Protein AF-0000000066929811 (afdb_homodimer)

Foldseek 3Di:
DVVVVVVVVVVVVCPDPVNVVVVVVVVVVVVVLQQQQVLLQAGPVLLVQLLLQQLLAFWDPVVVVVQCVQQQDWDWAQLDPPDLKIFIAHAGSQCVVCNVPRSSVRSLVLLLLLVQWFALLQVLVLVQQLLCVCVVVVPPPRDNRDDSSNSSRNSQNSLQSSLRDDCVVLLVVVVVLLCVFAVLDADALQQQADASLNVSCCSPQLVVCVVVVQWKAKEKEENGNVSSVCCSNPNTRNAKEWEDQHPGDIRIRHDPVRHRYYYYHDPPPPPPPLDPFSFDFDPDLGIKMFMATPVRHTDDIGGSVPDPDDRTGIFNKDFQFQQLLVLVCNLLSNFDDSDSQDPVLQLLLLLLLLLLLLLLQQEFAQAPDWFQDPVRDTHGTHGRDDQDSVLLVVSSCRNNPPHDYDVVSNNVNNVVLNQPADDLVSDDPVCVVVQVRGPCPDPVQRPSNSSSLSSLQSSLSSNLRSQEDPSVVRRGQMWGRGSPAPQCVQSSVCSNVVPPHGRYHYLCRSVSRRLVRRHVPVPPPPPPVVCVPWPWAWFAGSQKMKGFQLSVVDFLLPTDSSHIYMDGGFIARNPSRRTAGTEIADDDDQPDDPQFQKDWDDDQKDWFAAQKAWDDKDKDWDDDDHYIHIKIKTKIAGDVVSVVSPDDRIGIDIDTSRLLSSLSSQEAEDDFDPDPDCPVQPDRDIDGDDPQEIEIRDHDCPDPPNDHDRRQEYEYRHPDHSVVLSVRSSHCSVVSHVNSAGEYEYHSRHHDRRQNVVVVPDDGGYYYYD/DVVVVVVVVVVVQCPDPVNVVVVVVVVVVVVVLQQQQVLLQAGPVLLVQLLLQQLLAAWDPVVVVVQCVQQQDWDWAQLDPPDLKIFIAHAGSQCVVCNVPRSSVRSLVLLLLLVQWFALLQVLVLVQQLLCVCVVVVPPSRDNRDDSSNSSRNSQNSLQSSLRDDCVVLLVVVVVLLCVFAVLDADALQQQFDASLNVSCCSPQLVVCLVVVQWKAKEKEENGNVSSVCCSNPNTRNAKEWEDQHPGDIRIRHDPVRHRYYYYHDPDPPPPPPDPFRWWADPDLGIKMFMATPVRHTDDIGGSVNDPDDRTGTFNKDFQFQQLLVLVCNLLSNFHDSDSQDPVLQLLLLLLLLLLLLLLQQEFAQAPDWFQDPVRDTHGTHGRDDQDSVLLVVSSCRNNPPHDYDVVSNNVNNVVLNQPADDLVSDDPVCVVVQVRGPCPDPPARPSNSSSLSSLQSSLSSNLLSQEDPSVVRRRQMWGRGSPAPQCVQSSVCSNVVPPHGRYHYLCRSVSRRQVRRHVPVCPVVCPVVCVPWPWAWFAGSQKMKGFQLSVVDFLLPTDSSHIYMDGGFIARNPSRRTAGTEIADDDDQPDDPQQQKDWDDDQKDWFDAQKAWDDKDKDWDDDDHYIHIKIKTKIAGDPVCVVRPDDRIGIDIDTSRLLSSLSSQEAEDDFDPDPDCPVQPDRDMDGDDPQEIEIRDHDCPDPPNDADRRQEYEYRHPDHSVVLSVRSSRCSVVSHVNSAGEYEYHSRHHDRVQNVVVVVDDTGYYYYD

Sequence (1540 aa):
MPSYAGFQLALELSNVLPVKEVTAFAYTALLNLARELSNSGSDIFVEADLASIFGRSPISRELERAFKDKVHISTVTTLHEGSEIQLRTGPGPTVIRAFQDSRYFATIVTLSALSYFTPRDDLARMIANGMAKRAEAKIPGASIPPAYEGIEKTLAACSTQCGEFQWAPYRAEIEKRLRASMQDYSWSPYYTRLTPAVLLGAMDFLYAIKHLPSHRIVTVSSQAGFIPLTIWAHYILCLNVVITGLSGEDVVFGDAEEPHVFIRWRRSDLPDREELNWNLEGNEEGPEICLHETDMTILLTTKPEDHDSDSLYSAERHTLAGYGTVFLRRSLNVDVILSDDDSIYVELVGLIVGFAVAASQRMARELPDPVPQESGEVEETGQIIQLESWRIIDAAKLLFAGITMDPILCWNYAKFYSEQRLSEHTLPATFDSYFAGVPRHRPGFSPADRMIRLIESATKHVLIFAHVVEVDKCGDMPIILTDDVTSFTNLIRDVREGNDHPGLVRWDEAFDGVSKLLSSAEFFSRDERRRSLSTESLCSDFGWSVLLNTYADLDPGDIRPELVRIRKGTPTHSETEERKMRIVDGNAVERSAKSYVYPVEIGPEYTPRTFANCTSKKEYYTTLSYEFQSILFISFESTREWQDHGGSKYFQQNLAYGKMAKYLFNTHLIPECSHVNKSHWEQAKKTKLGPDAVAILSGYEEMEDGISMPQRIVVTLTRGDRYLRWHAIIYLAPAVSYSSRKIALRPNSCCEPCALDFVASQPGKWYLILMPSYAGFQLALELSNVLPVKEVTAFAYTALLNLARELSNSGSDIFVEADLASIFGRSPISRELERAFKDKVHISTVTTLHEGSEIQLRTGPGPTVIRAFQDSRYFATIVTLSALSYFTPRDDLARMIANGMAKRAEAKIPGASIPPAYEGIEKTLAACSTQCGEFQWAPYRAEIEKRLRASMQDYSWSPYYTRLTPAVLLGAMDFLYAIKHLPSHRIVTVSSQAGFIPLTIWAHYILCLNVVITGLSGEDVVFGDAEEPHVFIRWRRSDLPDREELNWNLEGNEEGPEICLHETDMTILLTTKPEDHDSDSLYSAERHTLAGYGTVFLRRSLNVDVILSDDDSIYVELVGLIVGFAVAASQRMARELPDPVPQESGEVEETGQIIQLESWRIIDAAKLLFAGITMDPILCWNYAKFYSEQRLSEHTLPATFDSYFAGVPRHRPGFSPADRMIRLIESATKHVLIFAHVVEVDKCGDMPIILTDDVTSFTNLIRDVREGNDHPGLVRWDEAFDGVSKLLSSAEFFSRDERRRSLSTESLCSDFGWSVLLNTYADLDPGDIRPELVRIRKGTPTHSETEERKMRIVDGNAVERSAKSYVYPVEIGPEYTPRTFANCTSKKEYYTTLSYEFQSILFISFESTREWQDHGGSKYFQQNLAYGKMAKYLFNTHLIPECSHVNKSHWEQAKKTKLGPDAVAILSGYEEMEDGISMPQRIVVTLTRGDRYLRWHAIIYLAPAVSYSSRKIALRPNSCCEPCALDFVASQPGKWYLIL

Solvent-accessible surface area (backbone atoms only — not comparable to full-atom values): 79744 Å² total; per-residue (Å²): 122,67,72,58,53,53,54,55,48,52,57,56,56,44,67,43,75,84,49,26,57,53,45,47,50,53,45,49,47,50,45,50,49,37,46,49,23,42,24,41,29,25,34,60,60,41,51,51,55,47,21,68,50,50,15,74,49,68,53,29,67,68,50,50,52,57,46,53,68,41,22,67,54,66,50,79,39,71,65,44,92,88,53,59,46,26,20,39,32,22,53,45,58,65,52,57,53,16,75,74,32,63,36,45,33,24,24,43,52,51,50,31,54,51,48,42,26,26,27,52,69,57,48,25,46,44,48,41,50,38,35,41,51,34,35,73,67,60,40,88,88,50,50,82,56,63,57,33,46,38,44,36,29,33,51,49,33,29,33,29,23,38,35,68,50,75,64,52,65,60,52,51,52,53,52,51,50,48,42,72,34,28,86,80,56,56,62,57,57,51,34,46,30,67,42,61,19,41,52,47,33,47,58,50,48,56,56,50,24,70,76,35,54,87,47,26,31,35,42,29,63,31,45,56,8,41,52,60,48,45,45,49,43,29,58,35,55,63,37,19,38,33,41,35,70,51,95,38,59,65,47,64,46,77,50,75,90,62,59,31,34,39,33,30,41,60,87,56,83,58,72,82,64,85,61,87,45,68,53,58,65,66,88,64,70,63,37,39,24,34,33,23,34,73,89,64,46,75,75,47,76,26,43,37,84,74,42,89,72,49,72,66,52,46,31,41,45,38,35,38,45,23,35,48,38,52,52,50,50,45,63,40,20,54,63,67,48,75,62,93,77,48,68,64,56,39,54,46,51,12,43,29,51,4,42,38,53,30,49,42,72,33,30,19,26,35,31,83,73,45,34,45,40,94,86,72,46,66,49,45,75,44,53,72,44,84,68,60,66,65,38,44,51,53,27,39,53,39,22,29,38,93,53,69,76,48,66,66,54,17,51,53,32,18,56,50,46,62,77,38,46,71,45,75,84,62,51,64,72,81,49,48,67,55,50,71,62,43,77,77,80,48,90,88,58,47,62,56,56,53,49,51,53,50,42,52,46,53,24,38,53,32,54,36,41,29,31,31,54,69,50,83,79,44,37,78,45,60,28,43,70,71,71,83,69,72,40,61,46,64,26,52,49,34,49,38,72,55,52,90,61,66,19,54,39,55,60,54,33,38,56,51,37,52,44,55,31,47,34,62,63,77,53,60,82,34,38,51,27,34,51,67,72,34,36,68,32,31,41,34,43,50,23,28,27,41,31,49,46,59,56,72,77,66,43,69,66,77,50,58,48,68,32,28,36,67,46,70,8,29,46,22,32,72,85,74,49,34,45,34,44,30,34,26,34,43,76,74,56,80,76,52,76,74,50,80,38,55,58,69,50,83,52,59,55,46,68,66,37,47,42,51,39,80,75,46,78,45,76,45,76,46,69,47,76,63,28,33,27,34,34,32,42,35,33,30,41,41,37,68,72,42,34,73,61,59,24,52,58,61,42,64,45,80,47,29,55,30,58,50,34,47,46,49,48,51,40,35,73,52,69,73,47,88,67,81,77,63,77,71,58,74,60,75,52,77,40,78,39,59,94,47,36,38,41,28,50,50,69,68,61,66,40,95,80,74,48,71,73,84,49,41,30,40,33,37,28,21,38,93,31,54,66,50,41,50,49,49,48,65,61,47,53,75,43,18,60,77,69,37,35,44,43,34,37,48,26,93,65,34,43,69,68,56,50,51,52,52,57,67,70,42,85,78,34,33,35,38,40,67,122,69,73,57,52,55,54,55,48,52,57,55,57,46,66,42,75,80,49,24,58,52,44,49,47,52,46,49,49,48,45,52,50,37,46,49,22,43,27,40,28,25,33,59,60,41,52,51,55,46,22,68,50,49,15,75,48,67,53,30,67,68,49,50,52,56,47,53,67,42,22,67,54,65,51,80,40,70,63,45,92,88,53,59,46,26,21,38,32,24,52,44,58,66,52,55,53,16,76,76,32,63,34,45,32,22,23,43,52,53,50,32,55,51,49,43,26,25,28,51,67,57,48,24,46,44,49,40,50,36,36,42,51,34,34,74,68,60,39,88,88,50,51,82,55,65,54,34,46,41,44,36,29,31,52,49,35,30,33,29,23,38,34,67,50,76,64,52,64,60,53,51,52,54,52,52,51,49,42,74,35,26,87,82,59,56,61,58,58,50,33,45,30,68,42,60,18,40,50,47,33,47,56,49,47,57,56,50,24,70,76,37,55,88,48,26,32,35,39,28,64,30,46,55,8,41,52,60,48,45,45,50,42,30,60,35,54,63,38,17,37,35,40,34,71,50,95,38,59,65,46,64,44,77,50,76,90,61,60,32,34,40,33,29,42,60,88,57,81,59,74,82,63,85,61,86,44,68,49,59,64,68,88,64,69,62,36,40,24,35,33,22,35,73,89,64,46,76,73,48,76,27,40,39,84,75,41,90,73,47,74,65,52,46,33,41,47,37,37,39,46,23,34,47,38,53,53,50,51,47,64,41,20,56,62,69,48,74,62,94,76,46,66,64,55,38,53,47,52,12,43,28,52,4,42,40,52,29,50,43,71,34,31,20,25,35,29,80,73,43,33,45,40,95,85,71,44,66,48,43,75,45,53,71,45,83,67,59,65,65,38,43,49,53,26,39,52,39,21,29,37,96,53,70,75,47,66,66,51,17,50,53,31,17,57,48,46,62,77,38,46,71,45,77,84,63,52,65,72,81,50,48,65,56,51,71,60,41,78,80,80,52,91,87,60,49,64,53,57,51,48,51,51,50,42,51,44,53,23,38,54,32,53,35,42,30,30,32,55,69,50,84,78,45,37,78,43,59,27,43,68,74,69,84,66,72,40,61,44,63,25,53,50,32,50,39,72,55,52,91,60,66,19,53,38,54,60,56,33,40,55,50,37,52,43,55,31,47,33,64,66,70,50,54,79,40,28,52,22,38,50,68,68,34,37,68,34,30,43,34,42,50,22,28,26,42,31,49,46,58,56,71,76,66,43,68,66,76,52,58,48,69,32,27,35,68,46,69,8,31,47,23,32,72,86,74,48,34,44,35,44,29,33,25,32,40,80,75,54,81,76,53,72,73,52,81,45,48,60,67,52,85,57,57,56,47,66,68,37,47,43,50,40,77,74,46,78,44,77,45,76,44,69,46,76,64,28,34,26,34,33,33,42,35,33,32,40,42,36,69,72,43,35,74,62,60,28,51,57,60,40,61,45,79,46,29,56,30,58,50,34,48,47,50,46,50,39,34,71,51,70,72,46,88,66,82,77,64,75,70,57,73,59,75,50,80,40,79,41,58,94,48,37,41,42,29,48,51,70,68,62,70,37,95,82,75,48,71,74,85,49,41,31,41,32,36,30,20,37,93,31,55,65,50,41,51,48,50,50,65,63,46,53,75,44,18,59,79,68,38,35,46,44,37,35,48,25,91,64,32,43,70,68,56,50,52,53,51,57,67,70,43,86,77,34,33,35,38,41,69

Structure (mmCIF, N/CA/C/O backbone):
data_AF-0000000066929811-model_v1
#
loop_
_entity.id
_entity.type
_entity.pdbx_description
1 polymer 'Unplaced genomic scaffold supercont1.7, whole genome shotgun sequence'
#
loop_
_atom_site.group_PDB
_atom_site.id
_atom_site.type_symbol
_atom_site.label_atom_id
_atom_site.label_alt_id
_atom_site.label_comp_id
_atom_site.label_asym_id
_atom_site.label_entity_id
_atom_site.label_seq_id
_atom_site.pdbx_PDB_ins_code
_atom_site.Cartn_x
_atom_site.Cartn_y
_atom_site.Cartn_z
_atom_site.occupancy
_atom_site.B_iso_or_equiv
_atom_site.auth_seq_id
_atom_site.auth_comp_id
_atom_site.auth_asym_id
_atom_site.auth_atom_id
_atom_site.pdbx_PDB_model_num
ATOM 1 N N . MET A 1 1 ? 30 -15.117 12.211 1 22.09 1 MET A N 1
ATOM 2 C CA . MET A 1 1 ? 30.141 -16.406 12.875 1 22.09 1 MET A CA 1
ATOM 3 C C . MET A 1 1 ? 30.031 -16.266 14.383 1 22.09 1 MET A C 1
ATOM 5 O O . MET A 1 1 ? 29.938 -17.266 15.102 1 22.09 1 MET A O 1
ATOM 9 N N . PRO A 1 2 ? 30.438 -15.102 14.852 1 29.5 2 PRO A N 1
ATOM 10 C CA . PRO A 1 2 ? 30.5 -14.953 16.312 1 29.5 2 PRO A CA 1
ATOM 11 C C . PRO A 1 2 ? 29.125 -14.93 16.969 1 29.5 2 PRO A C 1
ATOM 13 O O . PRO A 1 2 ? 29.016 -15.156 18.172 1 29.5 2 PRO A O 1
ATOM 16 N N . SER A 1 3 ? 28.25 -14.523 16.203 1 32.16 3 SER A N 1
ATOM 17 C CA . SER A 1 3 ? 26.969 -14.227 16.859 1 32.16 3 SER A CA 1
ATOM 18 C C . SER A 1 3 ? 26.25 -15.508 17.234 1 32.16 3 SER A C 1
ATOM 20 O O . SER A 1 3 ? 25.266 -15.469 17.984 1 32.16 3 SER A O 1
ATOM 22 N N . TYR A 1 4 ? 26.625 -16.609 16.562 1 30.81 4 TYR A N 1
ATOM 23 C CA . TYR A 1 4 ? 26.047 -17.906 16.906 1 30.81 4 TYR A CA 1
ATOM 24 C C . TYR A 1 4 ? 26.516 -18.359 18.281 1 30.81 4 TYR A C 1
ATOM 26 O O . TYR A 1 4 ? 25.812 -19.109 18.953 1 30.81 4 TYR A O 1
ATOM 34 N N . ALA A 1 5 ? 27.672 -17.984 18.609 1 34.12 5 ALA A N 1
ATOM 35 C CA . ALA A 1 5 ? 28.266 -18.438 19.875 1 34.12 5 ALA A CA 1
ATOM 36 C C . ALA A 1 5 ? 27.469 -17.938 21.078 1 34.12 5 ALA A C 1
ATOM 38 O O . ALA A 1 5 ? 27.328 -18.641 22.078 1 34.12 5 ALA A O 1
ATOM 39 N N . GLY A 1 6 ? 26.953 -16.828 20.922 1 33.38 6 GLY A N 1
ATOM 40 C CA . GLY A 1 6 ? 26.234 -16.281 22.062 1 33.38 6 GLY A CA 1
ATOM 41 C C . GLY A 1 6 ? 24.906 -16.969 22.312 1 33.38 6 GLY A C 1
ATOM 42 O O . GLY A 1 6 ? 24.469 -17.078 23.453 1 33.38 6 GLY A O 1
ATOM 43 N N . PHE A 1 7 ? 24.297 -17.484 21.266 1 37.09 7 PHE A N 1
ATOM 44 C CA . PHE A 1 7 ? 23.047 -18.234 21.422 1 37.09 7 PHE A CA 1
ATOM 45 C C . PHE A 1 7 ? 23.312 -19.562 22.109 1 37.09 7 PHE A C 1
ATOM 47 O O . PHE A 1 7 ? 22.562 -19.969 23 1 37.09 7 PHE A O 1
ATOM 54 N N . GLN A 1 8 ? 24.344 -20.266 21.688 1 38.22 8 GLN A N 1
ATOM 55 C CA . GLN A 1 8 ? 24.719 -21.531 22.312 1 38.22 8 GLN A CA 1
ATOM 56 C C . GLN A 1 8 ? 25 -21.344 23.797 1 38.22 8 GLN A C 1
ATOM 58 O O . GLN A 1 8 ? 24.609 -22.172 24.625 1 38.22 8 GLN A O 1
ATOM 63 N N . LEU A 1 9 ? 25.594 -20.297 24.031 1 35.47 9 LEU A N 1
ATOM 64 C CA . LEU A 1 9 ? 25.938 -20.062 25.422 1 35.47 9 LEU A CA 1
ATOM 65 C C . LEU A 1 9 ? 24.688 -19.781 26.25 1 35.47 9 LEU A C 1
ATOM 67 O O . LEU A 1 9 ? 24.547 -20.266 27.375 1 35.47 9 LEU A O 1
ATOM 71 N N . ALA A 1 10 ? 23.828 -19.062 25.719 1 38.06 10 ALA A N 1
ATOM 72 C CA . ALA A 1 10 ? 22.609 -18.766 26.469 1 38.06 10 ALA A CA 1
ATOM 73 C C . ALA A 1 10 ? 21.766 -20.031 26.688 1 38.06 10 ALA A C 1
ATOM 75 O O . ALA A 1 10 ? 21.219 -20.234 27.781 1 38.06 10 ALA A O 1
ATOM 76 N N . LEU A 1 11 ? 21.703 -20.844 25.75 1 42.03 11 LEU A N 1
ATOM 77 C CA . LEU A 1 11 ? 21.047 -22.141 25.891 1 42.03 11 LEU A CA 1
ATOM 78 C C . LEU A 1 11 ? 21.734 -22.984 26.969 1 42.03 11 LEU A C 1
ATOM 80 O O . LEU A 1 11 ? 21.078 -23.641 27.766 1 42.03 11 LEU A O 1
ATOM 84 N N . GLU A 1 12 ? 23.047 -23.031 27 1 40.06 12 GLU A N 1
ATOM 85 C CA . GLU A 1 12 ? 23.781 -23.828 27.969 1 40.06 12 GLU A CA 1
ATOM 86 C C . GLU A 1 12 ? 23.609 -23.297 29.391 1 40.06 12 GLU A C 1
ATOM 88 O O . GLU A 1 12 ? 23.531 -24.062 30.344 1 40.06 12 GLU A O 1
ATOM 93 N N . LEU A 1 13 ? 23.609 -22.062 29.406 1 37.12 13 LEU A N 1
ATOM 94 C CA . LEU A 1 13 ? 23.438 -21.5 30.75 1 37.12 13 LEU A CA 1
ATOM 95 C C . LEU A 1 13 ? 22.047 -21.797 31.281 1 37.12 13 LEU A C 1
ATOM 97 O O . LEU A 1 13 ? 21.859 -21.953 32.5 1 37.12 13 LEU A O 1
ATOM 101 N N . SER A 1 14 ? 21.094 -21.891 30.5 1 38.34 14 SER A N 1
ATOM 102 C CA . SER A 1 14 ? 19.75 -22.234 30.938 1 38.34 14 SER A CA 1
ATOM 103 C C . SER A 1 14 ? 19.688 -23.656 31.484 1 38.34 14 SER A C 1
ATOM 105 O O . SER A 1 14 ? 18.703 -24.047 32.094 1 38.34 14 SER A O 1
ATOM 107 N N . ASN A 1 15 ? 20.594 -24.469 31.156 1 36.19 15 ASN A N 1
ATOM 108 C CA . ASN A 1 15 ? 20.625 -25.828 31.672 1 36.19 15 ASN A CA 1
ATOM 109 C C . ASN A 1 15 ? 21.109 -25.875 33.125 1 36.19 15 ASN A C 1
ATOM 111 O O . ASN A 1 15 ? 21.219 -26.953 33.688 1 36.19 15 ASN A O 1
ATOM 115 N N . VAL A 1 16 ? 21.609 -24.953 33.719 1 34.28 16 VAL A N 1
ATOM 116 C CA . VAL A 1 16 ? 21.938 -25.125 35.125 1 34.28 16 VAL A CA 1
ATOM 117 C C . VAL A 1 16 ? 20.672 -25.031 35.969 1 34.28 16 VAL A C 1
ATOM 119 O O . VAL A 1 16 ? 19.828 -24.172 35.719 1 34.28 16 VAL A O 1
ATOM 122 N N . LEU A 1 17 ? 20.328 -25.938 37.031 1 39.62 17 LEU A N 1
ATOM 123 C CA . LEU A 1 17 ? 19.141 -26.391 37.781 1 39.62 17 LEU A CA 1
ATOM 124 C C . LEU A 1 17 ? 18.281 -25.203 38.188 1 39.62 17 LEU A C 1
ATOM 126 O O . LEU A 1 17 ? 17.078 -25.172 37.906 1 39.62 17 LEU A O 1
ATOM 130 N N . PRO A 1 18 ? 18.531 -24.469 39.594 1 43.94 18 PRO A N 1
ATOM 131 C CA . PRO A 1 18 ? 17.609 -23.406 40.031 1 43.94 18 PRO A CA 1
ATOM 132 C C . PRO A 1 18 ? 17.5 -22.266 39.031 1 43.94 18 PRO A C 1
ATOM 134 O O . PRO A 1 18 ? 16.578 -21.438 39.094 1 43.94 18 PRO A O 1
ATOM 137 N N . VAL A 1 19 ? 18.344 -22.203 38.125 1 42.69 19 VAL A N 1
ATOM 138 C CA . VAL A 1 19 ? 18.531 -21.125 37.156 1 42.69 19 VAL A CA 1
ATOM 139 C C . VAL A 1 19 ? 17.609 -21.344 35.969 1 42.69 19 VAL A C 1
ATOM 141 O O . VAL A 1 19 ? 17.094 -20.391 35.375 1 42.69 19 VAL A O 1
ATOM 144 N N . LYS A 1 20 ? 17.25 -22.578 35.812 1 50.34 20 LYS A N 1
ATOM 145 C CA . LYS A 1 20 ? 16.391 -22.938 34.688 1 50.34 20 LYS A CA 1
ATOM 146 C C . LYS A 1 20 ? 14.969 -22.453 34.906 1 50.34 20 LYS A C 1
ATOM 148 O O . LYS A 1 20 ? 14.336 -21.922 34 1 50.34 20 LYS A O 1
ATOM 153 N N . GLU A 1 21 ? 14.5 -22.781 36.125 1 52.97 21 GLU A N 1
ATOM 154 C CA . GLU A 1 21 ? 13.125 -22.375 36.406 1 52.97 21 GLU A CA 1
ATOM 155 C C . GLU A 1 21 ? 12.977 -20.859 36.406 1 52.97 21 GLU A C 1
ATOM 157 O O . GLU A 1 21 ? 12.008 -20.312 35.875 1 52.97 21 GLU A O 1
ATOM 162 N N . VAL A 1 22 ? 13.969 -20.266 37.094 1 48.75 22 VAL A N 1
ATOM 163 C CA . VAL A 1 22 ? 13.945 -18.797 37.156 1 48.75 22 VAL A CA 1
ATOM 164 C C . VAL A 1 22 ? 14.125 -18.234 35.75 1 48.75 22 VAL A C 1
ATOM 166 O O . VAL A 1 22 ? 13.461 -17.25 35.375 1 48.75 22 VAL A O 1
ATOM 169 N N . THR A 1 23 ? 14.914 -18.953 35.062 1 55.31 23 THR A N 1
ATOM 170 C CA . THR A 1 23 ? 15.164 -18.5 33.688 1 55.31 23 THR A CA 1
ATOM 171 C C . THR A 1 23 ? 13.938 -18.719 32.812 1 55.31 23 THR A C 1
ATOM 173 O O . THR A 1 23 ? 13.625 -17.891 31.953 1 55.31 23 THR A O 1
ATOM 176 N N . ALA A 1 24 ? 13.273 -19.797 33.188 1 62.56 24 ALA A N 1
ATOM 177 C CA . ALA A 1 24 ? 12.07 -20.078 32.438 1 62.56 24 ALA A CA 1
ATOM 178 C C . ALA A 1 24 ? 10.969 -19.062 32.719 1 62.56 24 ALA A C 1
ATOM 180 O O . ALA A 1 24 ? 10.266 -18.625 31.812 1 62.56 24 ALA A O 1
ATOM 181 N N . PHE A 1 25 ? 10.938 -18.75 34.031 1 59.09 25 PHE A N 1
ATOM 182 C CA . PHE A 1 25 ? 9.93 -17.781 34.438 1 59.09 25 PHE A CA 1
ATOM 183 C C . PHE A 1 25 ? 10.258 -16.406 33.844 1 59.09 25 PHE A C 1
ATOM 185 O O . PHE A 1 25 ? 9.375 -15.703 33.344 1 59.09 25 PHE A O 1
ATOM 192 N N . ALA A 1 26 ? 11.484 -16.047 34 1 59.72 26 ALA A N 1
ATOM 193 C CA . ALA A 1 26 ? 11.914 -14.766 33.438 1 59.72 26 ALA A CA 1
ATOM 194 C C . ALA A 1 26 ? 11.695 -14.703 31.938 1 59.72 26 ALA A C 1
ATOM 196 O O . ALA A 1 26 ? 11.289 -13.672 31.406 1 59.72 26 ALA A O 1
ATOM 197 N N . TYR A 1 27 ? 11.844 -15.875 31.438 1 64.5 27 TYR A N 1
ATOM 198 C CA . TYR A 1 27 ? 11.648 -15.969 29.984 1 64.5 27 TYR A CA 1
ATOM 199 C C . TYR A 1 27 ? 10.18 -15.789 29.625 1 64.5 27 TYR A C 1
ATOM 201 O O . TYR A 1 27 ? 9.844 -15.016 28.734 1 64.5 27 TYR A O 1
ATOM 209 N N . THR A 1 28 ? 9.383 -16.359 30.422 1 67.81 28 THR A N 1
ATOM 210 C CA . THR A 1 28 ? 7.949 -16.281 30.156 1 67.81 28 THR A CA 1
ATOM 211 C C . THR A 1 28 ? 7.434 -14.867 30.406 1 67.81 28 THR A C 1
ATOM 213 O O . THR A 1 28 ? 6.602 -14.359 29.656 1 67.81 28 THR A O 1
ATOM 216 N N . ALA A 1 29 ? 7.949 -14.266 31.422 1 66.69 29 ALA A N 1
ATOM 217 C CA . ALA A 1 29 ? 7.539 -12.898 31.734 1 66.69 29 ALA A CA 1
ATOM 218 C C . ALA A 1 29 ? 7.977 -11.93 30.641 1 66.69 29 ALA A C 1
ATOM 220 O O . ALA A 1 29 ? 7.223 -11.023 30.266 1 66.69 29 ALA A O 1
ATOM 221 N N . LEU A 1 30 ? 9.125 -12.188 30.234 1 70.06 30 LEU A N 1
ATOM 222 C CA . LEU A 1 30 ? 9.641 -11.336 29.172 1 70.06 30 LEU A CA 1
ATOM 223 C C . LEU A 1 30 ? 8.844 -11.539 27.875 1 70.06 30 LEU A C 1
ATOM 225 O O . LEU A 1 30 ? 8.562 -10.578 27.156 1 70.06 30 LEU A O 1
ATOM 229 N N . LEU A 1 31 ? 8.469 -12.727 27.719 1 72.12 31 LEU A N 1
ATOM 230 C CA . LEU A 1 31 ? 7.688 -13.023 26.531 1 72.12 31 LEU A CA 1
ATOM 231 C C . LEU A 1 31 ? 6.312 -12.367 26.594 1 72.12 31 LEU A C 1
ATOM 233 O O . LEU A 1 31 ? 5.828 -11.836 25.609 1 72.12 31 LEU A O 1
ATOM 237 N N . ASN A 1 32 ? 5.781 -12.391 27.812 1 70.44 32 ASN A N 1
ATOM 238 C CA . ASN A 1 32 ? 4.473 -11.773 27.969 1 70.44 32 ASN A CA 1
ATOM 239 C C . ASN A 1 32 ? 4.543 -10.258 27.797 1 70.44 32 ASN A C 1
ATOM 241 O O . ASN A 1 32 ? 3.658 -9.656 27.188 1 70.44 32 ASN A O 1
ATOM 245 N N . LEU A 1 33 ? 5.617 -9.734 28.344 1 73.31 33 LEU A N 1
ATOM 246 C CA . LEU A 1 33 ? 5.805 -8.297 28.172 1 73.31 33 LEU A CA 1
ATOM 247 C C . LEU A 1 33 ? 6.008 -7.938 26.703 1 73.31 33 LEU A C 1
ATOM 249 O O . LEU A 1 33 ? 5.453 -6.945 26.219 1 73.31 33 LEU A O 1
ATOM 253 N N . ALA A 1 34 ? 6.727 -8.734 26.109 1 74.69 34 ALA A N 1
ATOM 254 C CA . ALA A 1 34 ? 7 -8.492 24.688 1 74.69 34 ALA A CA 1
ATOM 255 C C . ALA A 1 34 ? 5.719 -8.57 23.859 1 74.69 34 ALA A C 1
ATOM 257 O O . ALA A 1 34 ? 5.52 -7.773 22.938 1 74.69 34 ALA A O 1
ATOM 258 N N . ARG A 1 35 ? 4.902 -9.406 24.312 1 72.5 35 ARG A N 1
ATOM 259 C CA . ARG A 1 35 ? 3.623 -9.562 23.641 1 72.5 35 ARG A CA 1
ATOM 260 C C . ARG A 1 35 ? 2.74 -8.328 23.844 1 72.5 35 ARG A C 1
ATOM 262 O O . ARG A 1 35 ? 2.143 -7.828 22.891 1 72.5 35 ARG A O 1
ATOM 269 N N . GLU A 1 36 ? 2.695 -7.957 25.047 1 71.69 36 GLU A N 1
ATOM 270 C CA . GLU A 1 36 ? 1.874 -6.797 25.375 1 71.69 36 GLU A CA 1
ATOM 271 C C . GLU A 1 36 ? 2.359 -5.551 24.625 1 71.69 36 GLU A C 1
ATOM 273 O O . GLU A 1 36 ? 1.553 -4.77 24.125 1 71.69 36 GLU A O 1
ATOM 278 N N . LEU A 1 37 ? 3.598 -5.461 24.562 1 75.5 37 LEU A N 1
ATOM 279 C CA . LEU A 1 37 ? 4.176 -4.305 23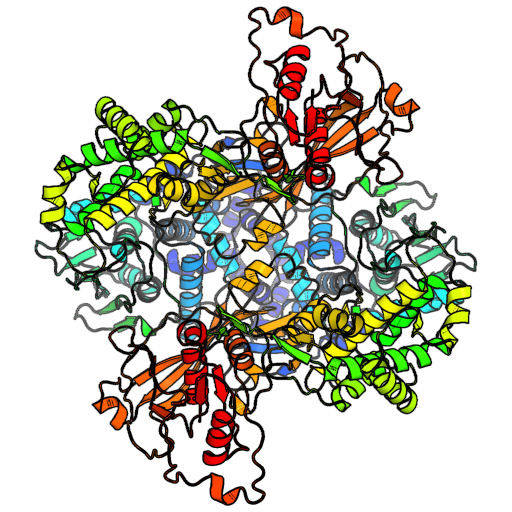.891 1 75.5 37 LEU A CA 1
ATOM 280 C C . LEU A 1 37 ? 3.932 -4.371 22.391 1 75.5 37 LEU A C 1
ATOM 282 O O . LEU A 1 37 ? 3.559 -3.371 21.766 1 75.5 37 LEU A O 1
ATOM 286 N N . SER A 1 38 ? 4.066 -5.508 21.891 1 74.12 38 SER A N 1
ATOM 287 C CA . SER A 1 38 ? 3.875 -5.691 20.453 1 74.12 38 SER A CA 1
ATOM 288 C C . SER A 1 38 ? 2.424 -5.441 20.062 1 74.12 38 SER A C 1
ATOM 290 O O . SER A 1 38 ? 2.156 -4.836 19.016 1 74.12 38 SER A O 1
ATOM 292 N N . ASN A 1 39 ? 1.523 -5.855 20.875 1 73.06 39 ASN A N 1
ATOM 293 C CA . ASN A 1 39 ? 0.105 -5.645 20.594 1 73.06 39 ASN A CA 1
ATOM 294 C C . ASN A 1 39 ? -0.274 -4.172 20.703 1 73.06 39 ASN A C 1
ATOM 296 O O . ASN A 1 39 ? -1.157 -3.699 19.984 1 73.06 39 ASN A O 1
ATOM 300 N N . SER A 1 40 ? 0.475 -3.584 21.609 1 73.12 40 SER A N 1
ATOM 301 C CA . SER A 1 40 ? 0.175 -2.168 21.797 1 73.12 40 SER A CA 1
ATOM 302 C C . SER A 1 40 ? 0.864 -1.315 20.734 1 73.12 40 SER A C 1
ATOM 304 O O . SER A 1 40 ? 0.666 -0.099 20.688 1 73.12 40 SER A O 1
ATOM 306 N N . GLY A 1 41 ? 1.663 -1.977 19.938 1 75.12 41 GLY A N 1
ATOM 307 C CA . GLY A 1 41 ? 2.205 -1.294 18.781 1 75.12 41 GLY A CA 1
ATOM 308 C C . GLY A 1 41 ? 3.697 -1.04 18.875 1 75.12 41 GLY A C 1
ATOM 309 O O . GLY A 1 41 ? 4.293 -0.443 17.969 1 75.12 41 GLY A O 1
ATOM 310 N N . SER A 1 42 ? 4.254 -1.399 19.984 1 83.06 42 SER A N 1
ATOM 311 C CA . SER A 1 42 ? 5.684 -1.15 20.125 1 83.06 42 SER A CA 1
ATOM 312 C C . SER A 1 42 ? 6.48 -2.453 20.109 1 83.06 42 SER A C 1
ATOM 314 O O . SER A 1 42 ? 5.914 -3.525 19.891 1 83.06 42 SER A O 1
ATOM 316 N N . ASP A 1 43 ? 7.785 -2.297 20.047 1 81.5 43 ASP A N 1
ATOM 317 C CA . ASP A 1 43 ? 8.703 -3.432 20.031 1 81.5 43 ASP A CA 1
ATOM 318 C C . ASP A 1 43 ? 9.68 -3.361 21.188 1 81.5 43 ASP A C 1
ATOM 320 O O . ASP A 1 43 ? 10.422 -2.385 21.328 1 81.5 43 ASP A O 1
ATOM 324 N N . ILE A 1 44 ? 9.719 -4.395 22 1 79.12 44 ILE A N 1
ATOM 325 C CA . ILE A 1 44 ? 10.453 -4.387 23.25 1 79.12 44 ILE A CA 1
ATOM 326 C C . ILE A 1 44 ? 11.945 -4.168 22.984 1 79.12 44 ILE A C 1
ATOM 328 O O . ILE A 1 44 ? 12.625 -3.484 23.75 1 79.12 44 ILE A O 1
ATOM 332 N N . PHE A 1 45 ? 12.445 -4.711 21.969 1 81.88 45 PHE A N 1
ATOM 333 C CA . PHE A 1 45 ? 13.875 -4.594 21.703 1 81.88 45 PHE A CA 1
ATOM 334 C C . PHE A 1 45 ? 14.211 -3.23 21.109 1 81.88 45 PHE A C 1
ATOM 336 O O . PHE A 1 45 ? 15.258 -2.656 21.422 1 81.88 45 PHE A O 1
ATOM 343 N N . VAL A 1 46 ? 13.297 -2.773 20.344 1 86.88 46 VAL A N 1
ATOM 344 C CA . VAL A 1 46 ? 13.5 -1.452 19.75 1 86.88 46 VAL A CA 1
ATOM 345 C C . VAL A 1 46 ? 13.445 -0.388 20.844 1 86.88 46 VAL A C 1
ATOM 347 O O . VAL A 1 46 ? 14.227 0.566 20.828 1 86.88 46 VAL A O 1
ATOM 350 N N . GLU A 1 47 ? 12.531 -0.621 21.781 1 89.75 47 GLU A N 1
ATOM 351 C CA . GLU A 1 47 ? 12.461 0.302 22.922 1 89.75 47 GLU A CA 1
ATOM 352 C C . GLU A 1 47 ? 13.781 0.341 23.688 1 89.75 47 GLU A C 1
ATOM 354 O O . GLU A 1 47 ? 14.227 1.41 24.094 1 89.75 47 GLU A O 1
ATOM 359 N N . ALA A 1 48 ? 14.344 -0.829 23.812 1 87 48 ALA A N 1
ATOM 360 C CA . ALA A 1 48 ? 15.617 -0.912 24.516 1 87 48 ALA A CA 1
ATOM 361 C C . ALA A 1 48 ? 16.734 -0.21 23.734 1 87 48 ALA A C 1
ATOM 363 O O . ALA A 1 48 ? 17.578 0.475 24.328 1 87 48 ALA A O 1
ATOM 364 N N . ASP A 1 49 ? 16.719 -0.399 22.5 1 87.88 49 ASP A N 1
ATOM 365 C CA . ASP A 1 49 ? 17.734 0.24 21.656 1 87.88 49 ASP A CA 1
ATOM 366 C C . ASP A 1 49 ? 17.578 1.759 21.672 1 87.88 49 ASP A C 1
ATOM 368 O O . ASP A 1 49 ? 18.562 2.488 21.75 1 87.88 49 ASP A O 1
ATOM 372 N N . LEU A 1 50 ? 16.344 2.178 21.562 1 92.75 50 LEU A N 1
ATOM 373 C CA . LEU A 1 50 ? 16.094 3.613 21.594 1 92.75 50 LEU A CA 1
ATOM 374 C C . LEU A 1 50 ? 16.422 4.207 22.953 1 92.75 50 LEU A C 1
ATOM 376 O O . LEU A 1 50 ? 16.922 5.336 23.047 1 92.75 50 LEU A O 1
ATOM 380 N N . ALA A 1 51 ? 16.172 3.438 24 1 92.12 51 ALA A N 1
ATOM 381 C CA . ALA A 1 51 ? 16.469 3.9 25.344 1 92.12 51 ALA A CA 1
ATOM 382 C C . ALA A 1 51 ? 17.984 4.035 25.547 1 92.12 51 ALA A C 1
ATOM 384 O O . ALA A 1 51 ? 18.438 4.852 26.359 1 92.12 51 ALA A O 1
ATOM 385 N N . SER A 1 52 ? 18.734 3.229 24.797 1 88.88 52 SER A N 1
ATOM 386 C CA . SER A 1 52 ? 20.188 3.32 24.891 1 88.88 52 SER A CA 1
ATOM 387 C C . SER A 1 52 ? 20.703 4.629 24.297 1 88.88 52 SER A C 1
ATOM 389 O O . SER A 1 52 ? 21.828 5.039 24.562 1 88.88 52 SER A O 1
ATOM 391 N N . ILE A 1 53 ? 19.859 5.312 23.578 1 92.38 53 ILE A N 1
ATOM 392 C CA . ILE A 1 53 ? 20.234 6.586 22.984 1 92.38 53 ILE A CA 1
ATOM 393 C C . ILE A 1 53 ? 19.547 7.734 23.703 1 92.38 53 ILE A C 1
ATOM 395 O O . ILE A 1 53 ? 20.203 8.617 24.25 1 92.38 53 ILE A O 1
ATOM 399 N N . PHE A 1 54 ? 18.234 7.695 23.797 1 94.94 54 PHE A N 1
ATOM 400 C CA . PHE A 1 54 ? 17.438 8.82 24.281 1 94.94 54 PHE A CA 1
ATOM 401 C C . PHE A 1 54 ? 17.219 8.734 25.781 1 94.94 54 PHE A C 1
ATOM 403 O O . PHE A 1 54 ? 16.797 9.711 26.406 1 94.94 54 PHE A O 1
ATOM 410 N N . GLY A 1 55 ? 17.469 7.574 26.375 1 93.94 55 GLY A N 1
ATOM 411 C CA . GLY A 1 55 ? 17.25 7.383 27.797 1 93.94 55 GLY A CA 1
ATOM 412 C C . GLY A 1 55 ? 18.516 7.59 28.625 1 93.94 55 GLY A C 1
ATOM 413 O O . GLY A 1 55 ? 18.516 7.309 29.828 1 93.94 55 GLY A O 1
ATOM 414 N N . ARG A 1 56 ? 19.562 8.07 28.094 1 90.94 56 ARG A N 1
ATOM 415 C CA . ARG A 1 56 ? 20.859 8.18 28.734 1 90.94 56 ARG A CA 1
ATOM 416 C C . ARG A 1 56 ? 20.844 9.234 29.844 1 90.94 56 ARG A C 1
ATOM 418 O O . ARG A 1 56 ? 21.719 9.25 30.703 1 90.94 56 ARG A O 1
ATOM 425 N N . SER A 1 57 ? 19.859 10.141 29.766 1 91.38 57 SER A N 1
ATOM 426 C CA . SER A 1 57 ? 19.766 11.188 30.781 1 91.38 57 SER A CA 1
ATOM 427 C C . SER A 1 57 ? 18.312 11.383 31.219 1 91.38 57 SER A C 1
ATOM 429 O O . SER A 1 57 ? 17.391 11.273 30.406 1 91.38 57 SER A O 1
ATOM 431 N N . PRO A 1 58 ? 18.219 11.695 32.438 1 90.38 58 PRO A N 1
ATOM 432 C CA . PRO A 1 58 ? 16.859 11.969 32.906 1 90.38 58 PRO A CA 1
ATOM 433 C C . PRO A 1 58 ? 16.312 13.297 32.375 1 90.38 58 PRO A C 1
ATOM 435 O O . PRO A 1 58 ? 17.094 14.18 32 1 90.38 58 PRO A O 1
ATOM 438 N N . ILE A 1 59 ? 15.055 13.383 32.375 1 93.81 59 ILE A N 1
ATOM 439 C CA . ILE A 1 59 ? 14.391 14.586 31.891 1 93.81 59 ILE A CA 1
ATOM 440 C C . ILE A 1 59 ? 14.148 15.555 33.031 1 93.81 59 ILE A C 1
ATOM 442 O O . ILE A 1 59 ? 14.289 15.195 34.219 1 93.81 59 ILE A O 1
ATOM 446 N N . SER A 1 60 ? 13.766 16.75 32.719 1 92.81 60 SER A N 1
ATOM 447 C CA . SER A 1 60 ? 13.438 17.766 33.688 1 92.81 60 SER A CA 1
ATOM 448 C C . SER A 1 60 ? 12.312 17.312 34.625 1 92.81 60 SER A C 1
ATOM 450 O O . SER A 1 60 ? 11.32 16.734 34.156 1 92.81 60 SER A O 1
ATOM 452 N N . ARG A 1 61 ? 12.477 17.562 35.906 1 92.31 61 ARG A N 1
ATOM 453 C CA . ARG A 1 61 ? 11.492 17.141 36.906 1 92.31 61 ARG A CA 1
ATOM 454 C C . ARG A 1 61 ? 10.164 17.844 36.688 1 92.31 61 ARG A C 1
ATOM 456 O O . ARG A 1 61 ? 9.102 17.25 36.875 1 92.31 61 ARG A O 1
ATOM 463 N N . GLU A 1 62 ? 10.281 19.062 36.312 1 93.12 62 GLU A N 1
ATOM 464 C CA . GLU A 1 62 ? 9.07 19.828 36.062 1 93.12 62 GLU A CA 1
ATOM 465 C C . GLU A 1 62 ? 8.289 19.25 34.875 1 93.12 62 GLU A C 1
ATOM 467 O O . GLU A 1 62 ? 7.07 19.094 34.969 1 93.12 62 GLU A O 1
ATOM 472 N N . LEU A 1 63 ? 8.992 18.969 33.812 1 95.5 63 LEU A N 1
ATOM 473 C CA . LEU A 1 63 ? 8.336 18.375 32.656 1 95.5 63 LEU A CA 1
ATOM 474 C C . LEU A 1 63 ? 7.785 17 32.969 1 95.5 63 LEU A C 1
ATOM 476 O O . LEU A 1 63 ? 6.707 16.625 32.5 1 95.5 63 LEU A O 1
ATOM 480 N N . GLU A 1 64 ? 8.555 16.219 33.781 1 95.06 64 GLU A N 1
ATOM 481 C CA . GLU A 1 64 ? 8.117 14.891 34.156 1 95.06 64 GLU A CA 1
ATOM 482 C C . GLU A 1 64 ? 6.766 14.938 34.875 1 95.06 64 GLU A C 1
ATOM 484 O O . GLU A 1 64 ? 5.867 14.156 34.562 1 95.06 64 GLU A O 1
ATOM 489 N N . ARG A 1 65 ? 6.625 15.836 35.75 1 93.69 65 ARG A N 1
ATOM 490 C CA . ARG A 1 65 ? 5.379 15.961 36.5 1 93.69 65 ARG A CA 1
ATOM 491 C C . ARG A 1 65 ? 4.23 16.391 35.594 1 93.69 65 ARG A C 1
ATOM 493 O O . ARG A 1 65 ? 3.145 15.805 35.656 1 93.69 65 ARG A O 1
ATOM 500 N N . ALA A 1 66 ? 4.504 17.359 34.812 1 94.5 66 ALA A N 1
ATOM 501 C CA . ALA A 1 66 ? 3.48 17.844 33.875 1 94.5 66 ALA A CA 1
ATOM 502 C C . ALA A 1 66 ? 3.047 16.75 32.906 1 94.5 66 ALA A C 1
ATOM 504 O O . ALA A 1 66 ? 1.858 16.625 32.594 1 94.5 66 ALA A O 1
ATOM 505 N N . PHE A 1 67 ? 4.031 16.031 32.438 1 95 67 PHE A N 1
ATOM 506 C CA . PHE A 1 67 ? 3.787 14.984 31.469 1 95 67 PHE A CA 1
ATOM 507 C C . PHE A 1 67 ? 2.973 13.852 32.062 1 95 67 PHE A C 1
ATOM 509 O O . PHE A 1 67 ? 1.988 13.398 31.484 1 95 67 PHE A O 1
ATOM 516 N N . LYS A 1 68 ? 3.307 13.398 33.25 1 92.62 68 LYS A N 1
ATOM 517 C CA . LYS A 1 68 ? 2.615 12.305 33.906 1 92.62 68 LYS A CA 1
ATOM 518 C C . LYS A 1 68 ? 1.193 12.703 34.281 1 92.62 68 LYS A C 1
ATOM 520 O O . LYS A 1 68 ? 0.274 11.883 34.219 1 92.62 68 LYS A O 1
ATOM 525 N N . ASP A 1 69 ? 1.021 13.953 34.625 1 91.62 69 ASP A N 1
ATOM 526 C CA . ASP A 1 69 ? -0.292 14.445 35.031 1 91.62 69 ASP A CA 1
ATOM 527 C C . ASP A 1 69 ? -1.282 14.391 33.875 1 91.62 69 ASP A C 1
ATOM 529 O O . ASP A 1 69 ? -2.471 14.133 34.062 1 91.62 69 ASP A O 1
ATOM 533 N N . LYS A 1 70 ? -0.826 14.602 32.719 1 91.31 70 LYS A N 1
ATOM 534 C CA . LYS A 1 70 ? -1.706 14.648 31.547 1 91.31 70 LYS A CA 1
ATOM 535 C C . LYS A 1 70 ? -1.879 13.266 30.922 1 91.31 70 LYS A C 1
ATOM 537 O O . LYS A 1 70 ? -2.967 12.922 30.469 1 91.31 70 LYS A O 1
ATOM 542 N N . VAL A 1 71 ? -0.845 12.5 30.875 1 92.12 71 VAL A N 1
ATOM 543 C CA . VAL A 1 71 ? -0.821 11.266 30.094 1 92.12 71 VAL A CA 1
ATOM 544 C C . VAL A 1 71 ? -1.485 10.148 30.891 1 92.12 71 VAL A C 1
ATOM 546 O O . VAL A 1 71 ? -1.975 9.172 30.312 1 92.12 71 VAL A O 1
ATOM 549 N N . HIS A 1 72 ? -1.723 10.219 32.125 1 87.44 72 HIS A N 1
ATOM 550 C CA . HIS A 1 72 ? -2.271 9.148 32.938 1 87.44 72 HIS A CA 1
ATOM 551 C C . HIS A 1 72 ? -3.775 9.008 32.75 1 87.44 72 HIS A C 1
ATOM 553 O O . HIS A 1 72 ? -4.363 7.984 33.094 1 87.44 72 HIS A O 1
ATOM 559 N N . ILE A 1 73 ? -4.441 9.914 32.125 1 82 73 ILE A N 1
ATOM 560 C CA . ILE A 1 73 ? -5.887 9.914 31.906 1 82 73 ILE A CA 1
ATOM 561 C C . ILE A 1 73 ? -6.258 8.898 30.828 1 82 73 ILE A C 1
ATOM 563 O O . ILE A 1 73 ? -5.742 8.953 29.719 1 82 73 ILE A O 1
ATOM 567 N N . SER A 1 74 ? -7.055 7.895 31.234 1 86.88 74 SER A N 1
ATOM 568 C CA . SER A 1 74 ? -7.504 6.875 30.281 1 86.88 74 SER A CA 1
ATOM 569 C C . SER A 1 74 ? -9.023 6.871 30.156 1 86.88 74 SER A C 1
ATOM 571 O O . SER A 1 74 ? -9.734 6.98 31.156 1 86.88 74 SER A O 1
ATOM 573 N N . THR A 1 75 ? -9.539 6.941 28.984 1 88.75 75 THR A N 1
ATOM 574 C CA . THR A 1 75 ? -10.969 6.852 28.703 1 88.75 75 THR A CA 1
ATOM 575 C C . THR A 1 75 ? -11.242 5.816 27.609 1 88.75 75 THR A C 1
ATOM 577 O O . THR A 1 75 ? -10.391 5.574 26.75 1 88.75 75 THR A O 1
ATOM 580 N N . VAL A 1 76 ? -12.344 5.121 27.734 1 92.19 76 VAL A N 1
ATOM 581 C CA . VAL A 1 76 ? -12.766 4.133 26.75 1 92.19 76 VAL A CA 1
ATOM 582 C C . VAL A 1 76 ? -14.102 4.547 26.141 1 92.19 76 VAL A C 1
ATOM 584 O O . VAL A 1 76 ? -15.055 4.848 26.859 1 92.19 76 VAL A O 1
ATOM 587 N N . THR A 1 77 ? -14.117 4.68 24.875 1 92 77 THR A N 1
ATOM 588 C CA . THR A 1 77 ? -15.336 4.984 24.141 1 92 77 THR A CA 1
ATOM 589 C C . THR A 1 77 ? -15.68 3.865 23.156 1 92 77 THR A C 1
ATOM 591 O O . THR A 1 77 ? -14.852 3.477 22.344 1 92 77 THR A O 1
ATOM 594 N N . THR A 1 78 ? -16.891 3.416 23.281 1 91 78 THR A N 1
ATOM 595 C CA . THR A 1 78 ? -17.328 2.363 22.375 1 91 78 THR A CA 1
ATOM 596 C C . THR A 1 78 ? -17.703 2.945 21.016 1 91 78 THR A C 1
ATOM 598 O O . THR A 1 78 ? -18.266 4.039 20.938 1 91 78 THR A O 1
ATOM 601 N N . LEU A 1 79 ? -17.344 2.234 19.984 1 90.44 79 LEU A N 1
ATOM 602 C CA . LEU A 1 79 ? -17.75 2.664 18.656 1 90.44 79 LEU A CA 1
ATOM 603 C C . LEU A 1 79 ? -19.266 2.533 18.5 1 90.44 79 LEU A C 1
ATOM 605 O O . LEU A 1 79 ? -19.938 3.471 18.047 1 90.44 79 LEU A O 1
ATOM 609 N N . HIS A 1 80 ? -19.828 1.432 18.812 1 86.19 80 HIS A N 1
ATOM 610 C CA . HIS A 1 80 ? -21.25 1.114 18.906 1 86.19 80 HIS A CA 1
ATOM 611 C C . HIS A 1 80 ? -21.484 -0.08 19.828 1 86.19 80 HIS A C 1
ATOM 613 O O . HIS A 1 80 ? -20.531 -0.755 20.234 1 86.19 80 HIS A O 1
ATOM 619 N N . GLU A 1 81 ? -22.688 -0.333 20.016 1 82.69 81 GLU A N 1
ATOM 620 C CA . GLU A 1 81 ? -23.016 -1.417 20.938 1 82.69 81 GLU A CA 1
ATOM 621 C C . GLU A 1 81 ? -22.594 -2.77 20.375 1 82.69 81 GLU A C 1
ATOM 623 O O . GLU A 1 81 ? -22.875 -3.088 19.219 1 82.69 81 GLU A O 1
ATOM 628 N N . GLY A 1 82 ? -21.844 -3.504 21.125 1 80.75 82 GLY A N 1
ATOM 629 C CA . GLY A 1 82 ? -21.453 -4.848 20.734 1 80.75 82 GLY A CA 1
ATOM 630 C C . GLY A 1 82 ? -20.141 -4.883 19.953 1 80.75 82 GLY A C 1
ATOM 631 O O . GLY A 1 82 ? -19.656 -5.953 19.594 1 80.75 82 GLY A O 1
ATOM 632 N N . SER A 1 83 ? -19.531 -3.752 19.766 1 88.12 83 SER A N 1
ATOM 633 C CA . SER A 1 83 ? -18.281 -3.711 19.016 1 88.12 83 SER A CA 1
ATOM 634 C C . SER A 1 83 ? -17.109 -4.238 19.844 1 88.12 83 SER A C 1
ATOM 636 O O . SER A 1 83 ? -17 -3.934 21.031 1 88.12 83 SER A O 1
ATOM 638 N N . GLU A 1 84 ? -16.312 -5.035 19.234 1 88.5 84 GLU A N 1
ATOM 639 C CA . GLU A 1 84 ? -15.117 -5.551 19.891 1 88.5 84 GLU A CA 1
ATOM 640 C C . GLU A 1 84 ? -14 -4.512 19.891 1 88.5 84 GLU A C 1
ATOM 642 O O . GLU A 1 84 ? -13.062 -4.602 20.688 1 88.5 84 GLU A O 1
ATOM 647 N N . ILE A 1 85 ? -14.078 -3.572 19.016 1 92.81 85 ILE A N 1
ATOM 648 C CA . ILE A 1 85 ? -13.086 -2.506 18.938 1 92.81 85 ILE A CA 1
ATOM 649 C C . ILE A 1 85 ? -13.594 -1.279 19.703 1 92.81 85 ILE A C 1
ATOM 651 O O . ILE A 1 85 ? -14.758 -0.897 19.562 1 92.81 85 ILE A O 1
ATOM 655 N N . GLN A 1 86 ? -12.781 -0.771 20.578 1 94.38 86 GLN A N 1
ATOM 656 C CA . GLN A 1 86 ? -13.07 0.434 21.344 1 94.38 86 GLN A CA 1
ATOM 657 C C . GLN A 1 86 ? -12.016 1.51 21.094 1 94.38 86 GLN A C 1
ATOM 659 O O . GLN A 1 86 ? -10.906 1.207 20.656 1 94.38 86 GLN A O 1
ATOM 664 N N . LEU A 1 87 ? -12.445 2.762 21.266 1 95.12 87 LEU A N 1
ATOM 665 C CA . LEU A 1 87 ? -11.492 3.867 21.234 1 95.12 87 LEU A CA 1
ATOM 666 C C . LEU A 1 87 ? -10.938 4.152 22.625 1 95.12 87 LEU A C 1
ATOM 668 O O . LEU A 1 87 ? -11.695 4.453 23.547 1 95.12 87 LEU A O 1
ATOM 672 N N . ARG A 1 88 ? -9.648 4.016 22.719 1 92.12 88 ARG A N 1
ATOM 673 C CA . ARG A 1 88 ? -9.008 4.207 24.016 1 92.12 88 ARG A CA 1
ATOM 674 C C . ARG A 1 88 ? -8.031 5.371 23.984 1 92.12 88 ARG A C 1
ATOM 676 O O . ARG A 1 88 ? -7.293 5.543 23.016 1 92.12 88 ARG A O 1
ATOM 683 N N . THR A 1 89 ? -8.133 6.168 24.984 1 89.25 89 THR A N 1
ATOM 684 C CA . THR A 1 89 ? -7.148 7.223 25.188 1 89.25 89 THR A CA 1
ATOM 685 C C . THR A 1 89 ? -6.246 6.891 26.375 1 89.25 89 THR A C 1
ATOM 687 O O . THR A 1 89 ? -6.566 6.008 27.188 1 89.25 89 THR A O 1
ATOM 690 N N . GLY A 1 90 ? -5.117 7.508 26.406 1 85.88 90 GLY A N 1
ATOM 691 C CA . GLY A 1 90 ? -4.254 7.352 27.562 1 85.88 90 GLY A CA 1
ATOM 692 C C . GLY A 1 90 ? -3.109 6.387 27.328 1 85.88 90 GLY A C 1
ATOM 693 O O . GLY A 1 90 ? -2.879 5.945 26.203 1 85.88 90 GLY A O 1
ATOM 694 N N . PRO A 1 91 ? -2.463 6.105 28.422 1 88.31 91 PRO A N 1
ATOM 695 C CA . PRO A 1 91 ? -1.249 5.297 28.312 1 88.31 91 PRO A CA 1
ATOM 696 C C . PRO A 1 91 ? -1.548 3.824 28.031 1 88.31 91 PRO A C 1
ATOM 698 O O . PRO A 1 91 ? -2.508 3.273 28.578 1 88.31 91 PRO A O 1
ATOM 701 N N . GLY A 1 92 ? -0.867 3.291 27.094 1 85.81 92 GLY A N 1
ATOM 702 C CA . GLY A 1 92 ? -0.831 1.854 26.859 1 85.81 92 GLY A CA 1
ATOM 703 C C . GLY A 1 92 ? 0.345 1.174 27.531 1 85.81 92 GLY A C 1
ATOM 704 O O . GLY A 1 92 ? 1.015 1.772 28.375 1 85.81 92 GLY A O 1
ATOM 705 N N . PRO A 1 93 ? 0.629 0.013 27.234 1 82.06 93 PRO A N 1
ATOM 706 C CA . PRO A 1 93 ? 1.698 -0.748 27.891 1 82.06 93 PRO A CA 1
ATOM 707 C C . PRO A 1 93 ? 3.066 -0.087 27.734 1 82.06 93 PRO A C 1
ATOM 709 O O . PRO A 1 93 ? 3.891 -0.154 28.656 1 82.06 93 PRO A O 1
ATOM 712 N N . THR A 1 94 ? 3.285 0.537 26.641 1 87.19 94 THR A N 1
ATOM 713 C CA . THR A 1 94 ? 4.566 1.193 26.391 1 87.19 94 THR A CA 1
ATOM 714 C C . THR A 1 94 ? 4.789 2.334 27.375 1 87.19 94 THR A C 1
ATOM 716 O O . THR A 1 94 ? 5.859 2.439 27.984 1 87.19 94 THR A O 1
ATOM 719 N N . VAL A 1 95 ? 3.807 3.111 27.594 1 90 95 VAL A N 1
ATOM 720 C CA . VAL A 1 95 ? 3.922 4.285 28.453 1 90 95 VAL A CA 1
ATOM 721 C C . VAL A 1 95 ? 3.842 3.859 29.922 1 90 95 VAL A C 1
ATOM 723 O O . VAL A 1 95 ? 4.539 4.414 30.781 1 90 95 VAL A O 1
ATOM 726 N N . ILE A 1 96 ? 3.086 2.883 30.234 1 86.5 96 ILE A N 1
ATOM 727 C CA . ILE A 1 96 ? 2.951 2.396 31.594 1 86.5 96 ILE A CA 1
ATOM 728 C C . ILE A 1 96 ? 4.285 1.827 32.094 1 86.5 96 ILE A C 1
ATOM 730 O O . ILE A 1 96 ? 4.699 2.074 33.219 1 86.5 96 ILE A O 1
ATOM 734 N N . ARG A 1 97 ? 4.906 1.136 31.234 1 85.38 97 ARG A N 1
ATOM 735 C CA . ARG A 1 97 ? 6.234 0.622 31.547 1 85.38 97 ARG A CA 1
ATOM 736 C C . ARG A 1 97 ? 7.23 1.76 31.734 1 85.38 97 ARG A C 1
ATOM 738 O O . ARG A 1 97 ? 8.062 1.715 32.625 1 85.38 97 ARG A O 1
ATOM 745 N N . ALA A 1 98 ? 7.109 2.684 30.922 1 89.12 98 ALA A N 1
ATOM 746 C CA . ALA A 1 98 ? 8.031 3.814 30.953 1 89.12 98 ALA A CA 1
ATOM 747 C C . ALA A 1 98 ? 7.875 4.605 32.25 1 89.12 98 ALA A C 1
ATOM 749 O O . ALA A 1 98 ? 8.836 5.188 32.75 1 89.12 98 ALA A O 1
ATOM 750 N N . PHE A 1 99 ? 6.707 4.59 32.875 1 89.19 99 PHE A N 1
ATOM 751 C CA . PHE A 1 99 ? 6.465 5.305 34.094 1 89.19 99 PHE A CA 1
ATOM 752 C C . PHE A 1 99 ? 7.273 4.699 35.25 1 89.19 99 PHE A C 1
ATOM 754 O O . PHE A 1 99 ? 7.547 5.367 36.25 1 89.19 99 PHE A O 1
ATOM 761 N N . GLN A 1 100 ? 7.742 3.463 34.969 1 85.69 100 GLN A N 1
ATOM 762 C CA . GLN A 1 100 ? 8.422 2.748 36.062 1 85.69 100 GLN A CA 1
ATOM 763 C C . GLN A 1 100 ? 9.938 2.805 35.875 1 85.69 100 GLN A C 1
ATOM 765 O O . GLN A 1 100 ? 10.688 2.502 36.812 1 85.69 100 GLN A O 1
ATOM 770 N N . ASP A 1 101 ? 10.32 3.15 34.719 1 89.69 101 ASP A N 1
ATOM 771 C CA . ASP A 1 101 ? 11.742 3.219 34.406 1 89.69 101 ASP A CA 1
ATOM 772 C C . ASP A 1 101 ? 12.102 4.566 33.781 1 89.69 101 ASP A C 1
ATOM 774 O O . ASP A 1 101 ? 11.648 4.887 32.688 1 89.69 101 ASP A O 1
ATOM 778 N N . SER A 1 102 ? 13 5.203 34.438 1 90.88 102 SER A N 1
ATOM 779 C CA . SER A 1 102 ? 13.32 6.57 34.031 1 90.88 102 SER A CA 1
ATOM 780 C C . SER A 1 102 ? 13.961 6.609 32.656 1 90.88 102 SER A C 1
ATOM 782 O O . SER A 1 102 ? 13.82 7.594 31.922 1 90.88 102 SER A O 1
ATOM 784 N N . ARG A 1 103 ? 14.719 5.613 32.281 1 91.06 103 ARG A N 1
ATOM 785 C CA . ARG A 1 103 ? 15.367 5.582 30.984 1 91.06 103 ARG A CA 1
ATOM 786 C C . ARG A 1 103 ? 14.336 5.504 29.859 1 91.06 103 ARG A C 1
ATOM 788 O O . ARG A 1 103 ? 14.453 6.203 28.844 1 91.06 103 ARG A O 1
ATOM 795 N N . TYR A 1 104 ? 13.375 4.625 30.078 1 93.38 104 TYR A N 1
ATOM 796 C CA . TYR A 1 104 ? 12.32 4.477 29.094 1 93.38 104 TYR A CA 1
ATOM 797 C C . TYR A 1 104 ? 11.414 5.707 29.062 1 93.38 104 TYR A C 1
ATOM 799 O O . TYR A 1 104 ? 10.938 6.109 28 1 93.38 104 TYR A O 1
ATOM 807 N N . PHE A 1 105 ? 11.25 6.266 30.219 1 95.25 105 PHE A N 1
ATOM 808 C CA . PHE A 1 105 ? 10.406 7.453 30.312 1 95.25 105 PHE A CA 1
ATOM 809 C C . PHE A 1 105 ? 11.016 8.609 29.531 1 95.25 105 PHE A C 1
ATOM 811 O O . PHE A 1 105 ? 10.328 9.281 28.766 1 95.25 105 PHE A O 1
ATOM 818 N N . ALA A 1 106 ? 12.289 8.781 29.719 1 96.31 106 ALA A N 1
ATOM 819 C CA . ALA A 1 106 ? 12.984 9.836 28.984 1 96.31 106 ALA A CA 1
ATOM 820 C C . ALA A 1 106 ? 12.883 9.617 27.469 1 96.31 106 ALA A C 1
ATOM 822 O O . ALA A 1 106 ? 12.727 10.578 26.719 1 96.31 106 ALA A O 1
ATOM 823 N N . THR A 1 107 ? 12.938 8.391 27.094 1 96.19 107 THR A N 1
ATOM 824 C CA . THR A 1 107 ? 12.867 8.031 25.672 1 96.19 107 THR A CA 1
ATOM 825 C C . THR A 1 107 ? 11.5 8.375 25.094 1 96.19 107 THR A C 1
ATOM 827 O O . THR A 1 107 ? 11.406 9.023 24.047 1 96.19 107 THR A O 1
ATOM 830 N N . ILE A 1 108 ? 10.461 8.023 25.812 1 95.44 108 ILE A N 1
ATOM 831 C CA . ILE A 1 108 ? 9.102 8.219 25.312 1 95.44 108 ILE A CA 1
ATOM 832 C C . ILE A 1 108 ? 8.781 9.711 25.25 1 95.44 108 ILE A C 1
ATOM 834 O O . ILE A 1 108 ? 8.141 10.164 24.297 1 95.44 108 ILE A O 1
ATOM 838 N N . VAL A 1 109 ? 9.234 10.43 26.172 1 96.69 109 VAL A N 1
ATOM 839 C CA . VAL A 1 109 ? 8.984 11.867 26.203 1 96.69 109 VAL A CA 1
ATOM 840 C C . VAL A 1 109 ? 9.68 12.539 25.031 1 96.69 109 VAL A C 1
ATOM 842 O O . VAL A 1 109 ? 9.07 13.336 24.297 1 96.69 109 VAL A O 1
ATOM 845 N N . THR A 1 110 ? 10.906 12.203 24.875 1 97.06 110 THR A N 1
ATOM 846 C CA . THR A 1 110 ? 11.688 12.812 23.812 1 97.06 110 THR A CA 1
ATOM 847 C C . THR A 1 110 ? 11.094 12.469 22.438 1 97.06 110 THR A C 1
ATOM 849 O O . THR A 1 110 ? 10.945 13.336 21.578 1 97.06 110 THR A O 1
ATOM 852 N N . LEU A 1 111 ? 10.758 11.219 22.266 1 96.44 111 LEU A N 1
ATOM 853 C CA . LEU A 1 111 ? 10.227 10.781 20.984 1 96.44 111 LEU A CA 1
ATOM 854 C C . LEU A 1 111 ? 8.844 11.367 20.734 1 96.44 111 LEU A C 1
ATOM 856 O O . LEU A 1 111 ? 8.484 11.656 19.594 1 96.44 111 LEU A O 1
ATOM 860 N N . SER A 1 112 ? 8.062 11.523 21.781 1 95.5 112 SER A N 1
ATOM 861 C CA . SER A 1 112 ? 6.766 12.172 21.656 1 95.5 112 SER A CA 1
ATOM 862 C C . SER A 1 112 ? 6.914 13.617 21.172 1 95.5 112 SER A C 1
ATOM 864 O O . SER A 1 112 ? 6.129 14.094 20.359 1 95.5 112 SER A O 1
ATOM 866 N N . ALA A 1 113 ? 7.926 14.273 21.641 1 96.31 113 ALA A N 1
ATOM 867 C CA . ALA A 1 113 ? 8.18 15.656 21.25 1 96.31 113 ALA A CA 1
ATOM 868 C C . ALA A 1 113 ? 8.625 15.742 19.797 1 96.31 113 ALA A C 1
ATOM 870 O O . ALA A 1 113 ? 8.125 16.578 19.031 1 96.31 113 ALA A O 1
ATOM 871 N N . LEU A 1 114 ? 9.539 14.883 19.453 1 95.5 114 LEU A N 1
ATOM 872 C CA . LEU A 1 114 ? 10.055 14.906 18.078 1 95.5 114 LEU A CA 1
ATOM 873 C C . LEU A 1 114 ? 8.969 14.539 17.078 1 95.5 114 LEU A C 1
ATOM 875 O O . LEU A 1 114 ? 8.891 15.125 16 1 95.5 114 LEU A O 1
ATOM 879 N N . SER A 1 115 ? 8.117 13.594 17.453 1 93.69 115 SER A N 1
ATOM 880 C CA . SER A 1 115 ? 7.043 13.141 16.578 1 93.69 115 SER A CA 1
ATOM 881 C C . SER A 1 115 ? 5.996 14.234 16.375 1 93.69 115 SER A C 1
ATOM 883 O O . SER A 1 115 ? 5.242 14.211 15.398 1 93.69 115 SER A O 1
ATOM 885 N N . TYR A 1 116 ? 5.965 15.18 17.281 1 94.06 116 TYR A N 1
ATOM 886 C CA . TYR A 1 116 ? 5.004 16.266 17.219 1 94.06 116 TYR A CA 1
ATOM 887 C C . TYR A 1 116 ? 5.336 17.234 16.078 1 94.06 116 TYR A C 1
ATOM 889 O O . TYR A 1 116 ? 4.457 17.922 15.562 1 94.06 116 TYR A O 1
ATOM 897 N N . PHE A 1 117 ? 6.613 17.219 15.594 1 92.25 117 PHE A N 1
ATOM 898 C CA . PHE A 1 117 ? 7.062 18.203 14.625 1 92.25 117 PHE A CA 1
ATOM 899 C C . PHE A 1 117 ? 7.496 17.531 13.328 1 92.25 117 PHE A C 1
ATOM 901 O O . PHE A 1 117 ? 7.664 18.188 12.297 1 92.25 117 PHE A O 1
ATOM 908 N N . THR A 1 118 ? 7.703 16.25 13.383 1 90.25 118 THR A N 1
ATOM 909 C CA . THR A 1 118 ? 8.234 15.5 12.242 1 90.25 118 THR A CA 1
ATOM 910 C C . THR A 1 118 ? 7.312 14.336 11.883 1 90.25 118 THR A C 1
ATOM 912 O O . THR A 1 118 ? 6.816 13.633 12.766 1 90.25 118 THR A O 1
ATOM 915 N N . PRO A 1 119 ? 7.098 14.188 10.562 1 88.06 119 PRO A N 1
ATOM 916 C CA . PRO A 1 119 ? 6.324 13 10.195 1 88.06 119 PRO A CA 1
ATOM 917 C C . PRO A 1 119 ? 6.957 11.711 10.711 1 88.06 119 PRO A C 1
ATOM 919 O O . PRO A 1 119 ? 8.18 11.555 10.672 1 88.06 119 PRO A O 1
ATOM 922 N N . ARG A 1 120 ? 6.184 10.859 11.156 1 88.56 120 ARG A N 1
ATOM 923 C CA . ARG A 1 120 ? 6.629 9.633 11.82 1 88.56 120 ARG A CA 1
ATOM 924 C C . ARG A 1 120 ? 7.535 8.812 10.914 1 88.56 120 ARG A C 1
ATOM 926 O O . ARG A 1 120 ? 8.555 8.281 11.359 1 88.56 120 ARG A O 1
ATOM 933 N N . ASP A 1 121 ? 7.145 8.625 9.664 1 82.31 121 ASP A N 1
ATOM 934 C CA . ASP A 1 121 ? 7.926 7.82 8.727 1 82.31 121 ASP A CA 1
ATOM 935 C C . ASP A 1 121 ? 9.312 8.422 8.508 1 82.31 121 ASP A C 1
ATOM 937 O O . ASP A 1 121 ? 10.305 7.699 8.453 1 82.31 121 ASP A O 1
ATOM 941 N N . ASP A 1 122 ? 9.359 9.719 8.406 1 83.69 122 ASP A N 1
ATOM 942 C CA . ASP A 1 122 ? 10.633 10.414 8.227 1 83.69 122 ASP A CA 1
ATOM 943 C C . ASP A 1 122 ? 11.492 10.312 9.484 1 83.69 122 ASP A C 1
ATOM 945 O O . ASP A 1 122 ? 12.703 10.094 9.398 1 83.69 122 ASP A O 1
ATOM 949 N N . LEU A 1 123 ? 10.844 10.508 10.539 1 91.19 123 LEU A N 1
ATOM 950 C CA . LEU A 1 123 ? 11.578 10.43 11.797 1 91.19 123 LEU A CA 1
ATOM 951 C C . LEU A 1 123 ? 12.156 9.039 12.008 1 91.19 123 LEU A C 1
ATOM 953 O O . LEU A 1 123 ? 13.305 8.891 12.445 1 91.19 123 LEU A O 1
ATOM 957 N N . ALA A 1 124 ? 11.32 8.023 11.734 1 89.44 124 ALA A N 1
ATOM 958 C CA . ALA A 1 124 ? 11.789 6.648 11.859 1 89.44 124 ALA A CA 1
ATOM 959 C C . ALA A 1 124 ? 12.992 6.391 10.953 1 89.44 124 ALA A C 1
ATOM 961 O O . ALA A 1 124 ? 13.945 5.727 11.359 1 89.44 124 ALA A O 1
ATOM 962 N N . ARG A 1 125 ? 12.93 6.918 9.797 1 84 125 ARG A N 1
ATOM 963 C CA . ARG A 1 125 ? 14.039 6.758 8.852 1 84 125 ARG A CA 1
ATOM 964 C C . ARG A 1 125 ? 15.297 7.457 9.359 1 84 125 ARG A C 1
ATOM 966 O O . ARG A 1 125 ? 16.391 6.922 9.242 1 84 125 ARG A O 1
ATOM 973 N N . MET A 1 126 ? 15.133 8.656 9.867 1 87.44 126 MET A N 1
ATOM 974 C CA . MET A 1 126 ? 16.266 9.422 10.383 1 87.44 126 MET A CA 1
ATOM 975 C C . MET A 1 126 ? 16.922 8.695 11.555 1 87.44 126 MET A C 1
ATOM 977 O O . MET A 1 126 ? 18.141 8.625 11.641 1 87.44 126 MET A O 1
ATOM 981 N N . ILE A 1 127 ? 16.141 8.156 12.367 1 90.62 127 ILE A N 1
ATOM 982 C CA . ILE A 1 127 ? 16.656 7.461 13.539 1 90.62 127 ILE A CA 1
ATOM 983 C C . ILE A 1 127 ? 17.344 6.172 13.109 1 90.62 127 ILE A C 1
ATOM 985 O O . ILE A 1 127 ? 18.438 5.855 13.586 1 90.62 127 ILE A O 1
ATOM 989 N N . ALA A 1 128 ? 16.656 5.426 12.227 1 85.19 128 ALA A N 1
ATOM 990 C CA . ALA A 1 128 ? 17.25 4.188 11.727 1 85.19 128 ALA A CA 1
ATOM 991 C C . ALA A 1 128 ? 18.609 4.445 11.094 1 85.19 128 ALA A C 1
ATOM 993 O O . ALA A 1 128 ? 19.562 3.713 11.352 1 85.19 128 ALA A O 1
ATOM 994 N N . ASN A 1 129 ? 18.688 5.457 10.32 1 80.62 129 ASN A N 1
ATOM 995 C CA . ASN A 1 129 ? 19.953 5.824 9.672 1 80.62 129 ASN A CA 1
ATOM 996 C C . ASN A 1 129 ? 21 6.266 10.695 1 80.62 129 ASN A C 1
ATOM 998 O O . ASN A 1 129 ? 22.188 5.957 10.555 1 80.62 129 ASN A O 1
ATOM 1002 N N . GLY A 1 130 ? 20.531 7.062 11.586 1 84.75 130 GLY A N 1
ATOM 1003 C CA . GLY A 1 130 ? 21.438 7.484 12.641 1 84.75 130 GLY A CA 1
ATOM 1004 C C . GLY A 1 130 ? 22 6.324 13.438 1 84.75 130 GLY A C 1
ATOM 1005 O O . GLY A 1 130 ? 23.188 6.312 13.766 1 84.75 130 GLY A O 1
ATOM 1006 N N . MET A 1 131 ? 21.219 5.367 13.688 1 87 131 MET A N 1
ATOM 1007 C CA . MET A 1 131 ? 21.672 4.191 14.422 1 87 131 MET A CA 1
ATOM 1008 C C . MET A 1 131 ? 22.625 3.355 13.578 1 87 131 MET A C 1
ATOM 1010 O O . MET A 1 131 ? 23.594 2.797 14.102 1 87 131 MET A O 1
ATOM 1014 N N . ALA A 1 132 ? 22.344 3.256 12.336 1 79.5 132 ALA A N 1
ATOM 1015 C CA . ALA A 1 132 ? 23.219 2.533 11.43 1 79.5 132 ALA A CA 1
ATOM 1016 C C . ALA A 1 132 ? 24.609 3.188 11.367 1 79.5 132 ALA A C 1
ATOM 1018 O O . ALA A 1 132 ? 25.625 2.5 11.391 1 79.5 132 ALA A O 1
ATOM 1019 N N . LYS A 1 133 ? 24.625 4.48 11.289 1 80.69 133 LYS A N 1
ATOM 1020 C CA . LYS A 1 133 ? 25.891 5.215 11.227 1 80.69 133 LYS A CA 1
ATOM 1021 C C . LYS A 1 133 ? 26.672 5.07 12.523 1 80.69 133 LYS A C 1
ATOM 1023 O O . LYS A 1 133 ? 27.906 4.98 12.508 1 80.69 133 LYS A O 1
ATOM 1028 N N . ARG A 1 134 ? 25.969 5.055 13.562 1 83.44 134 ARG A N 1
ATOM 1029 C CA . ARG A 1 134 ? 26.609 4.832 14.859 1 83.44 134 ARG A CA 1
ATOM 1030 C C . ARG A 1 134 ? 27.266 3.457 14.914 1 83.44 134 ARG A C 1
ATOM 1032 O O . ARG A 1 134 ? 28.375 3.312 15.438 1 83.44 134 ARG A O 1
ATOM 1039 N N . ALA A 1 135 ? 26.562 2.52 14.445 1 79.38 135 ALA A N 1
ATOM 1040 C CA . ALA A 1 135 ? 27.078 1.156 14.43 1 79.38 135 ALA A CA 1
ATOM 1041 C C . ALA A 1 135 ? 28.297 1.043 13.523 1 79.38 135 ALA A C 1
ATOM 1043 O O . ALA A 1 135 ? 29.281 0.375 13.867 1 79.38 135 ALA A O 1
ATOM 1044 N N . GLU A 1 136 ? 28.234 1.69 12.383 1 75.62 136 GLU A N 1
ATOM 1045 C CA . GLU A 1 136 ? 29.344 1.684 11.438 1 75.62 136 GLU A CA 1
ATOM 1046 C C . GLU A 1 136 ? 30.594 2.35 12.031 1 75.62 136 GLU A C 1
ATOM 1048 O O . GLU A 1 136 ? 31.719 1.903 11.797 1 75.62 136 GLU A O 1
ATOM 1053 N N . ALA A 1 137 ? 30.281 3.434 12.734 1 76.5 137 ALA A N 1
ATOM 1054 C CA . ALA A 1 137 ? 31.375 4.184 13.359 1 76.5 137 ALA A CA 1
ATOM 1055 C C . ALA A 1 137 ? 31.859 3.486 14.625 1 76.5 137 ALA A C 1
ATOM 1057 O O . ALA A 1 137 ? 32.781 3.953 15.273 1 76.5 137 ALA A O 1
ATOM 1058 N N . LYS A 1 138 ? 31.203 2.361 15.031 1 76.31 138 LYS A N 1
ATOM 1059 C CA . LYS A 1 138 ? 31.547 1.559 16.203 1 76.31 138 LYS A CA 1
ATOM 1060 C C . LYS A 1 138 ? 31.547 2.4 17.469 1 76.31 138 LYS A C 1
ATOM 1062 O O . LYS A 1 138 ? 32.469 2.334 18.281 1 76.31 138 LYS A O 1
ATOM 1067 N N . ILE A 1 139 ? 30.547 3.285 17.5 1 75.69 139 ILE A N 1
ATOM 1068 C CA . ILE A 1 139 ? 30.359 4.062 18.719 1 75.69 139 ILE A CA 1
ATOM 1069 C C . ILE A 1 139 ? 30.094 3.125 19.891 1 75.69 139 ILE A C 1
ATOM 1071 O O . ILE A 1 139 ? 29.344 2.152 19.766 1 75.69 139 ILE A O 1
ATOM 1075 N N . PRO A 1 140 ? 30.734 3.393 20.969 1 71.81 140 PRO A N 1
ATOM 1076 C CA . PRO A 1 140 ? 30.5 2.521 22.109 1 71.81 140 PRO A CA 1
ATOM 1077 C C . PRO A 1 140 ? 29.031 2.449 22.516 1 71.81 140 PRO A C 1
ATOM 1079 O O . PRO A 1 140 ? 28.359 3.482 22.609 1 71.81 140 PRO A O 1
ATOM 1082 N N . GLY A 1 141 ? 28.516 1.275 22.625 1 68.69 141 GLY A N 1
ATOM 1083 C CA . GLY A 1 141 ? 27.125 1.077 23.016 1 68.69 141 GLY A CA 1
ATOM 1084 C C . GLY A 1 141 ? 26.188 0.965 21.828 1 68.69 141 GLY A C 1
ATOM 1085 O O . GLY A 1 141 ? 25.016 0.652 22 1 68.69 141 GLY A O 1
ATOM 1086 N N . ALA A 1 142 ? 26.828 1.218 20.672 1 76.25 142 ALA A N 1
ATOM 1087 C CA . ALA A 1 142 ? 25.984 1.126 19.484 1 76.25 142 ALA A CA 1
ATOM 1088 C C . ALA A 1 142 ? 25.719 -0.33 19.109 1 76.25 142 ALA A C 1
ATOM 1090 O O . ALA A 1 142 ? 26.609 -1.176 19.219 1 76.25 142 ALA A O 1
ATOM 1091 N N . SER A 1 143 ? 24.438 -0.64 18.953 1 72.31 143 SER A N 1
ATOM 1092 C CA . SER A 1 143 ? 24.047 -1.977 18.516 1 72.31 143 SER A CA 1
ATOM 1093 C C . SER A 1 143 ? 23.609 -1.983 17.062 1 72.31 143 SER A C 1
ATOM 1095 O O . SER A 1 143 ? 23.469 -0.925 16.438 1 72.31 143 SER A O 1
ATOM 1097 N N . ILE A 1 144 ? 23.516 -3.186 16.578 1 74.06 144 ILE A N 1
ATOM 1098 C CA . ILE A 1 144 ? 22.969 -3.332 15.234 1 74.06 144 ILE A CA 1
ATOM 1099 C C . ILE A 1 144 ? 21.578 -2.695 15.18 1 74.06 144 ILE A C 1
ATOM 1101 O O . ILE A 1 144 ? 20.734 -2.934 16.047 1 74.06 144 ILE A O 1
ATOM 1105 N N . PRO A 1 145 ? 21.453 -1.832 14.242 1 77 145 PRO A N 1
ATOM 1106 C CA . PRO A 1 145 ? 20.188 -1.1 14.203 1 77 145 PRO A CA 1
ATOM 1107 C C . PRO A 1 145 ? 18.984 -2.02 14.031 1 77 145 PRO A C 1
ATOM 1109 O O . PRO A 1 145 ? 19.062 -3.012 13.305 1 77 145 PRO A O 1
ATOM 1112 N N . PRO A 1 146 ? 18 -1.732 14.812 1 80.06 146 PRO A N 1
ATOM 1113 C CA . PRO A 1 146 ? 16.75 -2.48 14.609 1 80.06 146 PRO A CA 1
ATOM 1114 C C . PRO A 1 146 ? 16.109 -2.184 13.266 1 80.06 146 PRO A C 1
ATOM 1116 O O . PRO A 1 146 ? 16.5 -1.238 12.578 1 80.06 146 PRO A O 1
ATOM 1119 N N . ALA A 1 147 ? 15.102 -3.01 12.977 1 76.75 147 ALA A N 1
ATOM 1120 C CA . ALA A 1 147 ? 14.359 -2.838 11.727 1 76.75 147 ALA A CA 1
ATOM 1121 C C . ALA A 1 147 ? 13.531 -1.557 11.75 1 76.75 147 ALA A C 1
ATOM 1123 O O . ALA A 1 147 ? 12.984 -1.182 12.789 1 76.75 147 ALA A O 1
ATOM 1124 N N . TYR A 1 148 ? 13.406 -0.836 10.656 1 80.62 148 TYR A N 1
ATOM 1125 C CA . TYR A 1 148 ? 12.633 0.388 10.461 1 80.62 148 TYR A CA 1
ATOM 1126 C C . TYR A 1 148 ? 11.227 0.251 11.031 1 80.62 148 TYR A C 1
ATOM 1128 O O . TYR A 1 148 ? 10.727 1.167 11.68 1 80.62 148 TYR A O 1
ATOM 1136 N N . GLU A 1 149 ? 10.617 -0.849 10.805 1 80.81 149 GLU A N 1
ATOM 1137 C CA . GLU A 1 149 ? 9.227 -1.054 11.195 1 80.81 149 GLU A CA 1
ATOM 1138 C C . GLU A 1 149 ? 9.062 -0.995 12.711 1 80.81 149 GLU A C 1
ATOM 1140 O O . GLU A 1 149 ? 8.055 -0.48 13.211 1 80.81 149 GLU A O 1
ATOM 1145 N N . GLY A 1 150 ? 10.047 -1.571 13.344 1 84.75 150 GLY A N 1
ATOM 1146 C CA . GLY A 1 150 ? 9.984 -1.527 14.797 1 84.75 150 GLY A CA 1
ATOM 1147 C C . GLY A 1 150 ? 10.078 -0.12 15.352 1 84.75 150 GLY A C 1
ATOM 1148 O O . GLY A 1 150 ? 9.414 0.208 16.328 1 84.75 150 GLY A O 1
ATOM 1149 N N . ILE A 1 151 ? 10.891 0.709 14.711 1 89.44 151 ILE A N 1
ATOM 1150 C CA . ILE A 1 151 ? 11.047 2.094 15.148 1 89.44 151 ILE A CA 1
ATOM 1151 C C . ILE A 1 151 ? 9.758 2.863 14.875 1 89.44 151 ILE A C 1
ATOM 1153 O O . ILE A 1 151 ? 9.266 3.6 15.742 1 89.44 151 ILE A O 1
ATOM 1157 N N . GLU A 1 152 ? 9.25 2.705 13.688 1 89.19 152 GLU A N 1
ATOM 1158 C CA . GLU A 1 152 ? 8.016 3.389 13.312 1 89.19 152 GLU A CA 1
ATOM 1159 C C . GLU A 1 152 ? 6.875 3.029 14.258 1 89.19 152 GLU A C 1
ATOM 1161 O O . GLU A 1 152 ? 6.117 3.904 14.68 1 89.19 152 GLU A O 1
ATOM 1166 N N . LYS A 1 153 ? 6.754 1.778 14.594 1 88.31 153 LYS A N 1
ATOM 1167 C CA . LYS A 1 153 ? 5.703 1.305 15.492 1 88.31 153 LYS A CA 1
ATOM 1168 C C . LYS A 1 153 ? 5.875 1.888 16.891 1 88.31 153 LYS A C 1
ATOM 1170 O O . LYS A 1 153 ? 4.891 2.25 17.547 1 88.31 153 LYS A O 1
ATOM 1175 N N . THR A 1 154 ? 7.082 1.917 17.297 1 91.56 154 THR A N 1
ATOM 1176 C CA . THR A 1 154 ? 7.344 2.484 18.625 1 91.56 154 THR A CA 1
ATOM 1177 C C . THR A 1 154 ? 7 3.971 18.641 1 91.56 154 THR A C 1
ATOM 1179 O O . THR A 1 154 ? 6.449 4.469 19.625 1 91.56 154 THR A O 1
ATOM 1182 N N . LEU A 1 155 ? 7.367 4.664 17.594 1 93.12 155 LEU A N 1
ATOM 1183 C CA . LEU A 1 155 ? 7.02 6.078 17.5 1 93.12 155 LEU A CA 1
ATOM 1184 C C . LEU A 1 155 ? 5.504 6.266 17.484 1 93.12 155 LEU A C 1
ATOM 1186 O O . LEU A 1 155 ? 4.988 7.207 18.094 1 93.12 155 LEU A O 1
ATOM 1190 N N . ALA A 1 156 ? 4.797 5.359 16.828 1 91.06 156 ALA A N 1
ATOM 1191 C CA . ALA A 1 156 ? 3.336 5.414 16.812 1 91.06 156 ALA A CA 1
ATOM 1192 C C . ALA A 1 156 ? 2.754 5.234 18.203 1 91.06 156 ALA A C 1
ATOM 1194 O O . ALA A 1 156 ? 1.799 5.918 18.578 1 91.06 156 ALA A O 1
ATOM 1195 N N . ALA A 1 157 ? 3.34 4.324 18.922 1 90.62 157 ALA A N 1
ATOM 1196 C CA . ALA A 1 157 ? 2.891 4.098 20.297 1 90.62 157 ALA A CA 1
ATOM 1197 C C . ALA A 1 157 ? 3.123 5.336 21.156 1 90.62 157 ALA A C 1
ATOM 1199 O O . ALA A 1 157 ? 2.27 5.707 21.969 1 90.62 157 ALA A O 1
ATOM 1200 N N . CYS A 1 158 ? 4.25 5.949 20.922 1 92.38 158 CYS A N 1
ATOM 1201 C CA . CYS A 1 158 ? 4.57 7.148 21.688 1 92.38 158 CYS A CA 1
ATOM 1202 C C . CYS A 1 158 ? 3.598 8.273 21.375 1 92.38 158 CYS A C 1
ATOM 1204 O O . CYS A 1 158 ? 3.125 8.969 22.266 1 92.38 158 CYS A O 1
ATOM 1206 N N . SER A 1 159 ? 3.293 8.469 20.172 1 90.44 159 SER A N 1
ATOM 1207 C CA . SER A 1 159 ? 2.436 9.57 19.75 1 90.44 159 SER A CA 1
ATOM 1208 C C . SER A 1 159 ? 0.987 9.336 20.156 1 90.44 159 SER A C 1
ATOM 1210 O O . SER A 1 159 ? 0.294 10.266 20.578 1 90.44 159 SER A O 1
ATOM 1212 N N . THR A 1 160 ? 0.503 8.109 20.094 1 89.38 160 THR A N 1
ATOM 1213 C CA . THR A 1 160 ? -0.901 7.809 20.344 1 89.38 160 THR A CA 1
ATOM 1214 C C . THR A 1 160 ? -1.167 7.707 21.844 1 89.38 160 THR A C 1
ATOM 1216 O O . THR A 1 160 ? -2.223 8.125 22.328 1 89.38 160 THR A O 1
ATOM 1219 N N . GLN A 1 161 ? -0.197 7.129 22.562 1 90.62 161 GLN A N 1
ATOM 1220 C CA . GLN A 1 161 ? -0.414 6.887 23.984 1 90.62 161 GLN A CA 1
ATOM 1221 C C . GLN A 1 161 ? -0.106 8.13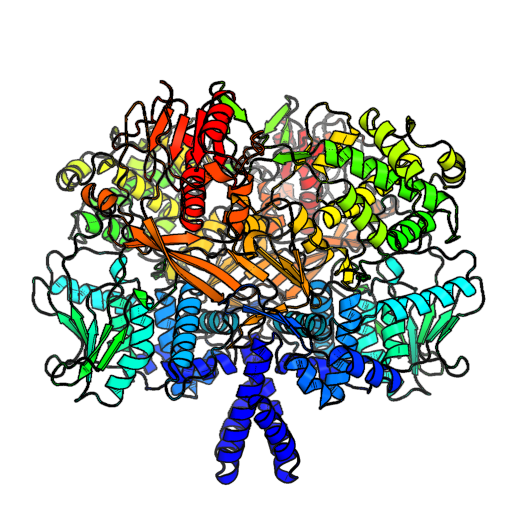3 24.812 1 90.62 161 GLN A C 1
ATOM 1223 O O . GLN A 1 161 ? -0.529 8.242 25.969 1 90.62 161 GLN A O 1
ATOM 1228 N N . CYS A 1 162 ? 0.615 9.07 24.172 1 91.88 162 CYS A N 1
ATOM 1229 C CA . CYS A 1 162 ? 0.936 10.312 24.859 1 91.88 162 CYS A CA 1
ATOM 1230 C C . CYS A 1 162 ? 0.169 11.484 24.25 1 91.88 162 CYS A C 1
ATOM 1232 O O . CYS A 1 162 ? 0.524 12.641 24.469 1 91.88 162 CYS A O 1
ATOM 1234 N N . GLY A 1 163 ? -0.862 11.227 23.562 1 87.5 163 GLY A N 1
ATOM 1235 C CA . GLY A 1 163 ? -1.569 12.227 22.781 1 87.5 163 GLY A CA 1
ATOM 1236 C C . GLY A 1 163 ? -2.211 13.305 23.641 1 87.5 163 GLY A C 1
ATOM 1237 O O . GLY A 1 163 ? -2.498 14.398 23.156 1 87.5 163 GLY A O 1
ATOM 1238 N N . GLU A 1 164 ? -2.367 13.062 24.922 1 90.25 164 GLU A N 1
ATOM 1239 C CA . GLU A 1 164 ? -3 14.023 25.812 1 90.25 164 GLU A CA 1
ATOM 1240 C C . GLU A 1 164 ? -2.051 15.172 26.141 1 90.25 164 GLU A C 1
ATOM 1242 O O . GLU A 1 164 ? -2.49 16.25 26.547 1 90.25 164 GLU A O 1
ATOM 1247 N N . PHE A 1 165 ? -0.814 14.891 26.016 1 93.31 165 PHE A N 1
ATOM 1248 C CA . PHE A 1 165 ? 0.158 15.945 26.266 1 93.31 165 PHE A CA 1
ATOM 1249 C C . PHE A 1 165 ? 0.413 16.766 25.016 1 93.31 165 PHE A C 1
ATOM 1251 O O . PHE A 1 165 ? 0.743 16.219 23.969 1 93.31 165 PHE A O 1
ATOM 1258 N N . GLN A 1 166 ? 0.354 18.094 25.125 1 92.5 166 GLN A N 1
ATOM 1259 C CA . GLN A 1 166 ? 0.526 18.984 24 1 92.5 166 GLN A CA 1
ATOM 1260 C C . GLN A 1 166 ? 1.874 19.703 24.062 1 92.5 166 GLN A C 1
ATOM 1262 O O . GLN A 1 166 ? 2.262 20.219 25.109 1 92.5 166 GLN A O 1
ATOM 1267 N N . TRP A 1 167 ? 2.523 19.734 23 1 94.88 167 TRP A N 1
ATOM 1268 C CA . TRP A 1 167 ? 3.83 20.375 22.938 1 94.88 167 TRP A CA 1
ATOM 1269 C C . TRP A 1 167 ? 3.713 21.797 22.359 1 94.88 167 TRP A C 1
ATOM 1271 O O . TRP A 1 167 ? 4.664 22.578 22.422 1 94.88 167 TRP A O 1
ATOM 1281 N N . ALA A 1 168 ? 2.518 22.203 21.938 1 91.25 168 ALA A N 1
ATOM 1282 C CA . ALA A 1 168 ? 2.266 23.5 21.312 1 91.25 168 ALA A CA 1
ATOM 1283 C C . ALA A 1 168 ? 2.609 24.641 22.25 1 91.25 168 ALA A C 1
ATOM 1285 O O . ALA A 1 168 ? 3.168 25.656 21.812 1 91.25 168 ALA A O 1
ATOM 1286 N N . PRO A 1 169 ? 2.355 24.531 23.531 1 92.06 169 PRO A N 1
ATOM 1287 C CA . PRO A 1 169 ? 2.682 25.641 24.438 1 92.06 169 PRO A CA 1
ATOM 1288 C C . PRO A 1 169 ? 4.184 25.922 24.516 1 92.06 169 PRO A C 1
ATOM 1290 O O . PRO A 1 169 ? 4.598 27.062 24.688 1 92.06 169 PRO A O 1
ATOM 1293 N N . TYR A 1 170 ? 4.973 24.922 24.453 1 95.31 170 TYR A N 1
ATOM 1294 C CA . TYR A 1 170 ? 6.422 25.094 24.5 1 95.31 170 TYR A CA 1
ATOM 1295 C C . TYR A 1 170 ? 6.922 25.812 23.25 1 95.31 170 TYR A C 1
ATOM 1297 O O . TYR A 1 170 ? 7.785 26.688 23.328 1 95.31 170 TYR A O 1
ATOM 1305 N N . ARG A 1 171 ? 6.395 25.453 22.172 1 94.5 171 ARG A N 1
ATOM 1306 C CA . ARG A 1 171 ? 6.707 26.156 20.922 1 94.5 171 ARG A CA 1
ATOM 1307 C C . ARG A 1 171 ? 6.324 27.625 21.031 1 94.5 171 ARG A C 1
ATOM 1309 O O . ARG A 1 171 ? 7.094 28.5 20.625 1 94.5 171 ARG A O 1
ATOM 1316 N N . ALA A 1 172 ? 5.133 27.875 21.531 1 92.19 172 ALA A N 1
ATOM 1317 C CA . ALA A 1 172 ? 4.629 29.234 21.641 1 92.19 172 ALA A CA 1
ATOM 1318 C C . ALA A 1 172 ? 5.535 30.078 22.531 1 92.19 172 ALA A C 1
ATOM 1320 O O . ALA A 1 172 ? 5.77 31.266 22.25 1 92.19 172 ALA A O 1
ATOM 1321 N N . GLU A 1 173 ? 6.027 29.484 23.531 1 94.94 173 GLU A N 1
ATOM 1322 C CA . GLU A 1 173 ? 6.926 30.203 24.438 1 94.94 173 GLU A CA 1
ATOM 1323 C C . GLU A 1 173 ? 8.234 30.562 23.75 1 94.94 173 GLU A C 1
ATOM 1325 O O . GLU A 1 173 ? 8.758 31.656 23.938 1 94.94 173 GLU A O 1
ATOM 1330 N N . ILE A 1 174 ? 8.75 29.672 23.016 1 95.56 174 ILE A N 1
ATOM 1331 C CA . ILE A 1 174 ? 9.992 29.906 22.281 1 95.56 174 ILE A CA 1
ATOM 1332 C C . ILE A 1 174 ? 9.797 31.047 21.281 1 95.56 174 ILE A C 1
ATOM 1334 O O . ILE A 1 174 ? 10.617 31.969 21.203 1 95.56 174 ILE A O 1
ATOM 1338 N N . GLU A 1 175 ? 8.719 31 20.547 1 91.19 175 GLU A N 1
ATOM 1339 C CA . GLU A 1 175 ? 8.438 32.031 19.547 1 91.19 175 GLU A CA 1
ATOM 1340 C C . GLU A 1 175 ? 8.219 33.375 20.203 1 91.19 175 GLU A C 1
ATOM 1342 O O . GLU A 1 175 ? 8.625 34.406 19.656 1 91.19 175 GLU A O 1
ATOM 1347 N N . LYS A 1 176 ? 7.562 33.406 21.281 1 90.5 176 LYS A N 1
ATOM 1348 C CA . LYS A 1 176 ? 7.332 34.625 22.016 1 90.5 176 LYS A CA 1
ATOM 1349 C C . LYS A 1 176 ? 8.648 35.312 22.391 1 90.5 176 LYS A C 1
ATOM 1351 O O . LYS A 1 176 ? 8.805 36.5 22.25 1 90.5 176 LYS A O 1
ATOM 1356 N N . ARG A 1 177 ? 9.578 34.562 22.844 1 92.75 177 ARG A N 1
ATOM 1357 C CA . ARG A 1 177 ? 10.875 35.094 23.234 1 92.75 177 ARG A CA 1
ATOM 1358 C C . ARG A 1 177 ? 11.648 35.594 22.031 1 92.75 177 ARG A C 1
ATOM 1360 O O . ARG A 1 177 ? 12.352 36.625 22.125 1 92.75 177 ARG A O 1
ATOM 1367 N N . LEU A 1 178 ? 11.562 34.906 21 1 91.88 178 LEU A N 1
ATOM 1368 C CA . LEU A 1 178 ? 12.234 35.344 19.781 1 91.88 178 LEU A CA 1
ATOM 1369 C C . LEU A 1 178 ? 11.656 36.656 19.297 1 91.88 178 LEU A C 1
ATOM 1371 O O . LEU A 1 178 ? 12.398 37.562 18.875 1 91.88 178 LEU A O 1
ATOM 1375 N N . ARG A 1 179 ? 10.375 36.812 19.359 1 88 179 ARG A N 1
ATOM 1376 C CA . ARG A 1 179 ? 9.695 38 18.906 1 88 179 ARG A CA 1
ATOM 1377 C C . ARG A 1 179 ? 10.062 39.219 19.781 1 88 179 ARG A C 1
ATOM 1379 O O . ARG A 1 179 ? 10.109 40.344 19.312 1 88 179 ARG A O 1
ATOM 1386 N N . ALA A 1 180 ? 10.234 38.938 20.984 1 87.94 180 ALA A N 1
ATOM 1387 C CA . ALA A 1 180 ? 10.625 40 21.906 1 87.94 180 ALA A CA 1
ATOM 1388 C C . ALA A 1 180 ? 12.008 40.531 21.578 1 87.94 180 ALA A C 1
ATOM 1390 O O . ALA A 1 180 ? 12.281 41.75 21.75 1 87.94 180 ALA A O 1
ATOM 1391 N N . SER A 1 181 ? 12.797 39.625 21.125 1 88.56 181 SER A N 1
ATOM 1392 C CA . SER A 1 181 ? 14.172 40 20.812 1 88.56 181 SER A CA 1
ATOM 1393 C C . SER A 1 181 ? 14.289 40.562 19.391 1 88.56 181 SER A C 1
ATOM 1395 O O . SER A 1 181 ? 15.211 41.312 19.078 1 88.56 181 SER A O 1
ATOM 1397 N N . MET A 1 182 ? 13.484 40.062 18.516 1 86.88 182 MET A N 1
ATOM 1398 C CA . MET A 1 182 ? 13.531 40.438 17.109 1 86.88 182 MET A CA 1
ATOM 1399 C C . MET A 1 182 ? 12.219 41.125 16.703 1 86.88 182 MET A C 1
ATOM 1401 O O . MET A 1 182 ? 11.266 40.438 16.312 1 86.88 182 MET A O 1
ATOM 1405 N N . GLN A 1 183 ? 12.273 42.375 16.578 1 77.62 183 GLN A N 1
ATOM 1406 C CA . GLN A 1 183 ? 11.055 43.125 16.25 1 77.62 183 GLN A CA 1
ATOM 1407 C C . GLN A 1 183 ? 10.594 42.812 14.82 1 77.62 183 GLN A C 1
ATOM 1409 O O . GLN A 1 183 ? 9.406 42.906 14.516 1 77.62 183 GLN A O 1
ATOM 1414 N N . ASP A 1 184 ? 11.5 42.375 14.016 1 78.31 184 ASP A N 1
ATOM 1415 C CA . ASP A 1 184 ? 11.18 42.094 12.633 1 78.31 184 ASP A CA 1
ATOM 1416 C C . ASP A 1 184 ? 11.07 40.562 12.406 1 78.31 184 ASP A C 1
ATOM 1418 O O . ASP A 1 184 ? 11.352 40.094 11.312 1 78.31 184 ASP A O 1
ATOM 1422 N N . TYR A 1 185 ? 10.672 39.906 13.438 1 82.69 185 TYR A N 1
ATOM 1423 C CA . TYR A 1 185 ? 10.578 38.469 13.359 1 82.69 185 TYR A CA 1
ATOM 1424 C C . TYR A 1 185 ? 9.609 38.031 12.258 1 82.69 185 TYR A C 1
ATOM 1426 O O . TYR A 1 185 ? 8.461 38.5 12.219 1 82.69 185 TYR A O 1
ATOM 1434 N N . SER A 1 186 ? 10.07 37.219 11.359 1 79.81 186 SER A N 1
ATOM 1435 C CA . SER A 1 186 ? 9.258 36.594 10.32 1 79.81 186 SER A CA 1
ATOM 1436 C C . SER A 1 186 ? 9.297 35.062 10.43 1 79.81 186 SER A C 1
ATOM 1438 O O . SER A 1 186 ? 10.375 34.469 10.516 1 79.81 186 SER A O 1
ATOM 1440 N N . TRP A 1 187 ? 8.195 34.5 10.438 1 82.5 187 TRP A N 1
ATOM 1441 C CA . TRP A 1 187 ? 8.086 33.062 10.602 1 82.5 187 TRP A CA 1
ATOM 1442 C C . TRP A 1 187 ? 8.562 32.344 9.352 1 82.5 187 TRP A C 1
ATOM 1444 O O . TRP A 1 187 ? 8.406 32.844 8.234 1 82.5 187 TRP A O 1
ATOM 1454 N N . SER A 1 188 ? 9.141 31.109 9.562 1 80.44 188 SER A N 1
ATOM 1455 C CA . SER A 1 188 ? 9.531 30.219 8.484 1 80.44 188 SER A CA 1
ATOM 1456 C C . SER A 1 188 ? 9.328 28.75 8.891 1 80.44 188 SER A C 1
ATOM 1458 O O . SER A 1 188 ? 9.586 28.375 10.031 1 80.44 188 SER A O 1
ATOM 1460 N N . PRO A 1 189 ? 8.805 27.969 7.953 1 78.5 189 PRO A N 1
ATOM 1461 C CA . PRO A 1 189 ? 8.703 26.547 8.258 1 78.5 189 PRO A CA 1
ATOM 1462 C C . PRO A 1 189 ? 10.055 25.906 8.555 1 78.5 189 PRO A C 1
ATOM 1464 O O . PRO A 1 189 ? 10.125 24.844 9.188 1 78.5 189 PRO A O 1
ATOM 1467 N N . TYR A 1 190 ? 11.055 26.547 8.141 1 80.19 190 TYR A N 1
ATOM 1468 C CA . TYR A 1 190 ? 12.422 26.078 8.367 1 80.19 190 TYR A CA 1
ATOM 1469 C C . TYR A 1 190 ? 12.711 25.953 9.859 1 80.19 190 TYR A C 1
ATOM 1471 O O . TYR A 1 190 ? 13.57 25.172 10.273 1 80.19 190 TYR A O 1
ATOM 1479 N N . TYR A 1 191 ? 11.984 26.688 10.617 1 87.94 191 TYR A N 1
ATOM 1480 C CA . TYR A 1 191 ? 12.242 26.75 12.055 1 87.94 191 TYR A CA 1
ATOM 1481 C C . TYR A 1 191 ? 11.789 25.484 12.75 1 87.94 191 TYR A C 1
ATOM 1483 O O . TYR A 1 191 ? 12.234 25.172 13.859 1 87.94 191 TYR A O 1
ATOM 1491 N N . THR A 1 192 ? 10.898 24.703 12.094 1 89.69 192 THR A N 1
ATOM 1492 C CA . THR A 1 192 ? 10.367 23.5 12.734 1 89.69 192 THR A CA 1
ATOM 1493 C C . THR A 1 192 ? 10.859 22.25 12.016 1 89.69 192 THR A C 1
ATOM 1495 O O . THR A 1 192 ? 10.523 21.125 12.414 1 89.69 192 THR A O 1
ATOM 1498 N N . ARG A 1 193 ? 11.711 22.375 11.086 1 86.81 193 ARG A N 1
ATOM 1499 C CA . ARG A 1 193 ? 12.211 21.25 10.297 1 86.81 193 ARG A CA 1
ATOM 1500 C C . ARG A 1 193 ? 13.523 20.734 10.867 1 86.81 193 ARG A C 1
ATOM 1502 O O . ARG A 1 193 ? 14.602 21.188 10.469 1 86.81 193 ARG A O 1
ATOM 1509 N N . LEU A 1 194 ? 13.422 19.75 11.617 1 89.06 194 LEU A N 1
ATOM 1510 C CA . LEU A 1 194 ? 14.633 19.109 12.117 1 89.06 194 LEU A CA 1
ATOM 1511 C C . LEU A 1 194 ? 15.328 18.312 11.016 1 89.06 194 LEU A C 1
ATOM 1513 O O . LEU A 1 194 ? 14.727 17.406 10.438 1 89.06 194 LEU A O 1
ATOM 1517 N N . THR A 1 195 ? 16.562 18.609 10.711 1 85.94 195 THR A N 1
ATOM 1518 C CA . THR A 1 195 ? 17.281 17.969 9.617 1 85.94 195 THR A CA 1
ATOM 1519 C C . THR A 1 195 ? 17.938 16.672 10.094 1 85.94 195 THR A C 1
ATOM 1521 O O . THR A 1 195 ? 18.234 16.516 11.281 1 85.94 195 THR A O 1
ATOM 1524 N N . PRO A 1 196 ? 18.234 15.781 9.211 1 84.19 196 PRO A N 1
ATOM 1525 C CA . PRO A 1 196 ? 18.875 14.516 9.586 1 84.19 196 PRO A CA 1
ATOM 1526 C C . PRO A 1 196 ? 20.25 14.711 10.227 1 84.19 196 PRO A C 1
ATOM 1528 O O . PRO A 1 196 ? 20.594 14 11.172 1 84.19 196 PRO A O 1
ATOM 1531 N N . ALA A 1 197 ? 21.031 15.664 9.742 1 85.94 197 ALA A N 1
ATOM 1532 C CA . ALA A 1 197 ? 22.359 15.914 10.289 1 85.94 197 ALA A CA 1
ATOM 1533 C C . ALA A 1 197 ? 22.281 16.359 11.742 1 85.94 197 ALA A C 1
ATOM 1535 O O . ALA A 1 197 ? 23.047 15.914 12.586 1 85.94 197 ALA A O 1
ATOM 1536 N N . VAL A 1 198 ? 21.375 17.234 11.953 1 90.81 198 VAL A N 1
ATOM 1537 C CA . VAL A 1 198 ? 21.219 17.766 13.305 1 90.81 198 VAL A CA 1
ATOM 1538 C C . VAL A 1 198 ? 20.734 16.656 14.242 1 90.81 198 VAL A C 1
ATOM 1540 O O . VAL A 1 198 ? 21.188 16.547 15.383 1 90.81 198 VAL A O 1
ATOM 1543 N N . LEU A 1 199 ? 19.797 15.867 13.797 1 91.75 199 LEU A N 1
ATOM 1544 C CA . LEU A 1 199 ? 19.297 14.766 14.625 1 91.75 199 LEU A CA 1
ATOM 1545 C C . LEU A 1 199 ? 20.422 13.773 14.93 1 91.75 199 LEU A C 1
ATOM 1547 O O . LEU A 1 199 ? 20.562 13.328 16.062 1 91.75 199 LEU A O 1
ATOM 1551 N N . LEU A 1 200 ? 21.156 13.469 13.914 1 89.12 200 LEU A N 1
ATOM 1552 C CA . LEU A 1 200 ? 22.266 12.539 14.07 1 89.12 200 LEU A CA 1
ATOM 1553 C C . LEU A 1 200 ? 23.25 13.039 15.117 1 89.12 200 LEU A C 1
ATOM 1555 O O . LEU A 1 200 ? 23.656 12.289 16.016 1 89.12 200 LEU A O 1
ATOM 1559 N N . GLY A 1 201 ? 23.641 14.266 14.984 1 91.31 201 GLY A N 1
ATOM 1560 C CA . GLY A 1 201 ? 24.562 14.844 15.961 1 91.31 201 GLY A CA 1
ATOM 1561 C C . GLY A 1 201 ? 23.953 14.945 17.359 1 91.31 201 GLY A C 1
ATOM 1562 O O . GLY A 1 201 ? 24.594 14.594 18.344 1 91.31 201 GLY A O 1
ATOM 1563 N N . ALA A 1 202 ? 22.703 15.398 17.406 1 94.06 202 ALA A N 1
ATOM 1564 C CA . ALA A 1 202 ? 22.047 15.648 18.688 1 94.06 202 ALA A CA 1
ATOM 1565 C C . ALA A 1 202 ? 21.859 14.344 19.469 1 94.06 202 ALA A C 1
ATOM 1567 O O . ALA A 1 202 ? 21.891 14.352 20.703 1 94.06 202 ALA A O 1
ATOM 1568 N N . MET A 1 203 ? 21.719 13.234 18.828 1 92.06 203 MET A N 1
ATOM 1569 C CA . MET A 1 203 ? 21.516 11.93 19.469 1 92.06 203 MET A CA 1
ATOM 1570 C C . MET A 1 203 ? 22.688 11.586 20.391 1 92.06 203 MET A C 1
ATOM 1572 O O . MET A 1 203 ? 22.516 10.867 21.375 1 92.06 203 MET A O 1
ATOM 1576 N N . ASP A 1 204 ? 23.891 12.133 20.078 1 90.5 204 ASP A N 1
ATOM 1577 C CA . ASP A 1 204 ? 25.031 11.812 20.922 1 90.5 204 ASP A CA 1
ATOM 1578 C C . ASP A 1 204 ? 25.578 13.07 21.609 1 90.5 204 ASP A C 1
ATOM 1580 O O . ASP A 1 204 ? 25.969 13.023 22.781 1 90.5 204 ASP A O 1
ATOM 1584 N N . PHE A 1 205 ? 25.516 14.211 20.953 1 93.12 205 PHE A N 1
ATOM 1585 C CA . PHE A 1 205 ? 26.203 15.406 21.438 1 93.12 205 PHE A CA 1
ATOM 1586 C C . PHE A 1 205 ? 25.484 15.977 22.656 1 93.12 205 PHE A C 1
ATOM 1588 O O . PHE A 1 205 ? 26.125 16.438 23.609 1 93.12 205 PHE A O 1
ATOM 1595 N N . LEU A 1 206 ? 24.172 16 22.578 1 94.75 206 LEU A N 1
ATOM 1596 C CA . LEU A 1 206 ? 23.422 16.562 23.703 1 94.75 206 LEU A CA 1
ATOM 1597 C C . LEU A 1 206 ? 23.688 15.773 24.984 1 94.75 206 LEU A C 1
ATOM 1599 O O . LEU A 1 206 ? 23.766 16.344 26.062 1 94.75 206 LEU A O 1
ATOM 1603 N N . TYR A 1 207 ? 23.828 14.531 24.844 1 91.06 207 TYR A N 1
ATOM 1604 C CA . TYR A 1 207 ? 24.031 13.688 26.016 1 91.06 207 TYR A CA 1
ATOM 1605 C C . TYR A 1 207 ? 25.484 13.734 26.469 1 91.06 207 TYR A C 1
ATOM 1607 O O . TYR A 1 207 ? 25.781 13.555 27.656 1 91.06 207 TYR A O 1
ATOM 1615 N N . ALA A 1 208 ? 26.359 13.977 25.531 1 89.88 208 ALA A N 1
ATOM 1616 C CA . ALA A 1 208 ? 27.75 14.203 25.906 1 89.88 208 ALA A CA 1
ATOM 1617 C C . ALA A 1 208 ? 27.891 15.438 26.781 1 89.88 208 ALA A C 1
ATOM 1619 O O . ALA A 1 208 ? 28.688 15.438 27.734 1 89.88 208 ALA A O 1
ATOM 1620 N N . ILE A 1 209 ? 27.156 16.422 26.5 1 91.75 209 ILE A N 1
ATOM 1621 C CA . ILE A 1 209 ? 27.172 17.641 27.281 1 91.75 209 ILE A CA 1
ATOM 1622 C C . ILE A 1 209 ? 26.609 17.359 28.688 1 91.75 209 ILE A C 1
ATOM 1624 O O . ILE A 1 209 ? 27.125 17.875 29.672 1 91.75 209 ILE A O 1
ATOM 1628 N N . LYS A 1 210 ? 25.578 16.641 28.672 1 88.25 210 LYS A N 1
ATOM 1629 C CA . LYS A 1 210 ? 24.938 16.328 29.938 1 88.25 210 LYS A CA 1
ATOM 1630 C C . LYS A 1 210 ? 25.891 15.586 30.875 1 88.25 210 LYS A C 1
ATOM 1632 O O . LYS A 1 210 ? 25.812 15.719 32.094 1 88.25 210 LYS A O 1
ATOM 1637 N N . HIS A 1 211 ? 26.766 14.828 30.375 1 84.81 211 HIS A N 1
ATOM 1638 C CA . HIS A 1 211 ? 27.734 14.07 31.172 1 84.81 211 HIS A CA 1
ATOM 1639 C C . HIS A 1 211 ? 28.906 14.945 31.578 1 84.81 211 HIS A C 1
ATOM 1641 O O . HIS A 1 211 ? 29.516 14.727 32.625 1 84.81 211 HIS A O 1
ATOM 1647 N N . LEU A 1 212 ? 29.281 15.898 30.625 1 85.75 212 LEU A N 1
ATOM 1648 C CA . LEU A 1 212 ? 30.375 16.812 30.906 1 85.75 212 LEU A CA 1
ATOM 1649 C C . LEU A 1 212 ? 29.984 18.25 30.562 1 85.75 212 LEU A C 1
ATOM 1651 O O . LEU A 1 212 ? 30.578 18.859 29.672 1 85.75 212 LEU A O 1
ATOM 1655 N N . PRO A 1 213 ? 29.141 18.781 31.359 1 82.25 213 PRO A N 1
ATOM 1656 C CA . PRO A 1 213 ? 28.562 20.078 30.984 1 82.25 213 PRO A CA 1
ATOM 1657 C C . PRO A 1 213 ? 29.594 21.203 30.984 1 82.25 213 PRO A C 1
ATOM 1659 O O . PRO A 1 213 ? 29.469 22.156 30.219 1 82.25 213 PRO A O 1
ATOM 1662 N N . SER A 1 214 ? 30.609 21.125 31.812 1 81.69 214 SER A N 1
ATOM 1663 C CA . SER A 1 214 ? 31.562 22.219 31.938 1 81.69 214 SER A CA 1
ATOM 1664 C C . SER A 1 214 ? 32.625 22.141 30.844 1 81.69 214 SER A C 1
ATOM 1666 O O . SER A 1 214 ? 33.344 23.109 30.594 1 81.69 214 SER A O 1
ATOM 1668 N N . HIS A 1 215 ? 32.562 21.047 30.094 1 83.81 215 HIS A N 1
ATOM 1669 C CA . HIS A 1 215 ? 33.719 20.828 29.219 1 83.81 215 HIS A CA 1
ATOM 1670 C C . HIS A 1 215 ? 33.281 20.734 27.75 1 83.81 215 HIS A C 1
ATOM 1672 O O . HIS A 1 215 ? 34.125 20.641 26.859 1 83.81 215 HIS A O 1
ATOM 1678 N N . ARG A 1 216 ? 32 20.781 27.594 1 91.19 216 ARG A N 1
ATOM 1679 C CA . ARG A 1 216 ? 31.547 20.531 26.219 1 91.19 216 ARG A CA 1
ATOM 1680 C C . ARG A 1 216 ? 30.531 21.578 25.781 1 91.19 216 ARG A C 1
ATOM 1682 O O . ARG A 1 216 ? 29.734 22.047 26.594 1 91.19 216 ARG A O 1
ATOM 1689 N N . ILE A 1 217 ? 30.609 21.922 24.531 1 93.44 217 ILE A N 1
ATOM 1690 C CA . ILE A 1 217 ? 29.672 22.859 23.922 1 93.44 217 ILE A CA 1
ATOM 1691 C C . ILE A 1 217 ? 29.234 22.328 22.562 1 93.44 217 ILE A C 1
ATOM 1693 O O . ILE A 1 217 ? 30.031 21.719 21.844 1 93.44 217 ILE A O 1
ATOM 1697 N N . VAL A 1 218 ? 27.953 22.5 22.281 1 95.75 218 VAL A N 1
ATOM 1698 C CA . VAL A 1 218 ? 27.438 22.141 20.953 1 95.75 218 VAL A CA 1
ATOM 1699 C C . VAL A 1 218 ? 27.062 23.406 20.188 1 95.75 218 VAL A C 1
ATOM 1701 O O . VAL A 1 218 ? 26.469 24.328 20.75 1 95.75 218 VAL A O 1
ATOM 1704 N N . THR A 1 219 ? 27.469 23.5 18.922 1 95.38 219 THR A N 1
ATOM 1705 C CA . THR A 1 219 ? 27.094 24.609 18.062 1 95.38 219 THR A CA 1
ATOM 1706 C C . THR A 1 219 ? 26.328 24.109 16.828 1 95.38 219 THR A C 1
ATOM 1708 O O . THR A 1 219 ? 26.656 23.062 16.281 1 95.38 219 THR A O 1
ATOM 1711 N N . VAL A 1 220 ? 25.297 24.797 16.516 1 94.94 220 VAL A N 1
ATOM 1712 C CA . VAL A 1 220 ? 24.531 24.562 15.289 1 94.94 220 VAL A CA 1
ATOM 1713 C C . VAL A 1 220 ? 24.672 25.766 14.359 1 94.94 220 VAL A C 1
ATOM 1715 O O . VAL A 1 220 ? 24.438 26.906 14.766 1 94.94 220 VAL A O 1
ATOM 1718 N N . SER A 1 221 ? 24.891 25.562 13.086 1 91.31 221 SER A N 1
ATOM 1719 C CA . SER A 1 221 ? 25.359 26.594 12.172 1 91.31 221 SER A CA 1
ATOM 1720 C C . SER A 1 221 ? 24.203 27.453 11.664 1 91.31 221 SER A C 1
ATOM 1722 O O . SER A 1 221 ? 24.422 28.547 11.141 1 91.31 221 SER A O 1
ATOM 1724 N N . SER A 1 222 ? 22.953 26.938 11.758 1 89.5 222 SER A N 1
ATOM 1725 C CA . SER A 1 222 ? 21.797 27.719 11.32 1 89.5 222 SER A CA 1
ATOM 1726 C C . SER A 1 222 ? 20.562 27.375 12.133 1 89.5 222 SER A C 1
ATOM 1728 O O . SER A 1 222 ? 20.578 26.453 12.953 1 89.5 222 SER A O 1
ATOM 1730 N N . GLN A 1 223 ? 19.516 28.109 11.914 1 89.06 223 GLN A N 1
ATOM 1731 C CA . GLN A 1 223 ? 18.344 28.031 12.797 1 89.06 223 GLN A CA 1
ATOM 1732 C C . GLN A 1 223 ? 17.344 27 12.281 1 89.06 223 GLN A C 1
ATOM 1734 O O . GLN A 1 223 ? 16.219 26.906 12.797 1 89.06 223 GLN A O 1
ATOM 1739 N N . ALA A 1 224 ? 17.688 26.188 11.25 1 87.06 224 ALA A N 1
ATOM 1740 C CA . ALA A 1 224 ? 16.766 25.141 10.805 1 87.06 224 ALA A CA 1
ATOM 1741 C C . ALA A 1 224 ? 16.438 24.172 11.945 1 87.06 224 ALA A C 1
ATOM 1743 O O . ALA A 1 224 ? 17.344 23.641 12.586 1 87.06 224 ALA A O 1
ATOM 1744 N N . GLY A 1 225 ? 15.18 24.016 12.258 1 90.81 225 GLY A N 1
ATOM 1745 C CA . GLY A 1 225 ? 14.734 23.062 13.258 1 90.81 225 GLY A CA 1
ATOM 1746 C C . GLY A 1 225 ? 15.078 23.484 14.68 1 90.81 225 GLY A C 1
ATOM 1747 O O . GLY A 1 225 ? 15.102 22.656 15.586 1 90.81 225 GLY A O 1
ATOM 1748 N N . PHE A 1 226 ? 15.328 24.781 14.883 1 94 226 PHE A N 1
ATOM 1749 C CA . PHE A 1 226 ? 15.797 25.188 16.203 1 94 226 PHE A CA 1
ATOM 1750 C C . PHE A 1 226 ? 14.695 25.047 17.25 1 94 226 PHE A C 1
ATOM 1752 O O . PHE A 1 226 ? 14.977 24.859 18.438 1 94 226 PHE A O 1
ATOM 1759 N N . ILE A 1 227 ? 13.43 25.094 16.844 1 95.06 227 ILE A N 1
ATOM 1760 C CA . ILE A 1 227 ? 12.328 25 17.812 1 95.06 227 ILE A CA 1
ATOM 1761 C C . ILE A 1 227 ? 12.312 23.609 18.438 1 95.06 227 ILE A C 1
ATOM 1763 O O . ILE A 1 227 ? 12.422 23.484 19.656 1 95.06 227 ILE A O 1
ATOM 1767 N N . PRO A 1 228 ? 12.172 22.516 17.578 1 95.88 228 PRO A N 1
ATOM 1768 C CA . PRO A 1 228 ? 12.211 21.203 18.219 1 95.88 228 PRO A CA 1
ATOM 1769 C C . PRO A 1 228 ? 13.531 20.938 18.938 1 95.88 228 PRO A C 1
ATOM 1771 O O . PRO A 1 228 ? 13.547 20.25 19.969 1 95.88 228 PRO A O 1
ATOM 1774 N N . LEU A 1 229 ? 14.641 21.453 18.438 1 96.81 229 LEU A N 1
ATOM 1775 C CA . LEU A 1 229 ? 15.938 21.25 19.094 1 96.81 229 LEU A CA 1
ATOM 1776 C C . LEU A 1 229 ? 15.977 21.922 20.453 1 96.81 229 LEU A C 1
ATOM 1778 O O . LEU A 1 229 ? 16.516 21.375 21.406 1 96.81 229 LEU A O 1
ATOM 1782 N N . THR A 1 230 ? 15.445 23.141 20.531 1 97.69 230 THR A N 1
ATOM 1783 C CA . THR A 1 230 ? 15.398 23.859 21.797 1 97.69 230 THR A CA 1
ATOM 1784 C C . THR A 1 230 ? 14.5 23.141 22.797 1 97.69 230 THR A C 1
ATOM 1786 O O . THR A 1 230 ? 14.812 23.078 23.984 1 97.69 230 THR A O 1
ATOM 1789 N N . ILE A 1 231 ? 13.406 22.641 22.359 1 97.56 231 ILE A N 1
ATOM 1790 C CA . ILE A 1 231 ? 12.531 21.859 23.234 1 97.56 231 ILE A CA 1
ATOM 1791 C C . ILE A 1 231 ? 13.297 20.656 23.797 1 97.56 231 ILE A C 1
ATOM 1793 O O . ILE A 1 231 ? 13.266 20.406 25 1 97.56 231 ILE A O 1
ATOM 1797 N N . TRP A 1 232 ? 13.992 19.969 22.938 1 97.62 232 TRP A N 1
ATOM 1798 C CA . TRP A 1 232 ? 14.742 18.781 23.312 1 97.62 232 TRP A CA 1
ATOM 1799 C C . TRP A 1 232 ? 15.867 19.125 24.281 1 97.62 232 TRP A C 1
ATOM 1801 O O . TRP A 1 232 ? 15.961 18.547 25.359 1 97.62 232 TRP A O 1
ATOM 1811 N N . ALA A 1 233 ? 16.656 20.109 23.953 1 97.06 233 ALA A N 1
ATOM 1812 C CA . ALA A 1 233 ? 17.844 20.453 24.734 1 97.06 233 ALA A CA 1
ATOM 1813 C C . ALA A 1 233 ? 17.469 21.125 26.047 1 97.06 233 ALA A C 1
ATOM 1815 O O . ALA A 1 233 ? 17.938 20.734 27.109 1 97.06 233 ALA A O 1
ATOM 1816 N N . HIS A 1 234 ? 16.547 22.062 26 1 96.88 234 HIS A N 1
ATOM 1817 C CA . HIS A 1 234 ? 16.297 22.891 27.188 1 96.88 234 HIS A CA 1
ATOM 1818 C C . HIS A 1 234 ? 15.156 22.312 28.016 1 96.88 234 HIS A C 1
ATOM 1820 O O . HIS A 1 234 ? 15.336 22.031 29.203 1 96.88 234 HIS A O 1
ATOM 1826 N N . TYR A 1 235 ? 14.07 22.172 27.453 1 97 235 TYR A N 1
ATOM 1827 C CA . TYR A 1 235 ? 12.891 21.812 28.234 1 97 235 TYR A CA 1
ATOM 1828 C C . TYR A 1 235 ? 12.93 20.359 28.672 1 97 235 TYR A C 1
ATOM 1830 O O . TYR A 1 235 ? 12.445 20.016 29.75 1 97 235 TYR A O 1
ATOM 1838 N N . ILE A 1 236 ? 13.508 19.484 27.828 1 96.88 236 ILE A N 1
ATOM 1839 C CA . ILE A 1 236 ? 13.547 18.078 28.172 1 96.88 236 ILE A CA 1
ATOM 1840 C C . ILE A 1 236 ? 14.828 17.766 28.938 1 96.88 236 ILE A C 1
ATOM 1842 O O . ILE A 1 236 ? 14.773 17.219 30.047 1 96.88 236 ILE A O 1
ATOM 1846 N N . LEU A 1 237 ? 16.016 18.234 28.453 1 95.81 237 LEU A N 1
ATOM 1847 C CA . LEU A 1 237 ? 17.281 17.828 29.016 1 95.81 237 LEU A CA 1
ATOM 1848 C C . LEU A 1 237 ? 17.828 18.875 29.984 1 95.81 237 LEU A C 1
ATOM 1850 O O . LEU A 1 237 ? 18.859 18.672 30.625 1 95.81 237 LEU A O 1
ATOM 1854 N N . CYS A 1 238 ? 17.25 20.047 30.125 1 94.88 238 CYS A N 1
ATOM 1855 C CA . CYS A 1 238 ? 17.609 21.109 31.062 1 94.88 238 CYS A CA 1
ATOM 1856 C C . CYS A 1 238 ? 18.969 21.719 30.703 1 94.88 238 CYS A C 1
ATOM 1858 O O . CYS A 1 238 ? 19.766 22.031 31.594 1 94.88 238 CYS A O 1
ATOM 1860 N N . LEU A 1 239 ? 19.266 21.734 29.438 1 95.62 239 LEU A N 1
ATOM 1861 C CA . LEU A 1 239 ? 20.484 22.391 28.984 1 95.62 239 LEU A CA 1
ATOM 1862 C C . LEU A 1 239 ? 20.25 23.875 28.703 1 95.62 239 LEU A C 1
ATOM 1864 O O . LEU A 1 239 ? 19.109 24.281 28.438 1 95.62 239 LEU A O 1
ATOM 1868 N N . ASN A 1 240 ? 21.297 24.609 28.812 1 96.44 240 ASN A N 1
ATOM 1869 C CA . ASN A 1 240 ? 21.203 26.016 28.469 1 96.44 240 ASN A CA 1
ATOM 1870 C C . ASN A 1 240 ? 21.438 26.266 26.984 1 96.44 240 ASN A C 1
ATOM 1872 O O . ASN A 1 240 ? 22.453 25.844 26.422 1 96.44 240 ASN A O 1
ATOM 1876 N N . VAL A 1 241 ? 20.453 26.875 26.344 1 97.38 241 VAL A N 1
ATOM 1877 C CA . VAL A 1 241 ? 20.516 27.109 24.906 1 97.38 241 VAL A CA 1
ATOM 1878 C C . VAL A 1 241 ? 20.578 28.609 24.625 1 97.38 241 VAL A C 1
ATOM 1880 O O . VAL A 1 241 ? 19.781 29.391 25.188 1 97.38 241 VAL A O 1
ATOM 1883 N N . VAL A 1 242 ? 21.516 29.047 23.797 1 96.75 242 VAL A N 1
ATOM 1884 C CA . VAL A 1 242 ? 21.672 30.438 23.422 1 96.75 242 VAL A CA 1
ATOM 1885 C C . VAL A 1 242 ? 21.531 30.578 21.906 1 96.75 242 VAL A C 1
ATOM 1887 O O . VAL A 1 242 ? 22.25 29.922 21.141 1 96.75 242 VAL A O 1
ATOM 1890 N N . ILE A 1 243 ? 20.609 31.328 21.5 1 95.94 243 ILE A N 1
ATOM 1891 C CA . ILE A 1 243 ? 20.469 31.672 20.078 1 95.94 243 ILE A CA 1
ATOM 1892 C C . ILE A 1 243 ? 21.188 33 19.797 1 95.94 243 ILE A C 1
ATOM 1894 O O . ILE A 1 243 ? 20.812 34.031 20.359 1 95.94 243 ILE A O 1
ATOM 1898 N N . THR A 1 244 ? 22.188 32.969 18.922 1 93.25 244 THR A N 1
ATOM 1899 C CA . THR A 1 244 ? 23.031 34.125 18.656 1 93.25 244 THR A CA 1
ATOM 1900 C C . THR A 1 244 ? 22.875 34.562 17.203 1 93.25 244 THR A C 1
ATOM 1902 O O . THR A 1 244 ? 22.266 33.875 16.391 1 93.25 244 THR A O 1
ATOM 1905 N N . GLY A 1 245 ? 23.422 35.75 16.984 1 88.5 245 GLY A N 1
ATOM 1906 C CA . GLY A 1 245 ? 23.391 36.281 15.633 1 88.5 245 GLY A CA 1
ATOM 1907 C C . GLY A 1 245 ? 22.094 37 15.297 1 88.5 245 GLY A C 1
ATOM 1908 O O . GLY A 1 245 ? 21.797 37.25 14.125 1 88.5 245 GLY A O 1
ATOM 1909 N N . LEU A 1 246 ? 21.266 37.219 16.312 1 90 246 LEU A N 1
ATOM 1910 C CA . LEU A 1 246 ? 20 37.938 16.125 1 90 246 LEU A CA 1
ATOM 1911 C C . LEU A 1 246 ? 20.234 39.438 15.977 1 90 246 LEU A C 1
ATOM 1913 O O . LEU A 1 246 ? 21.312 39.938 16.312 1 90 246 LEU A O 1
ATOM 1917 N N . SER A 1 247 ? 19.266 40.156 15.375 1 85.12 247 SER A N 1
ATOM 1918 C CA . SER A 1 247 ? 19.359 41.625 15.266 1 85.12 247 SER A CA 1
ATOM 1919 C C . SER A 1 247 ? 19.281 42.281 16.641 1 85.12 247 SER A C 1
ATOM 1921 O O . SER A 1 247 ? 19.844 43.375 16.844 1 85.12 247 SER A O 1
ATOM 1923 N N . GLY A 1 248 ? 18.562 41.594 17.5 1 87.62 248 GLY A N 1
ATOM 1924 C CA . GLY A 1 248 ? 18.484 42.062 18.859 1 87.62 248 GLY A CA 1
ATOM 1925 C C . GLY A 1 248 ? 19.406 41.344 19.812 1 87.62 248 GLY A C 1
ATOM 1926 O O . GLY A 1 248 ? 20.516 40.938 19.422 1 87.62 248 GLY A O 1
ATOM 1927 N N . GLU A 1 249 ? 18.969 41.312 21 1 90.25 249 GLU A N 1
ATOM 1928 C CA . GLU A 1 249 ? 19.75 40.594 22.016 1 90.25 249 GLU A CA 1
ATOM 1929 C C . GLU A 1 249 ? 19.641 39.094 21.844 1 90.25 249 GLU A C 1
ATOM 1931 O O . GLU A 1 249 ? 18.656 38.594 21.281 1 90.25 249 GLU A O 1
ATOM 1936 N N . ASP A 1 250 ? 20.641 38.469 22.266 1 93.56 250 ASP A N 1
ATOM 1937 C CA . ASP A 1 250 ? 20.594 37 22.219 1 93.56 250 ASP A CA 1
ATOM 1938 C C . ASP A 1 250 ? 19.438 36.469 23.062 1 93.56 250 ASP A C 1
ATOM 1940 O O . ASP A 1 250 ? 19.109 37.031 24.109 1 93.56 250 ASP A O 1
ATOM 1944 N N . VAL A 1 251 ? 18.812 35.5 22.516 1 96 251 VAL A N 1
ATOM 1945 C CA . VAL A 1 251 ? 17.766 34.844 23.281 1 96 251 VAL A CA 1
ATOM 1946 C C . VAL A 1 251 ? 18.359 33.656 24.062 1 96 251 VAL A C 1
ATOM 1948 O O . VAL A 1 251 ? 18.984 32.781 23.469 1 96 251 VAL A O 1
ATOM 1951 N N . VAL A 1 252 ? 18.141 33.688 25.344 1 96.44 252 VAL A N 1
ATOM 1952 C CA . VAL A 1 252 ? 18.75 32.688 26.203 1 96.44 252 VAL A CA 1
ATOM 1953 C C . VAL A 1 252 ? 17.656 31.875 26.891 1 96.44 252 VAL A C 1
ATOM 1955 O O . VAL A 1 252 ? 16.719 32.438 27.453 1 96.44 252 VAL A O 1
ATOM 1958 N N . PHE A 1 253 ? 17.75 30.641 26.812 1 96.19 253 PHE A N 1
ATOM 1959 C CA . PHE A 1 253 ? 16.953 29.703 27.594 1 96.19 253 PHE A CA 1
ATOM 1960 C C . PHE A 1 253 ? 17.797 29.062 28.688 1 96.19 253 PHE A C 1
ATOM 1962 O O . PHE A 1 253 ? 18.719 28.297 28.406 1 96.19 253 PHE A O 1
ATOM 1969 N N . GLY A 1 254 ? 17.531 29.328 29.938 1 94.5 254 GLY A N 1
ATOM 1970 C CA . GLY A 1 254 ? 18.344 28.875 31.047 1 94.5 254 GLY A CA 1
ATOM 1971 C C . GLY A 1 254 ? 19.328 29.938 31.531 1 94.5 254 GLY A C 1
ATOM 1972 O O . GLY A 1 254 ? 18.984 31.109 31.625 1 94.5 254 GLY A O 1
ATOM 1973 N N . ASP A 1 255 ? 20.562 29.484 31.812 1 90.5 255 ASP A N 1
ATOM 1974 C CA . ASP A 1 255 ? 21.594 30.375 32.344 1 90.5 255 ASP A CA 1
ATOM 1975 C C . ASP A 1 255 ? 22.531 30.844 31.25 1 90.5 255 ASP A C 1
ATOM 1977 O O . ASP A 1 255 ? 23.219 30.031 30.609 1 90.5 255 ASP A O 1
ATOM 1981 N N . ALA A 1 256 ? 22.609 32.062 31.078 1 85.56 256 ALA A N 1
ATOM 1982 C CA . ALA A 1 256 ? 23.438 32.656 30.031 1 85.56 256 ALA A CA 1
ATOM 1983 C C . ALA A 1 256 ? 24.922 32.531 30.359 1 85.56 256 ALA A C 1
ATOM 1985 O O . ALA A 1 256 ? 25.766 32.562 29.453 1 85.56 256 ALA A O 1
ATOM 1986 N N . GLU A 1 257 ? 25.266 32.375 31.578 1 86.44 257 GLU A N 1
ATOM 1987 C CA . GLU A 1 257 ? 26.656 32.375 32 1 86.44 257 GLU A CA 1
ATOM 1988 C C . GLU A 1 257 ? 27.328 31.031 31.688 1 86.44 257 GLU A C 1
ATOM 1990 O O . GLU A 1 257 ? 28.547 30.953 31.547 1 86.44 257 GLU A O 1
ATOM 1995 N N . GLU A 1 258 ? 26.531 30 31.547 1 90.19 258 GLU A N 1
ATOM 1996 C CA . GLU A 1 258 ? 27.047 28.672 31.25 1 90.19 258 GLU A CA 1
ATOM 1997 C C . GLU A 1 258 ? 26.312 28.062 30.062 1 90.19 258 GLU A C 1
ATOM 1999 O O . GLU A 1 258 ? 25.609 27.047 30.203 1 90.19 258 GLU A O 1
ATOM 2004 N N . PRO A 1 259 ? 26.578 28.594 28.859 1 92.5 259 PRO A N 1
ATOM 2005 C CA . PRO A 1 259 ? 25.875 28.078 27.688 1 92.5 259 PRO A CA 1
ATOM 2006 C C . PRO A 1 259 ? 26.344 26.688 27.281 1 92.5 259 PRO A C 1
ATOM 2008 O O . PRO A 1 259 ? 27.531 26.375 27.359 1 92.5 259 PRO A O 1
ATOM 2011 N N . HIS A 1 260 ? 25.469 25.859 26.922 1 95 260 HIS A N 1
ATOM 2012 C CA . HIS A 1 260 ? 25.766 24.484 26.5 1 95 260 HIS A CA 1
ATOM 2013 C C . HIS A 1 260 ? 25.562 24.328 25 1 95 260 HIS A C 1
ATOM 2015 O O . HIS A 1 260 ? 26.312 23.594 24.359 1 95 260 HIS A O 1
ATOM 2021 N N . VAL A 1 261 ? 24.469 24.891 24.469 1 96.38 261 VAL A N 1
ATOM 2022 C CA . VAL A 1 261 ? 24.141 24.781 23.062 1 96.38 261 VAL A CA 1
ATOM 2023 C C . VAL A 1 261 ? 24.031 26.172 22.453 1 96.38 261 VAL A C 1
ATOM 2025 O O . VAL A 1 261 ? 23.297 27.016 22.938 1 96.38 261 VAL A O 1
ATOM 2028 N N . PHE A 1 262 ? 24.797 26.438 21.391 1 95.31 262 PHE A N 1
ATOM 2029 C CA . PHE A 1 262 ? 24.734 27.672 20.625 1 95.31 262 PHE A CA 1
ATOM 2030 C C . PHE A 1 262 ? 24.078 27.438 19.266 1 95.31 262 PHE A C 1
ATOM 2032 O O . PHE A 1 262 ? 24.5 26.562 18.516 1 95.31 262 PHE A O 1
ATOM 2039 N N . ILE A 1 263 ? 23.031 28.141 18.984 1 95.94 263 ILE A N 1
ATOM 2040 C CA . ILE A 1 263 ? 22.406 28.125 17.672 1 95.94 263 ILE A CA 1
ATOM 2041 C C . ILE A 1 263 ? 22.625 29.469 16.984 1 95.94 263 ILE A C 1
ATOM 2043 O O . ILE A 1 263 ? 22.188 30.516 17.484 1 95.94 263 ILE A O 1
ATOM 2047 N N . ARG A 1 264 ? 23.234 29.469 15.875 1 93.5 264 ARG A N 1
ATOM 2048 C CA . ARG A 1 264 ? 23.531 30.703 15.156 1 93.5 264 ARG A CA 1
ATOM 2049 C C . ARG A 1 264 ? 22.391 31.062 14.203 1 93.5 264 ARG A C 1
ATOM 2051 O O . ARG A 1 264 ? 22.016 30.266 13.344 1 93.5 264 ARG A O 1
ATOM 2058 N N . TRP A 1 265 ? 21.859 32.156 14.43 1 91.12 265 TRP A N 1
ATOM 2059 C CA . TRP A 1 265 ? 20.828 32.688 13.531 1 91.12 265 TRP A CA 1
ATOM 2060 C C . TRP A 1 265 ? 21.453 33.312 12.289 1 91.12 265 TRP A C 1
ATOM 2062 O O . TRP A 1 265 ? 22.312 34.188 12.391 1 91.12 265 TRP A O 1
ATOM 2072 N N . ARG A 1 266 ? 21.203 32.75 11.188 1 81.94 266 ARG A N 1
ATOM 2073 C CA . ARG A 1 266 ? 21.703 33.312 9.938 1 81.94 266 ARG A CA 1
ATOM 2074 C C . ARG A 1 266 ? 20.594 33.969 9.148 1 81.94 266 ARG A C 1
ATOM 2076 O O . ARG A 1 266 ? 19.5 33.438 9.016 1 81.94 266 ARG A O 1
ATOM 2083 N N . ARG A 1 267 ? 20.859 35.188 8.836 1 67.19 267 ARG A N 1
ATOM 2084 C CA . ARG A 1 267 ? 19.891 35.906 8.031 1 67.19 267 ARG A CA 1
ATOM 2085 C C . ARG A 1 267 ? 19.859 35.375 6.598 1 67.19 267 ARG A C 1
ATOM 2087 O O . ARG A 1 267 ? 20.906 35.312 5.941 1 67.19 267 ARG A O 1
ATOM 2094 N N . SER A 1 268 ? 19.766 34.25 6.336 1 53.91 268 SER A N 1
ATOM 2095 C CA . SER A 1 268 ? 19.812 33.844 4.938 1 53.91 268 SER A CA 1
ATOM 2096 C C . SER A 1 268 ? 18.562 34.312 4.188 1 53.91 268 SER A C 1
ATOM 2098 O O . SER A 1 268 ? 17.484 34.438 4.777 1 53.91 268 SER A O 1
ATOM 2100 N N . ASP A 1 269 ? 18.844 34.969 2.979 1 46.78 269 ASP A N 1
ATOM 2101 C CA . ASP A 1 269 ? 17.781 35.156 1.998 1 46.78 269 ASP A CA 1
ATOM 2102 C C . ASP A 1 269 ? 16.859 33.938 1.909 1 46.78 269 ASP A C 1
ATOM 2104 O O . ASP A 1 269 ? 17.312 32.875 1.495 1 46.78 269 ASP A O 1
ATOM 2108 N N . LEU A 1 270 ? 16.172 33.812 2.963 1 47.84 270 LEU A N 1
ATOM 2109 C CA . LEU A 1 270 ? 15.203 32.719 2.852 1 47.84 270 LEU A CA 1
ATOM 2110 C C . LEU A 1 270 ? 14.859 32.438 1.391 1 47.84 270 LEU A C 1
ATOM 2112 O O . LEU A 1 270 ? 14.758 33.375 0.589 1 47.84 270 LEU A O 1
ATOM 2116 N N . PRO A 1 271 ? 15.188 31.391 0.916 1 44 271 PRO A N 1
ATOM 2117 C CA . PRO A 1 271 ? 14.789 31.203 -0.482 1 44 271 PRO A CA 1
ATOM 2118 C C . PRO A 1 271 ? 13.477 31.906 -0.817 1 44 271 PRO A C 1
ATOM 2120 O O . PRO A 1 271 ? 12.555 31.938 0.008 1 44 271 PRO A O 1
ATOM 2123 N N . ASP A 1 272 ? 13.531 33 -1.564 1 40.78 272 ASP A N 1
ATOM 2124 C CA . ASP A 1 272 ? 12.336 33.625 -2.129 1 40.78 272 ASP A CA 1
ATOM 2125 C C . ASP A 1 272 ? 11.25 32.594 -2.385 1 40.78 272 ASP A C 1
ATOM 2127 O O . ASP A 1 272 ? 11.32 31.844 -3.355 1 40.78 272 ASP A O 1
ATOM 2131 N N . ARG A 1 273 ? 10.789 32.062 -1.448 1 41.97 273 ARG A N 1
ATOM 2132 C CA . ARG A 1 273 ? 9.812 30.984 -1.66 1 41.97 273 ARG A CA 1
ATOM 2133 C C . ARG A 1 273 ? 8.641 31.484 -2.5 1 41.97 273 ARG A C 1
ATOM 2135 O O . ARG A 1 273 ? 7.961 32.438 -2.127 1 41.97 273 ARG A O 1
ATOM 2142 N N . GLU A 1 274 ? 8.734 31.438 -3.646 1 40.97 274 GLU A N 1
ATOM 2143 C CA . GLU A 1 274 ? 7.625 31.703 -4.559 1 40.97 274 GLU A CA 1
ATOM 2144 C C . GLU A 1 274 ? 6.316 31.156 -4.004 1 40.97 274 GLU A C 1
ATOM 2146 O O . GLU A 1 274 ? 5.25 31.719 -4.234 1 40.97 274 GLU A O 1
ATOM 2151 N N . GLU A 1 275 ? 6.188 29.875 -3.514 1 44.22 275 GLU A N 1
ATOM 2152 C CA . GLU A 1 275 ? 4.93 29.203 -3.174 1 44.22 275 GLU A CA 1
ATOM 2153 C C . GLU A 1 275 ? 4.875 28.859 -1.688 1 44.22 275 GLU A C 1
ATOM 2155 O O . GLU A 1 275 ? 5.906 28.641 -1.059 1 44.22 275 GLU A O 1
ATOM 2160 N N . LEU A 1 276 ? 3.834 29.422 -1.021 1 42.28 276 LEU A N 1
ATOM 2161 C CA . LEU A 1 276 ? 3.496 29.016 0.34 1 42.28 276 LEU A CA 1
ATOM 2162 C C . LEU A 1 276 ? 3.713 27.516 0.536 1 42.28 276 LEU A C 1
ATOM 2164 O O . LEU A 1 276 ? 2.781 26.734 0.376 1 42.28 276 LEU A O 1
ATOM 2168 N N . ASN A 1 277 ? 4.562 26.891 -0.065 1 49.5 277 ASN A N 1
ATOM 2169 C CA . ASN A 1 277 ? 4.621 25.453 0.208 1 49.5 277 ASN A CA 1
ATOM 2170 C C . ASN A 1 277 ? 5.391 25.172 1.494 1 49.5 277 ASN A C 1
ATOM 2172 O O . ASN A 1 277 ? 6.605 24.969 1.465 1 49.5 277 ASN A O 1
ATOM 2176 N N . TRP A 1 278 ? 4.617 25.469 2.607 1 51.94 278 TRP A N 1
ATOM 2177 C CA . TRP A 1 278 ? 5.168 25.328 3.951 1 51.94 278 TRP A CA 1
ATOM 2178 C C . TRP A 1 278 ? 5.914 24 4.098 1 51.94 278 TRP A C 1
ATOM 2180 O O . TRP A 1 278 ? 6.883 23.906 4.855 1 51.94 278 TRP A O 1
ATOM 2190 N N . ASN A 1 279 ? 5.379 23.062 3.275 1 49.09 279 ASN A N 1
ATOM 2191 C CA . ASN A 1 279 ? 5.934 21.734 3.533 1 49.09 279 ASN A CA 1
ATOM 2192 C C . ASN A 1 279 ? 7.027 21.391 2.531 1 49.09 279 ASN A C 1
ATOM 2194 O O . ASN A 1 279 ? 7.68 20.344 2.66 1 49.09 279 ASN A O 1
ATOM 2198 N N . LEU A 1 280 ? 7.094 22.234 1.421 1 50 280 LEU A N 1
ATOM 2199 C CA . LEU A 1 280 ? 7.988 21.812 0.345 1 50 280 LEU A CA 1
ATOM 2200 C C . LEU A 1 280 ? 9.445 21.953 0.768 1 50 280 LEU A C 1
ATOM 2202 O O . LEU A 1 280 ? 9.789 22.828 1.561 1 50 280 LEU A O 1
ATOM 2206 N N . GLU A 1 281 ? 10.336 21.062 0.179 1 49.12 281 GLU A N 1
ATOM 2207 C CA . GLU A 1 281 ? 11.734 20.641 0.299 1 49.12 281 GLU A CA 1
ATOM 2208 C C . GLU A 1 281 ? 12.688 21.797 0.014 1 49.12 281 GLU A C 1
ATOM 2210 O O . GLU A 1 281 ? 12.609 22.438 -1.042 1 49.12 281 GLU A O 1
ATOM 2215 N N . GLY A 1 282 ? 12.875 22.656 0.897 1 47.09 282 GLY A N 1
ATOM 2216 C CA . GLY A 1 282 ? 13.953 23.578 0.559 1 47.09 282 GLY A CA 1
ATOM 2217 C C . GLY A 1 282 ? 15.266 22.875 0.262 1 47.09 282 GLY A C 1
ATOM 2218 O O . GLY A 1 282 ? 15.484 21.75 0.716 1 47.09 282 GLY A O 1
ATOM 2219 N N . ASN A 1 283 ? 15.875 23.156 -0.867 1 47.06 283 ASN A N 1
ATOM 2220 C CA . ASN A 1 283 ? 17.172 22.688 -1.373 1 47.06 283 ASN A CA 1
ATOM 2221 C C . ASN A 1 283 ? 18.281 22.938 -0.367 1 47.06 283 ASN A C 1
ATOM 2223 O O . ASN A 1 283 ? 19.469 22.828 -0.708 1 47.06 283 ASN A O 1
ATOM 2227 N N . GLU A 1 284 ? 17.938 23.328 0.788 1 54.22 284 GLU A N 1
ATOM 2228 C CA . GLU A 1 284 ? 19.062 23.75 1.62 1 54.22 284 GLU A CA 1
ATOM 2229 C C . GLU A 1 284 ? 19.641 22.562 2.379 1 54.22 284 GLU A C 1
ATOM 2231 O O . GLU A 1 284 ? 18.906 21.719 2.895 1 54.22 284 GLU A O 1
ATOM 2236 N N . GLU A 1 285 ? 20.938 22.312 2.141 1 60.69 285 GLU A N 1
ATOM 2237 C CA . GLU A 1 285 ? 21.734 21.234 2.725 1 60.69 285 GLU A CA 1
ATOM 2238 C C . GLU A 1 285 ? 21.531 21.156 4.234 1 60.69 285 GLU A C 1
ATOM 2240 O O . GLU A 1 285 ? 21.719 20.094 4.828 1 60.69 285 GLU A O 1
ATOM 2245 N N . GLY A 1 286 ? 20.734 22.062 4.93 1 71.81 286 GLY A N 1
ATOM 2246 C CA . GLY A 1 286 ? 20.516 22.078 6.367 1 71.81 286 GLY A CA 1
ATOM 2247 C C . GLY A 1 286 ? 21.75 22.5 7.152 1 71.81 286 GLY A C 1
ATOM 2248 O O . GLY A 1 286 ? 22.812 22.703 6.578 1 71.81 286 GLY A O 1
ATOM 2249 N N . PRO A 1 287 ? 21.719 22.641 8.484 1 86.69 287 PRO A N 1
ATOM 2250 C CA . PRO A 1 287 ? 22.828 23.094 9.328 1 86.69 287 PRO A CA 1
ATOM 2251 C C . PRO A 1 287 ? 23.781 21.969 9.703 1 86.69 287 PRO A C 1
ATOM 2253 O O . PRO A 1 287 ? 23.422 20.797 9.633 1 86.69 287 PRO A O 1
ATOM 2256 N N . GLU A 1 288 ? 25.031 22.422 9.984 1 89.94 288 GLU A N 1
ATOM 2257 C CA . GLU A 1 288 ? 26.031 21.562 10.617 1 89.94 288 GLU A CA 1
ATOM 2258 C C . GLU A 1 288 ? 25.938 21.641 12.141 1 89.94 288 GLU A C 1
ATOM 2260 O O . GLU A 1 288 ? 25.656 22.703 12.695 1 89.94 288 GLU A O 1
ATOM 2265 N N . ILE A 1 289 ? 26.094 20.516 12.75 1 93.38 289 ILE A N 1
ATOM 2266 C CA . ILE A 1 289 ? 26.141 20.484 14.203 1 93.38 289 ILE A CA 1
ATOM 2267 C C . ILE A 1 289 ? 27.516 20 14.656 1 93.38 289 ILE A C 1
ATOM 2269 O O . ILE A 1 289 ? 28.047 19.016 14.133 1 93.38 289 ILE A O 1
ATOM 2273 N N . CYS A 1 290 ? 28.125 20.766 15.609 1 93.62 290 CYS A N 1
ATOM 2274 C CA . CYS A 1 290 ? 29.484 20.469 16.062 1 93.62 290 CYS A CA 1
ATOM 2275 C C . CYS A 1 290 ? 29.547 20.328 17.578 1 93.62 290 CYS A C 1
ATOM 2277 O O . CYS A 1 290 ? 28.875 21.078 18.297 1 93.62 290 CYS A O 1
ATOM 2279 N N . LEU A 1 291 ? 30.312 19.359 18 1 93.38 291 LEU A N 1
ATOM 2280 C CA . LEU A 1 291 ? 30.656 19.219 19.406 1 93.38 291 LEU A CA 1
ATOM 2281 C C . LEU A 1 291 ? 32.062 19.781 19.688 1 93.38 291 LEU A C 1
ATOM 2283 O O . LEU A 1 291 ? 33.031 19.406 19.047 1 93.38 291 LEU A O 1
ATOM 2287 N N . HIS A 1 292 ? 32.062 20.688 20.656 1 91.06 292 HIS A N 1
ATOM 2288 C CA . HIS A 1 292 ? 33.312 21.391 20.969 1 91.06 292 HIS A CA 1
ATOM 2289 C C . HIS A 1 292 ? 33.812 21.062 22.375 1 91.06 292 HIS A C 1
ATOM 2291 O O . HIS A 1 292 ? 33 20.672 23.234 1 91.06 292 HIS A O 1
ATOM 2297 N N . GLU A 1 293 ? 35.125 21.297 22.469 1 86.38 293 GLU A N 1
ATOM 2298 C CA . GLU A 1 293 ? 35.688 21.453 23.828 1 86.38 293 GLU A CA 1
ATOM 2299 C C . GLU A 1 293 ? 35.438 22.875 24.344 1 86.38 293 GLU A C 1
ATOM 2301 O O . GLU A 1 293 ? 34.969 23.734 23.594 1 86.38 293 GLU A O 1
ATOM 2306 N N . THR A 1 294 ? 35.812 23.125 25.562 1 81.56 294 THR A N 1
ATOM 2307 C CA . THR A 1 294 ? 35.594 24.422 26.172 1 81.56 294 THR A CA 1
ATOM 2308 C C . THR A 1 294 ? 36.375 25.5 25.422 1 81.56 294 THR A C 1
ATOM 2310 O O . THR A 1 294 ? 35.969 26.672 25.391 1 81.56 294 THR A O 1
ATOM 2313 N N . ASP A 1 295 ? 37.562 25.094 24.812 1 78.75 295 ASP A N 1
ATOM 2314 C CA . ASP A 1 295 ? 38.375 26.047 24.078 1 78.75 295 ASP A CA 1
ATOM 2315 C C . ASP A 1 295 ? 37.906 26.203 22.641 1 78.75 295 ASP A C 1
ATOM 2317 O O . ASP A 1 295 ? 38.562 26.828 21.812 1 78.75 295 ASP A O 1
ATOM 2321 N N . MET A 1 296 ? 36.719 25.531 22.297 1 85.75 296 MET A N 1
ATOM 2322 C CA . MET A 1 296 ? 36.031 25.656 21.031 1 85.75 296 MET A CA 1
ATOM 2323 C C . MET A 1 296 ? 36.719 24.844 19.938 1 85.75 296 MET A C 1
ATOM 2325 O O . MET A 1 296 ? 36.469 25.047 18.75 1 85.75 296 MET A O 1
ATOM 2329 N N . THR A 1 297 ? 37.531 23.922 20.438 1 84.25 297 THR A N 1
ATOM 2330 C CA . THR A 1 297 ? 38.062 22.953 19.484 1 84.25 297 THR A CA 1
ATOM 2331 C C . THR A 1 297 ? 37 21.938 19.078 1 84.25 297 THR A C 1
ATOM 2333 O O . THR A 1 297 ? 36.281 21.406 19.922 1 84.25 297 THR A O 1
ATOM 2336 N N . ILE A 1 298 ? 36.906 21.734 17.781 1 86.5 298 ILE A N 1
ATOM 2337 C CA . ILE A 1 298 ? 35.906 20.828 17.266 1 86.5 298 ILE A CA 1
ATOM 2338 C C . ILE A 1 298 ? 36.312 19.391 17.516 1 86.5 298 ILE A C 1
ATOM 2340 O O . ILE A 1 298 ? 37.406 18.953 17.078 1 86.5 298 ILE A O 1
ATOM 2344 N N . LEU A 1 299 ? 35.594 18.703 18.266 1 82.12 299 LEU A N 1
ATOM 2345 C CA . LEU A 1 299 ? 35.844 17.281 18.531 1 82.12 299 LEU A CA 1
ATOM 2346 C C . LEU A 1 299 ? 35.188 16.406 17.484 1 82.12 299 LEU A C 1
ATOM 2348 O O . LEU A 1 299 ? 35.812 15.5 16.938 1 82.12 299 LEU A O 1
ATOM 2352 N N . LEU A 1 300 ? 33.906 16.609 17.281 1 86.56 300 LEU A N 1
ATOM 2353 C CA . LEU A 1 300 ? 33.125 15.844 16.328 1 86.56 300 LEU A CA 1
ATOM 2354 C C . LEU A 1 300 ? 32.188 16.766 15.531 1 86.56 300 LEU A C 1
ATOM 2356 O O . LEU A 1 300 ? 31.766 17.812 16.031 1 86.56 300 LEU A O 1
ATOM 2360 N N . THR A 1 301 ? 31.984 16.406 14.242 1 88.38 301 THR A N 1
ATOM 2361 C CA . THR A 1 301 ? 31.109 17.188 13.375 1 88.38 301 THR A CA 1
ATOM 2362 C C . THR A 1 301 ? 30.203 16.281 12.555 1 88.38 301 THR A C 1
ATOM 2364 O O . THR A 1 301 ? 30.594 15.18 12.172 1 88.38 301 THR A O 1
ATOM 2367 N N . THR A 1 302 ? 28.938 16.672 12.547 1 86.88 302 THR A N 1
ATOM 2368 C CA . THR A 1 302 ? 27.984 16.047 11.625 1 86.88 302 THR A CA 1
ATOM 2369 C C . THR A 1 302 ? 27.531 17.047 10.555 1 86.88 302 THR A C 1
ATOM 2371 O O . THR A 1 302 ? 27 18.109 10.875 1 86.88 302 THR A O 1
ATOM 2374 N N . LYS A 1 303 ? 27.766 16.641 9.32 1 83.19 303 LYS A N 1
ATOM 2375 C CA . LYS A 1 303 ? 27.453 17.516 8.195 1 83.19 303 LYS A CA 1
ATOM 2376 C C . LYS A 1 303 ? 26.266 16.969 7.383 1 83.19 303 LYS A C 1
ATOM 2378 O O . LYS A 1 303 ? 25.953 15.773 7.465 1 83.19 303 LYS A O 1
ATOM 2383 N N . PRO A 1 304 ? 25.562 17.844 6.668 1 75.94 304 PRO A N 1
ATOM 2384 C CA . PRO A 1 304 ? 24.438 17.422 5.844 1 75.94 304 PRO A CA 1
ATOM 2385 C C . PRO A 1 304 ? 24.812 16.328 4.836 1 75.94 304 PRO A C 1
ATOM 2387 O O . PRO A 1 304 ? 23.984 15.492 4.484 1 75.94 304 PRO A O 1
ATOM 2390 N N . GLU A 1 305 ? 26.031 16.297 4.387 1 66.25 305 GLU A N 1
ATOM 2391 C CA . GLU A 1 305 ? 26.484 15.312 3.404 1 66.25 305 GLU A CA 1
ATOM 2392 C C . GLU A 1 305 ? 26.609 13.922 4.02 1 66.25 305 GLU A C 1
ATOM 2394 O O . GLU A 1 305 ? 26.656 12.922 3.301 1 66.25 305 GLU A O 1
ATOM 2399 N N . ASP A 1 306 ? 26.578 13.938 5.289 1 62.62 306 ASP A N 1
ATOM 2400 C CA . ASP A 1 306 ? 26.766 12.672 5.988 1 62.62 306 ASP A CA 1
ATOM 2401 C C . ASP A 1 306 ? 25.484 11.852 6.02 1 62.62 306 ASP A C 1
ATOM 2403 O O . ASP A 1 306 ? 25.5 10.688 6.426 1 62.62 306 ASP A O 1
ATOM 2407 N N . HIS A 1 307 ? 24.5 12.492 5.625 1 61.31 307 HIS A N 1
ATOM 2408 C CA . HIS A 1 307 ? 23.25 11.75 5.723 1 61.31 307 HIS A CA 1
ATOM 2409 C C . HIS A 1 307 ? 22.641 11.523 4.348 1 61.31 307 HIS A C 1
ATOM 2411 O O . HIS A 1 307 ? 22.75 12.375 3.461 1 61.31 307 HIS A O 1
ATOM 2417 N N . ASP A 1 308 ? 22.219 10.297 4.16 1 54.06 308 ASP A N 1
ATOM 2418 C CA . ASP A 1 308 ? 21.688 9.836 2.883 1 54.06 308 ASP A CA 1
ATOM 2419 C C . ASP A 1 308 ? 20.188 10.125 2.779 1 54.06 308 ASP A C 1
ATOM 2421 O O . ASP A 1 308 ? 19.5 9.602 1.899 1 54.06 308 ASP A O 1
ATOM 2425 N N . SER A 1 309 ? 19.688 10.695 3.879 1 54 309 SER A N 1
ATOM 2426 C CA . SER A 1 309 ? 18.234 10.703 3.85 1 54 309 SER A CA 1
ATOM 2427 C C . SER A 1 309 ? 17.688 11.961 3.178 1 54 309 SER A C 1
ATOM 2429 O O . SER A 1 309 ? 18.328 13.016 3.234 1 54 309 SER A O 1
ATOM 2431 N N . ASP A 1 310 ? 16.703 11.797 2.258 1 52.81 310 ASP A N 1
ATOM 2432 C CA . ASP A 1 310 ? 15.914 12.742 1.472 1 52.81 310 ASP A CA 1
ATOM 2433 C C . ASP A 1 310 ? 15.383 13.867 2.346 1 52.81 310 ASP A C 1
ATOM 2435 O O . ASP A 1 310 ? 15.484 13.82 3.572 1 52.81 310 ASP A O 1
ATOM 2439 N N . SER A 1 311 ? 14.688 14.711 1.536 1 53.31 311 SER A N 1
ATOM 2440 C CA . SER A 1 311 ? 13.93 15.898 1.918 1 53.31 311 SER A CA 1
ATOM 2441 C C . SER A 1 311 ? 12.93 15.586 3.021 1 53.31 311 SER A C 1
ATOM 2443 O O . SER A 1 311 ? 12.141 14.648 2.902 1 53.31 311 SER A O 1
ATOM 2445 N N . LEU A 1 312 ? 13.281 16.078 4.195 1 62.59 312 LEU A N 1
ATOM 2446 C CA . LEU A 1 312 ? 12.391 15.82 5.32 1 62.59 312 LEU A CA 1
ATOM 2447 C C . LEU A 1 312 ? 11.297 16.875 5.398 1 62.59 312 LEU A C 1
ATOM 2449 O O . LEU A 1 312 ? 11.516 18.031 5.027 1 62.59 312 LEU A O 1
ATOM 2453 N N . TYR A 1 313 ? 10.031 16.469 5.512 1 66.38 313 TYR A N 1
ATOM 2454 C CA . TYR A 1 313 ? 8.867 17.328 5.699 1 66.38 313 TYR A CA 1
ATOM 2455 C C . TYR A 1 313 ? 8.648 17.625 7.176 1 66.38 313 TYR A C 1
ATOM 2457 O O . TYR A 1 313 ? 9.094 16.875 8.047 1 66.38 313 TYR A O 1
ATOM 2465 N N . SER A 1 314 ? 8.289 18.906 7.355 1 77.5 314 SER A N 1
ATOM 2466 C CA . SER A 1 314 ? 7.828 19.25 8.703 1 77.5 314 SER A CA 1
ATOM 2467 C C . SER A 1 314 ? 6.344 18.922 8.867 1 77.5 314 SER A C 1
ATOM 2469 O O . SER A 1 314 ? 5.566 19.047 7.922 1 77.5 314 SER A O 1
ATOM 2471 N N . ALA A 1 315 ? 5.965 18.359 9.984 1 85.19 315 ALA A N 1
ATOM 2472 C CA . ALA A 1 315 ? 4.574 18.109 10.352 1 85.19 315 ALA A CA 1
ATOM 2473 C C . ALA A 1 315 ? 4.25 18.719 11.711 1 85.19 315 ALA A C 1
ATOM 2475 O O . ALA A 1 315 ? 3.803 18.016 12.625 1 85.19 315 ALA A O 1
ATOM 2476 N N . GLU A 1 316 ? 4.387 20.078 11.688 1 89.94 316 GLU A N 1
ATOM 2477 C CA . GLU A 1 316 ? 4.07 20.766 12.93 1 89.94 316 GLU A CA 1
ATOM 2478 C C . GLU A 1 316 ? 2.584 20.672 13.258 1 89.94 316 GLU A C 1
ATOM 2480 O O . GLU A 1 316 ? 1.737 20.906 12.398 1 89.94 316 GLU A O 1
ATOM 2485 N N . ARG A 1 317 ? 2.336 20.422 14.508 1 92.88 317 ARG A N 1
ATOM 2486 C CA . ARG A 1 317 ? 0.937 20.25 14.883 1 92.88 317 ARG A CA 1
ATOM 2487 C C . ARG A 1 317 ? 0.461 21.391 15.781 1 92.88 317 ARG A C 1
ATOM 2489 O O . ARG A 1 317 ? 1.247 21.953 16.531 1 92.88 317 ARG A O 1
ATOM 2496 N N . HIS A 1 318 ? -0.78 21.734 15.555 1 94.5 318 HIS A N 1
ATOM 2497 C CA . HIS A 1 318 ? -1.495 22.734 16.344 1 94.5 318 HIS A CA 1
ATOM 2498 C C . HIS A 1 318 ? -2.869 22.219 16.766 1 94.5 318 HIS A C 1
ATOM 2500 O O . HIS A 1 318 ? -3.436 21.344 16.109 1 94.5 318 HIS A O 1
ATOM 2506 N N . THR A 1 319 ? -3.312 22.75 17.875 1 95.44 319 THR A N 1
ATOM 2507 C CA . THR A 1 319 ? -4.68 22.406 18.266 1 95.44 319 THR A CA 1
ATOM 2508 C C . THR A 1 319 ? -5.676 22.953 17.234 1 95.44 319 THR A C 1
ATOM 2510 O O . THR A 1 319 ? -5.438 23.984 16.625 1 95.44 319 THR A O 1
ATOM 2513 N N . LEU A 1 320 ? -6.746 22.234 17.078 1 97.44 320 LEU A N 1
ATOM 2514 C CA . LEU A 1 320 ? -7.762 22.672 16.125 1 97.44 320 LEU A CA 1
ATOM 2515 C C . LEU A 1 320 ? -8.289 24.047 16.5 1 97.44 320 LEU A C 1
ATOM 2517 O O . LEU A 1 320 ? -8.5 24.891 15.609 1 97.44 320 LEU A O 1
ATOM 2521 N N . ALA A 1 321 ? -8.5 24.297 17.766 1 97.31 321 ALA A N 1
ATOM 2522 C CA . ALA A 1 321 ? -8.914 25.625 18.219 1 97.31 321 ALA A CA 1
ATOM 2523 C C . ALA A 1 321 ? -7.816 26.656 17.938 1 97.31 321 ALA A C 1
ATOM 2525 O O . ALA A 1 321 ? -6.691 26.516 18.422 1 97.31 321 ALA A O 1
ATOM 2526 N N . GLY A 1 322 ? -8.148 27.578 17.141 1 96.56 322 GLY A N 1
ATOM 2527 C CA . GLY A 1 322 ? -7.18 28.609 16.859 1 96.56 322 GLY A CA 1
ATOM 2528 C C . GLY A 1 322 ? -6.238 28.25 15.719 1 96.56 322 GLY A C 1
ATOM 2529 O O . GLY A 1 322 ? -5.332 29.031 15.391 1 96.56 322 GLY A O 1
ATOM 2530 N N . TYR A 1 323 ? -6.445 27.125 15.203 1 96.56 323 TYR A N 1
ATOM 2531 C CA . TYR A 1 323 ? -5.609 26.672 14.094 1 96.56 323 TYR A CA 1
ATOM 2532 C C . TYR A 1 323 ? -5.625 27.688 12.953 1 96.56 323 TYR A C 1
ATOM 2534 O O . TYR A 1 323 ? -4.574 28.062 12.43 1 96.56 323 TYR A O 1
ATOM 2542 N N . GLY A 1 324 ? -6.82 28.094 12.562 1 97 324 GLY A N 1
ATOM 2543 C CA . GLY A 1 324 ? -6.961 29.062 11.484 1 97 324 GLY A CA 1
ATOM 2544 C C . GLY A 1 324 ? -6.266 30.375 11.766 1 97 324 GLY A C 1
ATOM 2545 O O . GLY A 1 324 ? -5.715 31 10.859 1 97 324 GLY A O 1
ATOM 2546 N N . THR A 1 325 ? -6.293 30.766 12.977 1 96.19 325 THR A N 1
ATOM 2547 C CA . THR A 1 325 ? -5.621 31.984 13.391 1 96.19 325 THR A CA 1
ATOM 2548 C C . THR A 1 325 ? -4.117 31.875 13.172 1 96.19 325 THR A C 1
ATOM 2550 O O . THR A 1 325 ? -3.504 32.781 12.594 1 96.19 325 THR A O 1
ATOM 2553 N N . VAL A 1 326 ? -3.562 30.766 13.609 1 93.44 326 VAL A N 1
ATOM 2554 C CA . VAL A 1 326 ? -2.131 30.547 13.43 1 93.44 326 VAL A CA 1
ATOM 2555 C C . VAL A 1 326 ? -1.802 30.469 11.945 1 93.44 326 VAL A C 1
ATOM 2557 O O . VAL A 1 326 ? -0.801 31.031 11.492 1 93.44 326 VAL A O 1
ATOM 2560 N N . PHE A 1 327 ? -2.66 29.844 11.242 1 93.5 327 PHE A N 1
ATOM 2561 C CA . PHE A 1 327 ? -2.488 29.656 9.805 1 93.5 327 PHE A CA 1
ATOM 2562 C C . PHE A 1 327 ? -2.434 31 9.094 1 93.5 327 PHE A C 1
ATOM 2564 O O . PHE A 1 327 ? -1.537 31.234 8.281 1 93.5 327 PHE A O 1
ATOM 2571 N N . LEU A 1 328 ? -3.316 31.891 9.422 1 94.5 328 LEU A N 1
ATOM 2572 C CA . LEU A 1 328 ? -3.377 33.188 8.789 1 94.5 328 LEU A CA 1
ATOM 2573 C C . LEU A 1 328 ? -2.207 34.062 9.227 1 94.5 328 LEU A C 1
ATOM 2575 O O . LEU A 1 328 ? -1.558 34.719 8.398 1 94.5 328 LEU A O 1
ATOM 2579 N N . ARG A 1 329 ? -1.929 34.094 10.453 1 91.94 329 ARG A N 1
ATOM 2580 C CA . ARG A 1 329 ? -0.861 34.938 10.984 1 91.94 329 ARG A CA 1
ATOM 2581 C C . ARG A 1 329 ? 0.49 34.531 10.398 1 91.94 329 ARG A C 1
ATOM 2583 O O . ARG A 1 329 ? 1.275 35.406 10 1 91.94 329 ARG A O 1
ATOM 2590 N N . ARG A 1 330 ? 0.73 33.312 10.328 1 88.25 330 ARG A N 1
ATOM 2591 C CA . ARG A 1 330 ? 2.004 32.844 9.789 1 88.25 330 ARG A CA 1
ATOM 2592 C C . ARG A 1 330 ? 2.088 33.094 8.289 1 88.25 330 ARG A C 1
ATOM 2594 O O . ARG A 1 330 ? 3.152 33.469 7.77 1 88.25 330 ARG A O 1
ATOM 2601 N N . SER A 1 331 ? 0.994 32.906 7.59 1 87.25 331 SER A N 1
ATOM 2602 C CA . SER A 1 331 ? 0.978 33.125 6.145 1 87.25 331 SER A CA 1
ATOM 2603 C C . SER A 1 331 ? 1.248 34.562 5.789 1 87.25 331 SER A C 1
ATOM 2605 O O . SER A 1 331 ? 1.924 34.875 4.797 1 87.25 331 SER A O 1
ATOM 2607 N N . LEU A 1 332 ? 0.722 35.469 6.551 1 87.31 332 LEU A N 1
ATOM 2608 C CA . LEU A 1 332 ? 0.872 36.875 6.238 1 87.31 332 LEU A CA 1
ATOM 2609 C C . LEU A 1 332 ? 2.152 37.438 6.848 1 87.31 332 LEU A C 1
ATOM 2611 O O . LEU A 1 332 ? 2.695 38.438 6.363 1 87.31 332 LEU A O 1
ATOM 2615 N N . ASN A 1 333 ? 2.564 36.844 7.922 1 79.06 333 ASN A N 1
ATOM 2616 C CA . ASN A 1 333 ? 3.801 37.25 8.57 1 79.06 333 ASN A CA 1
ATOM 2617 C C . ASN A 1 333 ? 5.016 37 7.684 1 79.06 333 ASN A C 1
ATOM 2619 O O . ASN A 1 333 ? 5.996 37.75 7.738 1 79.06 333 ASN A O 1
ATOM 2623 N N . VAL A 1 334 ? 4.922 35.969 6.953 1 65.38 334 VAL A N 1
ATOM 2624 C CA . VAL A 1 334 ? 6.02 35.688 6.035 1 65.38 334 VAL A CA 1
ATOM 2625 C C . VAL A 1 334 ? 6.227 36.875 5.082 1 65.38 334 VAL A C 1
ATOM 2627 O O . VAL A 1 334 ? 7.34 37.094 4.609 1 65.38 334 VAL A O 1
ATOM 2630 N N . ASP A 1 335 ? 5.219 37.656 4.98 1 64 335 ASP A N 1
ATOM 2631 C CA . ASP A 1 335 ? 5.285 38.812 4.074 1 64 335 ASP A CA 1
ATOM 2632 C C . ASP A 1 335 ? 5.559 40.094 4.84 1 64 335 ASP A C 1
ATOM 2634 O O . ASP A 1 335 ? 6.719 40.469 5.066 1 64 335 ASP A O 1
ATOM 2638 N N . VAL A 1 336 ? 4.449 40.719 5.312 1 68.56 336 VAL A N 1
ATOM 2639 C CA . VAL A 1 336 ? 4.715 42.062 5.797 1 68.56 336 VAL A CA 1
ATOM 2640 C C . VAL A 1 336 ? 4.031 42.281 7.148 1 68.56 336 VAL A C 1
ATOM 2642 O O . VAL A 1 336 ? 4.445 43.125 7.938 1 68.56 336 VAL A O 1
ATOM 2645 N N . ILE A 1 337 ? 3.127 41.375 7.461 1 76.38 337 ILE A N 1
ATOM 2646 C CA . ILE A 1 337 ? 2.336 41.719 8.648 1 76.38 337 ILE A CA 1
ATOM 2647 C C . ILE A 1 337 ? 3.025 41.156 9.891 1 76.38 337 ILE A C 1
ATOM 2649 O O . ILE A 1 337 ? 3.135 39.938 10.062 1 76.38 337 ILE A O 1
ATOM 2653 N N . LEU A 1 338 ? 3.33 42.031 10.766 1 77.44 338 LEU A N 1
ATOM 2654 C CA . LEU A 1 338 ? 4.078 41.625 11.953 1 77.44 338 LEU A CA 1
ATOM 2655 C C . LEU A 1 338 ? 3.18 41.625 13.188 1 77.44 338 LEU A C 1
ATOM 2657 O O . LEU A 1 338 ? 3.436 40.875 14.148 1 77.44 338 LEU A O 1
ATOM 2661 N N . SER A 1 339 ? 2.084 42.438 13.062 1 82.31 339 SER A N 1
ATOM 2662 C CA . SER A 1 339 ? 1.223 42.531 14.234 1 82.31 339 SER A CA 1
ATOM 2663 C C . SER A 1 339 ? 0.137 41.469 14.227 1 82.31 339 SER A C 1
ATOM 2665 O O . SER A 1 339 ? -0.449 41.188 13.188 1 82.31 339 SER A O 1
ATOM 2667 N N . ASP A 1 340 ? -0.123 40.938 15.398 1 85 340 ASP A N 1
ATOM 2668 C CA . ASP A 1 340 ? -1.156 39.906 15.555 1 85 340 ASP A CA 1
ATOM 2669 C C . ASP A 1 340 ? -2.547 40.531 15.594 1 85 340 ASP A C 1
ATOM 2671 O O . ASP A 1 340 ? -3.555 39.844 15.461 1 85 340 ASP A O 1
ATOM 2675 N N . ASP A 1 341 ? -2.6 41.844 15.719 1 87.12 341 ASP A N 1
ATOM 2676 C CA . ASP A 1 341 ? -3.895 42.5 15.867 1 87.12 341 ASP A CA 1
ATOM 2677 C C . ASP A 1 341 ? -4.207 43.406 14.664 1 87.12 341 ASP A C 1
ATOM 2679 O O . ASP A 1 341 ? -5 44.344 14.766 1 87.12 341 ASP A O 1
ATOM 2683 N N . ASP A 1 342 ? -3.588 43.125 13.625 1 90.31 342 ASP A N 1
ATOM 2684 C CA . ASP A 1 342 ? -3.848 43.906 12.406 1 90.31 342 ASP A CA 1
ATOM 2685 C C . ASP A 1 342 ? -5.293 43.719 11.945 1 90.31 342 ASP A C 1
ATOM 2687 O O . ASP A 1 342 ? -5.848 42.625 12.023 1 90.31 342 ASP A O 1
ATOM 2691 N N . SER A 1 343 ? -5.871 44.75 11.508 1 90.56 343 SER A N 1
ATOM 2692 C CA . SER A 1 343 ? -7.273 44.75 11.109 1 90.56 343 SER A CA 1
ATOM 2693 C C . SER A 1 343 ? -7.512 43.875 9.891 1 90.56 343 SER A C 1
ATOM 2695 O O . SER A 1 343 ? -8.641 43.469 9.617 1 90.56 343 SER A O 1
ATOM 2697 N N . ILE A 1 344 ? -6.484 43.531 9.211 1 93 344 ILE A N 1
ATOM 2698 C CA . ILE A 1 344 ? -6.598 42.719 7.992 1 93 344 ILE A CA 1
ATOM 2699 C C . ILE A 1 344 ? -7.133 41.344 8.336 1 93 344 ILE A C 1
ATOM 2701 O O . ILE A 1 344 ? -7.801 40.719 7.52 1 93 344 ILE A O 1
ATOM 2705 N N . TYR A 1 345 ? -6.863 40.906 9.594 1 95.62 345 TYR A N 1
ATOM 2706 C CA . TYR A 1 345 ? -7.273 39.562 9.992 1 95.62 345 TYR A CA 1
ATOM 2707 C C . TYR A 1 345 ? -8.789 39.469 10.117 1 95.62 345 TYR A C 1
ATOM 2709 O O . TYR A 1 345 ? -9.391 38.469 9.711 1 95.62 345 TYR A O 1
ATOM 2717 N N . VAL A 1 346 ? -9.398 40.5 10.625 1 96 346 VAL A N 1
ATOM 2718 C CA . VAL A 1 346 ? -10.852 40.531 10.781 1 96 346 VAL A CA 1
ATOM 2719 C C . VAL A 1 346 ? -11.516 40.5 9.414 1 96 346 VAL A C 1
ATOM 2721 O O . VAL A 1 346 ? -12.484 39.781 9.188 1 96 346 VAL A O 1
ATOM 2724 N N . GLU A 1 347 ? -11 41.312 8.547 1 95.88 347 GLU A N 1
ATOM 2725 C CA . GLU A 1 347 ? -11.523 41.375 7.184 1 95.88 347 GLU A CA 1
ATOM 2726 C C . GLU A 1 347 ? -11.352 40.031 6.465 1 95.88 347 GLU A C 1
ATOM 2728 O O . GLU A 1 347 ? -12.273 39.562 5.797 1 95.88 347 GLU A O 1
ATOM 2733 N N . LEU A 1 348 ? -10.211 39.469 6.621 1 96.31 348 LEU A N 1
ATOM 2734 C CA . LEU A 1 348 ? -9.906 38.188 5.965 1 96.31 348 LEU A CA 1
ATOM 2735 C C . LEU A 1 348 ? -10.82 37.094 6.477 1 96.31 348 LEU A C 1
ATOM 2737 O O . LEU A 1 348 ? -11.32 36.281 5.688 1 96.31 348 LEU A O 1
ATOM 2741 N N . VAL A 1 349 ? -10.984 36.969 7.781 1 98.06 349 VAL A N 1
ATOM 2742 C CA . VAL A 1 349 ? -11.852 35.969 8.367 1 98.06 349 VAL A CA 1
ATOM 2743 C C . VAL A 1 349 ? -13.273 36.125 7.844 1 98.06 349 VAL A C 1
ATOM 2745 O O . VAL A 1 349 ? -13.938 35.156 7.492 1 98.06 349 VAL A O 1
ATOM 2748 N N . GLY A 1 350 ? -13.727 37.406 7.816 1 97.75 350 GLY A N 1
ATOM 2749 C CA . GLY A 1 350 ? -15.039 37.688 7.246 1 97.75 350 GLY A CA 1
ATOM 2750 C C . GLY A 1 350 ? -15.172 37.188 5.816 1 97.75 350 GLY A C 1
ATOM 2751 O O . GLY A 1 350 ? -16.188 36.594 5.453 1 97.75 350 GLY A O 1
ATOM 2752 N N . LEU A 1 351 ? -14.227 37.5 5.047 1 97.75 351 LEU A N 1
ATOM 2753 C CA . LEU A 1 351 ? -14.227 37.125 3.641 1 97.75 351 LEU A CA 1
ATOM 2754 C C . LEU A 1 351 ? -14.188 35.594 3.494 1 97.75 351 LEU A C 1
ATOM 2756 O O . LEU A 1 351 ? -14.93 35.031 2.691 1 97.75 351 LEU A O 1
ATOM 2760 N N . ILE A 1 352 ? -13.297 34.906 4.242 1 98 352 ILE A N 1
ATOM 2761 C CA . ILE A 1 352 ? -13.133 33.469 4.172 1 98 352 ILE A CA 1
ATOM 2762 C C . ILE A 1 352 ? -14.445 32.781 4.535 1 98 352 ILE A C 1
ATOM 2764 O O . ILE A 1 352 ? -14.891 31.859 3.832 1 98 352 ILE A O 1
ATOM 2768 N N . VAL A 1 353 ? -15.047 33.188 5.59 1 98.38 353 VAL A N 1
ATOM 2769 C CA . VAL A 1 353 ? -16.297 32.594 6.047 1 98.38 353 VAL A CA 1
ATOM 2770 C C . VAL A 1 353 ? -17.406 32.875 5.027 1 98.38 353 VAL A C 1
ATOM 2772 O O . VAL A 1 353 ? -18.188 31.984 4.707 1 98.38 353 VAL A O 1
ATOM 2775 N N . GLY A 1 354 ? -17.484 34.094 4.57 1 97.5 354 GLY A N 1
ATOM 2776 C CA . GLY A 1 354 ? -18.453 34.438 3.531 1 97.5 354 GLY A CA 1
ATOM 2777 C C . GLY A 1 354 ? -18.281 33.594 2.281 1 97.5 354 GLY A C 1
ATOM 2778 O O . GLY A 1 354 ? -19.266 33.094 1.719 1 97.5 354 GLY A O 1
ATOM 2779 N N . PHE A 1 355 ? -17.109 33.469 1.877 1 96.81 355 PHE A N 1
ATOM 2780 C CA . PHE A 1 355 ? -16.812 32.656 0.695 1 96.81 355 PHE A CA 1
ATOM 2781 C C . PHE A 1 355 ? -17.172 31.188 0.937 1 96.81 355 PHE A C 1
ATOM 2783 O O . PHE A 1 355 ? -17.641 30.5 0.032 1 96.81 355 PHE A O 1
ATOM 2790 N N . ALA A 1 356 ? -16.875 30.656 2.117 1 97.69 356 ALA A N 1
ATOM 2791 C CA . ALA A 1 356 ? -17.234 29.297 2.471 1 97.69 356 ALA A CA 1
ATOM 2792 C C . ALA A 1 356 ? -18.734 29.078 2.402 1 97.69 356 ALA A C 1
ATOM 2794 O O . ALA A 1 356 ? -19.203 28.031 1.935 1 97.69 356 ALA A O 1
ATOM 2795 N N . VAL A 1 357 ? -19.469 30.031 2.875 1 96.75 357 VAL A N 1
ATOM 2796 C CA . VAL A 1 357 ? -20.922 29.953 2.826 1 96.75 357 VAL A CA 1
ATOM 2797 C C . VAL A 1 357 ? -21.391 29.938 1.372 1 96.75 357 VAL A C 1
ATOM 2799 O O . VAL A 1 357 ? -22.234 29.109 1.001 1 96.75 357 VAL A O 1
ATOM 2802 N N . ALA A 1 358 ? -20.859 30.781 0.596 1 94.19 358 ALA A N 1
ATOM 2803 C CA . ALA A 1 358 ? -21.219 30.828 -0.82 1 94.19 358 ALA A CA 1
ATOM 2804 C C . ALA A 1 358 ? -20.906 29.5 -1.505 1 94.19 358 ALA A C 1
ATOM 2806 O O . ALA A 1 358 ? -21.703 28.984 -2.285 1 94.19 358 ALA A O 1
ATOM 2807 N N . ALA A 1 359 ? -19.766 29.016 -1.241 1 95 359 ALA A N 1
ATOM 2808 C CA . ALA A 1 359 ? -19.344 27.75 -1.835 1 95 359 ALA A CA 1
ATOM 2809 C C . ALA A 1 359 ? -20.25 26.609 -1.394 1 95 359 ALA A C 1
ATOM 2811 O O . ALA A 1 359 ? -20.578 25.719 -2.191 1 95 359 ALA A O 1
ATOM 2812 N N . SER A 1 360 ? -20.625 26.562 -0.113 1 95.56 360 SER A N 1
ATOM 2813 C CA . SER A 1 360 ? -21.438 25.484 0.451 1 95.56 360 SER A CA 1
ATOM 2814 C C . SER A 1 360 ? -22.812 25.422 -0.205 1 95.56 360 SER A C 1
ATOM 2816 O O . SER A 1 360 ? -23.453 24.375 -0.203 1 95.56 360 SER A O 1
ATOM 2818 N N . GLN A 1 361 ? -23.234 26.469 -0.753 1 92.25 361 GLN A N 1
ATOM 2819 C CA . GLN A 1 361 ? -24.562 26.547 -1.382 1 92.25 361 GLN A CA 1
ATOM 2820 C C . GLN A 1 361 ? -24.516 25.969 -2.797 1 92.25 361 GLN A C 1
ATOM 2822 O O . GLN A 1 361 ? -25.562 25.734 -3.402 1 92.25 361 GLN A O 1
ATOM 2827 N N . ARG A 1 362 ? -23.453 25.656 -3.248 1 92.88 362 ARG A N 1
ATOM 2828 C CA . ARG A 1 362 ? -23.297 25.172 -4.613 1 92.88 362 ARG A CA 1
ATOM 2829 C C . ARG A 1 362 ? -22.781 23.734 -4.629 1 92.88 362 ARG A C 1
ATOM 2831 O O . ARG A 1 362 ? -22.281 23.25 -5.652 1 92.88 362 ARG A O 1
ATOM 2838 N N . MET A 1 363 ? -22.969 23.031 -3.607 1 95.31 363 MET A N 1
ATOM 2839 C CA . MET A 1 363 ? -22.406 21.688 -3.496 1 95.31 363 MET A CA 1
ATOM 2840 C C . MET A 1 363 ? -23.406 20.641 -3.982 1 95.31 363 MET A C 1
ATOM 2842 O O . MET A 1 363 ? -24.609 20.75 -3.713 1 95.31 363 MET A O 1
ATOM 2846 N N . ALA A 1 364 ? -22.906 19.688 -4.672 1 95.31 364 ALA A N 1
ATOM 2847 C CA . ALA A 1 364 ? -23.656 18.484 -5.055 1 95.31 364 ALA A CA 1
ATOM 2848 C C . ALA A 1 364 ? -22.812 17.234 -4.938 1 95.31 364 ALA A C 1
ATOM 2850 O O . ALA A 1 364 ? -21.578 17.312 -4.961 1 95.31 364 ALA A O 1
ATOM 2851 N N . ARG A 1 365 ? -23.516 16.156 -4.809 1 94.69 365 ARG A N 1
ATOM 2852 C CA . ARG A 1 365 ? -22.797 14.891 -4.668 1 94.69 365 ARG A CA 1
ATOM 2853 C C . ARG A 1 365 ? -22.219 14.438 -6.004 1 94.69 365 ARG A C 1
ATOM 2855 O O . ARG A 1 365 ? -22.891 14.492 -7.035 1 94.69 365 ARG A O 1
ATOM 2862 N N . GLU A 1 366 ? -20.938 14.109 -5.941 1 93.75 366 GLU A N 1
ATOM 2863 C CA . GLU A 1 366 ? -20.359 13.375 -7.062 1 93.75 366 GLU A CA 1
ATOM 2864 C C . GLU A 1 366 ? -20.688 11.883 -6.961 1 93.75 366 GLU A C 1
ATOM 2866 O O . GLU A 1 366 ? -20.188 11.195 -6.062 1 93.75 366 GLU A O 1
ATOM 2871 N N . LEU A 1 367 ? -21.406 11.43 -7.867 1 90.25 367 LEU A N 1
ATOM 2872 C CA . LEU A 1 367 ? -21.844 10.047 -7.77 1 90.25 367 LEU A CA 1
ATOM 2873 C C . LEU A 1 367 ? -20.672 9.086 -7.941 1 90.25 367 LEU A C 1
ATOM 2875 O O . LEU A 1 367 ? -19.984 9.117 -8.969 1 90.25 367 LEU A O 1
ATOM 2879 N N . PRO A 1 368 ? -20.453 8.25 -6.906 1 85.56 368 PRO A N 1
ATOM 2880 C CA . PRO A 1 368 ? -19.391 7.238 -7.059 1 85.56 368 PRO A CA 1
ATOM 2881 C C . PRO A 1 368 ? -19.656 6.289 -8.227 1 85.56 368 PRO A C 1
ATOM 2883 O O . PRO A 1 368 ? -18.719 5.859 -8.891 1 85.56 368 PRO A O 1
ATOM 2886 N N . ASP A 1 369 ? -20.875 5.914 -8.359 1 84.12 369 ASP A N 1
ATOM 2887 C CA . ASP A 1 369 ? -21.312 5.109 -9.5 1 84.12 369 ASP A CA 1
ATOM 2888 C C . ASP A 1 369 ? -22.25 5.902 -10.406 1 84.12 369 ASP A C 1
ATOM 2890 O O . ASP A 1 369 ? -23.469 5.93 -10.195 1 84.12 369 ASP A O 1
ATOM 2894 N N . PRO A 1 370 ? -21.672 6.453 -11.398 1 85.06 370 PRO A N 1
ATOM 2895 C CA . PRO A 1 370 ? -22.484 7.289 -12.289 1 85.06 370 PRO A CA 1
ATOM 2896 C C . PRO A 1 370 ? -23.562 6.496 -13.031 1 85.06 370 PRO A C 1
ATOM 2898 O O . PRO A 1 370 ? -23.391 5.297 -13.25 1 85.06 370 PRO A O 1
ATOM 2901 N N . VAL A 1 371 ? -24.609 7.172 -13.352 1 84 371 VAL A N 1
ATOM 2902 C CA . VAL A 1 371 ? -25.75 6.527 -13.984 1 84 371 VAL A CA 1
ATOM 2903 C C . VAL A 1 371 ? -25.703 6.742 -15.492 1 84 371 VAL A C 1
ATOM 2905 O O . VAL A 1 371 ? -25.703 7.883 -15.969 1 84 371 VAL A O 1
ATOM 2908 N N . PRO A 1 372 ? -25.656 5.641 -16.203 1 84.38 372 PRO A N 1
ATOM 2909 C CA . PRO A 1 372 ? -25.719 5.809 -17.656 1 84.38 372 PRO A CA 1
ATOM 2910 C C . PRO A 1 372 ? -27.062 6.367 -18.125 1 84.38 372 PRO A C 1
ATOM 2912 O O . PRO A 1 372 ? -28.109 6.012 -17.578 1 84.38 372 PRO A O 1
ATOM 2915 N N . GLN A 1 373 ? -27 7.332 -19.078 1 80.38 373 GLN A N 1
ATOM 2916 C CA . GLN A 1 373 ? -28.219 7.918 -19.656 1 80.38 373 GLN A CA 1
ATOM 2917 C C . GLN A 1 373 ? -28.469 7.375 -21.062 1 80.38 373 GLN A C 1
ATOM 2919 O O . GLN A 1 373 ? -27.578 6.777 -21.672 1 80.38 373 GLN A O 1
ATOM 2924 N N . GLU A 1 374 ? -29.688 7.473 -21.453 1 68.56 374 GLU A N 1
ATOM 2925 C CA . GLU A 1 374 ? -30.094 6.988 -22.766 1 68.56 374 GLU A CA 1
ATOM 2926 C C . GLU A 1 374 ? -29.297 7.648 -23.875 1 68.56 374 GLU A C 1
ATOM 2928 O O . GLU A 1 374 ? -29.047 7.043 -24.922 1 68.56 374 GLU A O 1
ATOM 2933 N N . SER A 1 375 ? -28.906 8.852 -23.625 1 71.31 375 SER A N 1
ATOM 2934 C CA . SER A 1 375 ? -28.172 9.609 -24.641 1 71.31 375 SER A CA 1
ATOM 2935 C C . SER A 1 375 ? -26.703 9.18 -24.703 1 71.31 375 SER A C 1
ATOM 2937 O O . SER A 1 375 ? -25.938 9.664 -25.531 1 71.31 375 SER A O 1
ATOM 2939 N N . GLY A 1 376 ? -26.422 8.125 -23.953 1 72.31 376 GLY A N 1
ATOM 2940 C CA . GLY A 1 376 ? -25.031 7.707 -23.938 1 72.31 376 GLY A CA 1
ATOM 2941 C C . GLY A 1 376 ? -24.188 8.477 -22.938 1 72.31 376 GLY A C 1
ATOM 2942 O O . GLY A 1 376 ? -23.047 8.094 -22.672 1 72.31 376 GLY A O 1
ATOM 2943 N N . GLU A 1 377 ? -24.844 9.562 -22.5 1 78.88 377 GLU A N 1
ATOM 2944 C CA . GLU A 1 377 ? -24.125 10.367 -21.516 1 78.88 377 GLU A CA 1
ATOM 2945 C C . GLU A 1 377 ? -24.234 9.766 -20.109 1 78.88 377 GLU A C 1
ATOM 2947 O O . GLU A 1 377 ? -25.078 8.898 -19.875 1 78.88 377 GLU A O 1
ATOM 2952 N N . VAL A 1 378 ? -23.25 10 -19.281 1 86.31 378 VAL A N 1
ATOM 2953 C CA . VAL A 1 378 ? -23.25 9.508 -17.906 1 86.31 378 VAL A CA 1
ATOM 2954 C C . VAL A 1 378 ? -23.531 10.664 -16.938 1 86.31 378 VAL A C 1
ATOM 2956 O O . VAL A 1 378 ? -22.938 11.742 -17.078 1 86.31 378 VAL A O 1
ATOM 2959 N N . GLU A 1 379 ? -24.531 10.516 -16.141 1 86.88 379 GLU A N 1
ATOM 2960 C CA . GLU A 1 379 ? -24.828 11.508 -15.109 1 86.88 379 GLU A CA 1
ATOM 2961 C C . GLU A 1 379 ? -23.938 11.312 -13.883 1 86.88 379 GLU A C 1
ATOM 2963 O O . GLU A 1 379 ? -24.031 10.289 -13.203 1 86.88 379 GLU A O 1
ATOM 2968 N N . GLU A 1 380 ? -23.172 12.305 -13.602 1 89 380 GLU A N 1
ATOM 2969 C CA . GLU A 1 380 ? -22.234 12.227 -12.5 1 89 380 GLU A CA 1
ATOM 2970 C C . GLU A 1 380 ? -22.703 13.039 -11.297 1 89 380 GLU A C 1
ATOM 2972 O O . GLU A 1 380 ? -22.203 12.875 -10.188 1 89 380 GLU A O 1
ATOM 2977 N N . THR A 1 381 ? -23.75 13.867 -11.469 1 90.25 381 THR A N 1
ATOM 2978 C CA . THR A 1 381 ? -24.203 14.773 -10.422 1 90.25 381 THR A CA 1
ATOM 2979 C C . THR A 1 381 ? -25.344 14.125 -9.625 1 90.25 381 THR A C 1
ATOM 2981 O O . THR A 1 381 ? -26.344 13.695 -10.195 1 90.25 381 THR A O 1
ATOM 2984 N N . GLY A 1 382 ? -25.094 14.047 -8.344 1 91.44 382 GLY A N 1
ATOM 2985 C CA . GLY A 1 382 ? -26.125 13.516 -7.453 1 91.44 382 GLY A CA 1
ATOM 2986 C C . GLY A 1 382 ? -26.922 14.602 -6.754 1 91.44 382 GLY A C 1
ATOM 2987 O O . GLY A 1 382 ? -27.141 15.672 -7.316 1 91.44 382 GLY A O 1
ATOM 2988 N N . GLN A 1 383 ? -27.391 14.281 -5.633 1 92.38 383 GLN A N 1
ATOM 2989 C CA . GLN A 1 383 ? -28.234 15.172 -4.848 1 92.38 383 GLN A CA 1
ATOM 2990 C C . GLN A 1 383 ? -27.469 16.406 -4.391 1 92.38 383 GLN A C 1
ATOM 2992 O O . GLN A 1 383 ? -26.297 16.297 -4.027 1 92.38 383 GLN A O 1
ATOM 2997 N N . ILE A 1 384 ? -28.141 17.547 -4.344 1 93.56 384 ILE A N 1
ATOM 2998 C CA . ILE A 1 384 ? -27.562 18.781 -3.822 1 93.56 384 ILE A CA 1
ATOM 2999 C C . ILE A 1 384 ? -27.344 18.641 -2.318 1 93.56 384 ILE A C 1
ATOM 3001 O O . ILE A 1 384 ? -28.188 18.109 -1.602 1 93.56 384 ILE A O 1
ATOM 3005 N N . ILE A 1 385 ? -26.203 19.047 -1.912 1 94.38 385 ILE A N 1
ATOM 3006 C CA . ILE A 1 385 ? -25.859 19.016 -0.493 1 94.38 385 ILE A CA 1
ATOM 3007 C C . ILE A 1 385 ? -26.281 20.328 0.171 1 94.38 385 ILE A C 1
ATOM 3009 O O . ILE A 1 385 ? -25.812 21.391 -0.22 1 94.38 385 ILE A O 1
ATOM 3013 N N . GLN A 1 386 ? -27.109 20.234 1.075 1 88.88 386 GLN A N 1
ATOM 3014 C CA . GLN A 1 386 ? -27.547 21.422 1.822 1 88.88 386 GLN A CA 1
ATOM 3015 C C . GLN A 1 386 ? -26.875 21.469 3.195 1 88.88 386 GLN A C 1
ATOM 3017 O O . GLN A 1 386 ? -27.453 21.016 4.184 1 88.88 386 GLN A O 1
ATOM 3022 N N . LEU A 1 387 ? -25.766 22.109 3.266 1 94 387 LEU A N 1
ATOM 3023 C CA . LEU A 1 387 ? -25.062 22.266 4.535 1 94 387 LEU A CA 1
ATOM 3024 C C . LEU A 1 387 ? -25.578 23.469 5.297 1 94 387 LEU A C 1
ATOM 3026 O O . LEU A 1 387 ? -25.609 24.578 4.758 1 94 387 LEU A O 1
ATOM 3030 N N . GLU A 1 388 ? -25.953 23.344 6.441 1 93.69 388 GLU A N 1
ATOM 3031 C CA . GLU A 1 388 ? -26.469 24.438 7.246 1 93.69 388 GLU A CA 1
ATOM 3032 C C . GLU A 1 388 ? -25.391 25.5 7.508 1 93.69 388 GLU A C 1
ATOM 3034 O O . GLU A 1 388 ? -24.234 25.156 7.77 1 93.69 388 GLU A O 1
ATOM 3039 N N . SER A 1 389 ? -25.734 26.703 7.512 1 94.06 389 SER A N 1
ATOM 3040 C CA . SER A 1 389 ? -24.797 27.797 7.684 1 94.06 389 SER A CA 1
ATOM 3041 C C . SER A 1 389 ? -24.188 27.797 9.086 1 94.06 389 SER A C 1
ATOM 3043 O O . SER A 1 389 ? -23.047 28.203 9.273 1 94.06 389 SER A O 1
ATOM 3045 N N . TRP A 1 390 ? -25.031 27.312 10.055 1 94.94 390 TRP A N 1
ATOM 3046 C CA . TRP A 1 390 ? -24.516 27.328 11.422 1 94.94 390 TRP A CA 1
ATOM 3047 C C . TRP A 1 390 ? -23.312 26.422 11.562 1 94.94 390 TRP A C 1
ATOM 3049 O O . TRP A 1 390 ? -22.422 26.672 12.383 1 94.94 390 TRP A O 1
ATOM 3059 N N . ARG A 1 391 ? -23.25 25.344 10.789 1 97.12 391 ARG A N 1
ATOM 3060 C CA . ARG A 1 391 ? -22.109 24.453 10.82 1 97.12 391 ARG A CA 1
ATOM 3061 C C . ARG A 1 391 ? -20.844 25.172 10.375 1 97.12 391 ARG A C 1
ATOM 3063 O O . ARG A 1 391 ? -19.766 24.953 10.93 1 97.12 391 ARG A O 1
ATOM 3070 N N . ILE A 1 392 ? -20.984 26.047 9.359 1 97.69 392 ILE A N 1
ATOM 3071 C CA . ILE A 1 392 ? -19.859 26.812 8.836 1 97.69 392 ILE A CA 1
ATOM 3072 C C . ILE A 1 392 ? -19.406 27.828 9.883 1 97.69 392 ILE A C 1
ATOM 3074 O O . ILE A 1 392 ? -18.203 27.969 10.133 1 97.69 392 ILE A O 1
ATOM 3078 N N . ILE A 1 393 ? -20.344 28.438 10.492 1 96.75 393 ILE A N 1
ATOM 3079 C CA . ILE A 1 393 ? -20.047 29.453 11.492 1 96.75 393 ILE A CA 1
ATOM 3080 C C . ILE A 1 393 ? -19.375 28.812 12.703 1 96.75 393 ILE A C 1
ATOM 3082 O O . ILE A 1 393 ? -18.391 29.328 13.219 1 96.75 393 ILE A O 1
ATOM 3086 N N . ASP A 1 394 ? -19.844 27.688 13.141 1 96.75 394 ASP A N 1
ATOM 3087 C CA . ASP A 1 394 ? -19.281 26.984 14.297 1 96.75 394 ASP A CA 1
ATOM 3088 C C . ASP A 1 394 ? -17.844 26.531 14.008 1 96.75 394 ASP A C 1
ATOM 3090 O O . ASP A 1 394 ? -16.969 26.656 14.859 1 96.75 394 ASP A O 1
ATOM 3094 N N . ALA A 1 395 ? -17.672 26 12.836 1 98.19 395 ALA A N 1
ATOM 3095 C CA . ALA A 1 395 ? -16.328 25.594 12.438 1 98.19 395 ALA A CA 1
ATOM 3096 C C . ALA A 1 395 ? -15.375 26.781 12.391 1 98.19 395 ALA A C 1
ATOM 3098 O O . ALA A 1 395 ? -14.242 26.703 12.859 1 98.19 395 ALA A O 1
ATOM 3099 N N . ALA A 1 396 ? -15.844 27.859 11.852 1 98.31 396 ALA A N 1
ATOM 3100 C CA . ALA A 1 396 ? -15.023 29.062 11.719 1 98.31 396 ALA A CA 1
ATOM 3101 C C . ALA A 1 396 ? -14.688 29.641 13.094 1 98.31 396 ALA A C 1
ATOM 3103 O O . ALA A 1 396 ? -13.555 30.062 13.328 1 98.31 396 ALA A O 1
ATOM 3104 N N . LYS A 1 397 ? -15.656 29.703 13.945 1 97.5 397 LYS A N 1
ATOM 3105 C CA . LYS A 1 397 ? -15.422 30.203 15.289 1 97.5 397 LYS A CA 1
ATOM 3106 C C . LYS A 1 397 ? -14.328 29.406 16 1 97.5 397 LYS A C 1
ATOM 3108 O O . LYS A 1 397 ? -13.5 29.984 16.703 1 97.5 397 LYS A O 1
ATOM 3113 N N . LEU A 1 398 ? -14.406 28.156 15.805 1 97.88 398 LEU A N 1
ATOM 3114 C CA . LEU A 1 398 ? -13.406 27.297 16.422 1 97.88 398 LEU A CA 1
ATOM 3115 C C . LEU A 1 398 ? -12.039 27.5 15.781 1 97.88 398 LEU A C 1
ATOM 3117 O O . LEU A 1 398 ? -11.039 27.672 16.484 1 97.88 398 LEU A O 1
ATOM 3121 N N . LEU A 1 399 ? -11.984 27.531 14.453 1 98.19 399 LEU A N 1
ATOM 3122 C CA . LEU A 1 399 ? -10.734 27.625 13.711 1 98.19 399 LEU A CA 1
ATOM 3123 C C . LEU A 1 399 ? -10.07 28.984 13.945 1 98.19 399 LEU A C 1
ATOM 3125 O O . LEU A 1 399 ? -8.852 29.062 14.086 1 98.19 399 LEU A O 1
ATOM 3129 N N . PHE A 1 400 ? -10.898 30.016 13.977 1 98.19 400 PHE A N 1
ATOM 3130 C CA . PHE A 1 400 ? -10.336 31.359 14.039 1 98.19 400 PHE A CA 1
ATOM 3131 C C . PHE A 1 400 ? -10.492 31.938 15.445 1 98.19 400 PHE A C 1
ATOM 3133 O O . PHE A 1 400 ? -10.656 33.156 15.602 1 98.19 400 PHE A O 1
ATOM 3140 N N . ALA A 1 401 ? -10.477 30.984 16.391 1 96.38 401 ALA A N 1
ATOM 3141 C CA . ALA A 1 401 ? -10.461 31.453 17.766 1 96.38 401 ALA A CA 1
ATOM 3142 C C . ALA A 1 401 ? -9.297 32.406 18 1 96.38 401 ALA A C 1
ATOM 3144 O O . ALA A 1 401 ? -8.156 32.125 17.625 1 96.38 401 ALA A O 1
ATOM 3145 N N . GLY A 1 402 ? -9.508 33.594 18.562 1 93.44 402 GLY A N 1
ATOM 3146 C CA . GLY A 1 402 ? -8.492 34.594 18.797 1 93.44 402 GLY A CA 1
ATOM 3147 C C . GLY A 1 402 ? -8.648 35.812 17.891 1 93.44 402 GLY A C 1
ATOM 3148 O O . GLY A 1 402 ? -8.07 36.875 18.156 1 93.44 402 GLY A O 1
ATOM 3149 N N . ILE A 1 403 ? -9.398 35.625 16.812 1 95.94 403 ILE A N 1
ATOM 3150 C CA . ILE A 1 403 ? -9.742 36.75 15.938 1 95.94 403 ILE A CA 1
ATOM 3151 C C . ILE A 1 403 ? -11.242 37.031 16.016 1 95.94 403 ILE A C 1
ATOM 3153 O O . ILE A 1 403 ? -12.055 36.094 16.016 1 95.94 403 ILE A O 1
ATOM 3157 N N . THR A 1 404 ? -11.562 38.219 16.078 1 93.88 404 THR A N 1
ATOM 3158 C CA . THR A 1 404 ? -12.969 38.594 16.141 1 93.88 404 THR A CA 1
ATOM 3159 C C . THR A 1 404 ? -13.656 38.312 14.797 1 93.88 404 THR A C 1
ATOM 3161 O O . THR A 1 404 ? -13.164 38.75 13.75 1 93.88 404 THR A O 1
ATOM 3164 N N . MET A 1 405 ? -14.719 37.625 14.867 1 94.69 405 MET A N 1
ATOM 3165 C CA . MET A 1 405 ? -15.508 37.344 13.672 1 94.69 405 MET A CA 1
ATOM 3166 C C . MET A 1 405 ? -16.75 38.219 13.617 1 94.69 405 MET A C 1
ATOM 3168 O O . MET A 1 405 ? -17.609 38.125 14.492 1 94.69 405 MET A O 1
ATOM 3172 N N . ASP A 1 406 ? -16.891 39 12.578 1 94.5 406 ASP A N 1
ATOM 3173 C CA . ASP A 1 406 ? -18.047 39.875 12.367 1 94.5 406 ASP A CA 1
ATOM 3174 C C . ASP A 1 406 ? -19.094 39.188 11.492 1 94.5 406 ASP A C 1
ATOM 3176 O O . ASP A 1 406 ? -18.906 39.031 10.281 1 94.5 406 ASP A O 1
ATOM 3180 N N . PRO A 1 407 ? -20.172 38.844 12.078 1 94.25 407 PRO A N 1
ATOM 3181 C CA . PRO A 1 407 ? -21.188 38.094 11.312 1 94.25 407 PRO A CA 1
ATOM 3182 C C . PRO A 1 407 ? -21.734 38.875 10.133 1 94.25 407 PRO A C 1
ATOM 3184 O O . PRO A 1 407 ? -22.047 38.312 9.094 1 94.25 407 PRO A O 1
ATOM 3187 N N . ILE A 1 408 ? -21.859 40.219 10.32 1 95.69 408 ILE A N 1
ATOM 3188 C CA . ILE A 1 408 ? -22.391 41.031 9.25 1 95.69 408 ILE A CA 1
ATOM 3189 C C . ILE A 1 408 ? -21.438 41.031 8.055 1 95.69 408 ILE A C 1
ATOM 3191 O O . ILE A 1 408 ? -21.875 40.906 6.906 1 95.69 408 ILE A O 1
ATOM 3195 N N . LEU A 1 409 ? -20.266 41.188 8.391 1 95.94 409 LEU A N 1
ATOM 3196 C CA . LEU A 1 409 ? -19.25 41.156 7.336 1 95.94 409 LEU A CA 1
ATOM 3197 C C . LEU A 1 409 ? -19.266 39.812 6.613 1 95.94 409 LEU A C 1
ATOM 3199 O O . LEU A 1 409 ? -19.156 39.781 5.387 1 95.94 409 LEU A O 1
ATOM 3203 N N . CYS A 1 410 ? -19.359 38.719 7.352 1 97.12 410 CYS A N 1
ATOM 3204 C CA . CYS A 1 410 ? -19.406 37.375 6.777 1 97.12 410 CYS A CA 1
ATOM 3205 C C . CYS A 1 410 ? -20.578 37.219 5.805 1 97.12 410 CYS A C 1
ATOM 3207 O O . CYS A 1 410 ? -20.406 36.719 4.691 1 97.12 410 CYS A O 1
ATOM 3209 N N . TRP A 1 411 ? -21.703 37.75 6.203 1 96.69 411 TRP A N 1
ATOM 3210 C CA . TRP A 1 411 ? -22.906 37.594 5.387 1 96.69 411 TRP A CA 1
ATOM 3211 C C . TRP A 1 411 ? -22.812 38.469 4.141 1 96.69 411 TRP A C 1
ATOM 3213 O O . TRP A 1 411 ? -23.297 38.094 3.07 1 96.69 411 TRP A O 1
ATOM 3223 N N . ASN A 1 412 ? -22.266 39.688 4.293 1 96.44 412 ASN A N 1
ATOM 3224 C CA . ASN A 1 412 ? -22.078 40.562 3.139 1 96.44 412 ASN A CA 1
ATOM 3225 C C . ASN A 1 412 ? -21.188 39.906 2.082 1 96.44 412 ASN A C 1
ATOM 3227 O O . ASN A 1 412 ? -21.516 39.938 0.89 1 96.44 412 ASN A O 1
ATOM 3231 N N . TYR A 1 413 ? -20.172 39.312 2.551 1 96.62 413 TYR A N 1
ATOM 3232 C CA . TYR A 1 413 ? -19.266 38.656 1.612 1 96.62 413 TYR A CA 1
ATOM 3233 C C . TYR A 1 413 ? -19.922 37.406 1.022 1 96.62 413 TYR A C 1
ATOM 3235 O O . TYR A 1 413 ? -19.688 37.062 -0.14 1 96.62 413 TYR A O 1
ATOM 3243 N N . ALA A 1 414 ? -20.672 36.656 1.84 1 96.56 414 ALA A N 1
ATOM 3244 C CA . ALA A 1 414 ? -21.391 35.5 1.33 1 96.56 414 ALA A CA 1
ATOM 3245 C C . ALA A 1 414 ? -22.297 35.875 0.166 1 96.56 414 ALA A C 1
ATOM 3247 O O . ALA A 1 414 ? -22.328 35.219 -0.861 1 96.56 414 ALA A O 1
ATOM 3248 N N . LYS A 1 415 ? -23.016 36.938 0.325 1 95.5 415 LYS A N 1
ATOM 3249 C CA . LYS A 1 415 ? -23.891 37.438 -0.727 1 95.5 415 LYS A CA 1
ATOM 3250 C C . LYS A 1 415 ? -23.094 37.875 -1.95 1 95.5 415 LYS A C 1
ATOM 3252 O O . LYS A 1 415 ? -23.453 37.531 -3.084 1 95.5 415 LYS A O 1
ATOM 3257 N N . PHE A 1 416 ? -22.109 38.594 -1.683 1 94.81 416 PHE A N 1
ATOM 3258 C CA . PHE A 1 416 ? -21.281 39.125 -2.762 1 94.81 416 PHE A CA 1
ATOM 3259 C C . PHE A 1 416 ? -20.703 38 -3.617 1 94.81 416 PHE A C 1
ATOM 3261 O O . PHE A 1 416 ? -20.812 38.031 -4.844 1 94.81 416 PHE A O 1
ATOM 3268 N N . TYR A 1 417 ? -20.141 36.969 -3.043 1 93.12 417 TYR A N 1
ATOM 3269 C CA . TYR A 1 417 ? -19.438 35.938 -3.773 1 93.12 417 TYR A CA 1
ATOM 3270 C C . TYR A 1 417 ? -20.391 34.844 -4.254 1 93.12 417 TYR A C 1
ATOM 3272 O O . TYR A 1 417 ? -19.984 33.938 -4.957 1 93.12 417 TYR A O 1
ATOM 3280 N N . SER A 1 418 ? -21.578 34.844 -3.783 1 90.56 418 SER A N 1
ATOM 3281 C CA . SER A 1 418 ? -22.594 34.031 -4.406 1 90.56 418 SER A CA 1
ATOM 3282 C C . SER A 1 418 ? -22.906 34.469 -5.828 1 90.56 418 SER A C 1
ATOM 3284 O O . SER A 1 418 ? -23.344 33.688 -6.664 1 90.56 418 SER A O 1
ATOM 3286 N N . GLU A 1 419 ? -22.578 35.75 -6.086 1 89.12 419 GLU A N 1
ATOM 3287 C CA . GLU A 1 419 ? -22.891 36.375 -7.379 1 89.12 419 GLU A CA 1
ATOM 3288 C C . GLU A 1 419 ? -21.625 36.625 -8.195 1 89.12 419 GLU A C 1
ATOM 3290 O O . GLU A 1 419 ? -21.688 36.719 -9.422 1 89.12 419 GLU A O 1
ATOM 3295 N N . GLN A 1 420 ? -20.609 36.875 -7.414 1 90.44 420 GLN A N 1
ATOM 3296 C CA . GLN A 1 420 ? -19.359 37.219 -8.094 1 90.44 420 GLN A CA 1
ATOM 3297 C C . GLN A 1 420 ? -18.297 36.156 -7.867 1 90.44 420 GLN A C 1
ATOM 3299 O O . GLN A 1 420 ? -18.328 35.438 -6.859 1 90.44 420 GLN A O 1
ATOM 3304 N N . ARG A 1 421 ? -17.297 36.219 -8.773 1 90.19 421 ARG A N 1
ATOM 3305 C CA . ARG A 1 421 ? -16.172 35.281 -8.656 1 90.19 421 ARG A CA 1
ATOM 3306 C C . ARG A 1 421 ? -15.078 35.875 -7.766 1 90.19 421 ARG A C 1
ATOM 3308 O O . ARG A 1 421 ? -14.906 37.094 -7.695 1 90.19 421 ARG A O 1
ATOM 3315 N N . LEU A 1 422 ? -14.406 35 -7.098 1 93.12 422 LEU A N 1
ATOM 3316 C CA . LEU A 1 422 ? -13.227 35.406 -6.34 1 93.12 422 LEU A CA 1
ATOM 3317 C C . LEU A 1 422 ? -12.031 35.625 -7.266 1 93.12 422 LEU A C 1
ATOM 3319 O O . LEU A 1 422 ? -11.547 34.656 -7.867 1 93.12 422 LEU A O 1
ATOM 3323 N N . SER A 1 423 ? -11.68 36.75 -7.48 1 91.62 423 SER A N 1
ATOM 3324 C CA . SER A 1 423 ? -10.562 37.125 -8.344 1 91.62 423 SER A CA 1
ATOM 3325 C C . SER A 1 423 ? -9.812 38.344 -7.793 1 91.62 423 SER A C 1
ATOM 3327 O O . SER A 1 423 ? -10.234 38.938 -6.793 1 91.62 423 SER A O 1
ATOM 3329 N N . GLU A 1 424 ? -8.797 38.688 -8.461 1 89.62 424 GLU A N 1
ATOM 3330 C CA . GLU A 1 424 ? -7.992 39.844 -8.031 1 89.62 424 GLU A CA 1
ATOM 3331 C C . GLU A 1 424 ? -8.812 41.125 -8.031 1 89.62 424 GLU A C 1
ATOM 3333 O O . GLU A 1 424 ? -8.633 41.969 -7.168 1 89.62 424 GLU A O 1
ATOM 3338 N N . HIS A 1 425 ? -9.828 41.125 -8.883 1 89.31 425 HIS A N 1
ATOM 3339 C CA . HIS A 1 425 ? -10.602 42.344 -9.078 1 89.31 425 HIS A CA 1
ATOM 3340 C C . HIS A 1 425 ? -11.766 42.438 -8.086 1 89.31 425 HIS A C 1
ATOM 3342 O O . HIS A 1 425 ? -12.352 43.5 -7.898 1 89.31 425 HIS A O 1
ATOM 3348 N N . THR A 1 426 ? -12.047 41.344 -7.465 1 93.38 426 THR A N 1
ATOM 3349 C CA . THR A 1 426 ? -13.195 41.344 -6.574 1 93.38 426 THR A CA 1
ATOM 3350 C C . THR A 1 426 ? -12.75 41.312 -5.113 1 93.38 426 THR A C 1
ATOM 3352 O O . THR A 1 426 ? -13.586 41.188 -4.207 1 93.38 426 THR A O 1
ATOM 3355 N N . LEU A 1 427 ? -11.438 41.406 -4.91 1 94.69 427 LEU A N 1
ATOM 3356 C CA . LEU A 1 427 ? -10.938 41.5 -3.547 1 94.69 427 LEU A CA 1
ATOM 3357 C C . LEU A 1 427 ? -11.25 42.875 -2.961 1 94.69 427 LEU A C 1
ATOM 3359 O O . LEU A 1 427 ? -11.336 43.875 -3.693 1 94.69 427 LEU A O 1
ATOM 3363 N N . PRO A 1 428 ? -11.406 42.906 -1.71 1 94.19 428 PRO A N 1
ATOM 3364 C CA . PRO A 1 428 ? -11.727 44.188 -1.09 1 94.19 428 PRO A CA 1
ATOM 3365 C C . PRO A 1 428 ? -10.586 45.219 -1.218 1 94.19 428 PRO A C 1
ATOM 3367 O O . PRO A 1 428 ? -9.414 44.844 -1.147 1 94.19 428 PRO A O 1
ATOM 3370 N N . ALA A 1 429 ? -10.875 46.438 -1.224 1 91.5 429 ALA A N 1
ATOM 3371 C CA . ALA A 1 429 ? -9.914 47.531 -1.373 1 91.5 429 ALA A CA 1
ATOM 3372 C C . ALA A 1 429 ? -9.047 47.656 -0.125 1 91.5 429 ALA A C 1
ATOM 3374 O O . ALA A 1 429 ? -7.941 48.219 -0.188 1 91.5 429 ALA A O 1
ATOM 3375 N N . THR A 1 430 ? -9.555 47.188 0.914 1 90.25 430 THR A N 1
ATOM 3376 C CA . THR A 1 430 ? -8.828 47.281 2.176 1 90.25 430 THR A CA 1
ATOM 3377 C C . THR A 1 430 ? -7.516 46.5 2.094 1 90.25 430 THR A C 1
ATOM 3379 O O . THR A 1 430 ? -6.613 46.719 2.902 1 90.25 430 THR A O 1
ATOM 3382 N N . PHE A 1 431 ? -7.406 45.562 1.123 1 92.44 431 PHE A N 1
ATOM 3383 C CA . PHE A 1 431 ? -6.199 44.75 0.984 1 92.44 431 PHE A CA 1
ATOM 3384 C C . PHE A 1 431 ? -5.129 45.5 0.201 1 92.44 431 PHE A C 1
ATOM 3386 O O . PHE A 1 431 ? -3.971 45.094 0.164 1 92.44 431 PHE A O 1
ATOM 3393 N N . ASP A 1 432 ? -5.508 46.625 -0.342 1 89.44 432 ASP A N 1
ATOM 3394 C CA . ASP A 1 432 ? -4.594 47.344 -1.22 1 89.44 432 ASP A CA 1
ATOM 3395 C C . ASP A 1 432 ? -3.359 47.812 -0.456 1 89.44 432 ASP A C 1
ATOM 3397 O O . ASP A 1 432 ? -2.246 47.781 -0.985 1 89.44 432 ASP A O 1
ATOM 3401 N N . SER A 1 433 ? -3.631 48.25 0.723 1 86.56 433 SER A N 1
ATOM 3402 C CA . SER A 1 433 ? -2.506 48.688 1.539 1 86.56 433 SER A CA 1
ATOM 3403 C C . SER A 1 433 ? -1.531 47.562 1.805 1 86.56 433 SER A C 1
ATOM 3405 O O . SER A 1 433 ? -0.317 47.75 1.833 1 86.56 433 SER A O 1
ATOM 3407 N N . TYR A 1 434 ? -2.094 46.438 2.029 1 88.25 434 TYR A N 1
ATOM 3408 C CA . TYR A 1 434 ? -1.265 45.25 2.223 1 88.25 434 TYR A CA 1
ATOM 3409 C C . TYR A 1 434 ? -0.498 44.906 0.952 1 88.25 434 TYR A C 1
ATOM 3411 O O . TYR A 1 434 ? 0.708 44.656 0.997 1 88.25 434 TYR A O 1
ATOM 3419 N N . PHE A 1 435 ? -1.145 44.938 -0.209 1 88.12 435 PHE A N 1
ATOM 3420 C CA . PHE A 1 435 ? -0.525 44.562 -1.476 1 88.12 435 PHE A CA 1
ATOM 3421 C C . PHE A 1 435 ? 0.601 45.531 -1.83 1 88.12 435 PHE A C 1
ATOM 3423 O O . PHE A 1 435 ? 1.602 45.125 -2.43 1 88.12 435 PHE A O 1
ATOM 3430 N N . ALA A 1 436 ? 0.447 46.719 -1.419 1 84.94 436 ALA A N 1
ATOM 3431 C CA . ALA A 1 436 ? 1.455 47.719 -1.702 1 84.94 436 ALA A CA 1
ATOM 3432 C C . ALA A 1 436 ? 2.725 47.5 -0.892 1 84.94 436 ALA A C 1
ATOM 3434 O O . ALA A 1 436 ? 3.822 47.844 -1.322 1 84.94 436 ALA A O 1
ATOM 3435 N N . GLY A 1 437 ? 2.572 46.812 0.168 1 79.31 437 GLY A N 1
ATOM 3436 C CA . GLY A 1 437 ? 3.703 46.594 1.054 1 79.31 437 GLY A CA 1
ATOM 3437 C C . GLY A 1 437 ? 4.445 45.312 0.752 1 79.31 437 GLY A C 1
ATOM 3438 O O . GLY A 1 437 ? 5.574 45.094 1.208 1 79.31 437 GLY A O 1
ATOM 3439 N N . VAL A 1 438 ? 3.838 44.438 0.047 1 79.69 438 VAL A N 1
ATOM 3440 C CA . VAL A 1 438 ? 4.438 43.156 -0.222 1 79.69 438 VAL A CA 1
ATOM 3441 C C . VAL A 1 438 ? 5.453 43.25 -1.357 1 79.69 438 VAL A C 1
ATOM 3443 O O . VAL A 1 438 ? 5.121 43.75 -2.443 1 79.69 438 VAL A O 1
ATOM 3446 N N . PRO A 1 439 ? 6.715 42.969 -0.991 1 67.19 439 PRO A N 1
ATOM 3447 C CA . PRO A 1 439 ? 7.734 43.031 -2.039 1 67.19 439 PRO A CA 1
ATOM 3448 C C . PRO A 1 439 ? 7.441 42.094 -3.215 1 67.19 439 PRO A C 1
ATOM 3450 O O . PRO A 1 439 ? 6.938 41 -3.02 1 67.19 439 PRO A O 1
ATOM 3453 N N . ARG A 1 440 ? 7.305 42.594 -4.48 1 59.09 440 ARG A N 1
ATOM 3454 C CA . ARG A 1 440 ? 7.09 41.812 -5.684 1 59.09 440 ARG A CA 1
ATOM 3455 C C . ARG A 1 440 ? 8.328 41 -6.035 1 59.09 440 ARG A C 1
ATOM 3457 O O . ARG A 1 440 ? 9.383 41.562 -6.336 1 59.09 440 ARG A O 1
ATOM 3464 N N . HIS A 1 441 ? 8.531 40 -5.266 1 51.84 441 HIS A N 1
ATOM 3465 C CA . HIS A 1 441 ? 9.766 39.281 -5.5 1 51.84 441 HIS A CA 1
ATOM 3466 C C . HIS A 1 441 ? 9.805 38.688 -6.91 1 51.84 441 HIS A C 1
ATOM 3468 O O . HIS A 1 441 ? 10.875 38.5 -7.488 1 51.84 441 HIS A O 1
ATOM 3474 N N . ARG A 1 442 ? 8.852 37.938 -7.43 1 50.53 442 ARG A N 1
ATOM 3475 C CA . ARG A 1 442 ? 8.875 37.375 -8.766 1 50.53 442 ARG A CA 1
ATOM 3476 C C . ARG A 1 442 ? 7.652 37.781 -9.57 1 50.53 442 ARG A C 1
ATOM 3478 O O . ARG A 1 442 ? 6.57 37.969 -9.008 1 50.53 442 ARG A O 1
ATOM 3485 N N . PRO A 1 443 ? 7.898 38.188 -10.742 1 50.53 443 PRO A N 1
ATOM 3486 C CA . PRO A 1 443 ? 6.832 38.688 -11.617 1 50.53 443 PRO A CA 1
ATOM 3487 C C . PRO A 1 443 ? 5.621 37.75 -11.648 1 50.53 443 PRO A C 1
ATOM 3489 O O . PRO A 1 443 ? 4.488 38.219 -11.812 1 50.53 443 PRO A O 1
ATOM 3492 N N . GLY A 1 444 ? 5.824 36.5 -11.547 1 53.19 444 GLY A N 1
ATOM 3493 C CA . GLY A 1 444 ? 4.75 35.562 -11.844 1 53.19 444 GLY A CA 1
ATOM 3494 C C . GLY A 1 444 ? 3.781 35.375 -10.695 1 53.19 444 GLY A C 1
ATOM 3495 O O . GLY A 1 444 ? 2.701 34.812 -10.867 1 53.19 444 GLY A O 1
ATOM 3496 N N . PHE A 1 445 ? 4.121 35.844 -9.5 1 61 445 PHE A N 1
ATOM 3497 C CA . PHE A 1 445 ? 3.182 35.625 -8.398 1 61 445 PHE A CA 1
ATOM 3498 C C . PHE A 1 445 ? 2.785 36.938 -7.766 1 61 445 PHE A C 1
ATOM 3500 O O . PHE A 1 445 ? 3.574 37.562 -7.039 1 61 445 PHE A O 1
ATOM 3507 N N . SER A 1 446 ? 1.613 37.469 -8.188 1 76.94 446 SER A N 1
ATOM 3508 C CA . SER A 1 446 ? 1.104 38.719 -7.621 1 76.94 446 SER A CA 1
ATOM 3509 C C . SER A 1 446 ? 0.647 38.531 -6.18 1 76.94 446 SER A C 1
ATOM 3511 O O . SER A 1 446 ? 0.218 37.438 -5.805 1 76.94 446 SER A O 1
ATOM 3513 N N . PRO A 1 447 ? 0.932 39.5 -5.301 1 82.75 447 PRO A N 1
ATOM 3514 C CA . PRO A 1 447 ? 0.424 39.438 -3.93 1 82.75 447 PRO A CA 1
ATOM 3515 C C . PRO A 1 447 ? -1.067 39.125 -3.871 1 82.75 447 PRO A C 1
ATOM 3517 O O . PRO A 1 447 ? -1.519 38.438 -2.945 1 82.75 447 PRO A O 1
ATOM 3520 N N . ALA A 1 448 ? -1.728 39.625 -4.867 1 88 448 ALA A N 1
ATOM 3521 C CA . ALA A 1 448 ? -3.162 39.344 -4.914 1 88 448 ALA A CA 1
ATOM 3522 C C . ALA A 1 448 ? -3.426 37.844 -5.164 1 88 448 ALA A C 1
ATOM 3524 O O . ALA A 1 448 ? -4.344 37.281 -4.578 1 88 448 ALA A O 1
ATOM 3525 N N . ASP A 1 449 ? -2.666 37.344 -5.992 1 85.56 449 ASP A N 1
ATOM 3526 C CA . ASP A 1 449 ? -2.805 35.906 -6.27 1 85.56 449 ASP A CA 1
ATOM 3527 C C . ASP A 1 449 ? -2.48 35.094 -5.035 1 85.56 449 ASP A C 1
ATOM 3529 O O . ASP A 1 449 ? -3.115 34.062 -4.789 1 85.56 449 ASP A O 1
ATOM 3533 N N . ARG A 1 450 ? -1.549 35.438 -4.316 1 84.25 450 ARG A N 1
ATOM 3534 C CA . ARG A 1 450 ? -1.188 34.75 -3.078 1 84.25 450 ARG A CA 1
ATOM 3535 C C . ARG A 1 450 ? -2.32 34.812 -2.059 1 84.25 450 ARG A C 1
ATOM 3537 O O . ARG A 1 450 ? -2.568 33.875 -1.325 1 84.25 450 ARG A O 1
ATOM 3544 N N . MET A 1 451 ? -2.887 36 -2.033 1 90.25 451 MET A N 1
ATOM 3545 C CA . MET A 1 451 ? -4.012 36.188 -1.122 1 90.25 451 MET A CA 1
ATOM 3546 C C . MET A 1 451 ? -5.176 35.281 -1.497 1 90.25 451 MET A C 1
ATOM 3548 O O . MET A 1 451 ? -5.82 34.688 -0.625 1 90.25 451 MET A O 1
ATOM 3552 N N . ILE A 1 452 ? -5.41 35.188 -2.705 1 92.06 452 ILE A N 1
ATOM 3553 C CA . ILE A 1 452 ? -6.488 34.312 -3.18 1 92.06 452 ILE A CA 1
ATOM 3554 C C . ILE A 1 452 ? -6.211 32.875 -2.781 1 92.06 452 ILE A C 1
ATOM 3556 O O . ILE A 1 452 ? -7.105 32.156 -2.301 1 92.06 452 ILE A O 1
ATOM 3560 N N . ARG A 1 453 ? -5.008 32.406 -2.957 1 89.25 453 ARG A N 1
ATOM 3561 C CA . ARG A 1 453 ? -4.629 31.062 -2.576 1 89.25 453 ARG A CA 1
ATOM 3562 C C . ARG A 1 453 ? -4.797 30.844 -1.075 1 89.25 453 ARG A C 1
ATOM 3564 O O . ARG A 1 453 ? -5.199 29.766 -0.637 1 89.25 453 ARG A O 1
ATOM 3571 N N . LEU A 1 454 ? -4.418 31.875 -0.354 1 92.25 454 LEU A N 1
ATOM 3572 C CA . LEU A 1 454 ? -4.586 31.812 1.094 1 92.25 454 LEU A CA 1
ATOM 3573 C C . LEU A 1 454 ? -6.059 31.672 1.464 1 92.25 454 LEU A C 1
ATOM 3575 O O . LEU A 1 454 ? -6.41 30.844 2.307 1 92.25 454 LEU A O 1
ATOM 3579 N N . ILE A 1 455 ? -6.863 32.438 0.813 1 95 455 ILE A N 1
ATOM 3580 C CA . ILE A 1 455 ? -8.297 32.406 1.072 1 95 455 ILE A CA 1
ATOM 3581 C C . ILE A 1 455 ? -8.867 31.047 0.702 1 95 455 ILE A C 1
ATOM 3583 O O . ILE A 1 455 ? -9.672 30.484 1.448 1 95 455 ILE A O 1
ATOM 3587 N N . GLU A 1 456 ? -8.453 30.531 -0.379 1 94.81 456 GLU A N 1
ATOM 3588 C CA . GLU A 1 456 ? -8.914 29.219 -0.819 1 94.81 456 GLU A CA 1
ATOM 3589 C C . GLU A 1 456 ? -8.523 28.141 0.183 1 94.81 456 GLU A C 1
ATOM 3591 O O . GLU A 1 456 ? -9.352 27.297 0.546 1 94.81 456 GLU A O 1
ATOM 3596 N N . SER A 1 457 ? -7.332 28.125 0.586 1 94.25 457 SER A N 1
ATOM 3597 C CA . SER A 1 457 ? -6.84 27.125 1.521 1 94.25 457 SER A CA 1
ATOM 3598 C C . SER A 1 457 ? -7.582 27.188 2.852 1 94.25 457 SER A C 1
ATOM 3600 O O . SER A 1 457 ? -7.996 26.172 3.389 1 94.25 457 SER A O 1
ATOM 3602 N N . ALA A 1 458 ? -7.707 28.391 3.336 1 96.69 458 ALA A N 1
ATOM 3603 C CA . ALA A 1 458 ? -8.406 28.578 4.605 1 96.69 458 ALA A CA 1
ATOM 3604 C C . ALA A 1 458 ? -9.867 28.156 4.484 1 96.69 458 ALA A C 1
ATOM 3606 O O . ALA A 1 458 ? -10.438 27.578 5.422 1 96.69 458 ALA A O 1
ATOM 3607 N N . THR A 1 459 ? -10.445 28.484 3.387 1 97.44 459 THR A N 1
ATOM 3608 C CA . THR A 1 459 ? -11.836 28.109 3.15 1 97.44 459 THR A CA 1
ATOM 3609 C C . THR A 1 459 ? -11.992 26.594 3.16 1 97.44 459 THR A C 1
ATOM 3611 O O . THR A 1 459 ? -12.969 26.062 3.699 1 97.44 459 THR A O 1
ATOM 3614 N N . LYS A 1 460 ? -11.102 25.922 2.562 1 97.12 460 LYS A N 1
ATOM 3615 C CA . LYS A 1 460 ? -11.125 24.469 2.57 1 97.12 460 LYS A CA 1
ATOM 3616 C C . LYS A 1 460 ? -11.109 23.922 3.996 1 97.12 460 LYS A C 1
ATOM 3618 O O . LYS A 1 460 ? -11.836 22.984 4.312 1 97.12 460 LYS A O 1
ATOM 3623 N N . HIS A 1 461 ? -10.312 24.5 4.828 1 97.69 461 HIS A N 1
ATOM 3624 C CA . HIS A 1 461 ? -10.266 24.094 6.223 1 97.69 461 HIS A CA 1
ATOM 3625 C C . HIS A 1 461 ? -11.625 24.281 6.898 1 97.69 461 HIS A C 1
ATOM 3627 O O . HIS A 1 461 ? -12.086 23.422 7.637 1 97.69 461 HIS A O 1
ATOM 3633 N N . VAL A 1 462 ? -12.18 25.359 6.621 1 98.25 462 VAL A N 1
ATOM 3634 C CA . VAL A 1 462 ? -13.484 25.656 7.219 1 98.25 462 VAL A CA 1
ATOM 3635 C C . VAL A 1 462 ? -14.508 24.641 6.75 1 98.25 462 VAL A C 1
ATOM 3637 O O . VAL A 1 462 ? -15.273 24.094 7.559 1 98.25 462 VAL A O 1
ATOM 3640 N N . LEU A 1 463 ? -14.516 24.375 5.488 1 98.06 463 LEU A N 1
ATOM 3641 C CA . LEU A 1 463 ? -15.484 23.453 4.93 1 98.06 463 LEU A CA 1
ATOM 3642 C C . LEU A 1 463 ? -15.266 22.047 5.473 1 98.06 463 LEU A C 1
ATOM 3644 O O . LEU A 1 463 ? -16.234 21.328 5.766 1 98.06 463 LEU A O 1
ATOM 3648 N N . ILE A 1 464 ? -14.039 21.625 5.594 1 98 464 ILE A N 1
ATOM 3649 C CA . ILE A 1 464 ? -13.727 20.297 6.121 1 98 464 ILE A CA 1
ATOM 3650 C C . ILE A 1 464 ? -14.344 20.141 7.512 1 98 464 ILE A C 1
ATOM 3652 O O . ILE A 1 464 ? -15.062 19.172 7.766 1 98 464 ILE A O 1
ATOM 3656 N N . PHE A 1 465 ? -14.188 21.125 8.344 1 98.44 465 PHE A N 1
ATOM 3657 C CA . PHE A 1 465 ? -14.602 20.969 9.734 1 98.44 465 PHE A CA 1
ATOM 3658 C C . PHE A 1 465 ? -16.062 21.344 9.898 1 98.44 465 PHE A C 1
ATOM 3660 O O . PHE A 1 465 ? -16.688 21 10.914 1 98.44 465 PHE A O 1
ATOM 3667 N N . ALA A 1 466 ? -16.625 22.016 8.891 1 98.44 466 ALA A N 1
ATOM 3668 C CA . ALA A 1 466 ? -18.078 22.219 8.891 1 98.44 466 ALA A CA 1
ATOM 3669 C C . ALA A 1 466 ? -18.812 20.906 8.688 1 98.44 466 ALA A C 1
ATOM 3671 O O . ALA A 1 466 ? -19.984 20.781 9.062 1 98.44 466 ALA A O 1
ATOM 3672 N N . HIS A 1 467 ? -18.172 19.938 8.164 1 98.19 467 HIS A N 1
ATOM 3673 C CA . HIS A 1 467 ? -18.781 18.641 7.898 1 98.19 467 HIS A CA 1
ATOM 3674 C C . HIS A 1 467 ? -18.578 17.688 9.07 1 98.19 467 HIS A C 1
ATOM 3676 O O . HIS A 1 467 ? -18.938 16.516 8.992 1 98.19 467 HIS A O 1
ATOM 3682 N N . VAL A 1 468 ? -17.984 18.172 10.141 1 98.06 468 VAL A N 1
ATOM 3683 C CA . VAL A 1 468 ? -17.766 17.359 11.328 1 98.06 468 VAL A CA 1
ATOM 3684 C C . VAL A 1 468 ? -18.922 17.516 12.305 1 98.06 468 VAL A C 1
ATOM 3686 O O . VAL A 1 468 ? -19.281 18.641 12.648 1 98.06 468 VAL A O 1
ATOM 3689 N N . VAL A 1 469 ? -19.453 16.406 12.719 1 95.69 469 VAL A N 1
ATOM 3690 C CA . VAL A 1 469 ? -20.516 16.422 13.719 1 95.69 469 VAL A CA 1
ATOM 3691 C C . VAL A 1 469 ? -19.938 16.797 15.078 1 95.69 469 VAL A C 1
ATOM 3693 O O . VAL A 1 469 ? -18.922 16.25 15.508 1 95.69 469 VAL A O 1
ATOM 3696 N N . GLU A 1 470 ? -20.438 17.75 15.727 1 94.19 470 GLU A N 1
ATOM 3697 C CA . GLU A 1 470 ? -20.031 18.203 17.047 1 94.19 470 GLU A CA 1
ATOM 3698 C C . GLU A 1 470 ? -18.578 18.672 17.047 1 94.19 470 GLU A C 1
ATOM 3700 O O . GLU A 1 470 ? -17.781 18.234 17.875 1 94.19 470 GLU A O 1
ATOM 3705 N N . VAL A 1 471 ? -18.266 19.531 16.156 1 96.62 471 VAL A N 1
ATOM 3706 C CA . VAL A 1 471 ? -16.906 20 15.945 1 96.62 471 VAL A CA 1
ATOM 3707 C C . VAL A 1 471 ? -16.406 20.75 17.188 1 96.62 471 VAL A C 1
ATOM 3709 O O . VAL A 1 471 ? -15.211 20.812 17.438 1 96.62 471 VAL A O 1
ATOM 3712 N N . ASP A 1 472 ? -17.312 21.25 18.016 1 93.94 472 ASP A N 1
ATOM 3713 C CA . ASP A 1 472 ? -16.984 22.016 19.203 1 93.94 472 ASP A CA 1
ATOM 3714 C C . ASP A 1 472 ? -16.25 21.172 20.234 1 93.94 472 ASP A C 1
ATOM 3716 O O . ASP A 1 472 ? -15.516 21.688 21.062 1 93.94 472 ASP A O 1
ATOM 3720 N N . LYS A 1 473 ? -16.375 19.891 20.125 1 93.88 473 LYS A N 1
ATOM 3721 C CA . LYS A 1 473 ? -15.75 18.984 21.078 1 93.88 473 LYS A CA 1
ATOM 3722 C C . LYS A 1 473 ? -14.352 18.578 20.625 1 93.88 473 LYS A C 1
ATOM 3724 O O . LYS A 1 473 ? -13.641 17.875 21.328 1 93.88 473 LYS A O 1
ATOM 3729 N N . CYS A 1 474 ? -13.922 19.109 19.516 1 96.06 474 CYS A N 1
ATOM 3730 C CA . CYS A 1 474 ? -12.672 18.656 18.922 1 96.06 474 CYS A CA 1
ATOM 3731 C C . CYS A 1 474 ? -11.586 19.719 19.047 1 96.06 474 CYS A C 1
ATOM 3733 O O . CYS A 1 474 ? -10.555 19.641 18.375 1 96.06 474 CYS A O 1
ATOM 3735 N N . GLY A 1 475 ? -11.719 20.703 19.859 1 95.69 475 GLY A N 1
ATOM 3736 C CA . GLY A 1 475 ? -10.844 21.859 19.922 1 95.69 475 GLY A CA 1
ATOM 3737 C C . GLY A 1 475 ? -9.406 21.5 20.266 1 95.69 475 GLY A C 1
ATOM 3738 O O . GLY A 1 475 ? -8.477 22.141 19.781 1 95.69 475 GLY A O 1
ATOM 3739 N N . ASP A 1 476 ? -9.156 20.438 21.031 1 93.38 476 ASP A N 1
ATOM 3740 C CA . ASP A 1 476 ? -7.82 20.094 21.516 1 93.38 476 ASP A CA 1
ATOM 3741 C C . ASP A 1 476 ? -7.133 19.094 20.562 1 93.38 476 ASP A C 1
ATOM 3743 O O . ASP A 1 476 ? -6.008 18.672 20.828 1 93.38 476 ASP A O 1
ATOM 3747 N N . MET A 1 477 ? -7.75 18.766 19.5 1 95.5 477 MET A N 1
ATOM 3748 C CA . MET A 1 477 ? -7.168 17.812 18.547 1 95.5 477 MET A CA 1
ATOM 3749 C C . MET A 1 477 ? -5.949 18.406 17.859 1 95.5 477 MET A C 1
ATOM 3751 O O . MET A 1 477 ? -6.039 19.469 17.25 1 95.5 477 MET A O 1
ATOM 3755 N N . PRO A 1 478 ? -4.82 17.734 17.922 1 95.12 478 PRO A N 1
ATOM 3756 C CA . PRO A 1 478 ? -3.631 18.25 17.234 1 95.12 478 PRO A CA 1
ATOM 3757 C C . PRO A 1 478 ? -3.635 17.938 15.75 1 95.12 478 PRO A C 1
ATOM 3759 O O . PRO A 1 478 ? -3.689 16.766 15.359 1 95.12 478 PRO A O 1
ATOM 3762 N N . ILE A 1 479 ? -3.588 18.906 14.891 1 94.69 479 ILE A N 1
ATOM 3763 C CA . ILE A 1 479 ? -3.598 18.688 13.445 1 94.69 479 ILE A CA 1
ATOM 3764 C C . ILE A 1 479 ? -2.393 19.375 12.812 1 94.69 479 ILE A C 1
ATOM 3766 O O . ILE A 1 479 ? -1.85 20.344 13.367 1 94.69 479 ILE A O 1
ATOM 3770 N N . ILE A 1 480 ? -1.974 18.938 11.703 1 92.44 480 ILE A N 1
ATOM 3771 C CA . ILE A 1 480 ? -0.773 19.375 11.008 1 92.44 480 ILE A CA 1
ATOM 3772 C C . ILE A 1 480 ? -1.038 20.719 10.328 1 92.44 480 ILE A C 1
ATOM 3774 O O . ILE A 1 480 ? -2.057 20.891 9.648 1 92.44 480 ILE A O 1
ATOM 3778 N N . LEU A 1 481 ? -0.172 21.594 10.523 1 92 481 LEU A N 1
ATOM 3779 C CA . LEU A 1 481 ? -0.256 22.891 9.844 1 92 481 LEU A CA 1
ATOM 3780 C C . LEU A 1 481 ? 0.222 22.766 8.406 1 92 481 LEU A C 1
ATOM 3782 O O . LEU A 1 481 ? 1.405 22.531 8.156 1 92 481 LEU A O 1
ATOM 3786 N N . THR A 1 482 ? -0.742 22.859 7.469 1 87.88 482 THR A N 1
ATOM 3787 C CA . THR A 1 482 ? -0.382 22.703 6.066 1 87.88 482 THR A CA 1
ATOM 3788 C C . THR A 1 482 ? -1.334 23.5 5.172 1 87.88 482 THR A C 1
ATOM 3790 O O . THR A 1 482 ? -2.482 23.734 5.547 1 87.88 482 THR A O 1
ATOM 3793 N N . ASP A 1 483 ? -0.755 23.891 4.07 1 82.19 483 ASP A N 1
ATOM 3794 C CA . ASP A 1 483 ? -1.58 24.531 3.062 1 82.19 483 ASP A CA 1
ATOM 3795 C C . ASP A 1 483 ? -1.868 23.594 1.894 1 82.19 483 ASP A C 1
ATOM 3797 O O . ASP A 1 483 ? -2.479 24 0.9 1 82.19 483 ASP A O 1
ATOM 3801 N N . ASP A 1 484 ? -1.398 22.406 2.068 1 78.25 484 ASP A N 1
ATOM 3802 C CA . ASP A 1 484 ? -1.55 21.422 0.999 1 78.25 484 ASP A CA 1
ATOM 3803 C C . ASP A 1 484 ? -2.73 20.484 1.271 1 78.25 484 ASP A C 1
ATOM 3805 O O . ASP A 1 484 ? -2.541 19.297 1.547 1 78.25 484 ASP A O 1
ATOM 3809 N N . VAL A 1 485 ? -3.896 21.094 1.224 1 86.5 485 VAL A N 1
ATOM 3810 C CA . VAL A 1 485 ? -5.105 20.281 1.38 1 86.5 485 VAL A CA 1
ATOM 3811 C C . VAL A 1 485 ? -5.805 20.141 0.032 1 86.5 485 VAL A C 1
ATOM 3813 O O . VAL A 1 485 ? -6.113 21.141 -0.627 1 86.5 485 VAL A O 1
ATOM 3816 N N . THR A 1 486 ? -6.012 18.891 -0.371 1 86.94 486 THR A N 1
ATOM 3817 C CA . THR A 1 486 ? -6.586 18.641 -1.687 1 86.94 486 THR A CA 1
ATOM 3818 C C . THR A 1 486 ? -8.102 18.5 -1.597 1 86.94 486 THR A C 1
ATOM 3820 O O . THR A 1 486 ? -8.797 18.562 -2.613 1 86.94 486 THR A O 1
ATOM 3823 N N . SER A 1 487 ? -8.609 18.328 -0.374 1 91.69 487 SER A N 1
ATOM 3824 C CA . SER A 1 487 ? -10.047 18.188 -0.207 1 91.69 487 SER A CA 1
ATOM 3825 C C . SER A 1 487 ? -10.781 19.469 -0.632 1 91.69 487 SER A C 1
ATOM 3827 O O . SER A 1 487 ? -10.328 20.578 -0.35 1 91.69 487 SER A O 1
ATOM 3829 N N . PHE A 1 488 ? -11.875 19.344 -1.398 1 94.44 488 PHE A N 1
ATOM 3830 C CA . PHE A 1 488 ? -12.773 20.391 -1.853 1 94.44 488 PHE A CA 1
ATOM 3831 C C . PHE A 1 488 ? -12.094 21.281 -2.893 1 94.44 488 PHE A C 1
ATOM 3833 O O . PHE A 1 488 ? -12.547 22.391 -3.152 1 94.44 488 PHE A O 1
ATOM 3840 N N . THR A 1 489 ? -11.016 20.844 -3.42 1 92.56 489 THR A N 1
ATOM 3841 C CA . THR A 1 489 ? -10.305 21.625 -4.418 1 92.56 489 THR A CA 1
ATOM 3842 C C . THR A 1 489 ? -11.164 21.828 -5.66 1 92.56 489 THR A C 1
ATOM 3844 O O . THR A 1 489 ? -11.219 22.938 -6.211 1 92.56 489 THR A O 1
ATOM 3847 N N . ASN A 1 490 ? -11.875 20.812 -6.078 1 89 490 ASN A N 1
ATOM 3848 C CA . ASN A 1 490 ? -12.727 20.906 -7.258 1 89 490 ASN A CA 1
ATOM 3849 C C . ASN A 1 490 ? -13.883 21.875 -7.035 1 89 490 ASN A C 1
ATOM 3851 O O . ASN A 1 490 ? -14.219 22.672 -7.918 1 89 490 ASN A O 1
ATOM 3855 N N . LEU A 1 491 ? -14.445 21.797 -5.91 1 92.75 491 LEU A N 1
ATOM 3856 C CA . LEU A 1 491 ? -15.539 22.703 -5.566 1 92.75 491 LEU A CA 1
ATOM 3857 C C . LEU A 1 491 ? -15.078 24.156 -5.59 1 92.75 491 LEU A C 1
ATOM 3859 O O . LEU A 1 491 ? -15.719 25 -6.215 1 92.75 491 LEU A O 1
ATOM 3863 N N . ILE A 1 492 ? -13.977 24.406 -4.922 1 93.12 492 ILE A N 1
ATOM 3864 C CA . ILE A 1 492 ? -13.469 25.766 -4.801 1 93.12 492 ILE A CA 1
ATOM 3865 C C . ILE A 1 492 ? -13.07 26.297 -6.176 1 93.12 492 ILE A C 1
ATOM 3867 O O . ILE A 1 492 ? -13.312 27.469 -6.492 1 93.12 492 ILE A O 1
ATOM 3871 N N . ARG A 1 493 ? -12.516 25.453 -6.926 1 88.06 493 ARG A N 1
ATOM 3872 C CA . ARG A 1 493 ? -12.156 25.844 -8.289 1 88.06 493 ARG A CA 1
ATOM 3873 C C . ARG A 1 493 ? -13.398 26.219 -9.094 1 88.06 493 ARG A C 1
ATOM 3875 O O . ARG A 1 493 ? -13.406 27.234 -9.797 1 88.06 493 ARG A O 1
ATOM 3882 N N . ASP A 1 494 ? -14.414 25.516 -9.023 1 87 494 ASP A N 1
ATOM 3883 C CA . ASP A 1 494 ? -15.648 25.766 -9.758 1 87 494 ASP A CA 1
ATOM 3884 C C . ASP A 1 494 ? -16.312 27.078 -9.305 1 87 494 ASP A C 1
ATOM 3886 O O . ASP A 1 494 ? -16.844 27.828 -10.125 1 87 494 ASP A O 1
ATOM 3890 N N . VAL A 1 495 ? -16.281 27.281 -8.086 1 86.25 495 VAL A N 1
ATOM 3891 C CA . VAL A 1 495 ? -16.859 28.5 -7.543 1 86.25 495 VAL A CA 1
ATOM 3892 C C . VAL A 1 495 ? -16.047 29.719 -7.984 1 86.25 495 VAL A C 1
ATOM 3894 O O . VAL A 1 495 ? -16.609 30.75 -8.336 1 86.25 495 VAL A O 1
ATOM 3897 N N . ARG A 1 496 ? -14.812 29.5 -7.98 1 84.56 496 ARG A N 1
ATOM 3898 C CA . ARG A 1 496 ? -13.922 30.594 -8.367 1 84.56 496 ARG A CA 1
ATOM 3899 C C . ARG A 1 496 ? -14.07 30.922 -9.844 1 84.56 496 ARG A C 1
ATOM 3901 O O . ARG A 1 496 ? -14 32.094 -10.234 1 84.56 496 ARG A O 1
ATOM 3908 N N . GLU A 1 497 ? -14.219 29.906 -10.648 1 78.94 497 GLU A N 1
ATOM 3909 C CA . GLU A 1 497 ? -14.328 30.094 -12.094 1 78.94 497 GLU A CA 1
ATOM 3910 C C . GLU A 1 497 ? -15.727 30.578 -12.484 1 78.94 497 GLU A C 1
ATOM 3912 O O . GLU A 1 497 ? -15.93 31.078 -13.594 1 78.94 497 GLU A O 1
ATOM 3917 N N . GLY A 1 498 ? -16.656 30.578 -11.523 1 75.94 498 GLY A N 1
ATOM 3918 C CA . GLY A 1 498 ? -18 31.078 -11.758 1 75.94 498 GLY A CA 1
ATOM 3919 C C . GLY A 1 498 ? -18.828 30.172 -12.648 1 75.94 498 GLY A C 1
ATOM 3920 O O . GLY A 1 498 ? -19.719 30.625 -13.367 1 75.94 498 GLY A O 1
ATOM 3921 N N . ASN A 1 499 ? -18.469 28.938 -12.602 1 76.25 499 ASN A N 1
ATOM 3922 C CA . ASN A 1 499 ? -19.234 28 -13.406 1 76.25 499 ASN A CA 1
ATOM 3923 C C . ASN A 1 499 ? -20.656 27.844 -12.875 1 76.25 499 ASN A C 1
ATOM 3925 O O . ASN A 1 499 ? -20.891 27.906 -11.672 1 76.25 499 ASN A O 1
ATOM 3929 N N . ASP A 1 500 ? -21.562 27.781 -13.703 1 78.81 500 ASP A N 1
ATOM 3930 C CA . ASP A 1 500 ? -22.984 27.688 -13.344 1 78.81 500 ASP A CA 1
ATOM 3931 C C . ASP A 1 500 ? -23.328 26.266 -12.867 1 78.81 500 ASP A C 1
ATOM 3933 O O . ASP A 1 500 ? -24.406 26.047 -12.297 1 78.81 500 ASP A O 1
ATOM 3937 N N . HIS A 1 501 ? -22.438 25.422 -12.93 1 86.62 501 HIS A N 1
ATOM 3938 C CA . HIS A 1 501 ? -22.734 24.062 -12.5 1 86.62 501 HIS A CA 1
ATOM 3939 C C . HIS A 1 501 ? -22.344 23.859 -11.031 1 86.62 501 HIS A C 1
ATOM 3941 O O . HIS A 1 501 ? -21.469 24.531 -10.516 1 86.62 501 HIS A O 1
ATOM 3947 N N . PRO A 1 502 ? -23.109 23.031 -10.375 1 89.88 502 PRO A N 1
ATOM 3948 C CA . PRO A 1 502 ? -22.766 22.75 -8.977 1 89.88 502 PRO A CA 1
ATOM 3949 C C . PRO A 1 502 ? -21.375 22.125 -8.82 1 89.88 502 PRO A C 1
ATOM 3951 O O . PRO A 1 502 ? -20.906 21.422 -9.719 1 89.88 502 PRO A O 1
ATOM 3954 N N . GLY A 1 503 ? -20.75 22.578 -7.754 1 91.81 503 GLY A N 1
ATOM 3955 C CA . GLY A 1 503 ? -19.484 21.969 -7.43 1 91.81 503 GLY A CA 1
ATOM 3956 C C . GLY A 1 503 ? -19.625 20.562 -6.867 1 91.81 503 GLY A C 1
ATOM 3957 O O . GLY A 1 503 ? -20.406 20.344 -5.938 1 91.81 503 GLY A O 1
ATOM 3958 N N . LEU A 1 504 ? -18.953 19.609 -7.453 1 92.94 504 LEU A N 1
ATOM 3959 C CA . LEU A 1 504 ? -19.094 18.203 -7.09 1 92.94 504 LEU A CA 1
ATOM 3960 C C . LEU A 1 504 ? -18.203 17.875 -5.898 1 92.94 504 LEU A C 1
ATOM 3962 O O . LEU A 1 504 ? -17.047 18.312 -5.832 1 92.94 504 LEU A O 1
ATOM 3966 N N . VAL A 1 505 ? -18.812 17.219 -4.957 1 95.38 505 VAL A N 1
ATOM 3967 C CA . VAL A 1 505 ? -18.125 16.781 -3.75 1 95.38 505 VAL A CA 1
ATOM 3968 C C . VAL A 1 505 ? -18.094 15.25 -3.689 1 95.38 505 VAL A C 1
ATOM 3970 O O . VAL A 1 505 ? -19.141 14.602 -3.852 1 95.38 505 VAL A O 1
ATOM 3973 N N . ARG A 1 506 ? -16.984 14.664 -3.406 1 93.81 506 ARG A N 1
ATOM 3974 C CA . ARG A 1 506 ? -16.859 13.211 -3.279 1 93.81 506 ARG A CA 1
ATOM 3975 C C . ARG A 1 506 ? -17.406 12.734 -1.938 1 93.81 506 ARG A C 1
ATOM 3977 O O . ARG A 1 506 ? -17.453 13.5 -0.974 1 93.81 506 ARG A O 1
ATOM 3984 N N . TRP A 1 507 ? -17.688 11.539 -1.838 1 93.94 507 TRP A N 1
ATOM 3985 C CA . TRP A 1 507 ? -18.312 10.977 -0.637 1 93.94 507 TRP A CA 1
ATOM 3986 C C . TRP A 1 507 ? -17.328 10.977 0.526 1 93.94 507 TRP A C 1
ATOM 3988 O O . TRP A 1 507 ? -17.719 11.039 1.69 1 93.94 507 TRP A O 1
ATOM 3998 N N . ASP A 1 508 ? -15.992 10.875 0.174 1 92.38 508 ASP A N 1
ATOM 3999 C CA . ASP A 1 508 ? -14.969 10.773 1.21 1 92.38 508 ASP A CA 1
ATOM 4000 C C . ASP A 1 508 ? -14.203 12.086 1.353 1 92.38 508 ASP A C 1
ATOM 4002 O O . ASP A 1 508 ? -13.109 12.117 1.924 1 92.38 508 ASP A O 1
ATOM 4006 N N . GLU A 1 509 ? -14.742 13.148 0.88 1 94.25 509 GLU A N 1
ATOM 4007 C CA . GLU A 1 509 ? -14.062 14.438 0.825 1 94.25 509 GLU A CA 1
ATOM 4008 C C . GLU A 1 509 ? -13.711 14.938 2.225 1 94.25 509 GLU A C 1
ATOM 4010 O O . GLU A 1 509 ? -12.562 15.297 2.494 1 94.25 509 GLU A O 1
ATOM 4015 N N . ALA A 1 510 ? -14.656 14.969 3.061 1 95.94 510 ALA A N 1
ATOM 4016 C CA . ALA A 1 510 ? -14.453 15.461 4.422 1 95.94 510 ALA A CA 1
ATOM 4017 C C . ALA A 1 510 ? -13.586 14.5 5.23 1 95.94 510 ALA A C 1
ATOM 4019 O O . ALA A 1 510 ? -12.711 14.922 5.988 1 95.94 510 ALA A O 1
ATOM 4020 N N . PHE A 1 511 ? -13.828 13.234 5.047 1 95.81 511 PHE A N 1
ATOM 4021 C CA . PHE A 1 511 ? -13.062 12.211 5.746 1 95.81 511 PHE A CA 1
ATOM 4022 C C . PHE A 1 511 ? -11.578 12.305 5.383 1 95.81 511 PHE A C 1
ATOM 4024 O O . PHE A 1 511 ? -10.719 12.297 6.262 1 95.81 511 PHE A O 1
ATOM 4031 N N . ASP A 1 512 ? -11.328 12.445 4.121 1 92.69 512 ASP A N 1
ATOM 4032 C CA . ASP A 1 512 ? -9.961 12.547 3.639 1 92.69 512 ASP A CA 1
ATOM 4033 C C . ASP A 1 512 ? -9.297 13.828 4.137 1 92.69 512 ASP A C 1
ATOM 4035 O O . ASP A 1 512 ? -8.102 13.836 4.457 1 92.69 512 ASP A O 1
ATOM 4039 N N . GLY A 1 513 ? -10.031 14.852 4.125 1 94.5 513 GLY A N 1
ATOM 4040 C CA . GLY A 1 513 ? -9.508 16.109 4.617 1 94.5 513 GLY A CA 1
ATOM 4041 C C . GLY A 1 513 ? -9.055 16.047 6.066 1 94.5 513 GLY A C 1
ATOM 4042 O O . GLY A 1 513 ? -7.938 16.438 6.391 1 94.5 513 GLY A O 1
ATOM 4043 N N . VAL A 1 514 ? -9.891 15.523 6.934 1 96.06 514 VAL A N 1
ATOM 4044 C CA . VAL A 1 514 ? -9.555 15.422 8.352 1 96.06 514 VAL A CA 1
ATOM 4045 C C . VAL A 1 514 ? -8.414 14.438 8.547 1 96.06 514 VAL A C 1
ATOM 4047 O O . VAL A 1 514 ? -7.504 14.68 9.352 1 96.06 514 VAL A O 1
ATOM 4050 N N . SER A 1 515 ? -8.5 13.336 7.852 1 93.5 515 SER A N 1
ATOM 4051 C CA . SER A 1 515 ? -7.477 12.305 7.977 1 93.5 515 SER A CA 1
ATOM 4052 C C . SER A 1 515 ? -6.094 12.844 7.621 1 93.5 515 SER A C 1
ATOM 4054 O O . SER A 1 515 ? -5.109 12.539 8.297 1 93.5 515 SER A O 1
ATOM 4056 N N . LYS A 1 516 ? -6.008 13.648 6.59 1 91 516 LYS A N 1
ATOM 4057 C CA . LYS A 1 516 ? -4.738 14.219 6.141 1 91 516 LYS A CA 1
ATOM 4058 C C . LYS A 1 516 ? -4.184 15.203 7.164 1 91 516 LYS A C 1
ATOM 4060 O O . LYS A 1 516 ? -2.965 15.32 7.324 1 91 516 LYS A O 1
ATOM 4065 N N . LEU A 1 517 ? -5.055 15.883 7.75 1 93.62 517 LEU A N 1
ATOM 4066 C CA . LEU A 1 517 ? -4.633 16.859 8.742 1 93.62 517 LEU A CA 1
ATOM 4067 C C . LEU A 1 517 ? -4.242 16.188 10.047 1 93.62 517 LEU A C 1
ATOM 4069 O O . LEU A 1 517 ? -3.43 16.719 10.812 1 93.62 517 LEU A O 1
ATOM 4073 N N . LEU A 1 518 ? -4.82 15.078 10.281 1 93.19 518 LEU A N 1
ATOM 4074 C CA . LEU A 1 518 ? -4.566 14.359 11.523 1 93.19 518 LEU A CA 1
ATOM 4075 C C . LEU A 1 518 ? -3.293 13.531 11.414 1 93.19 518 LEU A C 1
ATOM 4077 O O . LEU A 1 518 ? -2.506 13.469 12.359 1 93.19 518 LEU A O 1
ATOM 4081 N N . SER A 1 519 ? -3.143 12.836 10.297 1 86.75 519 SER A N 1
ATOM 4082 C CA . SER A 1 519 ? -2.057 11.867 10.18 1 86.75 519 SER A CA 1
ATOM 4083 C C . SER A 1 519 ? -1.104 12.242 9.047 1 86.75 519 SER A C 1
ATOM 4085 O O . SER A 1 519 ? -1.54 12.664 7.973 1 86.75 519 SER A O 1
ATOM 4087 N N . SER A 1 520 ? 0.191 12.312 9.477 1 65 520 SER A N 1
ATOM 4088 C CA . SER A 1 520 ? 1.205 12.602 8.469 1 65 520 SER A CA 1
ATOM 4089 C C . SER A 1 520 ? 1.51 11.367 7.621 1 65 520 SER A C 1
ATOM 4091 O O . SER A 1 520 ? 2.271 11.445 6.656 1 65 520 SER A O 1
ATOM 4093 N N . ALA A 1 521 ? 1.063 10.305 8.211 1 55.38 521 ALA A N 1
ATOM 4094 C CA . ALA A 1 521 ? 1.469 9.086 7.508 1 55.38 521 ALA A CA 1
ATOM 4095 C C . ALA A 1 521 ? 1.137 9.18 6.02 1 55.38 521 ALA A C 1
ATOM 4097 O O . ALA A 1 521 ? 0.05 9.625 5.648 1 55.38 521 ALA A O 1
ATOM 4098 N N . GLU A 1 522 ? 2.082 9.719 5.25 1 49.25 522 GLU A N 1
ATOM 4099 C CA . GLU A 1 522 ? 1.933 9.75 3.799 1 49.25 522 GLU A CA 1
ATOM 4100 C C . GLU A 1 522 ? 0.984 8.664 3.316 1 49.25 522 GLU A C 1
ATOM 4102 O O . GLU A 1 522 ? 1.419 7.555 2.988 1 49.25 522 GLU A O 1
ATOM 4107 N N . PHE A 1 523 ? 0.007 8.609 4.023 1 42.56 523 PHE A N 1
ATOM 4108 C CA . PHE A 1 523 ? -0.982 7.672 3.51 1 42.56 523 PHE A CA 1
ATOM 4109 C C . PHE A 1 523 ? -1.233 7.906 2.025 1 42.56 523 PHE A C 1
ATOM 4111 O O . PHE A 1 523 ? -1.767 7.039 1.334 1 42.56 523 PHE A O 1
ATOM 4118 N N . PHE A 1 524 ? -1.308 9.273 1.758 1 40.91 524 PHE A N 1
ATOM 4119 C CA . PHE A 1 524 ? -1.97 9.797 0.568 1 40.91 524 PHE A CA 1
ATOM 4120 C C . PHE A 1 524 ? -1.465 9.094 -0.686 1 40.91 524 PHE A C 1
ATOM 4122 O O . PHE A 1 524 ? -2.26 8.672 -1.528 1 40.91 524 PHE A O 1
ATOM 4129 N N . SER A 1 525 ? -0.385 9.875 -1.042 1 36.72 525 SER A N 1
ATOM 4130 C CA . SER A 1 525 ? -0.03 9.695 -2.445 1 36.72 525 SER A CA 1
ATOM 4131 C C . SER A 1 525 ? 0.094 8.219 -2.797 1 36.72 525 SER A C 1
ATOM 4133 O O . SER A 1 525 ? 0.041 7.848 -3.973 1 36.72 525 SER A O 1
ATOM 4135 N N . ARG A 1 526 ? 0.595 7.73 -1.976 1 36.22 526 ARG A N 1
ATOM 4136 C CA . ARG A 1 526 ? 0.959 6.344 -2.256 1 36.22 526 ARG A CA 1
ATOM 4137 C C . ARG A 1 526 ? -0.269 5.52 -2.619 1 36.22 526 ARG A C 1
ATOM 4139 O O . ARG A 1 526 ? -0.23 4.715 -3.553 1 36.22 526 ARG A O 1
ATOM 4146 N N . ASP A 1 527 ? -1.2 5.105 -1.548 1 33.06 527 ASP A N 1
ATOM 4147 C CA . ASP A 1 527 ? -2.119 3.994 -1.765 1 33.06 527 ASP A CA 1
ATOM 4148 C C . ASP A 1 527 ? -3.348 4.441 -2.553 1 33.06 527 ASP A C 1
ATOM 4150 O O . ASP A 1 527 ? -4.402 4.703 -1.974 1 33.06 527 ASP A O 1
ATOM 4154 N N . GLU A 1 528 ? -3.443 5.414 -3.045 1 35.75 528 GLU A N 1
ATOM 4155 C CA . GLU A 1 528 ? -4.668 5.512 -3.834 1 35.75 528 GLU A CA 1
ATOM 4156 C C . GLU A 1 528 ? -5.129 4.141 -4.312 1 35.75 528 GLU A C 1
ATOM 4158 O O . GLU A 1 528 ? -6.332 3.869 -4.371 1 35.75 528 GLU A O 1
ATOM 4163 N N . ARG A 1 529 ? -4.305 3.488 -4.781 1 35.53 529 ARG A N 1
ATOM 4164 C CA . ARG A 1 529 ? -4.691 2.143 -5.191 1 35.53 529 ARG A CA 1
ATOM 4165 C C . ARG A 1 529 ? -5.18 1.327 -3.998 1 35.53 529 ARG A C 1
ATOM 4167 O O . ARG A 1 529 ? -5.812 0.284 -4.172 1 35.53 529 ARG A O 1
ATOM 4174 N N . ARG A 1 530 ? -4.59 1.613 -2.697 1 37.22 530 ARG A N 1
ATOM 4175 C CA . ARG A 1 530 ? -5.227 1.006 -1.534 1 37.22 530 ARG A CA 1
ATOM 4176 C C . ARG A 1 530 ? -6.695 1.412 -1.439 1 37.22 530 ARG A C 1
ATOM 4178 O O . ARG A 1 530 ? -7.508 0.692 -0.857 1 37.22 530 ARG A O 1
ATOM 4185 N N . ARG A 1 531 ? -6.746 2.617 -1.816 1 40.41 531 ARG A N 1
ATOM 4186 C CA . ARG A 1 531 ? -8.125 3.084 -1.82 1 40.41 531 ARG A CA 1
ATOM 4187 C C . ARG A 1 531 ? -9.008 2.172 -2.666 1 40.41 531 ARG A C 1
ATOM 4189 O O . ARG A 1 531 ? -10.219 2.076 -2.434 1 40.41 531 ARG A O 1
ATOM 4196 N N . SER A 1 532 ? -8.336 1.686 -3.656 1 40.81 532 SER A N 1
ATOM 4197 C CA . SER A 1 532 ? -9.266 0.923 -4.48 1 40.81 532 SER A CA 1
ATOM 4198 C C . SER A 1 532 ? -9.68 -0.371 -3.793 1 40.81 532 SER A C 1
ATOM 4200 O O . SER A 1 532 ? -10.773 -0.887 -4.043 1 40.81 532 SER A O 1
ATOM 4202 N N . LEU A 1 533 ? -8.805 -0.953 -2.914 1 46.53 533 LEU A N 1
ATOM 4203 C CA . LEU A 1 533 ? -9.242 -2.283 -2.5 1 46.53 533 LEU A CA 1
ATOM 4204 C C . LEU A 1 533 ? -10.125 -2.207 -1.259 1 46.53 533 LEU A C 1
ATOM 4206 O O . LEU A 1 533 ? -11.078 -2.975 -1.123 1 46.53 533 LEU A O 1
ATOM 4210 N N . SER A 1 534 ? -9.578 -1.423 -0.202 1 60.06 534 SER A N 1
ATOM 4211 C CA . SER A 1 534 ? -10.461 -1.362 0.958 1 60.06 534 SER A CA 1
ATOM 4212 C C . SER A 1 534 ? -10.688 0.078 1.406 1 60.06 534 SER A C 1
ATOM 4214 O O . SER A 1 534 ? -9.734 0.86 1.499 1 60.06 534 SER A O 1
ATOM 4216 N N . THR A 1 535 ? -11.836 0.374 1.415 1 81.38 535 THR A N 1
ATOM 4217 C CA . THR A 1 535 ? -12.273 1.7 1.834 1 81.38 535 THR A CA 1
ATOM 4218 C C . THR A 1 535 ? -12.008 1.915 3.32 1 81.38 535 THR A C 1
ATOM 4220 O O . THR A 1 535 ? -12.398 1.098 4.152 1 81.38 535 THR A O 1
ATOM 4223 N N . GLU A 1 536 ? -11.227 2.928 3.627 1 89.44 536 GLU A N 1
ATOM 4224 C CA . GLU A 1 536 ? -10.961 3.301 5.016 1 89.44 536 GLU A CA 1
ATOM 4225 C C . GLU A 1 536 ? -12.188 3.957 5.648 1 89.44 536 GLU A C 1
ATOM 4227 O O . GLU A 1 536 ? -12.781 4.863 5.062 1 89.44 536 GLU A O 1
ATOM 4232 N N . SER A 1 537 ? -12.57 3.422 6.789 1 94.75 537 SER A N 1
ATOM 4233 C CA . SER A 1 537 ? -13.766 3.965 7.438 1 94.75 537 SER A CA 1
ATOM 4234 C C . SER A 1 537 ? -13.406 4.695 8.727 1 94.75 537 SER A C 1
ATOM 4236 O O . SER A 1 537 ? -14.219 5.438 9.273 1 94.75 537 SER A O 1
ATOM 4238 N N . LEU A 1 538 ? -12.164 4.477 9.203 1 95.75 538 LEU A N 1
ATOM 4239 C CA . LEU A 1 538 ? -11.688 5.145 10.406 1 95.75 538 LEU A CA 1
ATOM 4240 C C . LEU A 1 538 ? -10.18 5.363 10.359 1 95.75 538 LEU A C 1
ATOM 4242 O O . LEU A 1 538 ? -9.438 4.48 9.93 1 95.75 538 LEU A O 1
ATOM 4246 N N . CYS A 1 539 ? -9.727 6.531 10.703 1 94.5 539 CYS A N 1
ATOM 4247 C CA . CYS A 1 539 ? -8.312 6.891 10.781 1 94.5 539 CYS A CA 1
ATOM 4248 C C . CYS A 1 539 ? -7.996 7.543 12.125 1 94.5 539 CYS A C 1
ATOM 4250 O O . CYS A 1 539 ? -8.742 8.398 12.594 1 94.5 539 CYS A O 1
ATOM 4252 N N . SER A 1 540 ? -6.91 7.047 12.703 1 94.06 540 SER A N 1
ATOM 4253 C CA . SER A 1 540 ? -6.559 7.547 14.031 1 94.06 540 SER A CA 1
ATOM 4254 C C . SER A 1 540 ? -5.09 7.953 14.094 1 94.06 540 SER A C 1
ATOM 4256 O O . SER A 1 540 ? -4.25 7.379 13.398 1 94.06 540 SER A O 1
ATOM 4258 N N . ASP A 1 541 ? -4.801 8.992 14.844 1 92.81 541 ASP A N 1
ATOM 4259 C CA . ASP A 1 541 ? -3.445 9.414 15.188 1 92.81 541 ASP A CA 1
ATOM 4260 C C . ASP A 1 541 ? -3.451 10.375 16.375 1 92.81 541 ASP A C 1
ATOM 4262 O O . ASP A 1 541 ? -4.453 11.047 16.625 1 92.81 541 ASP A O 1
ATOM 4266 N N . PHE A 1 542 ? -2.465 10.359 17.172 1 92.88 542 PHE A N 1
ATOM 4267 C CA . PHE A 1 542 ? -2.248 11.234 18.312 1 92.88 542 PHE A CA 1
ATOM 4268 C C . PHE A 1 542 ? -3.434 11.172 19.266 1 92.88 542 PHE A C 1
ATOM 4270 O O . PHE A 1 542 ? -3.857 12.203 19.812 1 92.88 542 PHE A O 1
ATOM 4277 N N . GLY A 1 543 ? -4.047 10.039 19.344 1 91.12 543 GLY A N 1
ATOM 4278 C CA . GLY A 1 543 ? -5.086 9.805 20.328 1 91.12 543 GLY A CA 1
ATOM 4279 C C . GLY A 1 543 ? -6.461 10.25 19.875 1 91.12 543 GLY A C 1
ATOM 4280 O O . GLY A 1 543 ? -7.391 10.352 20.672 1 91.12 543 GLY A O 1
ATOM 4281 N N . TRP A 1 544 ? -6.621 10.594 18.656 1 95.44 544 TRP A N 1
ATOM 4282 C CA . TRP A 1 544 ? -7.895 11.008 18.078 1 95.44 544 TRP A CA 1
ATOM 4283 C C . TRP A 1 544 ? -8.234 10.172 16.844 1 95.44 544 TRP A C 1
ATOM 4285 O O . TRP A 1 544 ? -7.34 9.609 16.203 1 95.44 544 TRP A O 1
ATOM 4295 N N . SER A 1 545 ? -9.547 10 16.594 1 96.06 545 SER A N 1
ATOM 4296 C CA . SER A 1 545 ? -10 9.203 15.461 1 96.06 545 SER A CA 1
ATOM 4297 C C . SER A 1 545 ? -11.078 9.938 14.664 1 96.06 545 SER A C 1
ATOM 4299 O O . SER A 1 545 ? -11.938 10.602 15.25 1 96.06 545 SER A O 1
ATOM 4301 N N . VAL A 1 546 ? -10.992 9.883 13.383 1 96.81 546 VAL A N 1
ATOM 4302 C CA . VAL A 1 546 ? -12.062 10.328 12.5 1 96.81 546 VAL A CA 1
ATOM 4303 C C . VAL A 1 546 ? -12.773 9.117 11.898 1 96.81 546 VAL A C 1
ATOM 4305 O O . VAL A 1 546 ? -12.125 8.148 11.484 1 96.81 546 VAL A O 1
ATOM 4308 N N . LEU A 1 547 ? -14.086 9.094 11.984 1 96.56 547 LEU A N 1
ATOM 4309 C CA . LEU A 1 547 ? -14.844 7.953 11.484 1 96.56 547 LEU A CA 1
ATOM 4310 C C . LEU A 1 547 ? -15.984 8.422 10.578 1 96.56 547 LEU A C 1
ATOM 4312 O O . LEU A 1 547 ? -16.516 9.523 10.758 1 96.56 547 LEU A O 1
ATOM 4316 N N . LEU A 1 548 ? -16.359 7.605 9.664 1 96.06 548 LEU A N 1
ATOM 4317 C CA . LEU A 1 548 ? -17.516 7.852 8.82 1 96.06 548 LEU A CA 1
ATOM 4318 C C . LEU A 1 548 ? -18.797 7.855 9.648 1 96.06 548 LEU A C 1
ATOM 4320 O O . LEU A 1 548 ? -18.859 7.223 10.711 1 96.06 548 LEU A O 1
ATOM 4324 N N . ASN A 1 549 ? -19.766 8.523 9.164 1 94.88 549 ASN A N 1
ATOM 4325 C CA . ASN A 1 549 ? -21 8.703 9.914 1 94.88 549 ASN A CA 1
ATOM 4326 C C . ASN A 1 549 ? -21.812 7.422 9.953 1 94.88 549 ASN A C 1
ATOM 4328 O O . ASN A 1 549 ? -22.781 7.316 10.727 1 94.88 549 ASN A O 1
ATOM 4332 N N . THR A 1 550 ? -21.422 6.426 9.219 1 93.19 550 THR A N 1
ATOM 4333 C CA . THR A 1 550 ? -22.141 5.156 9.148 1 93.19 550 THR A CA 1
ATOM 4334 C C . THR A 1 550 ? -21.906 4.34 10.422 1 93.19 550 THR A C 1
ATOM 4336 O O . THR A 1 550 ? -22.641 3.377 10.68 1 93.19 550 THR A O 1
ATOM 4339 N N . TYR A 1 551 ? -21.016 4.691 11.305 1 90 551 TYR A N 1
ATOM 4340 C CA . TYR A 1 551 ? -20.766 4.004 12.562 1 90 551 TYR A CA 1
ATOM 4341 C C . TYR A 1 551 ? -21.922 4.223 13.539 1 90 551 TYR A C 1
ATOM 4343 O O . TYR A 1 551 ? -22.031 3.504 14.539 1 90 551 TYR A O 1
ATOM 4351 N N . ALA A 1 552 ? -22.828 5.07 13.367 1 78.06 552 ALA A N 1
ATOM 4352 C CA . ALA A 1 552 ? -23.906 5.422 14.297 1 78.06 552 ALA A CA 1
ATOM 4353 C C . ALA A 1 552 ? -24.969 4.328 14.344 1 78.06 552 ALA A C 1
ATOM 4355 O O . ALA A 1 552 ? -25.812 4.316 15.234 1 78.06 552 ALA A O 1
ATOM 4356 N N . ASP A 1 553 ? -24.906 3.26 13.586 1 82 553 ASP A N 1
ATOM 4357 C CA . ASP A 1 553 ? -25.859 2.158 13.547 1 82 553 ASP A CA 1
ATOM 4358 C C . ASP A 1 553 ? -27.297 2.678 13.453 1 82 553 ASP A C 1
ATOM 4360 O O . ASP A 1 553 ? -28.141 2.307 14.258 1 82 553 ASP A O 1
ATOM 4364 N N . LEU A 1 554 ? -27.562 3.521 12.469 1 88.25 554 LEU A N 1
ATOM 4365 C CA . LEU A 1 554 ? -28.859 4.152 12.25 1 88.25 554 LEU A CA 1
ATOM 4366 C C . LEU A 1 554 ? -29.484 3.682 10.945 1 88.25 554 LEU A C 1
ATOM 4368 O O . LEU A 1 554 ? -28.828 3.004 10.148 1 88.25 554 LEU A O 1
ATOM 4372 N N . ASP A 1 555 ? -30.766 3.998 10.891 1 94.06 555 ASP A N 1
ATOM 4373 C CA . ASP A 1 555 ? -31.438 3.82 9.602 1 94.06 555 ASP A CA 1
ATOM 4374 C C . ASP A 1 555 ? -30.766 4.66 8.516 1 94.06 555 ASP A C 1
ATOM 4376 O O . ASP A 1 555 ? -30.375 5.801 8.766 1 94.06 555 ASP A O 1
ATOM 4380 N N . PRO A 1 556 ? -30.625 4.07 7.352 1 94.88 556 PRO A N 1
ATOM 4381 C CA . PRO A 1 556 ? -29.953 4.824 6.289 1 94.88 556 PRO A CA 1
ATOM 4382 C C . PRO A 1 556 ? -30.625 6.164 6.004 1 94.88 556 PRO A C 1
ATOM 4384 O O . PRO A 1 556 ? -29.969 7.105 5.555 1 94.88 556 PRO A O 1
ATOM 4387 N N . GLY A 1 557 ? -31.875 6.301 6.191 1 93.19 557 GLY A N 1
ATOM 4388 C CA . GLY A 1 557 ? -32.562 7.559 5.969 1 93.19 557 GLY A CA 1
ATOM 4389 C C . GLY A 1 557 ? -32.219 8.625 6.984 1 93.19 557 GLY A C 1
ATOM 4390 O O . GLY A 1 557 ? -32.469 9.812 6.77 1 93.19 557 GLY A O 1
ATOM 4391 N N . ASP A 1 558 ? -31.578 8.227 8.062 1 92.81 558 ASP A N 1
ATOM 4392 C CA . ASP A 1 558 ? -31.234 9.156 9.133 1 92.81 558 ASP A CA 1
ATOM 4393 C C . ASP A 1 558 ? -29.75 9.469 9.133 1 92.81 558 ASP A C 1
ATOM 4395 O O . ASP A 1 558 ? -29.25 10.141 10.039 1 92.81 558 ASP A O 1
ATOM 4399 N N . ILE A 1 559 ? -29.094 8.992 8.188 1 93.81 559 ILE A N 1
ATOM 4400 C CA . ILE A 1 559 ? -27.641 9.195 8.125 1 93.81 559 ILE A CA 1
ATOM 4401 C C . ILE A 1 559 ? -27.312 10.18 7 1 93.81 559 ILE A C 1
ATOM 4403 O O . ILE A 1 559 ? -27.766 10.008 5.867 1 93.81 559 ILE A O 1
ATOM 4407 N N . ARG A 1 560 ? -26.594 11.211 7.312 1 93.25 560 ARG A N 1
ATOM 4408 C CA . ARG A 1 560 ? -26 12.086 6.309 1 93.25 560 ARG A CA 1
ATOM 4409 C C . ARG A 1 560 ? -24.594 11.617 5.934 1 93.25 560 ARG A C 1
ATOM 4411 O O . ARG A 1 560 ? -23.641 11.867 6.668 1 93.25 560 ARG A O 1
ATOM 4418 N N . PRO A 1 561 ? -24.469 11.008 4.785 1 93.25 561 PRO A N 1
ATOM 4419 C CA . PRO A 1 561 ? -23.188 10.391 4.441 1 93.25 561 PRO A CA 1
ATOM 4420 C C . PRO A 1 561 ? -22.094 11.414 4.195 1 93.25 561 PRO A C 1
ATOM 4422 O O . PRO A 1 561 ? -20.906 11.062 4.168 1 93.25 561 PRO A O 1
ATOM 4425 N N . GLU A 1 562 ? -22.422 12.727 4.004 1 94.75 562 GLU A N 1
ATOM 4426 C CA . GLU A 1 562 ? -21.438 13.773 3.752 1 94.75 562 GLU A CA 1
ATOM 4427 C C . GLU A 1 562 ? -20.703 14.156 5.031 1 94.75 562 GLU A C 1
ATOM 4429 O O . GLU A 1 562 ? -19.625 14.758 4.977 1 94.75 562 GLU A O 1
ATOM 4434 N N . LEU A 1 563 ? -21.312 13.82 6.168 1 96.38 563 LEU A N 1
ATOM 4435 C CA . LEU A 1 563 ? -20.75 14.25 7.449 1 96.38 563 LEU A CA 1
ATOM 4436 C C . LEU A 1 563 ? -19.844 13.172 8.023 1 96.38 563 LEU A C 1
ATOM 4438 O O . LEU A 1 563 ? -19.953 11.992 7.672 1 96.38 563 LEU A O 1
ATOM 4442 N N . VAL A 1 564 ? -18.906 13.602 8.875 1 96.94 564 VAL A N 1
ATOM 4443 C CA . VAL A 1 564 ? -17.984 12.703 9.562 1 96.94 564 VAL A CA 1
ATOM 4444 C C . VAL A 1 564 ? -18.031 12.984 11.07 1 96.94 564 VAL A C 1
ATOM 4446 O O . VAL A 1 564 ? -18.562 14 11.5 1 96.94 564 VAL A O 1
ATOM 4449 N N . ARG A 1 565 ? -17.484 12.062 11.828 1 96.38 565 ARG A N 1
ATOM 4450 C CA . ARG A 1 565 ? -17.391 12.211 13.273 1 96.38 565 ARG A CA 1
ATOM 4451 C C . ARG A 1 565 ? -15.938 12.148 13.727 1 96.38 565 ARG A C 1
ATOM 4453 O O . ARG A 1 565 ? -15.117 11.445 13.125 1 96.38 565 ARG A O 1
ATOM 4460 N N . ILE A 1 566 ? -15.602 12.93 14.688 1 97 566 ILE A N 1
ATOM 4461 C CA . ILE A 1 566 ? -14.297 12.875 15.336 1 97 566 ILE A CA 1
ATOM 4462 C C . ILE A 1 566 ? -14.461 12.516 16.812 1 97 566 ILE A C 1
ATOM 4464 O O . ILE A 1 566 ? -15.32 13.07 17.5 1 97 566 ILE A O 1
ATOM 4468 N N . ARG A 1 567 ? -13.68 11.562 17.281 1 95.25 567 ARG A N 1
ATOM 4469 C CA . ARG A 1 567 ? -13.719 11.117 18.672 1 95.25 567 ARG A CA 1
ATOM 4470 C C . ARG A 1 567 ? -12.305 10.93 19.219 1 95.25 567 ARG A C 1
ATOM 4472 O O . ARG A 1 567 ? -11.367 10.672 18.453 1 95.25 567 ARG A O 1
ATOM 4479 N N . LYS A 1 568 ? -12.25 11.023 20.5 1 94.19 568 LYS A N 1
ATOM 4480 C CA . LYS A 1 568 ? -10.977 10.75 21.156 1 94.19 568 LYS A CA 1
ATOM 4481 C C . LYS A 1 568 ? -10.734 9.25 21.312 1 94.19 568 LYS A C 1
ATOM 4483 O O . LYS A 1 568 ? -11.664 8.5 21.594 1 94.19 568 LYS A O 1
ATOM 4488 N N . GLY A 1 569 ? -9.492 8.938 21.078 1 94 569 GLY A N 1
ATOM 4489 C CA . GLY A 1 569 ? -9.117 7.547 21.312 1 94 569 GLY A CA 1
ATOM 4490 C C . GLY A 1 569 ? -8.586 6.863 20.062 1 94 569 GLY A C 1
ATOM 4491 O O . GLY A 1 569 ? -8.781 7.344 18.953 1 94 569 GLY A O 1
ATOM 4492 N N . THR A 1 570 ? -7.879 5.809 20.312 1 93.62 570 THR A N 1
ATOM 4493 C CA . THR A 1 570 ? -7.312 4.973 19.25 1 93.62 570 THR A CA 1
ATOM 4494 C C . THR A 1 570 ? -7.988 3.605 19.234 1 93.62 570 THR A C 1
ATOM 4496 O O . THR A 1 570 ? -8.234 3.008 20.281 1 93.62 570 THR A O 1
ATOM 4499 N N . PRO A 1 571 ? -8.344 3.086 18.016 1 94.19 571 PRO A N 1
ATOM 4500 C CA . PRO A 1 571 ? -8.977 1.767 17.938 1 94.19 571 PRO A CA 1
ATOM 4501 C C . PRO A 1 571 ? -8.164 0.682 18.641 1 94.19 571 PRO A C 1
ATOM 4503 O O . PRO A 1 571 ? -7 0.463 18.312 1 94.19 571 PRO A O 1
ATOM 4506 N N . THR A 1 572 ? -8.75 0.072 19.562 1 91.19 572 THR A N 1
ATOM 4507 C CA . THR A 1 572 ? -8.125 -0.963 20.391 1 91.19 572 THR A CA 1
ATOM 4508 C C . THR A 1 572 ? -9.078 -2.139 20.594 1 91.19 572 THR A C 1
ATOM 4510 O O . THR A 1 572 ? -10.227 -1.95 20.984 1 91.19 572 THR A O 1
ATOM 4513 N N . HIS A 1 573 ? -8.609 -3.299 20.297 1 88.19 573 HIS A N 1
ATOM 4514 C CA . HIS A 1 573 ? -9.43 -4.477 20.531 1 88.19 573 HIS A CA 1
ATOM 4515 C C . HIS A 1 573 ? -9.625 -4.711 22.031 1 88.19 573 HIS A C 1
ATOM 4517 O O . HIS A 1 573 ? -8.664 -4.695 22.797 1 88.19 573 HIS A O 1
ATOM 4523 N N . SER A 1 574 ? -10.797 -4.902 22.453 1 84.12 574 SER A N 1
ATOM 4524 C CA . SER A 1 574 ? -11.156 -4.938 23.875 1 84.12 574 SER A CA 1
ATOM 4525 C C . SER A 1 574 ? -10.523 -6.141 24.562 1 84.12 574 SER A C 1
ATOM 4527 O O . SER A 1 574 ? -10.117 -6.051 25.719 1 84.12 574 SER A O 1
ATOM 4529 N N . GLU A 1 575 ? -10.32 -7.25 23.891 1 76.81 575 GLU A N 1
ATOM 4530 C CA . GLU A 1 575 ? -9.852 -8.477 24.516 1 76.81 575 GLU A CA 1
ATOM 4531 C C . GLU A 1 575 ? -8.344 -8.641 24.344 1 76.81 575 GLU A C 1
ATOM 4533 O O . GLU A 1 575 ? -7.641 -9 25.297 1 76.81 575 GLU A O 1
ATOM 4538 N N . THR A 1 576 ? -7.891 -8.344 23.172 1 74.62 576 THR A N 1
ATOM 4539 C CA . THR A 1 576 ? -6.48 -8.602 22.891 1 74.62 576 THR A CA 1
ATOM 4540 C C . THR A 1 576 ? -5.641 -7.359 23.156 1 74.62 576 THR A C 1
ATOM 4542 O O . THR A 1 576 ? -4.41 -7.438 23.219 1 74.62 576 THR A O 1
ATOM 4545 N N . GLU A 1 577 ? -6.176 -6.176 23.25 1 79.94 577 GLU A N 1
ATOM 4546 C CA . GLU A 1 577 ? -5.523 -4.895 23.5 1 79.94 577 GLU A CA 1
ATOM 4547 C C . GLU A 1 577 ? -4.645 -4.488 22.312 1 79.94 577 GLU A C 1
ATOM 4549 O O . GLU A 1 577 ? -3.754 -3.646 22.453 1 79.94 577 GLU A O 1
ATOM 4554 N N . GLU A 1 578 ? -4.922 -5.203 21.219 1 84.31 578 GLU A N 1
ATOM 4555 C CA . GLU A 1 578 ? -4.215 -4.812 20 1 84.31 578 GLU A CA 1
ATOM 4556 C C . GLU A 1 578 ? -4.672 -3.439 19.516 1 84.31 578 GLU A C 1
ATOM 4558 O O . GLU A 1 578 ? -5.875 -3.164 19.453 1 84.31 578 GLU A O 1
ATOM 4563 N N . ARG A 1 579 ? -3.686 -2.645 19.234 1 88.06 579 ARG A N 1
ATOM 4564 C CA . ARG A 1 579 ? -3.998 -1.294 18.781 1 88.06 579 ARG A CA 1
ATOM 4565 C C . ARG A 1 579 ? -3.617 -1.11 17.312 1 88.06 579 ARG A C 1
ATOM 4567 O O . ARG A 1 579 ? -2.561 -1.572 16.891 1 88.06 579 ARG A O 1
ATOM 4574 N N . LYS A 1 580 ? -4.574 -0.574 16.562 1 88.5 580 LYS A N 1
ATOM 4575 C CA . LYS A 1 580 ? -4.336 -0.208 15.172 1 88.5 580 LYS A CA 1
ATOM 4576 C C . LYS A 1 580 ? -4.789 1.222 14.891 1 88.5 580 LYS A C 1
ATOM 4578 O O . LYS A 1 580 ? -5.66 1.749 15.586 1 88.5 580 LYS A O 1
ATOM 4583 N N . MET A 1 581 ? -4.223 1.859 13.93 1 90.19 581 MET A N 1
ATOM 4584 C CA . MET A 1 581 ? -4.508 3.266 13.656 1 90.19 581 MET A CA 1
ATOM 4585 C C . MET A 1 581 ? -5.617 3.402 12.617 1 90.19 581 MET A C 1
ATOM 4587 O O . MET A 1 581 ? -6.145 4.496 12.398 1 90.19 581 MET A O 1
ATOM 4591 N N . ARG A 1 582 ? -6.023 2.275 12.016 1 91.75 582 ARG A N 1
ATOM 4592 C CA . ARG A 1 582 ? -7.008 2.359 10.945 1 91.75 582 ARG A CA 1
ATOM 4593 C C . ARG A 1 582 ? -7.969 1.174 10.984 1 91.75 582 ARG A C 1
ATOM 4595 O O . ARG A 1 582 ? -7.621 0.107 11.5 1 91.75 582 ARG A O 1
ATOM 4602 N N . ILE A 1 583 ? -9.156 1.442 10.539 1 92.94 583 ILE A N 1
ATOM 4603 C CA . ILE A 1 583 ? -10.117 0.384 10.242 1 92.94 583 ILE A CA 1
ATOM 4604 C C . ILE A 1 583 ? -10.539 0.467 8.781 1 92.94 583 ILE A C 1
ATOM 4606 O O . ILE A 1 583 ? -10.891 1.541 8.289 1 92.94 583 ILE A O 1
ATOM 4610 N N . VAL A 1 584 ? -10.445 -0.617 8.055 1 91 584 VAL A N 1
ATOM 4611 C CA . VAL A 1 584 ? -10.828 -0.676 6.648 1 91 584 VAL A CA 1
ATOM 4612 C C . VAL A 1 584 ? -11.93 -1.712 6.457 1 91 584 VAL A C 1
ATOM 4614 O O . VAL A 1 584 ? -12.141 -2.568 7.316 1 91 584 VAL A O 1
ATOM 4617 N N . ASP A 1 585 ? -12.641 -1.556 5.309 1 89.88 585 ASP A N 1
ATOM 4618 C CA . ASP A 1 585 ? -13.688 -2.514 4.984 1 89.88 585 ASP A CA 1
ATOM 4619 C C . ASP A 1 585 ? -13.102 -3.891 4.676 1 89.88 585 ASP A C 1
ATOM 4621 O O . ASP A 1 585 ? -12.07 -3.998 4.016 1 89.88 585 ASP A O 1
ATOM 4625 N N . GLY A 1 586 ? -13.68 -4.883 5.281 1 80.5 586 GLY A N 1
ATOM 4626 C CA . GLY A 1 586 ? -13.305 -6.25 4.953 1 80.5 586 GLY A CA 1
ATOM 4627 C C . GLY A 1 586 ? -14.055 -6.801 3.754 1 80.5 586 GLY A C 1
ATOM 4628 O O . GLY A 1 586 ? -15.055 -6.227 3.318 1 80.5 586 GLY A O 1
ATOM 4629 N N . ASN A 1 587 ? -13.375 -7.824 3.146 1 62.69 587 ASN A N 1
ATOM 4630 C CA . ASN A 1 587 ? -14.039 -8.516 2.045 1 62.69 587 ASN A CA 1
ATOM 4631 C C . ASN A 1 587 ? -14.672 -9.82 2.506 1 62.69 587 ASN A C 1
ATOM 4633 O O . ASN A 1 587 ? -14.125 -10.516 3.365 1 62.69 587 ASN A O 1
ATOM 4637 N N . ALA A 1 588 ? -16.047 -9.828 2.711 1 58 588 ALA A N 1
ATOM 4638 C CA . ALA A 1 588 ? -16.641 -11.07 3.184 1 58 588 ALA A CA 1
ATOM 4639 C C . ALA A 1 588 ? -17.109 -11.93 2.014 1 58 588 ALA A C 1
ATOM 4641 O O . ALA A 1 588 ? -17.484 -11.414 0.958 1 58 588 ALA A O 1
ATOM 4642 N N . VAL A 1 589 ? -16.672 -13.25 2.148 1 49.81 589 VAL A N 1
ATOM 4643 C CA . VAL A 1 589 ? -17.234 -14.266 1.269 1 49.81 589 VAL A CA 1
ATOM 4644 C C . VAL A 1 589 ? -18.719 -14.438 1.56 1 49.81 589 VAL A C 1
ATOM 4646 O O . VAL A 1 589 ? -19.125 -14.445 2.721 1 49.81 589 VAL A O 1
ATOM 4649 N N . GLU A 1 590 ? -19.531 -14.109 0.59 1 48.97 590 GLU A N 1
ATOM 4650 C CA . GLU A 1 590 ? -20.969 -14.367 0.713 1 48.97 590 GLU A CA 1
ATOM 4651 C C . GLU A 1 590 ? -21.234 -15.773 1.253 1 48.97 590 GLU A C 1
ATOM 4653 O O . GLU A 1 590 ? -20.719 -16.75 0.719 1 48.97 590 GLU A O 1
ATOM 4658 N N . ARG A 1 591 ? -21.375 -16.031 2.594 1 46.34 591 ARG A N 1
ATOM 4659 C CA . ARG A 1 591 ? -21.641 -17.312 3.225 1 46.34 591 ARG A CA 1
ATOM 4660 C C . ARG A 1 591 ? -22.891 -17.953 2.625 1 46.34 591 ARG A C 1
ATOM 4662 O O . ARG A 1 591 ? -23.031 -19.188 2.639 1 46.34 591 ARG A O 1
ATOM 4669 N N . SER A 1 592 ? -24.062 -17.406 2.855 1 46.75 592 SER A N 1
ATOM 4670 C CA . SER A 1 592 ? -25.281 -18.156 2.664 1 46.75 592 SER A CA 1
ATOM 4671 C C . SER A 1 592 ? -25.734 -18.125 1.206 1 46.75 592 SER A C 1
ATOM 4673 O O . SER A 1 592 ? -25.375 -17.219 0.458 1 46.75 592 SER A O 1
ATOM 4675 N N . ALA A 1 593 ? -26.281 -19.297 0.916 1 42.75 593 ALA A N 1
ATOM 4676 C CA . ALA A 1 593 ? -27 -19.609 -0.315 1 42.75 593 ALA A CA 1
ATOM 4677 C C . ALA A 1 593 ? -27.828 -18.406 -0.772 1 42.75 593 ALA A C 1
ATOM 4679 O O . ALA A 1 593 ? -28.656 -17.891 -0.013 1 42.75 593 ALA A O 1
ATOM 4680 N N . LYS A 1 594 ? -27.375 -17.5 -1.416 1 46.69 594 LYS A N 1
ATOM 4681 C CA . LYS A 1 594 ? -28.156 -16.422 -2.029 1 46.69 594 LYS A CA 1
ATOM 4682 C C . LYS A 1 594 ? -29.422 -16.969 -2.668 1 46.69 594 LYS A C 1
ATOM 4684 O O . LYS A 1 594 ? -29.359 -17.797 -3.586 1 46.69 594 LYS A O 1
ATOM 4689 N N . SER A 1 595 ? -30.375 -17.547 -1.9 1 46.09 595 SER A N 1
ATOM 4690 C CA . SER A 1 595 ? -31.562 -17.797 -2.707 1 46.09 595 SER A CA 1
ATOM 4691 C C . SER A 1 595 ? -32.125 -16.5 -3.266 1 46.09 595 SER A C 1
ATOM 4693 O O . SER A 1 595 ? -32.594 -15.641 -2.51 1 46.09 595 SER A O 1
ATOM 4695 N N . TYR A 1 596 ? -31.641 -16.031 -4.27 1 48.09 596 TYR A N 1
ATOM 4696 C CA . TYR A 1 596 ? -32.125 -14.812 -4.918 1 48.09 596 TYR A CA 1
ATOM 4697 C C . TYR A 1 596 ? -33.469 -15.055 -5.59 1 48.09 596 TYR A C 1
ATOM 4699 O O . TYR A 1 596 ? -33.531 -15.648 -6.672 1 48.09 596 TYR A O 1
ATOM 4707 N N . VAL A 1 597 ? -34.562 -15.25 -4.762 1 54.5 597 VAL A N 1
ATOM 4708 C CA . VAL A 1 597 ? -35.906 -15.289 -5.363 1 54.5 597 VAL A CA 1
ATOM 4709 C C . VAL A 1 597 ? -36.469 -13.875 -5.422 1 54.5 597 VAL A C 1
ATOM 4711 O O . VAL A 1 597 ? -36.281 -13.078 -4.504 1 54.5 597 VAL A O 1
ATOM 4714 N N . TYR A 1 598 ? -36.969 -13.406 -6.543 1 54.41 598 TYR A N 1
ATOM 4715 C CA . TYR A 1 598 ? -37.5 -12.055 -6.734 1 54.41 598 TYR A CA 1
ATOM 4716 C C . TYR A 1 598 ? -39 -12.086 -7.008 1 54.41 598 TYR A C 1
ATOM 4718 O O . TYR A 1 598 ? -39.406 -11.938 -8.156 1 54.41 598 TYR A O 1
ATOM 4726 N N . PRO A 1 599 ? -39.625 -12.273 -5.938 1 62.38 599 PRO A N 1
ATOM 4727 C CA . PRO A 1 599 ? -41.062 -12.195 -6.227 1 62.38 599 PRO A CA 1
ATOM 4728 C C . PRO A 1 599 ? -41.531 -10.789 -6.609 1 62.38 599 PRO A C 1
ATOM 4730 O O . PRO A 1 599 ? -41.156 -9.812 -5.941 1 62.38 599 PRO A O 1
ATOM 4733 N N . VAL A 1 600 ? -42.125 -10.594 -7.816 1 62.81 600 VAL A N 1
ATOM 4734 C CA . VAL A 1 600 ? -42.656 -9.336 -8.336 1 62.81 600 VAL A CA 1
ATOM 4735 C C . VAL A 1 600 ? -44.156 -9.297 -8.109 1 62.81 600 VAL A C 1
ATOM 4737 O O . VAL A 1 600 ? -44.875 -10.273 -8.375 1 62.81 600 VAL A O 1
ATOM 4740 N N . GLU A 1 601 ? -44.562 -8.328 -7.332 1 67.81 601 GLU A N 1
ATOM 4741 C CA . GLU A 1 601 ? -46 -8.039 -7.246 1 67.81 601 GLU A CA 1
ATOM 4742 C C . GLU A 1 601 ? -46.406 -7.023 -8.305 1 67.81 601 GLU A C 1
ATOM 4744 O O . GLU A 1 601 ? -45.969 -5.879 -8.289 1 67.81 601 GLU A O 1
ATOM 4749 N N . ILE A 1 602 ? -47.062 -7.637 -9.273 1 63.94 602 ILE A N 1
ATOM 4750 C CA . ILE A 1 602 ? -47.594 -6.773 -10.328 1 63.94 602 ILE A CA 1
ATOM 4751 C C . ILE A 1 602 ? -49.062 -6.473 -10.078 1 63.94 602 ILE A C 1
ATOM 4753 O O . ILE A 1 602 ? -49.875 -7.395 -9.938 1 63.94 602 ILE A O 1
ATOM 4757 N N . GLY A 1 603 ? -49.406 -5.273 -9.664 1 64.88 603 GLY A N 1
ATOM 4758 C CA . GLY A 1 603 ? -50.781 -4.863 -9.461 1 64.88 603 GLY A CA 1
ATOM 4759 C C . GLY A 1 603 ? -50.938 -3.359 -9.32 1 64.88 603 GLY A C 1
ATOM 4760 O O . GLY A 1 603 ? -49.969 -2.625 -9.289 1 64.88 603 GLY A O 1
ATOM 4761 N N . PRO A 1 604 ? -52.156 -2.93 -9.336 1 75.5 604 PRO A N 1
ATOM 4762 C CA . PRO A 1 604 ? -52.438 -1.496 -9.227 1 75.5 604 PRO A CA 1
ATOM 4763 C C . PRO A 1 604 ? -52.156 -0.945 -7.832 1 75.5 604 PRO A C 1
ATOM 4765 O O . PRO A 1 604 ? -52.062 0.271 -7.652 1 75.5 604 PRO A O 1
ATOM 4768 N N . GLU A 1 605 ? -52.094 -1.9 -6.871 1 82.62 605 GLU A N 1
ATOM 4769 C CA . GLU A 1 605 ? -51.875 -1.488 -5.488 1 82.62 605 GLU A CA 1
ATOM 4770 C C . GLU A 1 605 ? -50.875 -2.398 -4.793 1 82.62 605 GLU A C 1
ATOM 4772 O O . GLU A 1 605 ? -50.656 -3.531 -5.227 1 82.62 605 GLU A O 1
ATOM 4777 N N . TYR A 1 606 ? -50.188 -1.819 -3.912 1 82.81 606 TYR A N 1
ATOM 4778 C CA . TYR A 1 606 ? -49.312 -2.643 -3.076 1 82.81 606 TYR A CA 1
ATOM 4779 C C . TYR A 1 606 ? -49.5 -2.287 -1.604 1 82.81 606 TYR A C 1
ATOM 4781 O O . TYR A 1 606 ? -49.969 -1.207 -1.27 1 82.81 606 TYR A O 1
ATOM 4789 N N . THR A 1 607 ? -49.25 -3.252 -0.742 1 82.69 607 THR A N 1
ATOM 4790 C CA . THR A 1 607 ? -49.188 -3.023 0.697 1 82.69 607 THR A CA 1
ATOM 4791 C C . THR A 1 607 ? -47.719 -2.965 1.174 1 82.69 607 THR A C 1
ATOM 4793 O O . THR A 1 607 ? -46.969 -3.926 1.01 1 82.69 607 THR A O 1
ATOM 4796 N N . PRO A 1 608 ? -47.406 -1.808 1.719 1 84.12 608 PRO A N 1
ATOM 4797 C CA . PRO A 1 608 ? -46.031 -1.693 2.236 1 84.12 608 PRO A CA 1
ATOM 4798 C C . PRO A 1 608 ? -45.719 -2.705 3.342 1 84.12 608 PRO A C 1
ATOM 4800 O O . PRO A 1 608 ? -46.531 -2.846 4.281 1 84.12 608 PRO A O 1
ATOM 4803 N N . ARG A 1 609 ? -44.719 -3.48 3.227 1 83.25 609 ARG A N 1
ATOM 4804 C CA . ARG A 1 609 ? -44.312 -4.488 4.195 1 83.25 609 ARG A CA 1
ATOM 4805 C C . ARG A 1 609 ? -42.875 -4.926 3.943 1 83.25 609 ARG A C 1
ATOM 4807 O O . ARG A 1 609 ? -42.219 -4.457 3.002 1 83.25 609 ARG A O 1
ATOM 4814 N N . THR A 1 610 ? -42.375 -5.746 4.789 1 86.06 610 THR A N 1
ATOM 4815 C CA . THR A 1 610 ? -41.031 -6.285 4.641 1 86.06 610 THR A CA 1
ATOM 4816 C C . THR A 1 610 ? -41.094 -7.785 4.371 1 86.06 610 THR A C 1
ATOM 4818 O O . THR A 1 610 ? -42 -8.469 4.805 1 86.06 610 THR A O 1
ATOM 4821 N N . PHE A 1 611 ? -40.188 -8.234 3.627 1 82.31 611 PHE A N 1
ATOM 4822 C CA . PHE A 1 611 ? -40.188 -9.656 3.305 1 82.31 611 PHE A CA 1
ATOM 4823 C C . PHE A 1 611 ? -39.312 -10.43 4.285 1 82.31 611 PHE A C 1
ATOM 4825 O O . PHE A 1 611 ? -39.281 -11.656 4.281 1 82.31 611 PHE A O 1
ATOM 4832 N N . ALA A 1 612 ? -38.531 -9.703 5.047 1 86.94 612 ALA A N 1
ATOM 4833 C CA . ALA A 1 612 ? -37.625 -10.328 6.023 1 86.94 612 ALA A CA 1
ATOM 4834 C C . ALA A 1 612 ? -37.406 -9.422 7.223 1 86.94 612 ALA A C 1
ATOM 4836 O O . ALA A 1 612 ? -37.688 -8.219 7.168 1 86.94 612 ALA A O 1
ATOM 4837 N N . ASN A 1 613 ? -37.031 -10.008 8.312 1 90.25 613 ASN A N 1
ATOM 4838 C CA . ASN A 1 613 ? -36.688 -9.266 9.523 1 90.25 613 ASN A CA 1
ATOM 4839 C C . ASN A 1 613 ? -35.25 -9.594 9.992 1 90.25 613 ASN A C 1
ATOM 4841 O O . ASN A 1 613 ? -34.812 -10.742 9.914 1 90.25 613 ASN A O 1
ATOM 4845 N N . CYS A 1 614 ? -34.656 -8.531 10.43 1 91.38 614 CYS A N 1
ATOM 4846 C CA . CYS A 1 614 ? -33.344 -8.719 10.984 1 91.38 614 CYS A CA 1
ATOM 4847 C C . CYS A 1 614 ? -33.406 -9.469 12.312 1 91.38 614 CYS A C 1
ATOM 4849 O O . CYS A 1 614 ? -34.188 -9.102 13.195 1 91.38 614 CYS A O 1
ATOM 4851 N N . THR A 1 615 ? -32.562 -10.523 12.398 1 91 615 THR A N 1
ATOM 4852 C CA . THR A 1 615 ? -32.562 -11.32 13.617 1 91 615 THR A CA 1
ATOM 4853 C C . THR A 1 615 ? -31.297 -11.031 14.445 1 91 615 THR A C 1
ATOM 4855 O O . THR A 1 615 ? -31.328 -11.094 15.68 1 91 615 THR A O 1
ATOM 4858 N N . SER A 1 616 ? -30.234 -10.828 13.727 1 88.5 616 SER A N 1
ATOM 4859 C CA . SER A 1 616 ? -29 -10.578 14.461 1 88.5 616 SER A CA 1
ATOM 4860 C C . SER A 1 616 ? -28.016 -9.773 13.609 1 88.5 616 SER A C 1
ATOM 4862 O O . SER A 1 616 ? -28.094 -9.781 12.383 1 88.5 616 SER A O 1
ATOM 4864 N N . LYS A 1 617 ? -27.219 -9.016 14.352 1 88.44 617 LYS A N 1
ATOM 4865 C CA . LYS A 1 617 ? -26.078 -8.281 13.797 1 88.44 617 LYS A CA 1
ATOM 4866 C C . LYS A 1 617 ? -24.781 -8.656 14.5 1 88.44 617 LYS A C 1
ATOM 4868 O O . LYS A 1 617 ? -24.703 -8.617 15.727 1 88.44 617 LYS A O 1
ATOM 4873 N N . LYS A 1 618 ? -23.828 -9.102 13.656 1 82.81 618 LYS A N 1
ATOM 4874 C CA . LYS A 1 618 ? -22.531 -9.422 14.227 1 82.81 618 LYS A CA 1
ATOM 4875 C C . LYS A 1 618 ? -21.406 -8.75 13.438 1 82.81 618 LYS A C 1
ATOM 4877 O O . LYS A 1 618 ? -21.391 -8.797 12.203 1 82.81 618 LYS A O 1
ATOM 4882 N N . GLU A 1 619 ? -20.562 -8.086 14.133 1 86.19 619 GLU A N 1
ATOM 4883 C CA . GLU A 1 619 ? -19.406 -7.453 13.523 1 86.19 619 GLU A CA 1
ATOM 4884 C C . GLU A 1 619 ? -18.141 -8.305 13.695 1 86.19 619 GLU A C 1
ATOM 4886 O O . GLU A 1 619 ? -17.844 -8.758 14.805 1 86.19 619 GLU A O 1
ATOM 4891 N N . TYR A 1 620 ? -17.5 -8.555 12.594 1 79.94 620 TYR A N 1
ATOM 4892 C CA . TYR A 1 620 ? -16.25 -9.32 12.617 1 79.94 620 TYR A CA 1
ATOM 4893 C C . TYR A 1 620 ? -15.055 -8.438 12.289 1 79.94 620 TYR A C 1
ATOM 4895 O O . TYR A 1 620 ? -15.141 -7.578 11.406 1 79.94 620 TYR A O 1
ATOM 4903 N N . TYR A 1 621 ? -14.047 -8.648 13.109 1 81 621 TYR A N 1
ATOM 4904 C CA . TYR A 1 621 ? -12.82 -7.906 12.875 1 81 621 TYR A CA 1
ATOM 4905 C C . TYR A 1 621 ? -11.656 -8.844 12.594 1 81 621 TYR A C 1
ATOM 4907 O O . TYR A 1 621 ? -11.547 -9.914 13.203 1 81 621 TYR A O 1
ATOM 4915 N N . THR A 1 622 ? -10.938 -8.555 11.539 1 78.5 622 THR A N 1
ATOM 4916 C CA . THR A 1 622 ? -9.672 -9.227 11.273 1 78.5 622 THR A CA 1
ATOM 4917 C C . THR A 1 622 ? -8.5 -8.258 11.406 1 78.5 622 THR A C 1
ATOM 4919 O O . THR A 1 622 ? -8.625 -7.078 11.086 1 78.5 622 THR A O 1
ATOM 4922 N N . THR A 1 623 ? -7.422 -8.797 11.977 1 79.12 623 THR A N 1
ATOM 4923 C CA . THR A 1 623 ? -6.25 -7.957 12.195 1 79.12 623 THR A CA 1
ATOM 4924 C C . THR A 1 623 ? -5.25 -8.109 11.055 1 79.12 623 THR A C 1
ATOM 4926 O O . THR A 1 623 ? -4.984 -9.227 10.602 1 79.12 623 THR A O 1
ATOM 4929 N N . LEU A 1 624 ? -4.805 -6.969 10.531 1 78.31 624 LEU A N 1
ATOM 4930 C CA . LEU A 1 624 ? -3.699 -6.91 9.578 1 78.31 624 LEU A CA 1
ATOM 4931 C C . LEU A 1 624 ? -2.518 -6.148 10.172 1 78.31 624 LEU A C 1
ATOM 4933 O O . LEU A 1 624 ? -2.461 -5.922 11.383 1 78.31 624 LEU A O 1
ATOM 4937 N N . SER A 1 625 ? -1.562 -5.82 9.398 1 71.19 625 SER A N 1
ATOM 4938 C CA . SER A 1 625 ? -0.333 -5.211 9.898 1 71.19 625 SER A CA 1
ATOM 4939 C C . SER A 1 625 ? -0.59 -3.805 10.43 1 71.19 625 SER A C 1
ATOM 4941 O O . SER A 1 625 ? -0.067 -3.428 11.484 1 71.19 625 SER A O 1
ATOM 4943 N N . TYR A 1 626 ? -1.403 -3.053 9.711 1 74.94 626 TYR A N 1
ATOM 4944 C CA . TYR A 1 626 ? -1.522 -1.644 10.07 1 74.94 626 TYR A CA 1
ATOM 4945 C C . TYR A 1 626 ? -2.971 -1.278 10.367 1 74.94 626 TYR A C 1
ATOM 4947 O O . TYR A 1 626 ? -3.256 -0.17 10.828 1 74.94 626 TYR A O 1
ATOM 4955 N N . GLU A 1 627 ? -3.869 -2.27 10.156 1 86.5 627 GLU A N 1
ATOM 4956 C CA . GLU A 1 627 ? -5.285 -1.914 10.234 1 86.5 627 GLU A CA 1
ATOM 4957 C C . GLU A 1 627 ? -6.129 -3.098 10.695 1 86.5 627 GLU A C 1
ATOM 4959 O O . GLU A 1 627 ? -5.684 -4.246 10.633 1 86.5 627 GLU A O 1
ATOM 4964 N N . PHE A 1 628 ? -7.289 -2.721 11.281 1 87.25 628 PHE A N 1
ATOM 4965 C CA . PHE A 1 628 ? -8.367 -3.691 11.438 1 87.25 628 PHE A CA 1
ATOM 4966 C C . PHE A 1 628 ? -9.25 -3.73 10.203 1 87.25 628 PHE A C 1
ATOM 4968 O O . PHE A 1 628 ? -9.516 -2.691 9.594 1 87.25 628 PHE A O 1
ATOM 4975 N N . GLN A 1 629 ? -9.602 -4.898 9.797 1 86.31 629 GLN A N 1
ATOM 4976 C CA . GLN A 1 629 ? -10.656 -5.043 8.797 1 86.31 629 GLN A CA 1
ATOM 4977 C C . GLN A 1 629 ? -11.984 -5.402 9.461 1 86.31 629 GLN A C 1
ATOM 4979 O O . GLN A 1 629 ? -12.047 -6.293 10.305 1 86.31 629 GLN A O 1
ATOM 4984 N N . SER A 1 630 ? -12.969 -4.621 9.133 1 88.94 630 SER A N 1
ATOM 4985 C CA . SER A 1 630 ? -14.273 -4.84 9.75 1 88.94 630 SER A CA 1
ATOM 4986 C C . SER A 1 630 ? -15.336 -5.184 8.703 1 88.94 630 SER A C 1
ATOM 4988 O O . SER A 1 630 ? -15.336 -4.617 7.609 1 88.94 630 SER A O 1
ATOM 4990 N N . ILE A 1 631 ? -16.188 -6.184 9.047 1 87.06 631 ILE A N 1
ATOM 4991 C CA . ILE A 1 631 ? -17.328 -6.562 8.219 1 87.06 631 ILE A CA 1
ATOM 4992 C C . ILE A 1 631 ? -18.531 -6.859 9.117 1 87.06 631 ILE A C 1
ATOM 4994 O O . ILE A 1 631 ? -18.375 -7.445 10.188 1 87.06 631 ILE A O 1
ATOM 4998 N N . LEU A 1 632 ? -19.625 -6.371 8.719 1 88.56 632 LEU A N 1
ATOM 4999 C CA . LEU A 1 632 ? -20.875 -6.617 9.438 1 88.56 632 LEU A CA 1
ATOM 5000 C C . LEU A 1 632 ? -21.672 -7.734 8.773 1 88.56 632 LEU A C 1
ATOM 5002 O O . LEU A 1 632 ? -21.875 -7.715 7.555 1 88.56 632 LEU A O 1
ATOM 5006 N N . PHE A 1 633 ? -22.078 -8.695 9.617 1 84.56 633 PHE A N 1
ATOM 5007 C CA . PHE A 1 633 ? -22.984 -9.742 9.156 1 84.56 633 PHE A CA 1
ATOM 5008 C C . PHE A 1 633 ? -24.375 -9.555 9.75 1 84.56 633 PHE A C 1
ATOM 5010 O O . PHE A 1 633 ? -24.547 -9.617 10.969 1 84.56 633 PHE A O 1
ATOM 5017 N N . ILE A 1 634 ? -25.266 -9.312 8.836 1 88.62 634 ILE A N 1
ATOM 5018 C CA . ILE A 1 634 ? -26.656 -9.18 9.266 1 88.62 634 ILE A CA 1
ATOM 5019 C C . ILE A 1 634 ? -27.438 -10.438 8.875 1 88.62 634 ILE A C 1
ATOM 5021 O O . ILE A 1 634 ? -27.469 -10.82 7.703 1 88.62 634 ILE A O 1
ATOM 5025 N N . SER A 1 635 ? -28.031 -11.062 9.812 1 86.69 635 SER A N 1
ATOM 5026 C CA . SER A 1 635 ? -28.859 -12.242 9.57 1 86.69 635 SER A CA 1
ATOM 5027 C C . SER A 1 635 ? -30.344 -11.891 9.492 1 86.69 635 SER A C 1
ATOM 5029 O O . SER A 1 635 ? -30.828 -11.078 10.281 1 86.69 635 SER A O 1
ATOM 5031 N N . PHE A 1 636 ? -31.031 -12.445 8.492 1 87.69 636 PHE A N 1
ATOM 5032 C CA . PHE A 1 636 ? -32.438 -12.18 8.273 1 87.69 636 PHE A CA 1
ATOM 5033 C C . PHE A 1 636 ? -33.25 -13.469 8.328 1 87.69 636 PHE A C 1
ATOM 5035 O O . PHE A 1 636 ? -32.75 -14.539 7.973 1 87.69 636 PHE A O 1
ATOM 5042 N N . GLU A 1 637 ? -34.406 -13.336 8.867 1 89.62 637 GLU A N 1
ATOM 5043 C CA . GLU A 1 637 ? -35.438 -14.367 8.742 1 89.62 637 GLU A CA 1
ATOM 5044 C C . GLU A 1 637 ? -36.562 -13.922 7.793 1 89.62 637 GLU A C 1
ATOM 5046 O O . GLU A 1 637 ? -37.188 -12.883 8.016 1 89.62 637 GLU A O 1
ATOM 5051 N N . SER A 1 638 ? -36.719 -14.688 6.789 1 86.12 638 SER A N 1
ATOM 5052 C CA . SER A 1 638 ? -37.688 -14.297 5.77 1 86.12 638 SER A CA 1
ATOM 5053 C C . SER A 1 638 ? -39.094 -14.688 6.172 1 86.12 638 SER A C 1
ATOM 5055 O O . SER A 1 638 ? -39.281 -15.523 7.055 1 86.12 638 SER A O 1
ATOM 5057 N N . THR A 1 639 ? -40 -13.969 5.578 1 86.81 639 THR A N 1
ATOM 5058 C CA . THR A 1 639 ? -41.406 -14.273 5.797 1 86.81 639 THR A CA 1
ATOM 5059 C C . THR A 1 639 ? -41.844 -15.508 5.008 1 86.81 639 THR A C 1
ATOM 5061 O O . THR A 1 639 ? -41.125 -15.93 4.082 1 86.81 639 THR A O 1
ATOM 5064 N N . ARG A 1 640 ? -42.969 -16.031 5.297 1 85.56 640 ARG A N 1
ATOM 5065 C CA . ARG A 1 640 ? -43.5 -17.203 4.613 1 85.56 640 ARG A CA 1
ATOM 5066 C C . ARG A 1 640 ? -43.781 -16.906 3.146 1 85.56 640 ARG A C 1
ATOM 5068 O O . ARG A 1 640 ? -43.594 -17.766 2.283 1 85.56 640 ARG A O 1
ATOM 5075 N N . GLU A 1 641 ? -44.25 -15.68 2.941 1 81.75 641 GLU A N 1
ATOM 5076 C CA . GLU A 1 641 ? -44.5 -15.258 1.57 1 81.75 641 GLU A CA 1
ATOM 5077 C C . GLU A 1 641 ? -43.281 -15.398 0.688 1 81.75 641 GLU A C 1
ATOM 5079 O O . GLU A 1 641 ? -43.344 -15.93 -0.422 1 81.75 641 GLU A O 1
ATOM 5084 N N . TRP A 1 642 ? -42.219 -15.023 1.129 1 80.19 642 TRP A N 1
ATOM 5085 C CA . TRP A 1 642 ? -40.969 -15.07 0.398 1 80.19 642 TRP A CA 1
ATOM 5086 C C . TRP A 1 642 ? -40.5 -16.516 0.242 1 80.19 642 TRP A C 1
ATOM 5088 O O . TRP A 1 642 ? -39.969 -16.891 -0.808 1 80.19 642 TRP A O 1
ATOM 5098 N N . GLN A 1 643 ? -40.75 -17.281 1.261 1 79.31 643 GLN A N 1
ATOM 5099 C CA . GLN A 1 643 ? -40.344 -18.672 1.236 1 79.31 643 GLN A CA 1
ATOM 5100 C C . GLN A 1 643 ? -41.125 -19.469 0.199 1 79.31 643 GLN A C 1
ATOM 5102 O O . GLN A 1 643 ? -40.594 -20.344 -0.463 1 79.31 643 GLN A O 1
ATOM 5107 N N . ASP A 1 644 ? -42.312 -19.094 0.051 1 77.94 644 ASP A N 1
ATOM 5108 C CA . ASP A 1 644 ? -43.188 -19.781 -0.902 1 77.94 644 ASP A CA 1
ATOM 5109 C C . ASP A 1 644 ? -42.719 -19.547 -2.338 1 77.94 644 ASP A C 1
ATOM 5111 O O . ASP A 1 644 ? -43 -20.344 -3.23 1 77.94 644 ASP A O 1
ATOM 5115 N N . HIS A 1 645 ? -42.031 -18.469 -2.477 1 74.25 645 HIS A N 1
ATOM 5116 C CA . HIS A 1 645 ? -41.5 -18.172 -3.807 1 74.25 645 HIS A CA 1
ATOM 5117 C C . HIS A 1 645 ? -40.094 -18.734 -3.994 1 74.25 645 HIS A C 1
ATOM 5119 O O . HIS A 1 645 ? -39.406 -18.344 -4.926 1 74.25 645 HIS A O 1
ATOM 5125 N N . GLY A 1 646 ? -39.625 -19.5 -3.043 1 69.88 646 GLY A N 1
ATOM 5126 C CA . GLY A 1 646 ? -38.344 -20.172 -3.211 1 69.88 646 GLY A CA 1
ATOM 5127 C C . GLY A 1 646 ? -37.219 -19.516 -2.43 1 69.88 646 GLY A C 1
ATOM 5128 O O . GLY A 1 646 ? -36.062 -19.891 -2.584 1 69.88 646 GLY A O 1
ATOM 5129 N N . GLY A 1 647 ? -37.656 -18.562 -1.649 1 71.31 647 GLY A N 1
ATOM 5130 C CA . GLY A 1 647 ? -36.625 -17.938 -0.837 1 71.31 647 GLY A CA 1
ATOM 5131 C C . GLY A 1 647 ? -36.219 -18.781 0.356 1 71.31 647 GLY A C 1
ATOM 5132 O O . GLY A 1 647 ? -37 -19.594 0.852 1 71.31 647 GLY A O 1
ATOM 5133 N N . SER A 1 648 ? -34.938 -18.609 0.766 1 76.25 648 SER A N 1
ATOM 5134 C CA . SER A 1 648 ? -34.469 -19.328 1.945 1 76.25 648 SER A CA 1
ATOM 5135 C C . SER A 1 648 ? -35.031 -18.719 3.225 1 76.25 648 SER A C 1
ATOM 5137 O O . SER A 1 648 ? -35.312 -17.531 3.287 1 76.25 648 SER A O 1
ATOM 5139 N N . LYS A 1 649 ? -35.281 -19.531 4.141 1 80.88 649 LYS A N 1
ATOM 5140 C CA . LYS A 1 649 ? -35.812 -19.078 5.426 1 80.88 649 LYS A CA 1
ATOM 5141 C C . LYS A 1 649 ? -34.844 -18.109 6.102 1 80.88 649 LYS A C 1
ATOM 5143 O O . LYS A 1 649 ? -35.25 -17.125 6.715 1 80.88 649 LYS A O 1
ATOM 5148 N N . TYR A 1 650 ? -33.594 -18.5 6 1 82.25 650 TYR A N 1
ATOM 5149 C CA . TYR A 1 650 ? -32.562 -17.641 6.594 1 82.25 650 TYR A CA 1
ATOM 5150 C C . TYR A 1 650 ? -31.531 -17.219 5.555 1 82.25 650 TYR A C 1
ATOM 5152 O O . TYR A 1 650 ? -31.188 -18 4.664 1 82.25 650 TYR A O 1
ATOM 5160 N N . PHE A 1 651 ? -31.156 -15.875 5.59 1 79 651 PHE A N 1
ATOM 5161 C CA . PHE A 1 651 ? -30.062 -15.422 4.746 1 79 651 PHE A CA 1
ATOM 5162 C C . PHE A 1 651 ? -29.25 -14.328 5.445 1 79 651 PHE A C 1
ATOM 5164 O O . PHE A 1 651 ? -29.688 -13.797 6.469 1 79 651 PHE A O 1
ATOM 5171 N N . GLN A 1 652 ? -28.031 -14.156 4.957 1 79.81 652 GLN A N 1
ATOM 5172 C CA . GLN A 1 652 ? -27.156 -13.164 5.57 1 79.81 652 GLN A CA 1
ATOM 5173 C C . GLN A 1 652 ? -26.672 -12.141 4.539 1 79.81 652 GLN A C 1
ATOM 5175 O O . GLN A 1 652 ? -26.531 -12.469 3.361 1 79.81 652 GLN A O 1
ATOM 5180 N N . GLN A 1 653 ? -26.578 -10.93 5.016 1 82.12 653 GLN A N 1
ATOM 5181 C CA . GLN A 1 653 ? -26.016 -9.844 4.227 1 82.12 653 GLN A CA 1
ATOM 5182 C C . GLN A 1 653 ? -24.797 -9.25 4.906 1 82.12 653 GLN A C 1
ATOM 5184 O O . GLN A 1 653 ? -24.797 -9.023 6.117 1 82.12 653 GLN A O 1
ATOM 5189 N N . ASN A 1 654 ? -23.781 -9.133 4.066 1 84.88 654 ASN A N 1
ATOM 5190 C CA . ASN A 1 654 ? -22.594 -8.461 4.59 1 84.88 654 ASN A CA 1
ATOM 5191 C C . ASN A 1 654 ? -22.625 -6.961 4.309 1 84.88 654 ASN A C 1
ATOM 5193 O O . ASN A 1 654 ? -22.984 -6.543 3.205 1 84.88 654 ASN A O 1
ATOM 5197 N N . LEU A 1 655 ? -22.328 -6.191 5.285 1 89.12 655 LEU A N 1
ATOM 5198 C CA . LEU A 1 655 ? -22.219 -4.742 5.172 1 89.12 655 LEU A CA 1
ATOM 5199 C C . LEU A 1 655 ? -20.828 -4.277 5.602 1 89.12 655 LEU A C 1
ATOM 5201 O O . LEU A 1 655 ? -20.141 -4.977 6.352 1 89.12 655 LEU A O 1
ATOM 5205 N N . ALA A 1 656 ? -20.328 -3.223 5.062 1 91.12 656 ALA A N 1
ATOM 5206 C CA . ALA A 1 656 ? -19.094 -2.543 5.438 1 91.12 656 ALA A CA 1
ATOM 5207 C C . ALA A 1 656 ? -19.297 -1.034 5.52 1 91.12 656 ALA A C 1
ATOM 5209 O O . ALA A 1 656 ? -20.016 -0.454 4.699 1 91.12 656 ALA A O 1
ATOM 5210 N N . TYR A 1 657 ? -18.703 -0.412 6.434 1 92.94 657 TYR A N 1
ATOM 5211 C CA . TYR A 1 657 ? -18.969 0.988 6.73 1 92.94 657 TYR A CA 1
ATOM 5212 C C . TYR A 1 657 ? -18.641 1.877 5.539 1 92.94 657 TYR A C 1
ATOM 5214 O O . TYR A 1 657 ? -19.391 2.803 5.215 1 92.94 657 TYR A O 1
ATOM 5222 N N . GLY A 1 658 ? -17.453 1.646 4.969 1 92.38 658 GLY A N 1
ATOM 5223 C CA . GLY A 1 658 ? -17.078 2.422 3.797 1 92.38 658 GLY A CA 1
ATOM 5224 C C . GLY A 1 658 ? -18.016 2.219 2.623 1 92.38 658 GLY A C 1
ATOM 5225 O O . GLY A 1 658 ? -18.422 3.186 1.971 1 92.38 658 GLY A O 1
ATOM 5226 N N . LYS A 1 659 ? -18.391 1.031 2.361 1 90.38 659 LYS A N 1
ATOM 5227 C CA . LYS A 1 659 ? -19.328 0.721 1.287 1 90.38 659 LYS A CA 1
ATOM 5228 C C . LYS A 1 659 ? -20.703 1.33 1.562 1 90.38 659 LYS A C 1
ATOM 5230 O O . LYS A 1 659 ? -21.359 1.813 0.644 1 90.38 659 LYS A O 1
ATOM 5235 N N . MET A 1 660 ? -21.125 1.242 2.773 1 93.69 660 MET A N 1
ATOM 5236 C CA . MET A 1 660 ? -22.391 1.849 3.162 1 93.69 660 MET A CA 1
ATOM 5237 C C . MET A 1 660 ? -22.391 3.344 2.861 1 93.69 660 MET A C 1
ATOM 5239 O O . MET A 1 660 ? -23.359 3.863 2.293 1 93.69 660 MET A O 1
ATOM 5243 N N . ALA A 1 661 ? -21.328 3.963 3.215 1 94.5 661 ALA A N 1
ATOM 5244 C CA . ALA A 1 661 ? -21.219 5.402 2.982 1 94.5 661 ALA A CA 1
ATOM 5245 C C . ALA A 1 661 ? -21.25 5.719 1.489 1 94.5 661 ALA A C 1
ATOM 5247 O O . ALA A 1 661 ? -21.953 6.625 1.052 1 94.5 661 ALA A O 1
ATOM 5248 N N . LYS A 1 662 ? -20.5 4.977 0.742 1 93.31 662 LYS A N 1
ATOM 5249 C CA . LYS A 1 662 ? -20.406 5.172 -0.701 1 93.31 662 LYS A CA 1
ATOM 5250 C C . LYS A 1 662 ? -21.75 4.996 -1.382 1 93.31 662 LYS A C 1
ATOM 5252 O O . LYS A 1 662 ? -22.188 5.852 -2.16 1 93.31 662 LYS A O 1
ATOM 5257 N N . TYR A 1 663 ? -22.453 3.984 -1.018 1 93.19 663 TYR A N 1
ATOM 5258 C CA . TYR A 1 663 ? -23.719 3.67 -1.689 1 93.19 663 TYR A CA 1
ATOM 5259 C C . TYR A 1 663 ? -24.828 4.586 -1.207 1 93.19 663 TYR A C 1
ATOM 5261 O O . TYR A 1 663 ? -25.734 4.93 -1.975 1 93.19 663 TYR A O 1
ATOM 5269 N N . LEU A 1 664 ? -24.75 4.914 0.016 1 94.94 664 LEU A N 1
ATOM 5270 C CA . LEU A 1 664 ? -25.719 5.883 0.501 1 94.94 664 LEU A CA 1
ATOM 5271 C C . LEU A 1 664 ? -25.531 7.234 -0.187 1 94.94 664 LEU A C 1
ATOM 5273 O O . LEU A 1 664 ? -26.5 7.957 -0.415 1 94.94 664 LEU A O 1
ATOM 5277 N N . PHE A 1 665 ? -24.281 7.551 -0.45 1 94.06 665 PHE A N 1
ATOM 5278 C CA . PHE A 1 665 ? -23.969 8.789 -1.146 1 94.06 665 PHE A CA 1
ATOM 5279 C C . PHE A 1 665 ? -24.547 8.781 -2.559 1 94.06 665 PHE A C 1
ATOM 5281 O O . PHE A 1 665 ? -24.859 9.836 -3.115 1 94.06 665 PHE A O 1
ATOM 5288 N N . ASN A 1 666 ? -24.75 7.586 -3.068 1 92.75 666 ASN A N 1
ATOM 5289 C CA . ASN A 1 666 ? -25.328 7.41 -4.398 1 92.75 666 ASN A CA 1
ATOM 5290 C C . ASN A 1 666 ? -26.859 7.406 -4.352 1 92.75 666 ASN A C 1
ATOM 5292 O O . ASN A 1 666 ? -27.516 7.375 -5.395 1 92.75 666 ASN A O 1
ATOM 5296 N N . THR A 1 667 ? -27.406 7.488 -3.186 1 94.31 667 THR A N 1
ATOM 5297 C CA . THR A 1 667 ? -28.844 7.383 -2.979 1 94.31 667 THR A CA 1
ATOM 5298 C C . THR A 1 667 ? -29.453 8.758 -2.703 1 94.31 667 THR A C 1
ATOM 5300 O O . THR A 1 667 ? -28.906 9.531 -1.907 1 94.31 667 THR A O 1
ATOM 5303 N N . HIS A 1 668 ? -30.562 9.047 -3.363 1 94.25 668 HIS A N 1
ATOM 5304 C CA . HIS A 1 668 ? -31.266 10.312 -3.166 1 94.25 668 HIS A CA 1
ATOM 5305 C C . HIS A 1 668 ? -32.25 10.211 -2.023 1 94.25 668 HIS A C 1
ATOM 5307 O O . HIS A 1 668 ? -33.156 9.375 -2.053 1 94.25 668 HIS A O 1
ATOM 5313 N N . LEU A 1 669 ? -32.062 11.031 -1.135 1 94.31 669 LEU A N 1
ATOM 5314 C CA . LEU A 1 669 ? -33.031 11.086 -0.034 1 94.31 669 LEU A CA 1
ATOM 5315 C C . LEU A 1 669 ? -34.219 11.945 -0.4 1 94.31 669 LEU A C 1
ATOM 5317 O O . LEU A 1 669 ? -34.062 13.102 -0.801 1 94.31 669 LEU A O 1
ATOM 5321 N N . ILE A 1 670 ? -35.344 11.375 -0.258 1 93.81 670 ILE A N 1
ATOM 5322 C CA . ILE A 1 670 ? -36.594 12.094 -0.561 1 93.81 670 ILE A CA 1
ATOM 5323 C C . ILE A 1 670 ? -36.812 13.172 0.495 1 93.81 670 ILE A C 1
ATOM 5325 O O . ILE A 1 670 ? -36.594 12.945 1.686 1 93.81 670 ILE A O 1
ATOM 5329 N N . PRO A 1 671 ? -37.25 14.289 0.031 1 88.75 671 PRO A N 1
ATOM 5330 C CA . PRO A 1 671 ? -37.5 15.367 0.986 1 88.75 671 PRO A CA 1
ATOM 5331 C C . PRO A 1 671 ? -38.656 15.078 1.926 1 88.75 671 PRO A C 1
ATOM 5333 O O . PRO A 1 671 ? -39.438 14.172 1.669 1 88.75 671 PRO A O 1
ATOM 5336 N N . GLU A 1 672 ? -38.719 15.852 2.988 1 86.62 672 GLU A N 1
ATOM 5337 C CA . GLU A 1 672 ? -39.812 15.719 3.959 1 86.62 672 GLU A CA 1
ATOM 5338 C C . GLU A 1 672 ? -41.156 16.078 3.338 1 86.62 672 GLU A C 1
ATOM 5340 O O . GLU A 1 672 ? -41.219 16.953 2.473 1 86.62 672 GLU A O 1
ATOM 5345 N N . CYS A 1 673 ? -42.219 15.258 3.656 1 83.12 673 CYS A N 1
ATOM 5346 C CA . CYS A 1 673 ? -43.5 15.516 3.021 1 83.12 673 CYS A CA 1
ATOM 5347 C C . CYS A 1 673 ? -44.219 16.656 3.715 1 83.12 673 CYS A C 1
ATOM 5349 O O . CYS A 1 673 ? -43.906 17 4.855 1 83.12 673 CYS A O 1
ATOM 5351 N N . SER A 1 674 ? -45.156 17.344 3.121 1 75.94 674 SER A N 1
ATOM 5352 C CA . SER A 1 674 ? -45.875 18.547 3.529 1 75.94 674 SER A CA 1
ATOM 5353 C C . SER A 1 674 ? -46.969 18.219 4.547 1 75.94 674 SER A C 1
ATOM 5355 O O . SER A 1 674 ? -47.562 19.125 5.129 1 75.94 674 SER A O 1
ATOM 5357 N N . HIS A 1 675 ? -47.156 16.922 4.801 1 76.44 675 HIS A N 1
ATOM 5358 C CA . HIS A 1 675 ? -48.25 16.594 5.684 1 76.44 675 HIS A CA 1
ATOM 5359 C C . HIS A 1 675 ? -47.938 16.922 7.133 1 76.44 675 HIS A C 1
ATOM 5361 O O . HIS A 1 675 ? -46.844 16.594 7.621 1 76.44 675 HIS A O 1
ATOM 5367 N N . VAL A 1 676 ? -48.656 17.797 7.781 1 63.25 676 VAL A N 1
ATOM 5368 C CA . VAL A 1 676 ? -48.438 18.219 9.164 1 63.25 676 VAL A CA 1
ATOM 5369 C C . VAL A 1 676 ? -48.656 17.047 10.109 1 63.25 676 VAL A C 1
ATOM 5371 O O . VAL A 1 676 ? -47.906 16.844 11.062 1 63.25 676 VAL A O 1
ATOM 5374 N N . ASN A 1 677 ? -49.844 16.281 10.016 1 57.41 677 ASN A N 1
ATOM 5375 C CA . ASN A 1 677 ? -50.219 15.203 10.922 1 57.41 677 ASN A CA 1
ATOM 5376 C C . ASN A 1 677 ? -49.531 13.891 10.547 1 57.41 677 ASN A C 1
ATOM 5378 O O . ASN A 1 677 ? -49.844 13.297 9.508 1 57.41 677 ASN A O 1
ATOM 5382 N N . LYS A 1 678 ? -48.5 13.539 11.188 1 60.03 678 LYS A N 1
ATOM 5383 C CA . LYS A 1 678 ? -47.656 12.375 10.961 1 60.03 678 LYS A CA 1
ATOM 5384 C C . LYS A 1 678 ? -48.281 11.109 11.523 1 60.03 678 LYS A C 1
ATOM 5386 O O . LYS A 1 678 ? -47.688 10.023 11.445 1 60.03 678 LYS A O 1
ATOM 5391 N N . SER A 1 679 ? -49.406 11.219 12.242 1 54.5 679 SER A N 1
ATOM 5392 C CA . SER A 1 679 ? -50 10.07 12.898 1 54.5 679 SER A CA 1
ATOM 5393 C C . SER A 1 679 ? -50.406 9 11.883 1 54.5 679 SER A C 1
ATOM 5395 O O . SER A 1 679 ? -50.438 7.812 12.195 1 54.5 679 SER A O 1
ATOM 5397 N N . HIS A 1 680 ? -50.812 9.422 10.805 1 49.97 680 HIS A N 1
ATOM 5398 C CA . HIS A 1 680 ? -51.375 8.523 9.812 1 49.97 680 HIS A CA 1
ATOM 5399 C C . HIS A 1 680 ? -50.281 7.785 9.039 1 49.97 680 HIS A C 1
ATOM 5401 O O . HIS A 1 680 ? -50.594 6.902 8.234 1 49.97 680 HIS A O 1
ATOM 5407 N N . TRP A 1 681 ? -49.062 8.078 9.305 1 58.62 681 TRP A N 1
ATOM 5408 C CA . TRP A 1 681 ? -47.938 7.594 8.508 1 58.62 681 TRP A CA 1
ATOM 5409 C C . TRP A 1 681 ? -47.625 6.141 8.844 1 58.62 681 TRP A C 1
ATOM 5411 O O . TRP A 1 681 ? -47.031 5.422 8.031 1 58.62 681 TRP A O 1
ATOM 5421 N N . GLU A 1 682 ? -48.031 5.773 10.078 1 56.12 682 GLU A N 1
ATOM 5422 C CA . GLU A 1 682 ? -47.5 4.512 10.617 1 56.12 682 GLU A CA 1
ATOM 5423 C C . GLU A 1 682 ? -48.281 3.324 10.062 1 56.12 682 GLU A C 1
ATOM 5425 O O . GLU A 1 682 ? -47.781 2.199 10.047 1 56.12 682 GLU A O 1
ATOM 5430 N N . GLN A 1 683 ? -49.594 3.488 9.688 1 55.97 683 GLN A N 1
ATOM 5431 C CA . GLN A 1 683 ? -50.344 2.279 9.359 1 55.97 683 GLN A CA 1
ATOM 5432 C C . GLN A 1 683 ? -50.188 1.92 7.883 1 55.97 683 GLN A C 1
ATOM 5434 O O . GLN A 1 683 ? -50.312 2.783 7.012 1 55.97 683 GLN A O 1
ATOM 5439 N N . ALA A 1 684 ? -49.625 0.72 7.605 1 61.34 684 ALA A N 1
ATOM 5440 C CA . ALA A 1 684 ? -49.469 0.16 6.266 1 61.34 684 ALA A CA 1
ATOM 5441 C C . ALA A 1 684 ? -50.781 0.212 5.5 1 61.34 684 ALA A C 1
ATOM 5443 O O . ALA A 1 684 ? -51.75 -0.448 5.875 1 61.34 684 ALA A O 1
ATOM 5444 N N . LYS A 1 685 ? -51.062 1.307 4.832 1 69.44 685 LYS A N 1
ATOM 5445 C CA . LYS A 1 685 ? -52.25 1.363 4 1 69.44 685 LYS A CA 1
ATOM 5446 C C . LYS A 1 685 ? -51.938 1.025 2.549 1 69.44 685 LYS A C 1
ATOM 5448 O O . LYS A 1 685 ? -50.812 1.227 2.094 1 69.44 685 LYS A O 1
ATOM 5453 N N . LYS A 1 686 ? -52.875 0.364 1.978 1 79.81 686 LYS A N 1
ATOM 5454 C CA . LYS A 1 686 ? -52.75 0.054 0.555 1 79.81 686 LYS A CA 1
ATOM 5455 C C . LYS A 1 686 ? -52.531 1.316 -0.267 1 79.81 686 LYS A C 1
ATOM 5457 O O . LYS A 1 686 ? -53.219 2.314 -0.103 1 79.81 686 LYS A O 1
ATOM 5462 N N . THR A 1 687 ? -51.406 1.319 -1.004 1 82.25 687 THR A N 1
ATOM 5463 C CA . THR A 1 687 ? -51.031 2.471 -1.807 1 82.25 687 THR A CA 1
ATOM 5464 C C . THR A 1 687 ? -51.188 2.176 -3.295 1 82.25 687 THR A C 1
ATOM 5466 O O . THR A 1 687 ? -50.812 1.101 -3.766 1 82.25 687 THR A O 1
ATOM 5469 N N . LYS A 1 688 ? -51.781 3.037 -3.967 1 82 688 LYS A N 1
ATOM 5470 C CA . LYS A 1 688 ? -52 2.871 -5.398 1 82 688 LYS A CA 1
ATOM 5471 C C . LYS A 1 688 ? -50.719 3.086 -6.195 1 82 688 LYS A C 1
ATOM 5473 O O . LYS A 1 688 ? -49.969 4 -5.906 1 82 688 LYS A O 1
ATOM 5478 N N . LEU A 1 689 ? -50.531 2.127 -7.137 1 85.12 689 LEU A N 1
ATOM 5479 C CA . LEU A 1 689 ? -49.375 2.209 -8.031 1 85.12 689 LEU A CA 1
ATOM 5480 C C . LEU A 1 689 ? -49.781 2.793 -9.383 1 85.12 689 LEU A C 1
ATOM 5482 O O . LEU A 1 689 ? -50.875 2.512 -9.883 1 85.12 689 LEU A O 1
ATOM 5486 N N . GLY A 1 690 ? -49.219 3.768 -9.891 1 74.75 690 GLY A N 1
ATOM 5487 C CA . GLY A 1 690 ? -49.469 4.23 -11.25 1 74.75 690 GLY A CA 1
ATOM 5488 C C . GLY A 1 690 ? -49.031 3.223 -12.305 1 74.75 690 GLY A C 1
ATOM 5489 O O . GLY A 1 690 ? -48.438 2.197 -11.984 1 74.75 690 GLY A O 1
ATOM 5490 N N . PRO A 1 691 ? -49.375 3.379 -13.547 1 74.31 691 PRO A N 1
ATOM 5491 C CA . PRO A 1 691 ? -49.094 2.438 -14.641 1 74.31 691 PRO A CA 1
ATOM 5492 C C . PRO A 1 691 ? -47.625 2.227 -14.891 1 74.31 691 PRO A C 1
ATOM 5494 O O . PRO A 1 691 ? -47.219 1.198 -15.438 1 74.31 691 PRO A O 1
ATOM 5497 N N . ASP A 1 692 ? -46.844 3.084 -14.484 1 86.19 692 ASP A N 1
ATOM 5498 C CA . ASP A 1 692 ? -45.438 2.979 -14.797 1 86.19 692 ASP A CA 1
ATOM 5499 C C . ASP A 1 692 ? -44.625 2.596 -13.562 1 86.19 692 ASP A C 1
ATOM 5501 O O . ASP A 1 692 ? -43.438 2.969 -13.438 1 86.19 692 ASP A O 1
ATOM 5505 N N . ALA A 1 693 ? -45.344 1.941 -12.633 1 88.12 693 ALA A N 1
ATOM 5506 C CA . ALA A 1 693 ? -44.656 1.562 -11.398 1 88.12 693 ALA A CA 1
ATOM 5507 C C . ALA A 1 693 ? -44.938 0.115 -11.023 1 88.12 693 ALA A C 1
ATOM 5509 O O . ALA A 1 693 ? -46.031 -0.4 -11.336 1 88.12 693 ALA A O 1
ATOM 5510 N N . VAL A 1 694 ? -44 -0.525 -10.445 1 86.06 694 VAL A N 1
ATOM 5511 C CA . VAL A 1 694 ? -44.156 -1.892 -9.961 1 86.06 694 VAL A CA 1
ATOM 5512 C C . VAL A 1 694 ? -43.531 -2.039 -8.586 1 86.06 694 VAL A C 1
ATOM 5514 O O . VAL A 1 694 ? -42.625 -1.276 -8.227 1 86.06 694 VAL A O 1
ATOM 5517 N N . ALA A 1 695 ? -44.125 -2.922 -7.797 1 86.06 695 ALA A N 1
ATOM 5518 C CA . ALA A 1 695 ? -43.531 -3.197 -6.484 1 86.06 695 ALA A CA 1
ATOM 5519 C C . ALA A 1 695 ? -42.906 -4.59 -6.438 1 86.06 695 ALA A C 1
ATOM 5521 O O . ALA A 1 695 ? -43.469 -5.539 -7 1 86.06 695 ALA A O 1
ATOM 5522 N N . ILE A 1 696 ? -41.75 -4.617 -5.824 1 79.94 696 ILE A N 1
ATOM 5523 C CA . ILE A 1 696 ? -41.062 -5.898 -5.699 1 79.94 696 ILE A CA 1
ATOM 5524 C C . ILE A 1 696 ? -40.688 -6.141 -4.238 1 79.94 696 ILE A C 1
ATOM 5526 O O . ILE A 1 696 ? -40.438 -5.191 -3.488 1 79.94 696 ILE A O 1
ATOM 5530 N N . LEU A 1 697 ? -40.812 -7.371 -3.697 1 71.88 697 LEU A N 1
ATOM 5531 C CA . LEU A 1 697 ? -40.406 -7.699 -2.332 1 71.88 697 LEU A CA 1
ATOM 5532 C C . LEU A 1 697 ? -38.906 -7.598 -2.164 1 71.88 697 LEU A C 1
ATOM 5534 O O . LEU A 1 697 ? -38.406 -7.168 -1.113 1 71.88 697 LEU A O 1
ATOM 5538 N N . SER A 1 698 ? -38.031 -8.336 -2.883 1 58.5 698 SER A N 1
ATOM 5539 C CA . SER A 1 698 ? -36.594 -8.219 -2.746 1 58.5 698 SER A CA 1
ATOM 5540 C C . SER A 1 698 ? -35.875 -8.547 -4.055 1 58.5 698 SER A C 1
ATOM 5542 O O . SER A 1 698 ? -36.5 -9.086 -4.98 1 58.5 698 SER A O 1
ATOM 5544 N N . GLY A 1 699 ? -34.719 -8.133 -4.379 1 52.12 699 GLY A N 1
ATOM 5545 C CA . GLY A 1 699 ? -33.844 -8.836 -5.285 1 52.12 699 GLY A CA 1
ATOM 5546 C C . GLY A 1 699 ? -33.531 -8.055 -6.547 1 52.12 699 GLY A C 1
ATOM 5547 O O . GLY A 1 699 ? -33.969 -6.91 -6.699 1 52.12 699 GLY A O 1
ATOM 5548 N N . TYR A 1 700 ? -32.531 -8.586 -7.312 1 52.44 700 TYR A N 1
ATOM 5549 C CA . TYR A 1 700 ? -31.969 -8.156 -8.586 1 52.44 700 TYR A CA 1
ATOM 5550 C C . TYR A 1 700 ? -33.031 -8.203 -9.688 1 52.44 700 TYR A C 1
ATOM 5552 O O . TYR A 1 700 ? -33.844 -9.102 -9.719 1 52.44 700 TYR A O 1
ATOM 5560 N N . GLU A 1 701 ? -33.312 -7.02 -10.227 1 47.09 701 GLU A N 1
ATOM 5561 C CA . GLU A 1 701 ? -34.094 -7.02 -11.445 1 47.09 701 GLU A CA 1
ATOM 5562 C C . GLU A 1 701 ? -33.688 -8.141 -12.383 1 47.09 701 GLU A C 1
ATOM 5564 O O . GLU A 1 701 ? -34.312 -8.336 -13.438 1 47.09 701 GLU A O 1
ATOM 5569 N N . GLU A 1 702 ? -32.438 -8.688 -12.203 1 45.22 702 GLU A N 1
ATOM 5570 C CA . GLU A 1 702 ? -32.125 -9.586 -13.312 1 45.22 702 GLU A CA 1
ATOM 5571 C C . GLU A 1 702 ? -33.156 -10.727 -13.383 1 45.22 702 GLU A C 1
ATOM 5573 O O . GLU A 1 702 ? -33.156 -11.609 -12.531 1 45.22 702 GLU A O 1
ATOM 5578 N N . MET A 1 703 ? -34.25 -10.383 -13.82 1 41.97 703 MET A N 1
ATOM 5579 C CA . MET A 1 703 ? -35.062 -11.469 -14.328 1 41.97 703 MET A CA 1
ATOM 5580 C C . MET A 1 703 ? -34.219 -12.5 -15.07 1 41.97 703 MET A C 1
ATOM 5582 O O . MET A 1 703 ? -33.125 -12.195 -15.516 1 41.97 703 MET A O 1
ATOM 5586 N N . GLU A 1 704 ? -34.562 -13.805 -14.961 1 41.41 704 GLU A N 1
ATOM 5587 C CA . GLU A 1 704 ? -33.938 -14.945 -15.594 1 41.41 704 GLU A CA 1
ATOM 5588 C C . GLU A 1 704 ? -33.094 -14.516 -16.797 1 41.41 704 GLU A C 1
ATOM 5590 O O . GLU A 1 704 ? -32 -15.031 -17.016 1 41.41 704 GLU A O 1
ATOM 5595 N N . ASP A 1 705 ? -33.562 -13.836 -17.844 1 42.19 705 ASP A N 1
ATOM 5596 C CA . ASP A 1 705 ? -33.031 -13.727 -19.188 1 42.19 705 ASP A CA 1
ATOM 5597 C C . ASP A 1 705 ? -32.438 -12.344 -19.438 1 42.19 705 ASP A C 1
ATOM 5599 O O . ASP A 1 705 ? -32.438 -11.844 -20.562 1 42.19 705 ASP A O 1
ATOM 5603 N N . GLY A 1 706 ? -31.781 -11.711 -18.391 1 50.28 706 GLY A N 1
ATOM 5604 C CA . GLY A 1 706 ? -31.234 -10.422 -18.781 1 50.28 706 GLY A CA 1
ATOM 5605 C C . GLY A 1 706 ? -32.312 -9.344 -18.906 1 50.28 706 GLY A C 1
ATOM 5606 O O . GLY A 1 706 ? -32.031 -8.273 -19.469 1 50.28 706 GLY A O 1
ATOM 5607 N N . ILE A 1 707 ? -33.594 -9.562 -18.688 1 52.91 707 ILE A N 1
ATOM 5608 C CA . ILE A 1 707 ? -34.656 -8.648 -19.031 1 52.91 707 ILE A CA 1
ATOM 5609 C C . ILE A 1 707 ? -34.875 -7.641 -17.891 1 52.91 707 ILE A C 1
ATOM 5611 O O . ILE A 1 707 ? -35.062 -8.031 -16.734 1 52.91 707 ILE A O 1
ATOM 5615 N N . SER A 1 708 ? -34.562 -6.324 -18 1 63.88 708 SER A N 1
ATOM 5616 C CA . SER A 1 708 ? -34.875 -5.199 -17.125 1 63.88 708 SER A CA 1
ATOM 5617 C C . SER A 1 708 ? -36.375 -4.887 -17.125 1 63.88 708 SER A C 1
ATOM 5619 O O . SER A 1 708 ? -37.062 -5.066 -18.141 1 63.88 708 SER A O 1
ATOM 5621 N N . MET A 1 709 ? -36.969 -4.625 -15.906 1 75.06 709 MET A N 1
ATOM 5622 C CA . MET A 1 709 ? -38.375 -4.238 -15.805 1 75.06 709 MET A CA 1
ATOM 5623 C C . MET A 1 709 ? -38.656 -3.014 -16.672 1 75.06 709 MET A C 1
ATOM 5625 O O . MET A 1 709 ? -37.906 -2.041 -16.641 1 75.06 709 MET A O 1
ATOM 5629 N N . PRO A 1 710 ? -39.656 -3.121 -17.469 1 79.12 710 PRO A N 1
ATOM 5630 C CA . PRO A 1 710 ? -39.969 -1.999 -18.359 1 79.12 710 PRO A CA 1
ATOM 5631 C C . PRO A 1 710 ? -40.5 -0.784 -17.609 1 79.12 710 PRO A C 1
ATOM 5633 O O . PRO A 1 710 ? -40.469 0.335 -18.125 1 79.12 710 PRO A O 1
ATOM 5636 N N . GLN A 1 711 ? -41.062 -0.979 -16.406 1 86.06 711 GLN A N 1
ATOM 5637 C CA . GLN A 1 711 ? -41.625 0.125 -15.648 1 86.06 711 GLN A CA 1
ATOM 5638 C C . GLN A 1 711 ? -40.562 1.147 -15.266 1 86.06 711 GLN A C 1
ATOM 5640 O O . GLN A 1 711 ? -39.406 0.784 -14.984 1 86.06 711 GLN A O 1
ATOM 5645 N N . ARG A 1 712 ? -40.969 2.338 -15.18 1 89.94 712 ARG A N 1
ATOM 5646 C CA . ARG A 1 712 ? -40.094 3.443 -14.859 1 89.94 712 ARG A CA 1
ATOM 5647 C C . ARG A 1 712 ? -39.688 3.41 -13.391 1 89.94 712 ARG A C 1
ATOM 5649 O O . ARG A 1 712 ? -38.531 3.732 -13.055 1 89.94 712 ARG A O 1
ATOM 5656 N N . ILE A 1 713 ? -40.719 3.033 -12.609 1 91.44 713 ILE A N 1
ATOM 5657 C CA . ILE A 1 713 ? -40.469 3.057 -11.172 1 91.44 713 ILE A CA 1
ATOM 5658 C C . ILE A 1 713 ? -40.625 1.65 -10.594 1 91.44 713 ILE A C 1
ATOM 5660 O O . ILE A 1 713 ? -41.625 0.988 -10.828 1 91.44 713 ILE A O 1
ATOM 5664 N N . VAL A 1 714 ? -39.594 1.243 -9.891 1 88.81 714 VAL A N 1
ATOM 5665 C CA . VAL A 1 714 ? -39.625 -0.023 -9.164 1 88.81 714 VAL A CA 1
ATOM 5666 C C . VAL A 1 714 ? -39.594 0.239 -7.66 1 88.81 714 VAL A C 1
ATOM 5668 O O . VAL A 1 714 ? -38.594 0.757 -7.145 1 88.81 714 VAL A O 1
ATOM 5671 N N . VAL A 1 715 ? -40.625 -0.141 -6.918 1 90.12 715 VAL A N 1
ATOM 5672 C CA . VAL A 1 715 ? -40.719 0.065 -5.477 1 90.12 715 VAL A CA 1
ATOM 5673 C C . VAL A 1 715 ? -40.25 -1.187 -4.746 1 90.12 715 VAL A C 1
ATOM 5675 O O . VAL A 1 715 ? -40.75 -2.285 -4.984 1 90.12 715 VAL A O 1
ATOM 5678 N N . THR A 1 716 ? -39.312 -1.039 -3.922 1 88.69 716 THR A N 1
ATOM 5679 C CA . THR A 1 716 ? -38.812 -2.141 -3.109 1 88.69 716 THR A CA 1
ATOM 5680 C C . THR A 1 716 ? -39.438 -2.131 -1.725 1 88.69 716 THR A C 1
ATOM 5682 O O . THR A 1 716 ? -39.312 -1.149 -0.987 1 88.69 716 THR A O 1
ATOM 5685 N N . LEU A 1 717 ? -40 -3.232 -1.36 1 87 717 LEU A N 1
ATOM 5686 C CA . LEU A 1 717 ? -40.75 -3.328 -0.113 1 87 717 LEU A CA 1
ATOM 5687 C C . LEU A 1 717 ? -39.812 -3.676 1.051 1 87 717 LEU A C 1
ATOM 5689 O O . LEU A 1 717 ? -39.5 -4.844 1.256 1 87 717 LEU A O 1
ATOM 5693 N N . THR A 1 718 ? -39.469 -2.686 1.796 1 88.62 718 THR A N 1
ATOM 5694 C CA . THR A 1 718 ? -38.531 -2.855 2.898 1 88.62 718 THR A CA 1
ATOM 5695 C C . THR A 1 718 ? -39.031 -2.184 4.164 1 88.62 718 THR A C 1
ATOM 5697 O O . THR A 1 718 ? -38.312 -1.988 5.125 1 88.62 718 THR A O 1
ATOM 5700 N N . ARG A 1 719 ? -40.219 -1.87 4.238 1 85.81 719 ARG A N 1
ATOM 5701 C CA . ARG A 1 719 ? -40.781 -1.073 5.336 1 85.81 719 ARG A CA 1
ATOM 5702 C C . ARG A 1 719 ? -40.688 -1.832 6.656 1 85.81 719 ARG A C 1
ATOM 5704 O O . ARG A 1 719 ? -41.062 -3.004 6.727 1 85.81 719 ARG A O 1
ATOM 5711 N N . GLY A 1 720 ? -40.125 -1.157 7.672 1 80.75 720 GLY A N 1
ATOM 5712 C CA . GLY A 1 720 ? -40.188 -1.701 9.023 1 80.75 720 GLY A CA 1
ATOM 5713 C C . GLY A 1 720 ? -38.844 -2.254 9.508 1 80.75 720 GLY A C 1
ATOM 5714 O O . GLY A 1 720 ? -38.719 -2.604 10.688 1 80.75 720 GLY A O 1
ATOM 5715 N N . ASP A 1 721 ? -37.938 -2.406 8.68 1 89 721 ASP A N 1
ATOM 5716 C CA . ASP A 1 721 ? -36.656 -2.938 9.109 1 89 721 ASP A CA 1
ATOM 5717 C C . ASP A 1 721 ? -35.5 -2.133 8.516 1 89 721 ASP A C 1
ATOM 5719 O O . ASP A 1 721 ? -35.312 -2.105 7.297 1 89 721 ASP A O 1
ATOM 5723 N N . ARG A 1 722 ? -34.75 -1.544 9.383 1 91.56 722 ARG A N 1
ATOM 5724 C CA . ARG A 1 722 ? -33.656 -0.656 8.938 1 91.56 722 ARG A CA 1
ATOM 5725 C C . ARG A 1 722 ? -32.594 -1.43 8.172 1 91.56 722 ARG A C 1
ATOM 5727 O O . ARG A 1 722 ? -32 -0.912 7.223 1 91.56 722 ARG A O 1
ATOM 5734 N N . TYR A 1 723 ? -32.344 -2.711 8.531 1 92.31 723 TYR A N 1
ATOM 5735 C CA . TYR A 1 723 ? -31.266 -3.453 7.887 1 92.31 723 TYR A CA 1
ATOM 5736 C C . TYR A 1 723 ? -31.703 -3.994 6.531 1 92.31 723 TYR A C 1
ATOM 5738 O O . TYR A 1 723 ? -30.875 -4.23 5.648 1 92.31 723 TYR A O 1
ATOM 5746 N N . LEU A 1 724 ? -32.938 -4.164 6.375 1 90.5 724 LEU A N 1
ATOM 5747 C CA . LEU A 1 724 ? -33.406 -4.539 5.051 1 90.5 724 LEU A CA 1
ATOM 5748 C C . LEU A 1 724 ? -33.312 -3.367 4.082 1 90.5 724 LEU A C 1
ATOM 5750 O O . LEU A 1 724 ? -33.125 -3.57 2.879 1 90.5 724 LEU A O 1
ATOM 5754 N N . ARG A 1 725 ? -33.469 -2.217 4.621 1 92.5 725 ARG A N 1
ATOM 5755 C CA . ARG A 1 725 ? -33.281 -1.028 3.803 1 92.5 725 ARG A CA 1
ATOM 5756 C C . ARG A 1 725 ? -31.812 -0.911 3.369 1 92.5 725 ARG A C 1
ATOM 5758 O O . ARG A 1 725 ? -31.531 -0.602 2.211 1 92.5 725 ARG A O 1
ATOM 5765 N N . TRP A 1 726 ? -30.938 -1.195 4.297 1 93.38 726 TRP A N 1
ATOM 5766 C CA . TRP A 1 726 ? -29.516 -1.246 3.947 1 93.38 726 TRP A CA 1
ATOM 5767 C C . TRP A 1 726 ? -29.25 -2.322 2.9 1 93.38 726 TRP A C 1
ATOM 5769 O O . TRP A 1 726 ? -28.5 -2.104 1.95 1 93.38 726 TRP A O 1
ATOM 5779 N N . HIS A 1 727 ? -29.875 -3.434 3.105 1 89.19 727 HIS A N 1
ATOM 5780 C CA . HIS A 1 727 ? -29.75 -4.531 2.154 1 89.19 727 HIS A CA 1
ATOM 5781 C C . HIS A 1 727 ? -30.156 -4.102 0.752 1 89.19 727 HIS A C 1
ATOM 5783 O O . HIS A 1 727 ? -29.469 -4.398 -0.224 1 89.19 727 HIS A O 1
ATOM 5789 N N . ALA A 1 728 ? -31.219 -3.424 0.677 1 89.88 728 ALA A N 1
ATOM 5790 C CA . ALA A 1 728 ? -31.719 -2.963 -0.613 1 89.88 728 ALA A CA 1
ATOM 5791 C C . ALA A 1 728 ? -30.75 -1.997 -1.273 1 89.88 728 ALA A C 1
ATOM 5793 O O . ALA A 1 728 ? -30.484 -2.084 -2.479 1 89.88 728 ALA A O 1
ATOM 5794 N N . ILE A 1 729 ? -30.234 -1.102 -0.515 1 92.12 729 ILE A N 1
ATOM 5795 C CA . ILE A 1 729 ? -29.297 -0.111 -1.04 1 92.12 729 ILE A CA 1
ATOM 5796 C C . ILE A 1 729 ? -28.062 -0.812 -1.591 1 92.12 729 ILE A C 1
ATOM 5798 O O . ILE A 1 729 ? -27.609 -0.512 -2.701 1 92.12 729 ILE A O 1
ATOM 5802 N N . ILE A 1 730 ? -27.516 -1.73 -0.893 1 87.56 730 ILE A N 1
ATOM 5803 C CA . ILE A 1 730 ? -26.266 -2.4 -1.241 1 87.56 730 ILE A CA 1
ATOM 5804 C C . ILE A 1 730 ? -26.484 -3.271 -2.477 1 87.56 730 ILE A C 1
ATOM 5806 O O . ILE A 1 730 ? -25.594 -3.381 -3.324 1 87.56 730 ILE A O 1
ATOM 5810 N N . TYR A 1 731 ? -27.578 -3.768 -2.508 1 81.12 731 TYR A N 1
ATOM 5811 C CA . TYR A 1 731 ? -27.859 -4.688 -3.605 1 81.12 731 TYR A CA 1
ATOM 5812 C C . TYR A 1 731 ? -28.141 -3.926 -4.898 1 81.12 731 TYR A C 1
ATOM 5814 O O . TYR A 1 731 ? -27.781 -4.387 -5.984 1 81.12 731 TYR A O 1
ATOM 5822 N N . LEU A 1 732 ? -28.781 -2.84 -4.828 1 85.88 732 LEU A N 1
ATOM 5823 C CA . LEU A 1 732 ? -29.219 -2.107 -6.008 1 85.88 732 LEU A CA 1
ATOM 5824 C C . LEU A 1 732 ? -28.109 -1.207 -6.539 1 85.88 732 LEU A C 1
ATOM 5826 O O . LEU A 1 732 ? -28.125 -0.824 -7.711 1 85.88 732 LEU A O 1
ATOM 5830 N N . ALA A 1 733 ? -27.219 -0.852 -5.723 1 85.25 733 ALA A N 1
ATOM 5831 C CA . ALA A 1 733 ? -26.203 0.119 -6.098 1 85.25 733 ALA A CA 1
ATOM 5832 C C . ALA A 1 733 ? -25.406 -0.36 -7.309 1 85.25 733 ALA A C 1
ATOM 5834 O O . ALA A 1 733 ? -25.25 0.375 -8.289 1 85.25 733 ALA A O 1
ATOM 5835 N N . PRO A 1 734 ? -24.906 -1.615 -7.273 1 75.62 734 PRO A N 1
ATOM 5836 C CA . PRO A 1 734 ? -24.156 -2.07 -8.445 1 75.62 734 PRO A CA 1
ATOM 5837 C C . PRO A 1 734 ? -25.031 -2.207 -9.695 1 75.62 734 PRO A C 1
ATOM 5839 O O . PRO A 1 734 ? -24.516 -2.176 -10.812 1 75.62 734 PRO A O 1
ATOM 5842 N N . ALA A 1 735 ? -26.312 -2.312 -9.523 1 75.56 735 ALA A N 1
ATOM 5843 C CA . ALA A 1 735 ? -27.234 -2.525 -10.633 1 75.56 735 ALA A CA 1
ATOM 5844 C C . ALA A 1 735 ? -27.516 -1.222 -11.383 1 75.56 735 ALA A C 1
ATOM 5846 O O . ALA A 1 735 ? -28.016 -1.236 -12.5 1 75.56 735 ALA A O 1
ATOM 5847 N N . VAL A 1 736 ? -27.141 -0.179 -10.867 1 81.75 736 VAL A N 1
ATOM 5848 C CA . VAL A 1 736 ? -27.422 1.128 -11.445 1 81.75 736 VAL A CA 1
ATOM 5849 C C . VAL A 1 736 ? -26.766 1.234 -12.82 1 81.75 736 VAL A C 1
ATOM 5851 O O . VAL A 1 736 ? -27.344 1.79 -13.758 1 81.75 736 VAL A O 1
ATOM 5854 N N . SER A 1 737 ? -25.641 0.662 -12.945 1 76.44 737 SER A N 1
ATOM 5855 C CA . SER A 1 737 ? -24.875 0.784 -14.188 1 76.44 737 SER A CA 1
ATOM 5856 C C . SER A 1 737 ? -25.578 0.066 -15.336 1 76.44 737 SER A C 1
ATOM 5858 O O . SER A 1 737 ? -25.531 0.523 -16.484 1 76.44 737 SER A O 1
ATOM 5860 N N . TYR A 1 738 ? -26.25 -0.977 -15.023 1 75.5 738 TYR A N 1
ATOM 5861 C CA . TYR A 1 738 ? -26.859 -1.757 -16.094 1 75.5 738 TYR A CA 1
ATOM 5862 C C . TYR A 1 738 ? -28.312 -1.374 -16.281 1 75.5 738 TYR A C 1
ATOM 5864 O O . TYR A 1 738 ? -28.828 -1.397 -17.406 1 75.5 738 TYR A O 1
ATOM 5872 N N . SER A 1 739 ? -29.047 -0.96 -15.219 1 78.81 739 SER A N 1
ATOM 5873 C CA . SER A 1 739 ? -30.469 -0.672 -15.289 1 78.81 739 SER A CA 1
ATOM 5874 C C . SER A 1 739 ? -30.719 0.788 -15.656 1 78.81 739 SER A C 1
ATOM 5876 O O . SER A 1 739 ? -31.828 1.156 -16.031 1 78.81 739 SER A O 1
ATOM 5878 N N . SER A 1 740 ? -29.781 1.65 -15.469 1 83.88 740 SER A N 1
ATOM 5879 C CA . SER A 1 740 ? -29.891 3.09 -15.68 1 83.88 740 SER A CA 1
ATOM 5880 C C . SER A 1 740 ? -30.906 3.711 -14.734 1 83.88 740 SER A C 1
ATOM 5882 O O . SER A 1 740 ? -31.547 4.715 -15.07 1 83.88 740 SER A O 1
ATOM 5884 N N . ARG A 1 741 ? -31.203 3.049 -13.586 1 89.38 741 ARG A N 1
ATOM 5885 C CA . ARG A 1 741 ? -32.125 3.57 -12.586 1 89.38 741 ARG A CA 1
ATOM 5886 C C . ARG A 1 741 ? -31.375 4.273 -11.461 1 89.38 741 ARG A C 1
ATOM 5888 O O . ARG A 1 741 ? -30.344 3.797 -11.008 1 89.38 741 ARG A O 1
ATOM 5895 N N . LYS A 1 742 ? -31.984 5.359 -11.078 1 91.62 742 LYS A N 1
ATOM 5896 C CA . LYS A 1 742 ? -31.5 6.016 -9.867 1 91.62 742 LYS A CA 1
ATOM 5897 C C . LYS A 1 742 ? -32.156 5.438 -8.625 1 91.62 742 LYS A C 1
ATOM 5899 O O . LYS A 1 742 ? -33.219 4.805 -8.719 1 91.62 742 LYS A O 1
ATOM 5904 N N . ILE A 1 743 ? -31.562 5.625 -7.504 1 93.88 743 ILE A N 1
ATOM 5905 C CA . ILE A 1 743 ? -32.094 5.074 -6.266 1 93.88 743 ILE A CA 1
ATOM 5906 C C . ILE A 1 743 ? -32.625 6.207 -5.387 1 93.88 743 ILE A C 1
ATOM 5908 O O . ILE A 1 743 ? -31.922 7.184 -5.125 1 93.88 743 ILE A O 1
ATOM 5912 N N . ALA A 1 744 ? -33.844 6.117 -4.984 1 95.38 744 ALA A N 1
ATOM 5913 C CA . ALA A 1 744 ? -34.469 7.027 -4.027 1 95.38 744 ALA A CA 1
ATOM 5914 C C . ALA A 1 744 ? -34.781 6.312 -2.715 1 95.38 744 ALA A C 1
ATOM 5916 O O . ALA A 1 744 ? -35.156 5.145 -2.715 1 95.38 744 ALA A O 1
ATOM 5917 N N . LEU A 1 745 ? -34.562 6.98 -1.612 1 96.06 745 LEU A N 1
ATOM 5918 C CA . LEU A 1 745 ? -34.812 6.441 -0.276 1 96.06 745 LEU A CA 1
ATOM 5919 C C . LEU A 1 745 ? -35.812 7.289 0.486 1 96.06 745 LEU A C 1
ATOM 5921 O O . LEU A 1 745 ? -35.656 8.508 0.609 1 96.06 745 LEU A O 1
ATOM 5925 N N . ARG A 1 746 ? -36.75 6.633 0.962 1 93.88 746 ARG A N 1
ATOM 5926 C CA . ARG A 1 746 ? -37.75 7.32 1.759 1 93.88 746 ARG A CA 1
ATOM 5927 C C . ARG A 1 746 ? -37.281 7.508 3.197 1 93.88 746 ARG A C 1
ATOM 5929 O O . ARG A 1 746 ? -36.938 6.539 3.873 1 93.88 746 ARG A O 1
ATOM 5936 N N . PRO A 1 747 ? -37.281 8.664 3.639 1 91.56 747 PRO A N 1
ATOM 5937 C CA . PRO A 1 747 ? -37 8.867 5.055 1 91.56 747 PRO A CA 1
ATOM 5938 C C . PRO A 1 747 ? -38.188 8.633 5.957 1 91.56 747 PRO A C 1
ATOM 5940 O O . PRO A 1 747 ? -39.312 8.484 5.465 1 91.56 747 PRO A O 1
ATOM 5943 N N . ASN A 1 748 ? -38 8.648 7.254 1 85.06 748 ASN A N 1
ATOM 5944 C CA . ASN A 1 748 ? -39.062 8.453 8.219 1 85.06 748 ASN A CA 1
ATOM 5945 C C . ASN A 1 748 ? -40.031 9.633 8.242 1 85.06 748 ASN A C 1
ATOM 5947 O O . ASN A 1 748 ? -41.188 9.5 8.672 1 85.06 748 ASN A O 1
ATOM 5951 N N . SER A 1 749 ? -39.594 10.695 7.68 1 85.56 749 SER A N 1
ATOM 5952 C CA . SER A 1 749 ? -40.375 11.922 7.73 1 85.56 749 SER A CA 1
ATOM 5953 C C . SER A 1 749 ? -41.25 12.062 6.504 1 85.56 749 SER A C 1
ATOM 5955 O O . SER A 1 749 ? -41.906 13.102 6.301 1 85.56 749 SER A O 1
ATOM 5957 N N . CYS A 1 750 ? -41.312 11.055 5.699 1 90.44 750 CYS A N 1
ATOM 5958 C CA . CYS A 1 750 ? -42.125 11.086 4.48 1 90.44 750 CYS A CA 1
ATOM 5959 C C . CYS A 1 750 ? -43.031 9.875 4.406 1 90.44 750 CYS A C 1
ATOM 5961 O O . CYS A 1 750 ? -42.625 8.742 4.633 1 90.44 750 CYS A O 1
ATOM 5963 N N . CYS A 1 751 ? -44.344 10.125 4.102 1 87.5 751 CYS A N 1
ATOM 5964 C CA . CYS A 1 751 ? -45.25 9.008 3.947 1 87.5 751 CYS A CA 1
ATOM 5965 C C . CYS A 1 751 ? -45.062 8.328 2.596 1 87.5 751 CYS A C 1
ATOM 5967 O O . CYS A 1 751 ? -44.438 8.883 1.701 1 87.5 751 CYS A O 1
ATOM 5969 N N . GLU A 1 752 ? -45.625 7.207 2.357 1 88.12 752 GLU A N 1
ATOM 5970 C CA . GLU A 1 752 ? -45.375 6.359 1.193 1 88.12 752 GLU A CA 1
ATOM 5971 C C . GLU A 1 752 ? -45.969 6.977 -0.073 1 88.12 752 GLU A C 1
ATOM 5973 O O . GLU A 1 752 ? -45.312 7.047 -1.105 1 88.12 752 GLU A O 1
ATOM 5978 N N . PRO A 1 753 ? -47.156 7.535 -0.007 1 85.62 753 PRO A N 1
ATOM 5979 C CA . PRO A 1 753 ? -47.719 8.133 -1.224 1 85.62 753 PRO A CA 1
ATOM 5980 C C . PRO A 1 753 ? -46.938 9.352 -1.692 1 85.62 753 PRO A C 1
ATOM 5982 O O . PRO A 1 753 ? -46.719 9.531 -2.895 1 85.62 753 PRO A O 1
ATOM 5985 N N . CYS A 1 754 ? -46.531 10.086 -0.715 1 89.19 754 CYS A N 1
ATOM 5986 C CA . CYS A 1 754 ? -45.75 11.273 -1.064 1 89.19 754 CYS A CA 1
ATOM 5987 C C . CYS A 1 754 ? -44.406 10.898 -1.695 1 89.19 754 CYS A C 1
ATOM 5989 O O . CYS A 1 754 ? -43.938 11.57 -2.613 1 89.19 754 CYS A O 1
ATOM 5991 N N . ALA A 1 755 ? -43.812 9.844 -1.169 1 91.44 755 ALA A N 1
ATOM 5992 C CA . ALA A 1 755 ? -42.531 9.375 -1.71 1 91.44 755 ALA A CA 1
ATOM 5993 C C . ALA A 1 755 ? -42.688 8.922 -3.16 1 91.44 755 ALA A C 1
ATOM 5995 O O . ALA A 1 755 ? -41.875 9.258 -4.012 1 91.44 755 ALA A O 1
ATOM 5996 N N . LEU A 1 756 ? -43.719 8.234 -3.42 1 90.75 756 LEU A N 1
ATOM 5997 C CA . LEU A 1 756 ? -43.969 7.762 -4.773 1 90.75 756 LEU A CA 1
ATOM 5998 C C . LEU A 1 756 ? -44.25 8.93 -5.719 1 90.75 756 LEU A C 1
ATOM 6000 O O . LEU A 1 756 ? -43.781 8.938 -6.855 1 90.75 756 LEU A O 1
ATOM 6004 N N . ASP A 1 757 ? -45.031 9.844 -5.258 1 89.88 757 ASP A N 1
ATOM 6005 C CA . ASP A 1 757 ? -45.375 11.016 -6.07 1 89.88 757 ASP A CA 1
ATOM 6006 C C . ASP A 1 757 ? -44.125 11.812 -6.418 1 89.88 757 ASP A C 1
ATOM 6008 O O . ASP A 1 757 ? -43.969 12.32 -7.539 1 89.88 757 ASP A O 1
ATOM 6012 N N . PHE A 1 758 ? -43.344 11.891 -5.453 1 91.94 758 PHE A N 1
ATOM 6013 C CA . PHE A 1 758 ? -42.125 12.625 -5.672 1 91.94 758 PHE A CA 1
ATOM 6014 C C . PHE A 1 758 ? -41.281 11.961 -6.758 1 91.94 758 PHE A C 1
ATOM 6016 O O . PHE A 1 758 ? -40.812 12.633 -7.684 1 91.94 758 PHE A O 1
ATOM 6023 N N . VAL A 1 759 ? -41.062 10.711 -6.68 1 93.69 759 VAL A N 1
ATOM 6024 C CA . VAL A 1 759 ? -40.219 9.984 -7.633 1 93.69 759 VAL A CA 1
ATOM 6025 C C . VAL A 1 759 ? -40.875 10.016 -9.016 1 93.69 759 VAL A C 1
ATOM 6027 O O . VAL A 1 759 ? -40.188 10.102 -10.031 1 93.69 759 VAL A O 1
ATOM 6030 N N . ALA A 1 760 ? -42.125 9.984 -9.008 1 92.12 760 ALA A N 1
ATOM 6031 C CA . ALA A 1 760 ? -42.875 10.031 -10.266 1 92.12 760 ALA A CA 1
ATOM 6032 C C . ALA A 1 760 ? -42.688 11.367 -10.961 1 92.12 760 ALA A C 1
ATOM 6034 O O . ALA A 1 760 ? -42.75 11.453 -12.195 1 92.12 760 ALA A O 1
ATOM 6035 N N . SER A 1 761 ? -42.469 12.32 -10.219 1 92.06 761 SER A N 1
ATOM 6036 C CA . SER A 1 761 ? -42.281 13.656 -10.781 1 92.06 761 SER A CA 1
ATOM 6037 C C . SER A 1 761 ? -40.875 13.859 -11.305 1 92.06 761 SER A C 1
ATOM 6039 O O . SER A 1 761 ? -40.594 14.805 -12.047 1 92.06 761 SER A O 1
ATOM 6041 N N . GLN A 1 762 ? -40 13.047 -10.969 1 91.06 762 GLN A N 1
ATOM 6042 C CA . GLN A 1 762 ? -38.594 13.172 -11.391 1 91.06 762 GLN A CA 1
ATOM 6043 C C . GLN A 1 762 ? -38.375 12.523 -12.758 1 91.06 762 GLN A C 1
ATOM 6045 O O . GLN A 1 762 ? -39.031 11.523 -13.086 1 91.06 762 GLN A O 1
ATOM 6050 N N . PRO A 1 763 ? -37.562 13.023 -13.5 1 88.69 763 PRO A N 1
ATOM 6051 C CA . PRO A 1 763 ? -37.281 12.406 -14.805 1 88.69 763 PRO A CA 1
ATOM 6052 C C . PRO A 1 763 ? -36.406 11.148 -14.68 1 88.69 763 PRO A C 1
ATOM 6054 O O . PRO A 1 763 ? -35.656 11.016 -13.727 1 88.69 763 PRO A O 1
ATOM 6057 N N . GLY A 1 764 ? -36.625 10.234 -15.625 1 88.06 764 GLY A N 1
ATOM 6058 C CA . GLY A 1 764 ? -35.781 9.039 -15.711 1 88.06 764 GLY A CA 1
ATOM 6059 C C . GLY A 1 764 ? -36.375 7.859 -14.961 1 88.06 764 GLY A C 1
ATOM 6060 O O . GLY A 1 764 ? -37.531 7.891 -14.531 1 88.06 764 GLY A O 1
ATOM 6061 N N . LYS A 1 765 ? -35.594 6.797 -14.82 1 90.5 765 LYS A N 1
ATOM 6062 C CA . LYS A 1 765 ? -36 5.578 -14.133 1 90.5 765 LYS A CA 1
ATOM 6063 C C . LYS A 1 765 ? -35.469 5.559 -12.695 1 90.5 765 LYS A C 1
ATOM 6065 O O . LYS A 1 765 ? -34.406 6.074 -12.414 1 90.5 765 LYS A O 1
ATOM 6070 N N . TRP A 1 766 ? -36.344 4.949 -11.844 1 92.06 766 TRP A N 1
ATOM 6071 C CA . TRP A 1 766 ? -36 5.047 -10.43 1 92.06 766 TRP A CA 1
ATOM 6072 C C . TRP A 1 766 ? -36.312 3.748 -9.695 1 92.06 766 TRP A C 1
ATOM 6074 O O . TRP A 1 766 ? -37.281 3.072 -10.008 1 92.06 766 TRP A O 1
ATOM 6084 N N . TYR A 1 767 ? -35.438 3.418 -8.742 1 91.5 767 TYR A N 1
ATOM 6085 C CA . TYR A 1 767 ? -35.781 2.541 -7.629 1 91.5 767 TYR A CA 1
ATOM 6086 C C . TYR A 1 767 ? -36.25 3.35 -6.426 1 91.5 767 TYR A C 1
ATOM 6088 O O . TYR A 1 767 ? -35.656 4.375 -6.09 1 91.5 767 TYR A O 1
ATOM 6096 N N . LEU A 1 768 ? -37.312 2.955 -5.844 1 93.56 768 LEU A N 1
ATOM 6097 C CA . LEU A 1 768 ? -37.781 3.586 -4.613 1 93.56 768 LEU A CA 1
ATOM 6098 C C . LEU A 1 768 ? -37.75 2.604 -3.449 1 93.56 768 LEU A C 1
ATOM 6100 O O . LEU A 1 768 ? -38.5 1.615 -3.439 1 93.56 768 LEU A O 1
ATOM 6104 N N . ILE A 1 769 ? -36.938 2.855 -2.504 1 93.06 769 ILE A N 1
ATOM 6105 C CA . ILE A 1 769 ? -36.812 2.047 -1.294 1 93.06 769 ILE A CA 1
ATOM 6106 C C . ILE A 1 769 ? -37.75 2.615 -0.211 1 93.06 769 ILE A C 1
ATOM 6108 O O . ILE A 1 769 ? -37.594 3.771 0.191 1 93.06 769 ILE A O 1
ATOM 6112 N N . LEU A 1 770 ? -38.562 1.757 0.276 1 90.56 770 LEU A N 1
ATOM 6113 C CA . LEU A 1 770 ? -39.562 2.229 1.244 1 90.56 770 LEU A CA 1
ATOM 6114 C C . LEU A 1 770 ? -39 2.17 2.66 1 90.56 770 LEU A C 1
ATOM 6116 O O . LEU A 1 770 ? -38.469 1.132 3.088 1 90.56 770 LEU A O 1
ATOM 6120 N N . MET B 1 1 ? -6.148 -5.676 34.562 1 22.22 1 MET B N 1
ATOM 6121 C CA . MET B 1 1 ? -5.418 -5.242 35.75 1 22.22 1 MET B CA 1
ATOM 6122 C C . MET B 1 1 ? -4.348 -6.262 36.156 1 22.22 1 MET B C 1
ATOM 6124 O O . MET B 1 1 ? -3.439 -5.953 36.906 1 22.22 1 MET B O 1
ATOM 6128 N N . PRO B 1 2 ? -4.664 -7.516 35.875 1 28.67 2 PRO B N 1
ATOM 6129 C CA . PRO B 1 2 ? -3.754 -8.562 36.344 1 28.67 2 PRO B CA 1
ATOM 6130 C C . PRO B 1 2 ? -2.422 -8.562 35.594 1 28.67 2 PRO B C 1
ATOM 6132 O O . PRO B 1 2 ? -1.435 -9.117 36.094 1 28.67 2 PRO B O 1
ATOM 6135 N N . SER B 1 3 ? -2.514 -8.117 34.438 1 31.66 3 SER B N 1
ATOM 6136 C CA . SER B 1 3 ? -1.336 -8.305 33.594 1 31.66 3 SER B CA 1
ATOM 6137 C C . SER B 1 3 ? -0.19 -7.402 34.062 1 31.66 3 SER B C 1
ATOM 6139 O O . SER B 1 3 ? 0.942 -7.559 33.594 1 31.66 3 SER B O 1
ATOM 6141 N N . TYR B 1 4 ? -0.584 -6.348 34.812 1 29.48 4 TYR B N 1
ATOM 6142 C CA . TYR B 1 4 ? 0.435 -5.457 35.344 1 29.48 4 TYR B CA 1
ATOM 6143 C C . TYR B 1 4 ? 1.255 -6.16 36.406 1 29.48 4 TYR B C 1
ATOM 6145 O O . TYR B 1 4 ? 2.391 -5.77 36.688 1 29.48 4 TYR B O 1
ATOM 6153 N N . ALA B 1 5 ? 0.639 -7.062 37.062 1 33.53 5 ALA B N 1
ATOM 6154 C CA . ALA B 1 5 ? 1.283 -7.691 38.219 1 33.53 5 ALA B CA 1
ATOM 6155 C C . ALA B 1 5 ? 2.496 -8.508 37.781 1 33.53 5 ALA B C 1
ATOM 6157 O O . ALA B 1 5 ? 3.508 -8.555 38.5 1 33.53 5 ALA B O 1
ATOM 6158 N N . GLY B 1 6 ? 2.375 -9.031 36.719 1 33.03 6 GLY B N 1
ATOM 6159 C CA . GLY B 1 6 ? 3.482 -9.867 36.281 1 33.03 6 GLY B CA 1
ATOM 6160 C C . GLY B 1 6 ? 4.711 -9.07 35.875 1 33.03 6 GLY B C 1
ATOM 6161 O O . GLY B 1 6 ? 5.84 -9.531 36.031 1 33.03 6 GLY B O 1
ATOM 6162 N N . PHE B 1 7 ? 4.504 -7.844 35.406 1 36.09 7 PHE B N 1
ATOM 6163 C CA . PHE B 1 7 ? 5.629 -6.984 35.062 1 36.09 7 PHE B CA 1
ATOM 6164 C C . PHE B 1 7 ? 6.359 -6.527 36.312 1 36.09 7 PHE B C 1
ATOM 6166 O O . PHE B 1 7 ? 7.594 -6.527 36.344 1 36.09 7 PHE B O 1
ATOM 6173 N N . GLN B 1 8 ? 5.617 -6.117 37.312 1 37.25 8 GLN B N 1
ATOM 6174 C CA . GLN B 1 8 ? 6.199 -5.695 38.594 1 37.25 8 GLN B CA 1
ATOM 6175 C C . GLN B 1 8 ? 7.012 -6.82 39.219 1 37.25 8 GLN B C 1
ATOM 6177 O O . GLN B 1 8 ? 8.086 -6.582 39.781 1 37.25 8 GLN B O 1
ATOM 6182 N N . LEU B 1 9 ? 6.488 -7.914 39.062 1 33.62 9 LEU B N 1
ATOM 6183 C CA . LEU B 1 9 ? 7.195 -9.039 39.688 1 33.62 9 LEU B CA 1
ATOM 6184 C C . LEU B 1 9 ? 8.492 -9.328 38.938 1 33.62 9 LEU B C 1
ATOM 6186 O O . LEU B 1 9 ? 9.523 -9.602 39.562 1 33.62 9 LEU B O 1
ATOM 6190 N N . ALA B 1 10 ? 8.461 -9.211 37.688 1 37.91 10 ALA B N 1
ATOM 6191 C CA . ALA B 1 10 ? 9.68 -9.461 36.938 1 37.91 10 ALA B CA 1
ATOM 6192 C C . ALA B 1 10 ? 10.75 -8.414 37.219 1 37.91 10 ALA B C 1
ATOM 6194 O O . ALA B 1 10 ? 11.93 -8.742 37.375 1 37.91 10 ALA B O 1
ATOM 6195 N N . LEU B 1 11 ? 10.359 -7.234 37.344 1 40.62 11 LEU B N 1
ATOM 6196 C CA . LEU B 1 11 ? 11.266 -6.168 37.75 1 40.62 11 LEU B CA 1
ATOM 6197 C C . LEU B 1 11 ? 11.828 -6.434 39.125 1 40.62 11 LEU B C 1
ATOM 6199 O O . LEU B 1 11 ? 13.016 -6.211 39.375 1 40.62 11 LEU B O 1
ATOM 6203 N N . GLU B 1 12 ? 11.047 -6.879 40.094 1 39.5 12 GLU B N 1
ATOM 6204 C CA . GLU B 1 12 ? 11.484 -7.133 41.469 1 39.5 12 GLU B CA 1
ATOM 6205 C C . GLU B 1 12 ? 12.438 -8.32 41.531 1 39.5 12 GLU B C 1
ATOM 6207 O O . GLU B 1 12 ? 13.391 -8.312 42.312 1 39.5 12 GLU B O 1
ATOM 6212 N N . LEU B 1 13 ? 12.102 -9.227 40.781 1 36.09 13 LEU B N 1
ATOM 6213 C CA . LEU B 1 13 ? 12.992 -10.383 40.781 1 36.09 13 LEU B CA 1
ATOM 6214 C C . LEU B 1 13 ? 14.359 -10.023 40.219 1 36.09 13 LEU B C 1
ATOM 6216 O O . LEU B 1 13 ? 15.375 -10.602 40.625 1 36.09 13 LEU B O 1
ATOM 6220 N N . SER B 1 14 ? 14.453 -9.156 39.344 1 37.34 14 SER B N 1
ATOM 6221 C CA . SER B 1 14 ? 15.727 -8.719 38.781 1 37.34 14 SER B CA 1
ATOM 6222 C C . SER B 1 14 ? 16.578 -8.023 39.844 1 37.34 14 SER B C 1
ATOM 6224 O O . SER B 1 14 ? 17.766 -7.766 39.625 1 37.34 14 SER B O 1
ATOM 6226 N N . ASN B 1 15 ? 16.016 -7.527 40.844 1 34.34 15 ASN B N 1
ATOM 6227 C CA . ASN B 1 15 ? 16.766 -6.863 41.906 1 34.34 15 ASN B CA 1
ATOM 6228 C C . ASN B 1 15 ? 17.484 -7.867 42.812 1 34.34 15 ASN B C 1
ATOM 6230 O O . ASN B 1 15 ? 18.125 -7.484 43.781 1 34.34 15 ASN B O 1
ATOM 6234 N N . VAL B 1 16 ? 17.297 -9.078 42.781 1 33.16 16 VAL B N 1
ATOM 6235 C CA . VAL B 1 16 ? 18.125 -9.898 43.656 1 33.16 16 VAL B CA 1
ATOM 6236 C C . VAL B 1 16 ? 19.516 -10.078 43.031 1 33.16 16 VAL B C 1
ATOM 6238 O O . VAL B 1 16 ? 19.641 -10.281 41.844 1 33.16 16 VAL B O 1
ATOM 6241 N N . LEU B 1 17 ? 20.75 -9.922 43.75 1 38.09 17 LEU B N 1
ATOM 6242 C CA . LEU B 1 17 ? 22.156 -9.648 43.469 1 38.09 17 LEU B CA 1
ATOM 6243 C C . LEU B 1 17 ? 22.672 -10.516 42.344 1 38.09 17 LEU B C 1
ATOM 6245 O O . LEU B 1 17 ? 23.25 -10 41.375 1 38.09 17 LEU B O 1
ATOM 6249 N N . PRO B 1 18 ? 23.172 -11.914 42.594 1 42.44 18 PRO B N 1
ATOM 6250 C CA . PRO B 1 18 ? 23.734 -12.781 41.562 1 42.44 18 PRO B CA 1
ATOM 6251 C C . PRO B 1 18 ? 22.766 -13.008 40.406 1 42.44 18 PRO B C 1
ATOM 6253 O O . PRO B 1 18 ? 23.188 -13.344 39.312 1 42.44 18 PRO B O 1
ATOM 6256 N N . VAL B 1 19 ? 21.578 -12.805 40.625 1 42.12 19 VAL B N 1
ATOM 6257 C CA . VAL B 1 19 ? 20.469 -13.055 39.719 1 42.12 19 VAL B CA 1
ATOM 6258 C C . VAL B 1 19 ? 20.297 -11.875 38.75 1 42.12 19 VAL B C 1
ATOM 6260 O O . VAL B 1 19 ? 19.938 -12.055 37.594 1 42.12 19 VAL B O 1
ATOM 6263 N N . LYS B 1 20 ? 20.844 -10.773 39.219 1 49.81 20 LYS B N 1
ATOM 6264 C CA . LYS B 1 20 ? 20.734 -9.562 38.406 1 49.81 20 LYS B CA 1
ATOM 6265 C C . LYS B 1 20 ? 21.672 -9.617 37.219 1 49.81 20 LYS B C 1
ATOM 6267 O O . LYS B 1 20 ? 21.281 -9.242 36.094 1 49.81 20 LYS B O 1
ATOM 6272 N N . GLU B 1 21 ? 22.922 -9.992 37.594 1 52.69 21 GLU B N 1
ATOM 6273 C CA . GLU B 1 21 ? 23.891 -10.039 36.5 1 52.69 21 GLU B CA 1
ATOM 6274 C C . GLU B 1 21 ? 23.516 -11.109 35.469 1 52.69 21 GLU B C 1
ATOM 6276 O O . GLU B 1 21 ? 23.625 -10.883 34.25 1 52.69 21 GLU B O 1
ATOM 6281 N N . VAL B 1 22 ? 23.141 -12.25 36.031 1 49.34 22 VAL B N 1
ATOM 6282 C CA . VAL B 1 22 ? 22.734 -13.336 35.156 1 49.34 22 VAL B CA 1
ATOM 6283 C C . VAL B 1 22 ? 21.469 -12.953 34.406 1 49.34 22 VAL B C 1
ATOM 6285 O O . VAL B 1 22 ? 21.344 -13.234 33.188 1 49.34 22 VAL B O 1
ATOM 6288 N N . THR B 1 23 ? 20.688 -12.242 35.125 1 54.75 23 THR B N 1
ATOM 6289 C CA . THR B 1 23 ? 19.453 -11.812 34.5 1 54.75 23 THR B CA 1
ATOM 6290 C C . THR B 1 23 ? 19.719 -10.742 33.438 1 54.75 23 THR B C 1
ATOM 6292 O O . THR B 1 23 ? 19.078 -10.727 32.375 1 54.75 23 THR B O 1
ATOM 6295 N N . ALA B 1 24 ? 20.75 -9.977 33.812 1 62.56 24 ALA B N 1
ATOM 6296 C CA . ALA B 1 24 ? 21.094 -8.93 32.844 1 62.56 24 ALA B CA 1
ATOM 6297 C C . ALA B 1 24 ? 21.703 -9.523 31.578 1 62.56 24 ALA B C 1
ATOM 6299 O O . ALA B 1 24 ? 21.406 -9.078 30.469 1 62.56 24 ALA B O 1
ATOM 6300 N N . PHE B 1 25 ? 22.531 -10.539 31.844 1 59.41 25 PHE B N 1
ATOM 6301 C CA . PHE B 1 25 ? 23.156 -11.195 30.703 1 59.41 25 PHE B CA 1
ATOM 6302 C C . PHE B 1 25 ? 22.125 -11.945 29.875 1 59.41 25 PHE B C 1
ATOM 6304 O O . PHE B 1 25 ? 22.156 -11.875 28.641 1 59.41 25 PHE B O 1
ATOM 6311 N N . ALA B 1 26 ? 21.312 -12.656 30.562 1 59.56 26 ALA B N 1
ATOM 6312 C CA . ALA B 1 26 ? 20.266 -13.398 29.859 1 59.56 26 ALA B CA 1
ATOM 6313 C C . ALA B 1 26 ? 19.344 -12.453 29.109 1 59.56 26 ALA B C 1
ATOM 6315 O O . ALA B 1 26 ? 18.922 -12.75 27.984 1 59.56 26 ALA B O 1
ATOM 6316 N N . TYR B 1 27 ? 19.266 -11.344 29.734 1 64.12 27 TYR B N 1
ATOM 6317 C CA . TYR B 1 27 ? 18.422 -10.336 29.094 1 64.12 27 TYR B CA 1
ATOM 6318 C C . TYR B 1 27 ? 19.078 -9.797 27.828 1 64.12 27 TYR B C 1
ATOM 6320 O O . TYR B 1 27 ? 18.453 -9.719 26.766 1 64.12 27 TYR B O 1
ATOM 6328 N N . THR B 1 28 ? 20.328 -9.609 27.938 1 67.75 28 THR B N 1
ATOM 6329 C CA . THR B 1 28 ? 21.047 -9.078 26.797 1 67.75 28 THR B CA 1
ATOM 6330 C C . THR B 1 28 ? 21.125 -10.109 25.672 1 67.75 28 THR B C 1
ATOM 6332 O O . THR B 1 28 ? 21 -9.766 24.5 1 67.75 28 THR B O 1
ATOM 6335 N N . ALA B 1 29 ? 21.312 -11.336 26.062 1 66.81 29 ALA B N 1
ATOM 6336 C CA . ALA B 1 29 ? 21.375 -12.406 25.078 1 66.81 29 ALA B CA 1
ATOM 6337 C C . ALA B 1 29 ? 20.047 -12.586 24.359 1 66.81 29 ALA B C 1
ATOM 6339 O O . ALA B 1 29 ? 20 -12.789 23.141 1 66.81 29 ALA B O 1
ATOM 6340 N N . LEU B 1 30 ? 19.078 -12.477 25.141 1 70.25 30 LEU B N 1
ATOM 6341 C CA . LEU B 1 30 ? 17.75 -12.602 24.562 1 70.25 30 LEU B CA 1
ATOM 6342 C C . LEU B 1 30 ? 17.438 -11.43 23.641 1 70.25 30 LEU B C 1
ATOM 6344 O O . LEU B 1 30 ? 16.828 -11.609 22.578 1 70.25 30 LEU B O 1
ATOM 6348 N N . LEU B 1 31 ? 17.953 -10.352 24.031 1 71.75 31 LEU B N 1
ATOM 6349 C CA . LEU B 1 31 ? 17.719 -9.172 23.219 1 71.75 31 LEU B CA 1
ATOM 6350 C C . LEU B 1 31 ? 18.469 -9.281 21.891 1 71.75 31 LEU B C 1
ATOM 6352 O O . LEU B 1 31 ? 17.938 -8.922 20.844 1 71.75 31 LEU B O 1
ATOM 6356 N N . ASN B 1 32 ? 19.656 -9.836 22 1 70.19 32 ASN B N 1
ATOM 6357 C CA . ASN B 1 32 ? 20.438 -10 20.781 1 70.19 32 ASN B CA 1
ATOM 6358 C C . ASN B 1 32 ? 19.812 -11.023 19.844 1 70.19 32 ASN B C 1
ATOM 6360 O O . ASN B 1 32 ? 19.781 -10.82 18.625 1 70.19 32 ASN B O 1
ATOM 6364 N N . LEU B 1 33 ? 19.312 -12.062 20.469 1 73.06 33 LEU B N 1
ATOM 6365 C CA . LEU B 1 33 ? 18.641 -13.078 19.672 1 73.06 33 LEU B CA 1
ATOM 6366 C C . LEU B 1 33 ? 17.391 -12.508 19.016 1 73.06 33 LEU B C 1
ATOM 6368 O O . LEU B 1 33 ? 17.109 -12.773 17.844 1 73.06 33 LEU B O 1
ATOM 6372 N N . ALA B 1 34 ? 16.734 -11.766 19.766 1 74.56 34 ALA B N 1
ATOM 6373 C CA . ALA B 1 34 ? 15.508 -11.156 19.266 1 74.56 34 ALA B CA 1
ATOM 6374 C C . ALA B 1 34 ? 15.797 -10.211 18.094 1 74.56 34 ALA B C 1
ATOM 6376 O O . ALA B 1 34 ? 15.055 -10.172 17.125 1 74.56 34 ALA B O 1
ATOM 6377 N N . ARG B 1 35 ? 16.906 -9.633 18.219 1 72.12 35 ARG B N 1
ATOM 6378 C CA . ARG B 1 35 ? 17.328 -8.711 17.172 1 72.12 35 ARG B CA 1
ATOM 6379 C C . ARG B 1 35 ? 17.672 -9.469 15.891 1 72.12 35 ARG B C 1
ATOM 6381 O O . ARG B 1 35 ? 17.25 -9.07 14.797 1 72.12 35 ARG B O 1
ATOM 6388 N N . GLU B 1 36 ? 18.422 -10.461 16.094 1 71.12 36 GLU B N 1
ATOM 6389 C CA . GLU B 1 36 ? 18.844 -11.258 14.945 1 71.12 36 GLU B CA 1
ATOM 6390 C C . GLU B 1 36 ? 17.625 -11.867 14.234 1 71.12 36 GLU B C 1
ATOM 6392 O O . GLU B 1 36 ? 17.578 -11.891 13 1 71.12 36 GLU B O 1
ATOM 6397 N N . LEU B 1 37 ? 16.75 -12.273 15.008 1 75.19 37 LEU B N 1
ATOM 6398 C CA . LEU B 1 37 ? 15.555 -12.891 14.445 1 75.19 37 LEU B CA 1
ATOM 6399 C C . LEU B 1 37 ? 14.695 -11.844 13.734 1 75.19 37 LEU B C 1
ATOM 6401 O O . LEU B 1 37 ? 14.203 -12.094 12.633 1 75.19 37 LEU B O 1
ATOM 6405 N N . SER B 1 38 ? 14.609 -10.742 14.328 1 73.81 38 SER B N 1
ATOM 6406 C CA . SER B 1 38 ? 13.805 -9.672 13.75 1 73.81 38 SER B CA 1
ATOM 6407 C C . SER B 1 38 ? 14.406 -9.18 12.438 1 73.81 38 SER B C 1
ATOM 6409 O O . SER B 1 38 ? 13.68 -8.914 11.477 1 73.81 38 SER B O 1
ATOM 6411 N N . ASN B 1 39 ? 15.688 -9.117 12.375 1 72.69 39 ASN B N 1
ATOM 6412 C CA . ASN B 1 39 ? 16.375 -8.695 11.164 1 72.69 39 ASN B CA 1
ATOM 6413 C C . ASN B 1 39 ? 16.234 -9.734 10.055 1 72.69 39 ASN B C 1
ATOM 6415 O O . ASN B 1 39 ? 16.172 -9.383 8.867 1 72.69 39 ASN B O 1
ATOM 6419 N N . SER B 1 40 ? 16.188 -10.93 10.562 1 72.94 40 SER B N 1
ATOM 6420 C CA . SER B 1 40 ? 16.062 -11.992 9.57 1 72.94 40 SER B CA 1
ATOM 6421 C C . SER B 1 40 ? 14.617 -12.156 9.109 1 72.94 40 SER B C 1
ATOM 6423 O O . SER B 1 40 ? 14.336 -12.938 8.203 1 72.94 40 SER B O 1
ATOM 6425 N N . GLY B 1 41 ? 13.766 -11.43 9.758 1 74.88 41 GLY B N 1
ATOM 6426 C CA . GLY B 1 41 ? 12.398 -11.367 9.266 1 74.88 41 GLY B CA 1
ATOM 6427 C C . GLY B 1 41 ? 11.398 -12.055 10.188 1 74.88 41 GLY B C 1
ATOM 6428 O O . GLY B 1 41 ? 10.203 -12.078 9.898 1 74.88 41 GLY B O 1
ATOM 6429 N N . SER B 1 42 ? 11.898 -12.648 11.211 1 82.75 42 SER B N 1
ATOM 6430 C CA . SER B 1 42 ? 10.984 -13.344 12.109 1 82.75 42 SER B CA 1
ATOM 6431 C C . SER B 1 42 ? 10.867 -12.617 13.453 1 82.75 42 SER B C 1
ATOM 6433 O O . SER B 1 42 ? 11.43 -11.539 13.633 1 82.75 42 SER B O 1
ATOM 6435 N N . ASP B 1 43 ? 9.914 -13.094 14.227 1 81.56 43 ASP B N 1
ATOM 6436 C CA . ASP B 1 43 ? 9.664 -12.531 15.555 1 81.56 43 ASP B CA 1
ATOM 6437 C C . ASP B 1 43 ? 9.805 -13.594 16.641 1 81.56 43 ASP B C 1
ATOM 6439 O O . ASP B 1 43 ? 9.109 -14.617 16.609 1 81.56 43 ASP B O 1
ATOM 6443 N N . ILE B 1 44 ? 10.656 -13.328 17.578 1 79.19 44 ILE B N 1
ATOM 6444 C CA . ILE B 1 44 ? 11.031 -14.336 18.578 1 79.19 44 ILE B CA 1
ATOM 6445 C C . ILE B 1 44 ? 9.805 -14.766 19.359 1 79.19 44 ILE B C 1
ATOM 6447 O O . ILE B 1 44 ? 9.664 -15.945 19.703 1 79.19 44 ILE B O 1
ATOM 6451 N N . PHE B 1 45 ? 8.953 -13.898 19.656 1 82.12 45 PHE B N 1
ATOM 6452 C CA . PHE B 1 45 ? 7.797 -14.258 20.469 1 82.12 45 PHE B CA 1
ATOM 6453 C C . PHE B 1 45 ? 6.75 -14.984 19.641 1 82.12 45 PHE B C 1
ATOM 6455 O O . PHE B 1 45 ? 6.09 -15.906 20.141 1 82.12 45 PHE B O 1
ATOM 6462 N N . VAL B 1 46 ? 6.66 -14.578 18.438 1 87.06 46 VAL B N 1
ATOM 6463 C CA . VAL B 1 46 ? 5.711 -15.242 17.547 1 87.06 46 VAL B CA 1
ATOM 6464 C C . VAL B 1 46 ? 6.168 -16.672 17.281 1 87.06 46 VAL B C 1
ATOM 6466 O O . VAL B 1 46 ? 5.352 -17.594 17.234 1 87.06 46 VAL B O 1
ATOM 6469 N N . GLU B 1 47 ? 7.492 -16.812 17.156 1 89.75 47 GLU B N 1
ATOM 6470 C CA . GLU B 1 47 ? 8.031 -18.156 16.969 1 89.75 47 GLU B CA 1
ATOM 6471 C C . GLU B 1 47 ? 7.676 -19.062 18.156 1 89.75 47 GLU B C 1
ATOM 6473 O O . GLU B 1 47 ? 7.332 -20.234 17.969 1 89.75 47 GLU B O 1
ATOM 6478 N N . ALA B 1 48 ? 7.762 -18.438 19.312 1 86.81 48 ALA B N 1
ATOM 6479 C CA . ALA B 1 48 ? 7.445 -19.203 20.516 1 86.81 48 ALA B CA 1
ATOM 6480 C C . ALA B 1 48 ? 5.965 -19.562 20.562 1 86.81 48 ALA B C 1
ATOM 6482 O O . ALA B 1 48 ? 5.602 -20.688 20.953 1 86.81 48 ALA B O 1
ATOM 6483 N N . ASP B 1 49 ? 5.176 -18.672 20.203 1 88 49 ASP B N 1
ATOM 6484 C CA . ASP B 1 49 ? 3.736 -18.922 20.188 1 88 49 ASP B CA 1
ATOM 6485 C C . ASP B 1 49 ? 3.375 -19.984 19.156 1 88 49 ASP B C 1
ATOM 6487 O O . ASP B 1 49 ? 2.553 -20.859 19.438 1 88 49 ASP B O 1
ATOM 6491 N N . LEU B 1 50 ? 3.975 -19.859 18 1 92.88 50 LEU B N 1
ATOM 6492 C CA . LEU B 1 50 ? 3.709 -20.844 16.953 1 92.88 50 LEU B CA 1
ATOM 6493 C C . LEU B 1 50 ? 4.242 -22.219 17.359 1 92.88 50 LEU B C 1
ATOM 6495 O O . LEU B 1 50 ? 3.631 -23.234 17.047 1 92.88 50 LEU B O 1
ATOM 6499 N N . ALA B 1 51 ? 5.371 -22.219 18.047 1 92.19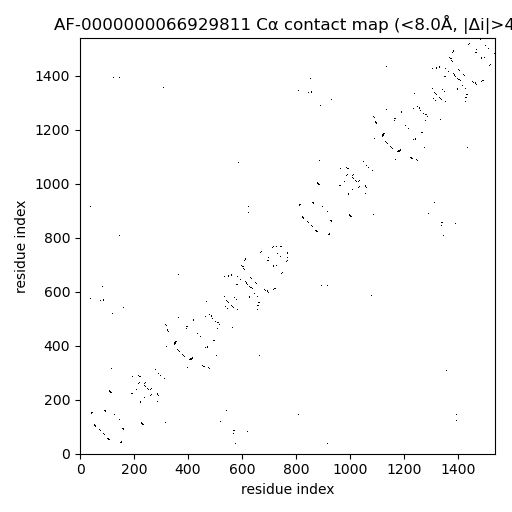 51 ALA B N 1
ATOM 6500 C CA . ALA B 1 51 ? 5.949 -23.469 18.5 1 92.19 51 ALA B CA 1
ATOM 6501 C C . ALA B 1 51 ? 5.059 -24.141 19.547 1 92.19 51 ALA B C 1
ATOM 6503 O O . ALA B 1 51 ? 5.066 -25.375 19.672 1 92.19 51 ALA B O 1
ATOM 6504 N N . SER B 1 52 ? 4.301 -23.312 20.266 1 88.75 52 SER B N 1
ATOM 6505 C CA . SER B 1 52 ? 3.379 -23.875 21.25 1 88.75 52 SER B CA 1
ATOM 6506 C C . SER B 1 52 ? 2.234 -24.625 20.578 1 88.75 52 SER B C 1
ATOM 6508 O O . SER B 1 52 ? 1.55 -25.422 21.219 1 88.75 52 SER B O 1
ATOM 6510 N N . ILE B 1 53 ? 2.092 -24.438 19.312 1 92.25 53 ILE B N 1
ATOM 6511 C CA . ILE B 1 53 ? 1.032 -25.109 18.562 1 92.25 53 ILE B CA 1
ATOM 6512 C C . ILE B 1 53 ? 1.638 -26.188 17.656 1 92.25 53 ILE B C 1
ATOM 6514 O O . ILE B 1 53 ? 1.313 -27.375 17.797 1 92.25 53 ILE B O 1
ATOM 6518 N N . PHE B 1 54 ? 2.574 -25.812 16.812 1 95 54 PHE B N 1
ATOM 6519 C CA . PHE B 1 54 ? 3.076 -26.688 15.75 1 95 54 PHE B CA 1
ATOM 6520 C C . PHE B 1 54 ? 4.281 -27.484 16.234 1 95 54 PHE B C 1
ATOM 6522 O O . PHE B 1 54 ? 4.691 -28.453 15.578 1 95 54 PHE B O 1
ATOM 6529 N N . GLY B 1 55 ? 4.879 -27.078 17.344 1 94.06 55 GLY B N 1
ATOM 6530 C CA . GLY B 1 55 ? 6.066 -27.75 17.844 1 94.06 55 GLY B CA 1
ATOM 6531 C C . GLY B 1 55 ? 5.762 -28.781 18.906 1 94.06 55 GLY B C 1
ATOM 6532 O O . GLY B 1 55 ? 6.672 -29.312 19.562 1 94.06 55 GLY B O 1
ATOM 6533 N N . ARG B 1 56 ? 4.566 -29.141 19.141 1 91 56 ARG B N 1
ATOM 6534 C CA . ARG B 1 56 ? 4.133 -30.016 20.234 1 91 56 ARG B CA 1
ATOM 6535 C C . ARG B 1 56 ? 4.578 -31.453 20 1 91 56 ARG B C 1
ATOM 6537 O O . ARG B 1 56 ? 4.602 -32.25 20.922 1 91 56 ARG B O 1
ATOM 6544 N N . SER B 1 57 ? 4.887 -31.781 18.734 1 91.38 57 SER B N 1
ATOM 6545 C CA . SER B 1 57 ? 5.34 -33.125 18.422 1 91.38 57 SER B CA 1
ATOM 6546 C C . SER B 1 57 ? 6.523 -33.094 17.453 1 91.38 57 SER B C 1
ATOM 6548 O O . SER B 1 57 ? 6.598 -32.25 16.578 1 91.38 57 SER B O 1
ATOM 6550 N N . PRO B 1 58 ? 7.332 -34.062 17.672 1 90.44 58 PRO B N 1
ATOM 6551 C CA . PRO B 1 58 ? 8.453 -34.125 16.734 1 90.44 58 PRO B CA 1
ATOM 6552 C C . PRO B 1 58 ? 8.031 -34.594 15.344 1 90.44 58 PRO B C 1
ATOM 6554 O O . PRO B 1 58 ? 6.996 -35.25 15.203 1 90.44 58 PRO B O 1
ATOM 6557 N N . ILE B 1 59 ? 8.828 -34.281 14.422 1 93.75 59 ILE B N 1
ATOM 6558 C CA . ILE B 1 59 ? 8.539 -34.656 13.039 1 93.75 59 ILE B CA 1
ATOM 6559 C C . ILE B 1 59 ? 9.18 -36 12.711 1 93.75 59 ILE B C 1
ATOM 6561 O O . ILE B 1 59 ? 10.008 -36.5 13.484 1 93.75 59 ILE B O 1
ATOM 6565 N N . SER B 1 60 ? 8.859 -36.531 11.586 1 92.75 60 SER B N 1
ATOM 6566 C CA . SER B 1 60 ? 9.43 -37.812 11.117 1 92.75 60 SER B CA 1
ATOM 6567 C C . SER B 1 60 ? 10.945 -37.688 10.977 1 92.75 60 SER B C 1
ATOM 6569 O O . SER B 1 60 ? 11.461 -36.688 10.461 1 92.75 60 SER B O 1
ATOM 6571 N N . ARG B 1 61 ? 11.672 -38.75 11.445 1 92.25 61 ARG B N 1
ATOM 6572 C CA . ARG B 1 61 ? 13.133 -38.75 11.398 1 92.25 61 ARG B CA 1
ATOM 6573 C C . ARG B 1 61 ? 13.633 -38.719 9.961 1 92.25 61 ARG B C 1
ATOM 6575 O O . ARG B 1 61 ? 14.641 -38.062 9.656 1 92.25 61 ARG B O 1
ATOM 6582 N N . GLU B 1 62 ? 12.898 -39.406 9.141 1 93 62 GLU B N 1
ATOM 6583 C CA . GLU B 1 62 ? 13.266 -39.438 7.727 1 93 62 GLU B CA 1
ATOM 6584 C C . GLU B 1 62 ? 13.148 -38.062 7.094 1 93 62 GLU B C 1
ATOM 6586 O O . GLU B 1 62 ? 14.047 -37.625 6.371 1 93 62 GLU B O 1
ATOM 6591 N N . LEU B 1 63 ? 12.055 -37.406 7.352 1 95.5 63 LEU B N 1
ATOM 6592 C CA . LEU B 1 63 ? 11.852 -36.062 6.809 1 95.5 63 LEU B CA 1
ATOM 6593 C C . LEU B 1 63 ? 12.867 -35.094 7.391 1 95.5 63 LEU B C 1
ATOM 6595 O O . LEU B 1 63 ? 13.359 -34.219 6.688 1 95.5 63 LEU B O 1
ATOM 6599 N N . GLU B 1 64 ? 13.148 -35.25 8.688 1 95.06 64 GLU B N 1
ATOM 6600 C CA . GLU B 1 64 ? 14.125 -34.406 9.344 1 95.06 64 GLU B CA 1
ATOM 6601 C C . GLU B 1 64 ? 15.477 -34.469 8.648 1 95.06 64 GLU B C 1
ATOM 6603 O O . GLU B 1 64 ? 16.094 -33.406 8.383 1 95.06 64 GLU B O 1
ATOM 6608 N N . ARG B 1 65 ? 15.906 -35.625 8.344 1 93.62 65 ARG B N 1
ATOM 6609 C CA . ARG B 1 65 ? 17.203 -35.781 7.691 1 93.62 65 ARG B CA 1
ATOM 6610 C C . ARG B 1 65 ? 17.188 -35.188 6.289 1 93.62 65 ARG B C 1
ATOM 6612 O O . ARG B 1 65 ? 18.109 -34.469 5.91 1 93.62 65 ARG B O 1
ATOM 6619 N N . ALA B 1 66 ? 16.156 -35.469 5.594 1 94.62 66 ALA B N 1
ATOM 6620 C CA . ALA B 1 66 ? 16.031 -34.969 4.23 1 94.62 66 ALA B CA 1
ATOM 6621 C C . ALA B 1 66 ? 15.984 -33.438 4.223 1 94.62 66 ALA B C 1
ATOM 6623 O O . ALA B 1 66 ? 16.594 -32.781 3.369 1 94.62 66 ALA B O 1
ATOM 6624 N N . PHE B 1 67 ? 15.242 -32.938 5.16 1 95.06 67 PHE B N 1
ATOM 6625 C CA . PHE B 1 67 ? 15.055 -31.5 5.258 1 95.06 67 PHE B CA 1
ATOM 6626 C C . PHE B 1 67 ? 16.359 -30.797 5.617 1 95.06 67 PHE B C 1
ATOM 6628 O O . PHE B 1 67 ? 16.734 -29.812 4.984 1 95.06 67 PHE B O 1
ATOM 6635 N N . LYS B 1 68 ? 17.078 -31.266 6.57 1 92.81 68 LYS B N 1
ATOM 6636 C CA . LYS B 1 68 ? 18.344 -30.672 7.012 1 92.81 68 LYS B CA 1
ATOM 6637 C C . LYS B 1 68 ? 19.406 -30.766 5.926 1 92.81 68 LYS B C 1
ATOM 6639 O O . LYS B 1 68 ? 20.219 -29.859 5.758 1 92.81 68 LYS B O 1
ATOM 6644 N N . ASP B 1 69 ? 19.359 -31.828 5.176 1 91.62 69 ASP B N 1
ATOM 6645 C CA . ASP B 1 69 ? 20.344 -32.031 4.117 1 91.62 69 ASP B CA 1
ATOM 6646 C C . ASP B 1 69 ? 20.203 -31 3.018 1 91.62 69 ASP B C 1
ATOM 6648 O O . ASP B 1 69 ? 21.203 -30.578 2.426 1 91.62 69 ASP B O 1
ATOM 6652 N N . LYS B 1 70 ? 19.047 -30.594 2.766 1 91.69 70 LYS B N 1
ATOM 6653 C CA . LYS B 1 70 ? 18.797 -29.641 1.675 1 91.69 70 LYS B CA 1
ATOM 6654 C C . LYS B 1 70 ? 18.906 -28.203 2.156 1 91.69 70 LYS B C 1
ATOM 6656 O O . LYS B 1 70 ? 19.406 -27.344 1.436 1 91.69 70 LYS B O 1
ATOM 6661 N N . VAL B 1 71 ? 18.438 -27.922 3.316 1 92.44 71 VAL B N 1
ATOM 6662 C CA . VAL B 1 71 ? 18.266 -26.562 3.785 1 92.44 71 VAL B CA 1
ATOM 6663 C C . VAL B 1 71 ? 19.594 -26.016 4.305 1 92.44 71 VAL B C 1
ATOM 6665 O O . VAL B 1 71 ? 19.812 -24.812 4.34 1 92.44 71 VAL B O 1
ATOM 6668 N N . HIS B 1 72 ? 20.594 -26.766 4.57 1 87.81 72 HIS B N 1
ATOM 6669 C CA . HIS B 1 72 ? 21.859 -26.328 5.148 1 87.81 72 HIS B CA 1
ATOM 6670 C C . HIS B 1 72 ? 22.734 -25.641 4.102 1 87.81 72 HIS B C 1
ATOM 6672 O O . HIS B 1 72 ? 23.672 -24.938 4.449 1 87.81 72 HIS B O 1
ATOM 6678 N N . ILE B 1 73 ? 22.438 -25.719 2.85 1 82.38 73 ILE B N 1
ATOM 6679 C CA . ILE B 1 73 ? 23.234 -25.172 1.76 1 82.38 73 ILE B CA 1
ATOM 6680 C C . ILE B 1 73 ? 23.047 -23.656 1.711 1 82.38 73 ILE B C 1
ATOM 6682 O O . ILE B 1 73 ? 21.922 -23.156 1.614 1 82.38 73 ILE B O 1
ATOM 6686 N N . SER B 1 74 ? 24.156 -22.922 1.917 1 87.31 74 SER B N 1
ATOM 6687 C CA . SER B 1 74 ? 24.125 -21.469 1.873 1 87.31 74 SER B CA 1
ATOM 6688 C C . SER B 1 74 ? 25.031 -20.922 0.772 1 87.31 74 SER B C 1
ATOM 6690 O O . SER B 1 74 ? 26.156 -21.406 0.585 1 87.31 74 SER B O 1
ATOM 6692 N N . THR B 1 75 ? 24.531 -20.109 -0.075 1 88.94 75 THR B N 1
ATOM 6693 C CA . THR B 1 75 ? 25.297 -19.438 -1.118 1 88.94 75 THR B CA 1
ATOM 6694 C C . THR B 1 75 ? 25.047 -17.922 -1.086 1 88.94 75 THR B C 1
ATOM 6696 O O . THR B 1 75 ? 23.984 -17.484 -0.649 1 88.94 75 THR B O 1
ATOM 6699 N N . VAL B 1 76 ? 26.047 -17.156 -1.391 1 92.19 76 VAL B N 1
ATOM 6700 C CA . VAL B 1 76 ? 25.953 -15.711 -1.455 1 92.19 76 VAL B CA 1
ATOM 6701 C C . VAL B 1 76 ? 26.281 -15.234 -2.869 1 92.19 76 VAL B C 1
ATOM 6703 O O . VAL B 1 76 ? 27.297 -15.602 -3.439 1 92.19 76 VAL B O 1
ATOM 6706 N N . THR B 1 77 ? 25.359 -14.547 -3.443 1 91.69 77 THR B N 1
ATOM 6707 C CA . THR B 1 77 ? 25.562 -13.945 -4.758 1 91.69 77 THR B CA 1
ATOM 6708 C C . THR B 1 77 ? 25.453 -12.43 -4.68 1 91.69 77 THR B C 1
ATOM 6710 O O . THR B 1 77 ? 24.469 -11.891 -4.176 1 91.69 77 THR B O 1
ATOM 6713 N N . THR B 1 78 ? 26.469 -11.812 -5.191 1 90.94 78 THR B N 1
ATOM 6714 C CA . THR B 1 78 ? 26.453 -10.352 -5.191 1 90.94 78 THR B CA 1
ATOM 6715 C C . THR B 1 78 ? 25.578 -9.828 -6.316 1 90.94 78 THR B C 1
ATOM 6717 O O . THR B 1 78 ? 25.531 -10.406 -7.406 1 90.94 78 THR B O 1
ATOM 6720 N N . LEU B 1 79 ? 24.859 -8.797 -6.023 1 90.31 79 LEU B N 1
ATOM 6721 C CA . LEU B 1 79 ? 24.078 -8.156 -7.078 1 90.31 79 LEU B CA 1
ATOM 6722 C C . LEU B 1 79 ? 25 -7.5 -8.109 1 90.31 79 LEU B C 1
ATOM 6724 O O . LEU B 1 79 ? 24.812 -7.688 -9.312 1 90.31 79 LEU B O 1
ATOM 6728 N N . HIS B 1 80 ? 25.922 -6.723 -7.699 1 86.06 80 HIS B N 1
ATOM 6729 C CA . HIS B 1 80 ? 27.016 -6.113 -8.453 1 86.06 80 HIS B CA 1
ATOM 6730 C C . HIS B 1 80 ? 28.172 -5.734 -7.535 1 86.06 80 HIS B C 1
ATOM 6732 O O . HIS B 1 80 ? 28.047 -5.793 -6.309 1 86.06 80 HIS B O 1
ATOM 6738 N N . GLU B 1 81 ? 29.172 -5.297 -8.125 1 82.69 81 GLU B N 1
ATOM 6739 C CA . GLU B 1 81 ? 30.359 -4.973 -7.336 1 82.69 81 GLU B CA 1
ATOM 6740 C C . GLU B 1 81 ? 30.109 -3.777 -6.426 1 82.69 81 GLU B C 1
ATOM 6742 O O . GLU B 1 81 ? 29.594 -2.748 -6.871 1 82.69 81 GLU B O 1
ATOM 6747 N N . GLY B 1 82 ? 30.375 -3.939 -5.188 1 80.94 82 GLY B N 1
ATOM 6748 C CA . GLY B 1 82 ? 30.266 -2.842 -4.238 1 80.94 82 GLY B CA 1
ATOM 6749 C C . GLY B 1 82 ? 28.891 -2.736 -3.609 1 80.94 82 GLY B C 1
ATOM 6750 O O . GLY B 1 82 ? 28.656 -1.876 -2.76 1 80.94 82 GLY B O 1
ATOM 6751 N N . SER B 1 83 ? 28 -3.627 -3.951 1 88.19 83 SER B N 1
ATOM 6752 C CA . SER B 1 83 ? 26.641 -3.576 -3.395 1 88.19 83 SER B CA 1
ATOM 6753 C C . SER B 1 83 ? 26.625 -4.066 -1.951 1 88.19 83 SER B C 1
ATOM 6755 O O . SER B 1 83 ? 27.266 -5.066 -1.619 1 88.19 83 SER B O 1
ATOM 6757 N N . GLU B 1 84 ? 25.938 -3.346 -1.129 1 88.75 84 GLU B N 1
ATOM 6758 C CA . GLU B 1 84 ? 25.766 -3.744 0.266 1 88.75 84 GLU B CA 1
ATOM 6759 C C . GLU B 1 84 ? 24.719 -4.848 0.404 1 88.75 84 GLU B C 1
ATOM 6761 O O . GLU B 1 84 ? 24.719 -5.574 1.399 1 88.75 84 GLU B O 1
ATOM 6766 N N . ILE B 1 85 ? 23.875 -4.957 -0.555 1 92.94 85 ILE B N 1
ATOM 6767 C CA . ILE B 1 85 ? 22.844 -5.992 -0.547 1 92.94 85 ILE B CA 1
ATOM 6768 C C . ILE B 1 85 ? 23.312 -7.191 -1.37 1 92.94 85 ILE B C 1
ATOM 6770 O O . ILE B 1 85 ? 23.859 -7.023 -2.465 1 92.94 85 ILE B O 1
ATOM 6774 N N . GLN B 1 86 ? 23.234 -8.344 -0.79 1 94.38 86 GLN B N 1
ATOM 6775 C CA . GLN B 1 86 ? 23.594 -9.602 -1.438 1 94.38 86 GLN B CA 1
ATOM 6776 C C . GLN B 1 86 ? 22.391 -10.562 -1.456 1 94.38 86 GLN B C 1
ATOM 6778 O O . GLN B 1 86 ? 21.469 -10.422 -0.655 1 94.38 86 GLN B O 1
ATOM 6783 N N . LEU B 1 87 ? 22.406 -11.445 -2.467 1 95.19 87 LEU B N 1
ATOM 6784 C CA . LEU B 1 87 ? 21.406 -12.516 -2.496 1 95.19 87 LEU B CA 1
ATOM 6785 C C . LEU B 1 87 ? 21.922 -13.742 -1.756 1 95.19 87 LEU B C 1
ATOM 6787 O O . LEU B 1 87 ? 22.953 -14.312 -2.125 1 95.19 87 LEU B O 1
ATOM 6791 N N . ARG B 1 88 ? 21.172 -14.078 -0.732 1 92.25 88 ARG B N 1
ATOM 6792 C CA . ARG B 1 88 ? 21.609 -15.211 0.086 1 92.25 88 ARG B CA 1
ATOM 6793 C C . ARG B 1 88 ? 20.578 -16.344 0.041 1 92.25 88 ARG B C 1
ATOM 6795 O O . ARG B 1 88 ? 19.375 -16.094 0.078 1 92.25 88 ARG B O 1
ATOM 6802 N N . THR B 1 89 ? 21.094 -17.516 -0.132 1 89.62 89 THR B N 1
ATOM 6803 C CA . THR B 1 89 ? 20.266 -18.703 -0.014 1 89.62 89 THR B CA 1
ATOM 6804 C C . THR B 1 89 ? 20.594 -19.469 1.271 1 89.62 89 THR B C 1
ATOM 6806 O O . THR B 1 89 ? 21.625 -19.219 1.9 1 89.62 89 THR B O 1
ATOM 6809 N N . GLY B 1 90 ? 19.672 -20.25 1.686 1 86.25 90 GLY B N 1
ATOM 6810 C CA . GLY B 1 90 ? 19.953 -21.109 2.822 1 86.25 90 GLY B CA 1
ATOM 6811 C C . GLY B 1 90 ? 19.344 -20.609 4.117 1 86.25 90 GLY B C 1
ATOM 6812 O O . GLY B 1 90 ? 18.547 -19.672 4.113 1 86.25 90 GLY B O 1
ATOM 6813 N N . PRO B 1 91 ? 19.781 -21.297 5.172 1 88.56 91 PRO B N 1
ATOM 6814 C CA . PRO B 1 91 ? 19.156 -20.984 6.465 1 88.56 91 PRO B CA 1
ATOM 6815 C C . PRO B 1 91 ? 19.609 -19.656 7.043 1 88.56 91 PRO B C 1
ATOM 6817 O O . PRO B 1 91 ? 20.797 -19.297 6.926 1 88.56 91 PRO B O 1
ATOM 6820 N N . GLY B 1 92 ? 18.703 -18.875 7.48 1 85.56 92 GLY B N 1
ATOM 6821 C CA . GLY B 1 92 ? 18.969 -17.688 8.289 1 85.56 92 GLY B CA 1
ATOM 6822 C C . GLY B 1 92 ? 18.875 -17.969 9.781 1 85.56 92 GLY B C 1
ATOM 6823 O O . GLY B 1 92 ? 18.828 -19.125 10.211 1 85.56 92 GLY B O 1
ATOM 6824 N N . PRO B 1 93 ? 18.844 -17.016 10.562 1 82.12 93 PRO B N 1
ATOM 6825 C CA . PRO B 1 93 ? 18.828 -17.172 12.023 1 82.12 93 PRO B CA 1
ATOM 6826 C C . PRO B 1 93 ? 17.625 -17.984 12.516 1 82.12 93 PRO B C 1
ATOM 6828 O O . PRO B 1 93 ? 17.75 -18.734 13.484 1 82.12 93 PRO B O 1
ATOM 6831 N N . THR B 1 94 ? 16.547 -17.828 11.867 1 87.25 94 THR B N 1
ATOM 6832 C CA . THR B 1 94 ? 15.328 -18.531 12.266 1 87.25 94 THR B CA 1
ATOM 6833 C C . THR B 1 94 ? 15.516 -20.047 12.109 1 87.25 94 THR B C 1
ATOM 6835 O O . THR B 1 94 ? 15.195 -20.812 13.023 1 87.25 94 THR B O 1
ATOM 6838 N N . VAL B 1 95 ? 16.062 -20.438 11.031 1 90 95 VAL B N 1
ATOM 6839 C CA . VAL B 1 95 ? 16.219 -21.859 10.734 1 90 95 VAL B CA 1
ATOM 6840 C C . VAL B 1 95 ? 17.406 -22.422 11.5 1 90 95 VAL B C 1
ATOM 6842 O O . VAL B 1 95 ? 17.375 -23.562 11.969 1 90 95 VAL B O 1
ATOM 6845 N N . ILE B 1 96 ? 18.422 -21.688 11.688 1 86.31 96 ILE B N 1
ATOM 6846 C CA . ILE B 1 96 ? 19.609 -22.125 12.414 1 86.31 96 ILE B CA 1
ATOM 6847 C C . ILE B 1 96 ? 19.234 -22.406 13.875 1 86.31 96 ILE B C 1
ATOM 6849 O O . ILE B 1 96 ? 19.672 -23.406 14.445 1 86.31 96 ILE B O 1
ATOM 6853 N N . ARG B 1 97 ? 18.438 -21.562 14.398 1 85.38 97 ARG B N 1
ATOM 6854 C CA . ARG B 1 97 ? 17.953 -21.781 15.758 1 85.38 97 ARG B CA 1
ATOM 6855 C C . ARG B 1 97 ? 17.078 -23.016 15.836 1 85.38 97 ARG B C 1
ATOM 6857 O O . ARG B 1 97 ? 17.172 -23.797 16.797 1 85.38 97 ARG B O 1
ATOM 6864 N N . ALA B 1 98 ? 16.312 -23.172 14.867 1 89 98 ALA B N 1
ATOM 6865 C CA . ALA B 1 98 ? 15.383 -24.297 14.828 1 89 98 ALA B CA 1
ATOM 6866 C C . ALA B 1 98 ? 16.141 -25.625 14.742 1 89 98 ALA B C 1
ATOM 6868 O O . ALA B 1 98 ? 15.672 -26.641 15.266 1 89 98 ALA B O 1
ATOM 6869 N N . PHE B 1 99 ? 17.328 -25.641 14.18 1 89.06 99 PHE B N 1
ATOM 6870 C CA . PHE B 1 99 ? 18.125 -26.859 14.055 1 89.06 99 PHE B CA 1
ATOM 6871 C C . PHE B 1 99 ? 18.578 -27.359 15.422 1 89.06 99 PHE B C 1
ATOM 6873 O O . PHE B 1 99 ? 18.875 -28.531 15.594 1 89.06 99 PHE B O 1
ATOM 6880 N N . GLN B 1 100 ? 18.469 -26.422 16.391 1 85.31 100 GLN B N 1
ATOM 6881 C CA . GLN B 1 100 ? 18.984 -26.766 17.719 1 85.31 100 GLN B CA 1
ATOM 6882 C C . GLN B 1 100 ? 17.859 -27.156 18.656 1 85.31 100 GLN B C 1
ATOM 6884 O O . GLN B 1 100 ? 18.109 -27.719 19.719 1 85.31 100 GLN B O 1
ATOM 6889 N N . ASP B 1 101 ? 16.688 -26.828 18.266 1 89.69 101 ASP B N 1
ATOM 6890 C CA . ASP B 1 101 ? 15.523 -27.109 19.094 1 89.69 101 ASP B CA 1
ATOM 6891 C C . ASP B 1 101 ? 14.438 -27.828 18.281 1 89.69 101 ASP B C 1
ATOM 6893 O O . ASP B 1 101 ? 13.875 -27.25 17.344 1 89.69 101 ASP B O 1
ATOM 6897 N N . SER B 1 102 ? 14.102 -28.953 18.766 1 90.69 102 SER B N 1
ATOM 6898 C CA . SER B 1 102 ? 13.195 -29.797 18 1 90.69 102 SER B CA 1
ATOM 6899 C C . SER B 1 102 ? 11.812 -29.172 17.891 1 90.69 102 SER B C 1
ATOM 6901 O O . SER B 1 102 ? 11.094 -29.406 16.922 1 90.69 102 SER B O 1
ATOM 6903 N N . ARG B 1 103 ? 11.375 -28.438 18.891 1 90.88 103 ARG B N 1
ATOM 6904 C CA . ARG B 1 103 ? 10.055 -27.812 18.859 1 90.88 103 ARG B CA 1
ATOM 6905 C C . ARG B 1 103 ? 9.984 -26.766 17.75 1 90.88 103 ARG B C 1
ATOM 6907 O O . ARG B 1 103 ? 9 -26.688 17.016 1 90.88 103 ARG B O 1
ATOM 6914 N N . TYR B 1 104 ? 11.047 -25.969 17.719 1 93.25 104 TYR B N 1
ATOM 6915 C CA . TYR B 1 104 ? 11.102 -24.938 16.688 1 93.25 104 TYR B CA 1
ATOM 6916 C C . TYR B 1 104 ? 11.289 -25.547 15.305 1 93.25 104 TYR B C 1
ATOM 6918 O O . TYR B 1 104 ? 10.75 -25.047 14.32 1 93.25 104 TYR B O 1
ATOM 6926 N N . PHE B 1 105 ? 12.023 -26.609 15.297 1 95.25 105 PHE B N 1
ATOM 6927 C CA . PHE B 1 105 ? 12.266 -27.281 14.023 1 95.25 105 PHE B CA 1
ATOM 6928 C C . PHE B 1 105 ? 10.961 -27.828 13.445 1 95.25 105 PHE B C 1
ATOM 6930 O O . PHE B 1 105 ? 10.68 -27.641 12.258 1 95.25 105 PHE B O 1
ATOM 6937 N N . ALA B 1 106 ? 10.211 -28.453 14.289 1 96.31 106 ALA B N 1
ATOM 6938 C CA . ALA B 1 106 ? 8.922 -28.984 13.852 1 96.31 106 ALA B CA 1
ATOM 6939 C C . ALA B 1 106 ? 8.016 -27.875 13.336 1 96.31 106 ALA B C 1
ATOM 6941 O O . ALA B 1 106 ? 7.293 -28.047 12.352 1 96.31 106 ALA B O 1
ATOM 6942 N N . THR B 1 107 ? 8.086 -26.75 13.969 1 96.06 107 THR B N 1
ATOM 6943 C CA . THR B 1 107 ? 7.273 -25.609 13.594 1 96.06 107 THR B CA 1
ATOM 6944 C C . THR B 1 107 ? 7.664 -25.094 12.211 1 96.06 107 THR B C 1
ATOM 6946 O O . THR B 1 107 ? 6.805 -24.891 11.359 1 96.06 107 THR B O 1
ATOM 6949 N N . ILE B 1 108 ? 8.953 -24.969 11.984 1 95.44 108 ILE B N 1
ATOM 6950 C CA . ILE B 1 108 ? 9.445 -24.391 10.734 1 95.44 108 ILE B CA 1
ATOM 6951 C C . ILE B 1 108 ? 9.141 -25.344 9.578 1 95.44 108 ILE B C 1
ATOM 6953 O O . ILE B 1 108 ? 8.766 -24.906 8.492 1 95.44 108 ILE B O 1
ATOM 6957 N N . VAL B 1 109 ? 9.25 -26.562 9.812 1 96.81 109 VAL B N 1
ATOM 6958 C CA . VAL B 1 109 ? 8.992 -27.562 8.773 1 96.81 109 VAL B CA 1
ATOM 6959 C C . VAL B 1 109 ? 7.516 -27.531 8.398 1 96.81 109 VAL B C 1
ATOM 6961 O O . VAL B 1 109 ? 7.172 -27.484 7.211 1 96.81 109 VAL B O 1
ATOM 6964 N N . THR B 1 110 ? 6.711 -27.578 9.391 1 97.12 110 THR B N 1
ATOM 6965 C CA . THR B 1 110 ? 5.27 -27.594 9.148 1 97.12 110 THR B CA 1
ATOM 6966 C C . THR B 1 110 ? 4.828 -26.328 8.43 1 97.12 110 THR B C 1
ATOM 6968 O O . THR B 1 110 ? 4.059 -26.406 7.465 1 97.12 110 THR B O 1
ATOM 6971 N N . LEU B 1 111 ? 5.309 -25.219 8.891 1 96.5 111 LEU B N 1
ATOM 6972 C CA . LEU B 1 111 ? 4.906 -23.938 8.297 1 96.5 111 LEU B CA 1
ATOM 6973 C C . LEU B 1 111 ? 5.465 -23.797 6.883 1 96.5 111 LEU B C 1
ATOM 6975 O O . LEU B 1 111 ? 4.828 -23.203 6.016 1 96.5 111 LEU B O 1
ATOM 6979 N N . SER B 1 112 ? 6.656 -24.328 6.652 1 95.56 112 SER B N 1
ATOM 6980 C CA . SER B 1 112 ? 7.211 -24.312 5.305 1 95.56 112 SER B CA 1
ATOM 6981 C C . SER B 1 112 ? 6.34 -25.125 4.344 1 95.56 112 SER B C 1
ATOM 6983 O O . SER B 1 112 ? 6.141 -24.734 3.193 1 95.56 112 SER B O 1
ATOM 6985 N N . ALA B 1 113 ? 5.801 -26.203 4.828 1 96.31 113 ALA B N 1
ATOM 6986 C CA . ALA B 1 113 ? 4.934 -27.047 4.008 1 96.31 113 ALA B CA 1
ATOM 6987 C C . ALA B 1 113 ? 3.611 -26.344 3.705 1 96.31 113 ALA B C 1
ATOM 6989 O O . ALA B 1 113 ? 3.156 -26.328 2.559 1 96.31 113 ALA B O 1
ATOM 6990 N N . LEU B 1 114 ? 3.035 -25.797 4.727 1 95.5 114 LEU B N 1
ATOM 6991 C CA . LEU B 1 114 ? 1.747 -25.125 4.547 1 95.5 114 LEU B CA 1
ATOM 6992 C C . LEU B 1 114 ? 1.883 -23.922 3.633 1 95.5 114 LEU B C 1
ATOM 6994 O O . LEU B 1 114 ? 1.003 -23.656 2.812 1 95.5 114 LEU B O 1
ATOM 6998 N N . SER B 1 115 ? 2.994 -23.203 3.766 1 93.69 115 SER B N 1
ATOM 6999 C CA . SER B 1 115 ? 3.227 -22 2.959 1 93.69 115 SER B CA 1
ATOM 7000 C C . SER B 1 115 ? 3.434 -22.359 1.49 1 93.69 115 SER B C 1
ATOM 7002 O O . SER B 1 115 ? 3.27 -21.516 0.612 1 93.69 115 SER B O 1
ATOM 7004 N N . TYR B 1 116 ? 3.777 -23.594 1.238 1 94.06 116 TYR B N 1
ATOM 7005 C CA . TYR B 1 116 ? 4.023 -24.062 -0.122 1 94.06 116 TYR B CA 1
ATOM 7006 C C . TYR B 1 116 ? 2.719 -24.156 -0.906 1 94.06 116 TYR B C 1
ATOM 7008 O O . TYR B 1 116 ? 2.719 -24.078 -2.137 1 94.06 116 TYR B O 1
ATOM 7016 N N . PHE B 1 117 ? 1.56 -24.25 -0.197 1 92.31 117 PHE B N 1
ATOM 7017 C CA . PHE B 1 117 ? 0.285 -24.516 -0.858 1 92.31 117 PHE B CA 1
ATOM 7018 C C . PHE B 1 117 ? -0.68 -23.359 -0.638 1 92.31 117 PHE B C 1
ATOM 7020 O O . PHE B 1 117 ? -1.701 -23.25 -1.32 1 92.31 117 PHE B O 1
ATOM 7027 N N . THR B 1 118 ? -0.384 -22.516 0.316 1 90.31 118 THR B N 1
ATOM 7028 C CA . THR B 1 118 ? -1.287 -21.438 0.701 1 90.31 118 THR B CA 1
ATOM 7029 C C . THR B 1 118 ? -0.576 -20.094 0.636 1 90.31 118 THR B C 1
ATOM 7031 O O . THR B 1 118 ? 0.572 -19.969 1.068 1 90.31 118 THR B O 1
ATOM 7034 N N . PRO B 1 119 ? -1.297 -19.109 0.067 1 88.25 119 PRO B N 1
ATOM 7035 C CA . PRO B 1 119 ? -0.675 -17.781 0.118 1 88.25 119 PRO B CA 1
ATOM 7036 C C . PRO B 1 119 ? -0.332 -17.344 1.54 1 88.25 119 PRO B C 1
ATOM 7038 O O . PRO B 1 119 ? -1.113 -17.578 2.467 1 88.25 119 PRO B O 1
ATOM 7041 N N . ARG B 1 120 ? 0.749 -16.766 1.691 1 88.5 120 ARG B N 1
ATOM 7042 C CA . ARG B 1 120 ? 1.289 -16.422 3.002 1 88.5 120 ARG B CA 1
ATOM 7043 C C . ARG B 1 120 ? 0.318 -15.531 3.777 1 88.5 120 ARG B C 1
ATOM 7045 O O . ARG B 1 120 ? 0.128 -15.719 4.98 1 88.5 120 ARG B O 1
ATOM 7052 N N . ASP B 1 121 ? -0.236 -14.508 3.133 1 82.62 121 ASP B N 1
ATOM 7053 C CA . ASP B 1 121 ? -1.148 -13.586 3.801 1 82.62 121 ASP B CA 1
ATOM 7054 C C . ASP B 1 121 ? -2.389 -14.312 4.312 1 82.62 121 ASP B C 1
ATOM 7056 O O . ASP B 1 121 ? -2.855 -14.047 5.422 1 82.62 121 ASP B O 1
ATOM 7060 N N . ASP B 1 122 ? -2.889 -15.211 3.518 1 83.88 122 ASP B N 1
ATOM 7061 C CA . ASP B 1 122 ? -4.055 -15.992 3.912 1 83.88 122 ASP B CA 1
ATOM 7062 C C . ASP B 1 122 ? -3.719 -16.938 5.055 1 83.88 122 ASP B C 1
ATOM 7064 O O . ASP B 1 122 ? -4.496 -17.094 6 1 83.88 122 ASP B O 1
ATOM 7068 N N . LEU B 1 123 ? -2.631 -17.531 4.891 1 91.31 123 LEU B N 1
ATOM 7069 C CA . LEU B 1 123 ? -2.215 -18.469 5.93 1 91.31 123 LEU B CA 1
ATOM 7070 C C . LEU B 1 123 ? -2.012 -17.75 7.262 1 91.31 123 LEU B C 1
ATOM 7072 O O . LEU B 1 123 ? -2.412 -18.25 8.312 1 91.31 123 LEU B O 1
ATOM 7076 N N . ALA B 1 124 ? -1.347 -16.594 7.184 1 89.5 124 ALA B N 1
ATOM 7077 C CA . ALA B 1 124 ? -1.135 -15.797 8.391 1 89.5 124 ALA B CA 1
ATOM 7078 C C . ALA B 1 124 ? -2.463 -15.414 9.039 1 89.5 124 ALA B C 1
ATOM 7080 O O . ALA B 1 124 ? -2.605 -15.477 10.266 1 89.5 124 ALA B O 1
ATOM 7081 N N . ARG B 1 125 ? -3.391 -15.078 8.242 1 83.88 125 ARG B N 1
ATOM 7082 C CA . ARG B 1 125 ? -4.711 -14.719 8.742 1 83.88 125 ARG B CA 1
ATOM 7083 C C . ARG B 1 125 ? -5.398 -15.922 9.383 1 83.88 125 ARG B C 1
ATOM 7085 O O . ARG B 1 125 ? -6.031 -15.797 10.43 1 83.88 125 ARG B O 1
ATOM 7092 N N . MET B 1 126 ? -5.32 -17.047 8.734 1 87.44 126 MET B N 1
ATOM 7093 C CA . MET B 1 126 ? -5.941 -18.266 9.242 1 87.44 126 MET B CA 1
ATOM 7094 C C . MET B 1 126 ? -5.336 -18.672 10.586 1 87.44 126 MET B C 1
ATOM 7096 O O . MET B 1 126 ? -6.059 -19.047 11.508 1 87.44 126 MET B O 1
ATOM 7100 N N . ILE B 1 127 ? -4.086 -18.547 10.688 1 90.75 127 ILE B N 1
ATOM 7101 C CA . ILE B 1 127 ? -3.4 -18.906 11.914 1 90.75 127 ILE B CA 1
ATOM 7102 C C . ILE B 1 127 ? -3.75 -17.922 13.023 1 90.75 127 ILE B C 1
ATOM 7104 O O . ILE B 1 127 ? -4.039 -18.312 14.156 1 90.75 127 ILE B O 1
ATOM 7108 N N . ALA B 1 128 ? -3.684 -16.625 12.656 1 85.5 128 ALA B N 1
ATOM 7109 C CA . ALA B 1 128 ? -4.031 -15.594 13.641 1 85.5 128 ALA B CA 1
ATOM 7110 C C . ALA B 1 128 ? -5.438 -15.805 14.188 1 85.5 128 ALA B C 1
ATOM 7112 O O . ALA B 1 128 ? -5.664 -15.727 15.391 1 85.5 128 ALA B O 1
ATOM 7113 N N . ASN B 1 129 ? -6.332 -16.094 13.32 1 80.88 129 ASN B N 1
ATOM 7114 C CA . ASN B 1 129 ? -7.711 -16.344 13.719 1 80.88 129 ASN B CA 1
ATOM 7115 C C . ASN B 1 129 ? -7.824 -17.609 14.562 1 80.88 129 ASN B C 1
ATOM 7117 O O . ASN B 1 129 ? -8.602 -17.672 15.523 1 80.88 129 ASN B O 1
ATOM 7121 N N . GLY B 1 130 ? -7.16 -18.594 14.094 1 85.12 130 GLY B N 1
ATOM 7122 C CA . GLY B 1 130 ? -7.152 -19.828 14.875 1 85.12 130 GLY B CA 1
ATOM 7123 C C . GLY B 1 130 ? -6.621 -19.641 16.281 1 85.12 130 GLY B C 1
ATOM 7124 O O . GLY B 1 130 ? -7.172 -20.188 17.234 1 85.12 130 GLY B O 1
ATOM 7125 N N . MET B 1 131 ? -5.641 -18.859 16.422 1 87.12 131 MET B N 1
ATOM 7126 C CA . MET B 1 131 ? -5.066 -18.594 17.734 1 87.12 131 MET B CA 1
ATOM 7127 C C . MET B 1 131 ? -6.02 -17.75 18.594 1 87.12 131 MET B C 1
ATOM 7129 O O . MET B 1 131 ? -6.125 -17.969 19.797 1 87.12 131 MET B O 1
ATOM 7133 N N . ALA B 1 132 ? -6.652 -16.828 17.953 1 79.62 132 ALA B N 1
ATOM 7134 C CA . ALA B 1 132 ? -7.633 -16.016 18.672 1 79.62 132 ALA B CA 1
ATOM 7135 C C . ALA B 1 132 ? -8.781 -16.859 19.203 1 79.62 132 ALA B C 1
ATOM 7137 O O . ALA B 1 132 ? -9.219 -16.688 20.344 1 79.62 132 ALA B O 1
ATOM 7138 N N . LYS B 1 133 ? -9.25 -17.766 18.406 1 80.44 133 LYS B N 1
ATOM 7139 C CA . LYS B 1 133 ? -10.352 -18.641 18.797 1 80.44 133 LYS B CA 1
ATOM 7140 C C . LYS B 1 133 ? -9.93 -19.562 19.938 1 80.44 133 LYS B C 1
ATOM 7142 O O . LYS B 1 133 ? -10.719 -19.859 20.828 1 80.44 133 LYS B O 1
ATOM 7147 N N . ARG B 1 134 ? -8.758 -20 19.859 1 83.5 134 ARG B N 1
ATOM 7148 C CA . ARG B 1 134 ? -8.219 -20.812 20.938 1 83.5 134 ARG B CA 1
ATOM 7149 C C . ARG B 1 134 ? -8.18 -20.047 22.25 1 83.5 134 ARG B C 1
ATOM 7151 O O . ARG B 1 134 ? -8.508 -20.594 23.297 1 83.5 134 ARG B O 1
ATOM 7158 N N . ALA B 1 135 ? -7.75 -18.859 22.141 1 79.12 135 ALA B N 1
ATOM 7159 C CA . ALA B 1 135 ? -7.676 -18 23.328 1 79.12 135 ALA B CA 1
ATOM 7160 C C . ALA B 1 135 ? -9.062 -17.734 23.891 1 79.12 135 ALA B C 1
ATOM 7162 O O . ALA B 1 135 ? -9.266 -17.75 25.109 1 79.12 135 ALA B O 1
ATOM 7163 N N . GLU B 1 136 ? -10.008 -17.484 23.016 1 75.38 136 GLU B N 1
ATOM 7164 C CA . GLU B 1 136 ? -11.391 -17.219 23.422 1 75.38 136 GLU B CA 1
ATOM 7165 C C . GLU B 1 136 ? -12 -18.438 24.109 1 75.38 136 GLU B C 1
ATOM 7167 O O . GLU B 1 136 ? -12.758 -18.312 25.062 1 75.38 136 GLU B O 1
ATOM 7172 N N . ALA B 1 137 ? -11.641 -19.578 23.5 1 76.38 137 ALA B N 1
ATOM 7173 C CA . ALA B 1 137 ? -12.164 -20.828 24.031 1 76.38 137 ALA B CA 1
ATOM 7174 C C . ALA B 1 137 ? -11.398 -21.25 25.281 1 76.38 137 ALA B C 1
ATOM 7176 O O . ALA B 1 137 ? -11.711 -22.281 25.891 1 76.38 137 ALA B O 1
ATOM 7177 N N . LYS B 1 138 ? -10.328 -20.484 25.672 1 76.62 138 LYS B N 1
ATOM 7178 C CA . LYS B 1 138 ? -9.508 -20.719 26.859 1 76.62 138 LYS B CA 1
ATOM 7179 C C . LYS B 1 138 ? -8.891 -22.109 26.828 1 76.62 138 LYS B C 1
ATOM 7181 O O . LYS B 1 138 ? -8.922 -22.844 27.828 1 76.62 138 LYS B O 1
ATOM 7186 N N . ILE B 1 139 ? -8.492 -22.484 25.609 1 75.75 139 ILE B N 1
ATOM 7187 C CA . ILE B 1 139 ? -7.781 -23.75 25.484 1 75.75 139 ILE B CA 1
ATOM 7188 C C . ILE B 1 139 ? -6.5 -23.703 26.312 1 75.75 139 ILE B C 1
ATOM 7190 O O . ILE B 1 139 ? -5.797 -22.688 26.328 1 75.75 139 ILE B O 1
ATOM 7194 N N . PRO B 1 140 ? -6.277 -24.75 27.016 1 72.38 140 PRO B N 1
ATOM 7195 C CA . PRO B 1 140 ? -5.055 -24.75 27.828 1 72.38 140 PRO B CA 1
ATOM 7196 C C . PRO B 1 140 ? -3.797 -24.516 27 1 72.38 140 PRO B C 1
ATOM 7198 O O . PRO B 1 140 ? -3.615 -25.141 25.953 1 72.38 140 PRO B O 1
ATOM 7201 N N . GLY B 1 141 ? -3.012 -23.578 27.391 1 69.31 141 GLY B N 1
ATOM 7202 C CA . GLY B 1 141 ? -1.775 -23.266 26.688 1 69.31 141 GLY B CA 1
ATOM 7203 C C . GLY B 1 141 ? -1.938 -22.156 25.656 1 69.31 141 GLY B C 1
ATOM 7204 O O . GLY B 1 141 ? -0.953 -21.688 25.094 1 69.31 141 GLY B O 1
ATOM 7205 N N . ALA B 1 142 ? -3.246 -21.828 25.484 1 76.31 142 ALA B N 1
ATOM 7206 C CA . ALA B 1 142 ? -3.482 -20.766 24.516 1 76.31 142 ALA B CA 1
ATOM 7207 C C . ALA B 1 142 ? -3.131 -19.406 25.078 1 76.31 142 ALA B C 1
ATOM 7209 O O . ALA B 1 142 ? -3.387 -19.125 26.25 1 76.31 142 ALA B O 1
ATOM 7210 N N . SER B 1 143 ? -2.283 -18.672 24.344 1 72.75 143 SER B N 1
ATOM 7211 C CA . SER B 1 143 ? -1.91 -17.312 24.734 1 72.75 143 SER B CA 1
ATOM 7212 C C . SER B 1 143 ? -2.615 -16.281 23.859 1 72.75 143 SER B C 1
ATOM 7214 O O . SER B 1 143 ? -3.262 -16.641 22.875 1 72.75 143 SER B O 1
ATOM 7216 N N . ILE B 1 144 ? -2.537 -15.094 24.328 1 74.75 144 ILE B N 1
ATOM 7217 C CA . ILE B 1 144 ? -3.041 -13.992 23.516 1 74.75 144 ILE B CA 1
ATOM 7218 C C . ILE B 1 144 ? -2.352 -14.008 22.156 1 74.75 144 ILE B C 1
ATOM 7220 O O . ILE B 1 144 ? -1.125 -14.102 22.078 1 74.75 144 ILE B O 1
ATOM 7224 N N . PRO B 1 145 ? -3.174 -14.039 21.188 1 77.56 145 PRO B N 1
ATOM 7225 C CA . PRO B 1 145 ? -2.586 -14.164 19.844 1 77.56 145 PRO B CA 1
ATOM 7226 C C . PRO B 1 145 ? -1.644 -13.016 19.516 1 77.56 145 PRO B C 1
ATOM 7228 O O . PRO B 1 145 ? -1.906 -11.867 19.875 1 77.56 145 PRO B O 1
ATOM 7231 N N . PRO B 1 146 ? -0.54 -13.383 18.953 1 80.94 146 PRO B N 1
ATOM 7232 C CA . PRO B 1 146 ? 0.348 -12.328 18.453 1 80.94 146 PRO B CA 1
A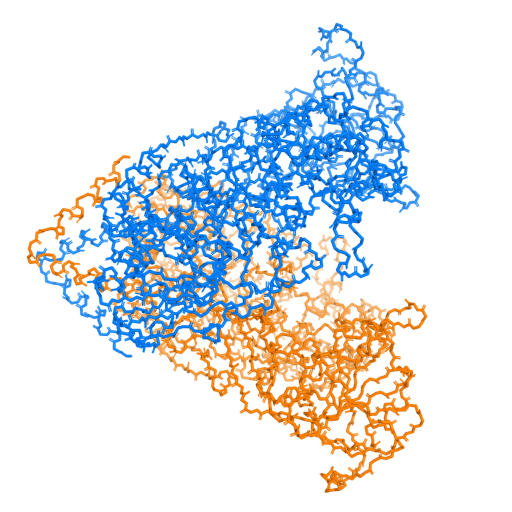TOM 7233 C C . PRO B 1 146 ? -0.259 -11.531 17.297 1 80.94 146 PRO B C 1
ATOM 7235 O O . PRO B 1 146 ? -1.28 -11.938 16.734 1 80.94 146 PRO B O 1
ATOM 7238 N N . ALA B 1 147 ? 0.426 -10.445 17 1 77.06 147 ALA B N 1
ATOM 7239 C CA . ALA B 1 147 ? -0.025 -9.594 15.898 1 77.06 147 ALA B CA 1
ATOM 7240 C C . ALA B 1 147 ? 0.147 -10.289 14.555 1 77.06 147 ALA B C 1
ATOM 7242 O O . ALA B 1 147 ? 1.113 -11.023 14.344 1 77.06 147 ALA B O 1
ATOM 7243 N N . TYR B 1 148 ? -0.727 -10.109 13.602 1 81.06 148 TYR B N 1
ATOM 7244 C CA . TYR B 1 148 ? -0.737 -10.641 12.25 1 81.06 148 TYR B CA 1
ATOM 7245 C C . TYR B 1 148 ? 0.622 -10.461 11.578 1 81.06 148 TYR B C 1
ATOM 7247 O O . TYR B 1 148 ? 1.124 -11.383 10.922 1 81.06 148 TYR B O 1
ATOM 7255 N N . GLU B 1 149 ? 1.203 -9.344 11.742 1 81 149 GLU B N 1
ATOM 7256 C CA . GLU B 1 149 ? 2.445 -9.008 11.055 1 81 149 GLU B CA 1
ATOM 7257 C C . GLU B 1 149 ? 3.582 -9.93 11.484 1 81 149 GLU B C 1
ATOM 7259 O O . GLU B 1 149 ? 4.426 -10.312 10.672 1 81 149 GLU B O 1
ATOM 7264 N N . GLY B 1 150 ? 3.551 -10.188 12.766 1 85.12 150 GLY B N 1
ATOM 7265 C CA . GLY B 1 150 ? 4.582 -11.086 13.25 1 85.12 150 GLY B CA 1
ATOM 7266 C C . GLY B 1 150 ? 4.477 -12.484 12.672 1 85.12 150 GLY B C 1
ATOM 7267 O O . GLY B 1 150 ? 5.492 -13.125 12.391 1 85.12 150 GLY B O 1
ATOM 7268 N N . ILE B 1 151 ? 3.248 -12.945 12.492 1 89.56 151 ILE B N 1
ATOM 7269 C CA . ILE B 1 151 ? 3.029 -14.273 11.922 1 89.56 151 ILE B CA 1
ATOM 7270 C C . ILE B 1 151 ? 3.445 -14.281 10.453 1 89.56 151 ILE B C 1
ATOM 7272 O O . ILE B 1 151 ? 4.137 -15.195 10 1 89.56 151 ILE B O 1
ATOM 7276 N N . GLU B 1 152 ? 3.002 -13.289 9.742 1 89.31 152 GLU B N 1
ATOM 7277 C CA . GLU B 1 152 ? 3.334 -13.188 8.328 1 89.31 152 GLU B CA 1
ATOM 7278 C C . GLU B 1 152 ? 4.844 -13.148 8.109 1 89.31 152 GLU B C 1
ATOM 7280 O O . GLU B 1 152 ? 5.367 -13.828 7.223 1 89.31 152 GLU B O 1
ATOM 7285 N N . LYS B 1 153 ? 5.547 -12.398 8.906 1 88.25 153 LYS B N 1
ATOM 7286 C CA . LYS B 1 153 ? 7 -12.281 8.812 1 88.25 153 LYS B CA 1
ATOM 7287 C C . LYS B 1 153 ? 7.676 -13.609 9.117 1 88.25 153 LYS B C 1
ATOM 7289 O O . LYS B 1 153 ? 8.656 -13.977 8.469 1 88.25 153 LYS B O 1
ATOM 7294 N N . THR B 1 154 ? 7.164 -14.25 10.094 1 91.62 154 THR B N 1
ATOM 7295 C CA . THR B 1 154 ? 7.734 -15.547 10.445 1 91.62 154 THR B CA 1
ATOM 7296 C C . THR B 1 154 ? 7.516 -16.547 9.312 1 91.62 154 THR B C 1
ATOM 7298 O O . THR B 1 154 ? 8.406 -17.344 9.008 1 91.62 154 THR B O 1
ATOM 7301 N N . LEU B 1 155 ? 6.336 -16.531 8.742 1 93.06 155 LEU B N 1
ATOM 7302 C CA . LEU B 1 155 ? 6.062 -17.406 7.605 1 93.06 155 LEU B CA 1
ATOM 7303 C C . LEU B 1 155 ? 6.988 -17.078 6.438 1 93.06 155 LEU B C 1
ATOM 7305 O O . LEU B 1 155 ? 7.453 -17.984 5.742 1 93.06 155 LEU B O 1
ATOM 7309 N N . ALA B 1 156 ? 7.273 -15.805 6.242 1 91.06 156 ALA B N 1
ATOM 7310 C CA . ALA B 1 156 ? 8.195 -15.391 5.188 1 91.06 156 ALA B CA 1
ATOM 7311 C C . ALA B 1 156 ? 9.594 -15.945 5.43 1 91.06 156 ALA B C 1
ATOM 7313 O O . ALA B 1 156 ? 10.266 -16.391 4.496 1 91.06 156 ALA B O 1
ATOM 7314 N N . ALA B 1 157 ? 9.984 -15.883 6.672 1 90.62 157 ALA B N 1
ATOM 7315 C CA . ALA B 1 157 ? 11.297 -16.422 7.023 1 90.62 157 ALA B CA 1
ATOM 7316 C C . ALA B 1 157 ? 11.352 -17.922 6.77 1 90.62 157 ALA B C 1
ATOM 7318 O O . ALA B 1 157 ? 12.352 -18.438 6.258 1 90.62 157 ALA B O 1
ATOM 7319 N N . CYS B 1 158 ? 10.273 -18.562 7.094 1 92.31 158 CYS B N 1
ATOM 7320 C CA . CYS B 1 158 ? 10.219 -20.016 6.891 1 92.31 158 CYS B CA 1
ATOM 7321 C C . CYS B 1 158 ? 10.281 -20.359 5.406 1 92.31 158 CYS B C 1
ATOM 7323 O O . CYS B 1 158 ? 10.992 -21.281 5.008 1 92.31 158 CYS B O 1
ATOM 7325 N N . SER B 1 159 ? 9.586 -19.672 4.605 1 90.38 159 SER B N 1
ATOM 7326 C CA . SER B 1 159 ? 9.508 -19.969 3.182 1 90.38 159 SER B CA 1
ATOM 7327 C C . SER B 1 159 ? 10.812 -19.609 2.473 1 90.38 159 SER B C 1
ATOM 7329 O O . SER B 1 159 ? 11.258 -20.344 1.585 1 90.38 159 SER B O 1
ATOM 7331 N N . THR B 1 160 ? 11.461 -18.516 2.838 1 89.38 160 THR B N 1
ATOM 7332 C CA . THR B 1 160 ? 12.648 -18.031 2.133 1 89.38 160 THR B CA 1
ATOM 7333 C C . THR B 1 160 ? 13.891 -18.797 2.588 1 89.38 160 THR B C 1
ATOM 7335 O O . THR B 1 160 ? 14.781 -19.062 1.782 1 89.38 160 THR B O 1
ATOM 7338 N N . GLN B 1 161 ? 13.938 -19.109 3.889 1 90.75 161 GLN B N 1
ATOM 7339 C CA . GLN B 1 161 ? 15.141 -19.734 4.43 1 90.75 161 GLN B CA 1
ATOM 7340 C C . GLN B 1 161 ? 15.125 -21.234 4.199 1 90.75 161 GLN B C 1
ATOM 7342 O O . GLN B 1 161 ? 16.172 -21.891 4.277 1 90.75 161 GLN B O 1
ATOM 7347 N N . CYS B 1 162 ? 13.93 -21.75 3.895 1 92.12 162 CYS B N 1
ATOM 7348 C CA . CYS B 1 162 ? 13.812 -23.172 3.619 1 92.12 162 CYS B CA 1
ATOM 7349 C C . CYS B 1 162 ? 13.531 -23.422 2.143 1 92.12 162 CYS B C 1
ATOM 7351 O O . CYS B 1 162 ? 13.086 -24.516 1.766 1 92.12 162 CYS B O 1
ATOM 7353 N N . GLY B 1 163 ? 13.805 -22.5 1.314 1 87.56 163 GLY B N 1
ATOM 7354 C CA . GLY B 1 163 ? 13.414 -22.547 -0.085 1 87.56 163 GLY B CA 1
ATOM 7355 C C . GLY B 1 163 ? 14.086 -23.656 -0.864 1 87.56 163 GLY B C 1
ATOM 7356 O O . GLY B 1 163 ? 13.602 -24.062 -1.918 1 87.56 163 GLY B O 1
ATOM 7357 N N . GLU B 1 164 ? 15.141 -24.219 -0.337 1 90.19 164 GLU B N 1
ATOM 7358 C CA . GLU B 1 164 ? 15.875 -25.266 -1.027 1 90.19 164 GLU B CA 1
ATOM 7359 C C . GLU B 1 164 ? 15.125 -26.609 -0.943 1 90.19 164 GLU B C 1
ATOM 7361 O O . GLU B 1 164 ? 15.352 -27.5 -1.754 1 90.19 164 GLU B O 1
ATOM 7366 N N . PHE B 1 165 ? 14.328 -26.703 0.043 1 93.25 165 PHE B N 1
ATOM 7367 C CA . PHE B 1 165 ? 13.547 -27.922 0.173 1 93.25 165 PHE B CA 1
ATOM 7368 C C . PHE B 1 165 ? 12.258 -27.828 -0.636 1 93.25 165 PHE B C 1
ATOM 7370 O O . PHE B 1 165 ? 11.484 -26.875 -0.479 1 93.25 165 PHE B O 1
ATOM 7377 N N . GLN B 1 166 ? 11.969 -28.828 -1.449 1 92.31 166 GLN B N 1
ATOM 7378 C CA . GLN B 1 166 ? 10.789 -28.844 -2.312 1 92.31 166 GLN B CA 1
ATOM 7379 C C . GLN B 1 166 ? 9.734 -29.812 -1.79 1 92.31 166 GLN B C 1
ATOM 7381 O O . GLN B 1 166 ? 10.047 -30.953 -1.449 1 92.31 166 GLN B O 1
ATOM 7386 N N . TRP B 1 167 ? 8.57 -29.375 -1.748 1 94.75 167 TRP B N 1
ATOM 7387 C CA . TRP B 1 167 ? 7.473 -30.203 -1.254 1 94.75 167 TRP B CA 1
ATOM 7388 C C . TRP B 1 167 ? 6.715 -30.844 -2.408 1 94.75 167 TRP B C 1
ATOM 7390 O O . TRP B 1 167 ? 5.898 -31.75 -2.197 1 94.75 167 TRP B O 1
ATOM 7400 N N . ALA B 1 168 ? 7.074 -30.547 -3.65 1 91.31 168 ALA B N 1
ATOM 7401 C CA . ALA B 1 168 ? 6.395 -31.016 -4.855 1 91.31 168 ALA B CA 1
ATOM 7402 C C . ALA B 1 168 ? 6.453 -32.531 -4.953 1 91.31 168 ALA B C 1
ATOM 7404 O O . ALA B 1 168 ? 5.473 -33.188 -5.34 1 91.31 168 ALA B O 1
ATOM 7405 N N . PRO B 1 169 ? 7.555 -33.156 -4.574 1 92.38 169 PRO B N 1
ATOM 7406 C CA . PRO B 1 169 ? 7.609 -34.625 -4.688 1 92.38 169 PRO B CA 1
ATOM 7407 C C . PRO B 1 169 ? 6.602 -35.344 -3.775 1 92.38 169 PRO B C 1
ATOM 7409 O O . PRO B 1 169 ? 6.094 -36.406 -4.117 1 92.38 169 PRO B O 1
ATOM 7412 N N . TYR B 1 170 ? 6.34 -34.812 -2.643 1 95.25 170 TYR B N 1
ATOM 7413 C CA . TYR B 1 170 ? 5.367 -35.406 -1.727 1 95.25 170 TYR B CA 1
ATOM 7414 C C . TYR B 1 170 ? 3.955 -35.281 -2.293 1 95.25 170 TYR B C 1
ATOM 7416 O O . TYR B 1 170 ? 3.174 -36.25 -2.199 1 95.25 170 TYR B O 1
ATOM 7424 N N . ARG B 1 171 ? 3.66 -34.188 -2.861 1 94.5 171 ARG B N 1
ATOM 7425 C CA . ARG B 1 171 ? 2.383 -34.062 -3.549 1 94.5 171 ARG B CA 1
ATOM 7426 C C . ARG B 1 171 ? 2.242 -35.062 -4.68 1 94.5 171 ARG B C 1
ATOM 7428 O O . ARG B 1 171 ? 1.191 -35.688 -4.828 1 94.5 171 ARG B O 1
ATOM 7435 N N . ALA B 1 172 ? 3.305 -35.188 -5.457 1 92.25 172 ALA B N 1
ATOM 7436 C CA . ALA B 1 172 ? 3.287 -36.094 -6.594 1 92.25 172 ALA B CA 1
ATOM 7437 C C . ALA B 1 172 ? 3.047 -37.531 -6.137 1 92.25 172 ALA B C 1
ATOM 7439 O O . ALA B 1 172 ? 2.336 -38.281 -6.801 1 92.25 172 ALA B O 1
ATOM 7440 N N . GLU B 1 173 ? 3.598 -37.875 -5.051 1 95.06 173 GLU B N 1
ATOM 7441 C CA . GLU B 1 173 ? 3.418 -39.219 -4.512 1 95.06 173 GLU B CA 1
ATOM 7442 C C . GLU B 1 173 ? 1.97 -39.438 -4.094 1 95.06 173 GLU B C 1
ATOM 7444 O O . GLU B 1 173 ? 1.417 -40.531 -4.332 1 95.06 173 GLU B O 1
ATOM 7449 N N . ILE B 1 174 ? 1.394 -38.5 -3.482 1 95.56 174 ILE B N 1
ATOM 7450 C CA . ILE B 1 174 ? 0.005 -38.594 -3.047 1 95.56 174 ILE B CA 1
ATOM 7451 C C . ILE B 1 174 ? -0.906 -38.75 -4.262 1 95.56 174 ILE B C 1
ATOM 7453 O O . ILE B 1 174 ? -1.779 -39.625 -4.285 1 95.56 174 ILE B O 1
ATOM 7457 N N . GLU B 1 175 ? -0.703 -37.969 -5.258 1 91.44 175 GLU B N 1
ATOM 7458 C CA . GLU B 1 175 ? -1.525 -38 -6.465 1 91.44 175 GLU B CA 1
ATOM 7459 C C . GLU B 1 175 ? -1.352 -39.344 -7.195 1 91.44 175 GLU B C 1
ATOM 7461 O O . GLU B 1 175 ? -2.312 -39.875 -7.746 1 91.44 175 GLU B O 1
ATOM 7466 N N . LYS B 1 176 ? -0.172 -39.812 -7.246 1 90.75 176 LYS B N 1
ATOM 7467 C CA . LYS B 1 176 ? 0.099 -41.094 -7.879 1 90.75 176 LYS B CA 1
ATOM 7468 C C . LYS B 1 176 ? -0.707 -42.219 -7.219 1 90.75 176 LYS B C 1
ATOM 7470 O O . LYS B 1 176 ? -1.282 -43.062 -7.906 1 90.75 176 LYS B O 1
ATOM 7475 N N . ARG B 1 177 ? -0.775 -42.219 -5.957 1 93 177 ARG B N 1
ATOM 7476 C CA . ARG B 1 177 ? -1.519 -43.25 -5.223 1 93 177 ARG B CA 1
ATOM 7477 C C . ARG B 1 177 ? -3.018 -43.125 -5.473 1 93 177 ARG B C 1
ATOM 7479 O O . ARG B 1 177 ? -3.723 -44.125 -5.57 1 93 177 ARG B O 1
ATOM 7486 N N . LEU B 1 178 ? -3.453 -41.906 -5.492 1 91.81 178 LEU B N 1
ATOM 7487 C CA . LEU B 1 178 ? -4.867 -41.688 -5.77 1 91.81 178 LEU B CA 1
ATOM 7488 C C . LEU B 1 178 ? -5.234 -42.188 -7.164 1 91.81 178 LEU B C 1
ATOM 7490 O O . LEU B 1 178 ? -6.289 -42.812 -7.348 1 91.81 178 LEU B O 1
ATOM 7494 N N . ARG B 1 179 ? -4.398 -41.938 -8.109 1 88 179 ARG B N 1
ATOM 7495 C CA . ARG B 1 179 ? -4.637 -42.344 -9.492 1 88 179 ARG B CA 1
ATOM 7496 C C . ARG B 1 179 ? -4.645 -43.875 -9.625 1 88 179 ARG B C 1
ATOM 7498 O O . ARG B 1 179 ? -5.359 -44.438 -10.469 1 88 179 ARG B O 1
ATOM 7505 N N . ALA B 1 180 ? -3.828 -44.469 -8.867 1 88.12 180 ALA B N 1
ATOM 7506 C CA . ALA B 1 180 ? -3.779 -45.938 -8.898 1 88.12 180 ALA B CA 1
ATOM 7507 C C . ALA B 1 180 ? -5.086 -46.531 -8.391 1 88.12 180 ALA B C 1
ATOM 7509 O O . ALA B 1 180 ? -5.512 -47.594 -8.859 1 88.12 180 ALA B O 1
ATOM 7510 N N . SER B 1 181 ? -5.66 -45.812 -7.465 1 88.62 181 SER B N 1
ATOM 7511 C CA . SER B 1 181 ? -6.891 -46.312 -6.863 1 88.62 181 SER B CA 1
ATOM 7512 C C . SER B 1 181 ? -8.109 -45.906 -7.664 1 88.62 181 SER B C 1
ATOM 7514 O O . SER B 1 181 ? -9.148 -46.562 -7.625 1 88.62 181 SER B O 1
ATOM 7516 N N . MET B 1 182 ? -8.039 -44.75 -8.227 1 87.06 182 MET B N 1
ATOM 7517 C CA . MET B 1 182 ? -9.156 -44.188 -8.984 1 87.06 182 MET B CA 1
ATOM 7518 C C . MET B 1 182 ? -8.797 -44.031 -10.461 1 87.06 182 MET B C 1
ATOM 7520 O O . MET B 1 182 ? -8.227 -43.031 -10.859 1 87.06 182 MET B O 1
ATOM 7524 N N . GLN B 1 183 ? -9.312 -44.875 -11.258 1 77.75 183 GLN B N 1
ATOM 7525 C CA . GLN B 1 183 ? -8.977 -44.844 -12.68 1 77.75 183 GLN B CA 1
ATOM 7526 C C . GLN B 1 183 ? -9.555 -43.625 -13.352 1 77.75 183 GLN B C 1
ATOM 7528 O O . GLN B 1 183 ? -9.016 -43.125 -14.352 1 77.75 183 GLN B O 1
ATOM 7533 N N . ASP B 1 184 ? -10.57 -43.094 -12.773 1 78.19 184 ASP B N 1
ATOM 7534 C CA . ASP B 1 184 ? -11.219 -41.906 -13.344 1 78.19 184 ASP B CA 1
ATOM 7535 C C . ASP B 1 184 ? -10.828 -40.625 -12.586 1 78.19 184 ASP B C 1
ATOM 7537 O O . ASP B 1 184 ? -11.609 -39.688 -12.516 1 78.19 184 ASP B O 1
ATOM 7541 N N . TYR B 1 185 ? -9.641 -40.688 -12.055 1 82.75 185 TYR B N 1
ATOM 7542 C CA . TYR B 1 185 ? -9.18 -39.531 -11.258 1 82.75 185 TYR B CA 1
ATOM 7543 C C . TYR B 1 185 ? -9.172 -38.25 -12.094 1 82.75 185 TYR B C 1
ATOM 7545 O O . TYR B 1 185 ? -8.586 -38.219 -13.18 1 82.75 185 TYR B O 1
ATOM 7553 N N . SER B 1 186 ? -9.867 -37.25 -11.609 1 79.75 186 SER B N 1
ATOM 7554 C CA . SER B 1 186 ? -9.859 -35.906 -12.188 1 79.75 186 SER B CA 1
ATOM 7555 C C . SER B 1 186 ? -9.336 -34.875 -11.188 1 79.75 186 SER B C 1
ATOM 7557 O O . SER B 1 186 ? -9.797 -34.812 -10.047 1 79.75 186 SER B O 1
ATOM 7559 N N . TRP B 1 187 ? -8.438 -34.156 -11.602 1 82.38 187 TRP B N 1
ATOM 7560 C CA . TRP B 1 187 ? -7.801 -33.156 -10.734 1 82.38 187 TRP B CA 1
ATOM 7561 C C . TRP B 1 187 ? -8.75 -32 -10.445 1 82.38 187 TRP B C 1
ATOM 7563 O O . TRP B 1 187 ? -9.57 -31.641 -11.289 1 82.38 187 TRP B O 1
ATOM 7573 N N . SER B 1 188 ? -8.602 -31.438 -9.203 1 80.44 188 SER B N 1
ATOM 7574 C CA . SER B 1 188 ? -9.312 -30.234 -8.797 1 80.44 188 SER B CA 1
ATOM 7575 C C . SER B 1 188 ? -8.453 -29.344 -7.898 1 80.44 188 SER B C 1
ATOM 7577 O O . SER B 1 188 ? -7.707 -29.859 -7.055 1 80.44 188 SER B O 1
ATOM 7579 N N . PRO B 1 189 ? -8.516 -28.047 -8.148 1 78.31 189 PRO B N 1
ATOM 7580 C CA . PRO B 1 189 ? -7.793 -27.156 -7.234 1 78.31 189 PRO B CA 1
ATOM 7581 C C . PRO B 1 189 ? -8.273 -27.281 -5.793 1 78.31 189 PRO B C 1
ATOM 7583 O O . PRO B 1 189 ? -7.543 -26.922 -4.863 1 78.31 189 PRO B O 1
ATOM 7586 N N . TYR B 1 190 ? -9.398 -27.781 -5.637 1 80.19 190 TYR B N 1
ATOM 7587 C CA . TYR B 1 190 ? -9.992 -28 -4.32 1 80.19 190 TYR B CA 1
ATOM 7588 C C . TYR B 1 190 ? -9.117 -28.906 -3.469 1 80.19 190 TYR B C 1
ATOM 7590 O O . TYR B 1 190 ? -9.141 -28.828 -2.238 1 80.19 190 TYR B O 1
ATOM 7598 N N . TYR B 1 191 ? -8.336 -29.703 -4.117 1 87.75 191 TYR B N 1
ATOM 7599 C CA . TYR B 1 191 ? -7.543 -30.703 -3.424 1 87.75 191 TYR B CA 1
ATOM 7600 C C . TYR B 1 191 ? -6.367 -30.062 -2.697 1 87.75 191 TYR B C 1
ATOM 7602 O O . TYR B 1 191 ? -5.801 -30.656 -1.774 1 87.75 191 TYR B O 1
ATOM 7610 N N . THR B 1 192 ? -5.992 -28.828 -3.1 1 89.44 192 THR B N 1
ATOM 7611 C CA . THR B 1 192 ? -4.828 -28.188 -2.496 1 89.44 192 THR B CA 1
ATOM 7612 C C . THR B 1 192 ? -5.25 -27 -1.653 1 89.44 192 THR B C 1
ATOM 7614 O O . THR B 1 192 ? -4.41 -26.328 -1.051 1 89.44 192 THR B O 1
ATOM 7617 N N . ARG B 1 193 ? -6.488 -26.766 -1.493 1 86.5 193 ARG B N 1
ATOM 7618 C CA . ARG B 1 193 ? -7 -25.609 -0.761 1 86.5 193 ARG B CA 1
ATOM 7619 C C . ARG B 1 193 ? -7.32 -25.984 0.684 1 86.5 193 ARG B C 1
ATOM 7621 O O . ARG B 1 193 ? -8.445 -26.375 0.995 1 86.5 193 ARG B O 1
ATOM 7628 N N . LEU B 1 194 ? -6.43 -25.703 1.493 1 88.94 194 LEU B N 1
ATOM 7629 C CA . LEU B 1 194 ? -6.684 -25.922 2.914 1 88.94 194 LEU B CA 1
ATOM 7630 C C . LEU B 1 194 ? -7.648 -24.875 3.457 1 88.94 194 LEU B C 1
ATOM 7632 O O . LEU B 1 194 ? -7.375 -23.672 3.375 1 88.94 194 LEU B O 1
ATOM 7636 N N . THR B 1 195 ? -8.766 -25.266 4.016 1 85.88 195 THR B N 1
ATOM 7637 C CA . THR B 1 195 ? -9.789 -24.344 4.488 1 85.88 195 THR B CA 1
ATOM 7638 C C . THR B 1 195 ? -9.484 -23.891 5.914 1 85.88 195 THR B C 1
ATOM 7640 O O . THR B 1 195 ? -8.805 -24.594 6.664 1 85.88 195 THR B O 1
ATOM 7643 N N . PRO B 1 196 ? -10 -22.797 6.316 1 84.06 196 PRO B N 1
ATOM 7644 C CA . PRO B 1 196 ? -9.766 -22.281 7.672 1 84.06 196 PRO B CA 1
ATOM 7645 C C . PRO B 1 196 ? -10.281 -23.234 8.75 1 84.06 196 PRO B C 1
ATOM 7647 O O . PRO B 1 196 ? -9.633 -23.406 9.789 1 84.06 196 PRO B O 1
ATOM 7650 N N . ALA B 1 197 ? -11.422 -23.859 8.523 1 85.94 197 ALA B N 1
ATOM 7651 C CA . ALA B 1 197 ? -11.992 -24.781 9.508 1 85.94 197 ALA B CA 1
ATOM 7652 C C . ALA B 1 197 ? -11.07 -25.984 9.734 1 85.94 197 ALA B C 1
ATOM 7654 O O . ALA B 1 197 ? -10.859 -26.406 10.867 1 85.94 197 ALA B O 1
ATOM 7655 N N . VAL B 1 198 ? -10.609 -26.484 8.648 1 90.75 198 VAL B N 1
ATOM 7656 C CA . VAL B 1 198 ? -9.742 -27.656 8.75 1 90.75 198 VAL B CA 1
ATOM 7657 C C . VAL B 1 198 ? -8.43 -27.266 9.43 1 90.75 198 VAL B C 1
ATOM 7659 O O . VAL B 1 198 ? -7.914 -28.031 10.258 1 90.75 198 VAL B O 1
ATOM 7662 N N . LEU B 1 199 ? -7.883 -26.141 9.094 1 91.81 199 LEU B N 1
ATOM 7663 C CA . LEU B 1 199 ? -6.652 -25.688 9.742 1 91.81 199 LEU B CA 1
ATOM 7664 C C . LEU B 1 199 ? -6.867 -25.5 11.234 1 91.81 199 LEU B C 1
ATOM 7666 O O . LEU B 1 199 ? -6.035 -25.906 12.047 1 91.81 199 LEU B O 1
ATOM 7670 N N . LEU B 1 200 ? -7.953 -24.844 11.539 1 89 200 LEU B N 1
ATOM 7671 C CA . LEU B 1 200 ? -8.273 -24.609 12.938 1 89 200 LEU B CA 1
ATOM 7672 C C . LEU B 1 200 ? -8.352 -25.9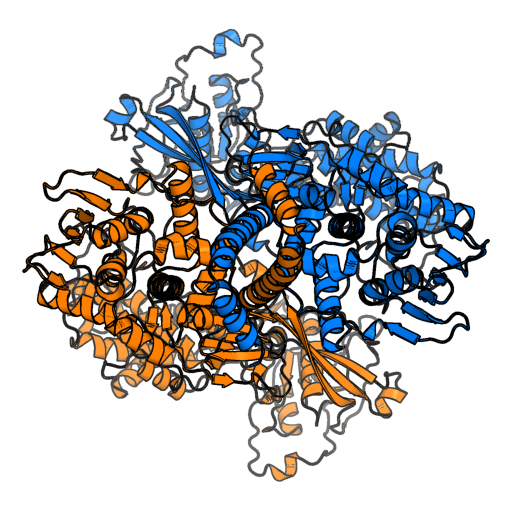06 13.719 1 89 200 LEU B C 1
ATOM 7674 O O . LEU B 1 200 ? -7.762 -26.031 14.797 1 89 200 LEU B O 1
ATOM 7678 N N . GLY B 1 201 ? -9.062 -26.844 13.195 1 91.25 201 GLY B N 1
ATOM 7679 C CA . GLY B 1 201 ? -9.164 -28.141 13.844 1 91.25 201 GLY B CA 1
ATOM 7680 C C . GLY B 1 201 ? -7.848 -28.891 13.891 1 91.25 201 GLY B C 1
ATOM 7681 O O . GLY B 1 201 ? -7.469 -29.438 14.938 1 91.25 201 GLY B O 1
ATOM 7682 N N . ALA B 1 202 ? -7.145 -28.875 12.773 1 93.88 202 ALA B N 1
ATOM 7683 C CA . ALA B 1 202 ? -5.902 -29.641 12.648 1 93.88 202 ALA B CA 1
ATOM 7684 C C . ALA B 1 202 ? -4.844 -29.125 13.617 1 93.88 202 ALA B C 1
ATOM 7686 O O . ALA B 1 202 ? -3.998 -29.891 14.086 1 93.88 202 ALA B O 1
ATOM 7687 N N . MET B 1 203 ? -4.848 -27.875 13.953 1 91.88 203 MET B N 1
ATOM 7688 C CA . MET B 1 203 ? -3.871 -27.25 14.844 1 91.88 203 MET B CA 1
ATOM 7689 C C . MET B 1 203 ? -3.887 -27.922 16.219 1 91.88 203 MET B C 1
ATOM 7691 O O . MET B 1 203 ? -2.871 -27.938 16.906 1 91.88 203 MET B O 1
ATOM 7695 N N . ASP B 1 204 ? -5.047 -28.484 16.594 1 90.44 204 ASP B N 1
ATOM 7696 C CA . ASP B 1 204 ? -5.109 -29.125 17.906 1 90.44 204 ASP B CA 1
ATOM 7697 C C . ASP B 1 204 ? -5.383 -30.625 17.797 1 90.44 204 ASP B C 1
ATOM 7699 O O . ASP B 1 204 ? -4.82 -31.422 18.531 1 90.44 204 ASP B O 1
ATOM 7703 N N . PHE B 1 205 ? -6.164 -31.031 16.812 1 93.19 205 PHE B N 1
ATOM 7704 C CA . PHE B 1 205 ? -6.641 -32.406 16.734 1 93.19 205 PHE B CA 1
ATOM 7705 C C . PHE B 1 205 ? -5.508 -33.344 16.359 1 93.19 205 PHE B C 1
ATOM 7707 O O . PHE B 1 205 ? -5.406 -34.469 16.891 1 93.19 205 PHE B O 1
ATOM 7714 N N . LEU B 1 206 ? -4.715 -32.938 15.391 1 94.69 206 LEU B N 1
ATOM 7715 C CA . LEU B 1 206 ? -3.627 -33.812 14.961 1 94.69 206 LEU B CA 1
ATOM 7716 C C . LEU B 1 206 ? -2.672 -34.094 16.109 1 94.69 206 LEU B C 1
ATOM 7718 O O . LEU B 1 206 ? -2.158 -35.219 16.234 1 94.69 206 LEU B O 1
ATOM 7722 N N . TYR B 1 207 ? -2.473 -33.156 16.922 1 91.06 207 TYR B N 1
ATOM 7723 C CA . TYR B 1 207 ? -1.539 -33.312 18.031 1 91.06 207 TYR B CA 1
ATOM 7724 C C . TYR B 1 207 ? -2.189 -34.062 19.188 1 91.06 207 TYR B C 1
ATOM 7726 O O . TYR B 1 207 ? -1.506 -34.75 19.953 1 91.06 207 TYR B O 1
ATOM 7734 N N . ALA B 1 208 ? -3.479 -33.938 19.281 1 89.88 208 ALA B N 1
ATOM 7735 C CA . ALA B 1 208 ? -4.203 -34.75 20.266 1 89.88 208 ALA B CA 1
ATOM 7736 C C . ALA B 1 208 ? -4.066 -36.219 19.953 1 89.88 208 ALA B C 1
ATOM 7738 O O . ALA B 1 208 ? -3.934 -37.062 20.859 1 89.88 208 ALA B O 1
ATOM 7739 N N . ILE B 1 209 ? -4.086 -36.562 18.719 1 91.69 209 ILE B N 1
ATOM 7740 C CA . ILE B 1 209 ? -3.924 -37.938 18.281 1 91.69 209 ILE B CA 1
ATOM 7741 C C . ILE B 1 209 ? -2.508 -38.406 18.594 1 91.69 209 ILE B C 1
ATOM 7743 O O . ILE B 1 209 ? -2.314 -39.562 19.031 1 91.69 209 ILE B O 1
ATOM 7747 N N . LYS B 1 210 ? -1.62 -37.562 18.297 1 88.25 210 LYS B N 1
ATOM 7748 C CA . LYS B 1 210 ? -0.225 -37.906 18.531 1 88.25 210 LYS B CA 1
ATOM 7749 C C . LYS B 1 210 ? 0.021 -38.25 20.016 1 88.25 210 LYS B C 1
ATOM 7751 O O . LYS B 1 210 ? 0.879 -39.062 20.328 1 88.25 210 LYS B O 1
ATOM 7756 N N . HIS B 1 211 ? -0.643 -37.625 20.891 1 84.81 211 HIS B N 1
ATOM 7757 C CA . HIS B 1 211 ? -0.491 -37.844 22.312 1 84.81 211 HIS B CA 1
ATOM 7758 C C . HIS B 1 211 ? -1.231 -39.125 22.766 1 84.81 211 HIS B C 1
ATOM 7760 O O . HIS B 1 211 ? -0.822 -39.781 23.719 1 84.81 211 HIS B O 1
ATOM 7766 N N . LEU B 1 212 ? -2.43 -39.344 22.109 1 85.31 212 LEU B N 1
ATOM 7767 C CA . LEU B 1 212 ? -3.227 -40.531 22.422 1 85.31 212 LEU B CA 1
ATOM 7768 C C . LEU B 1 212 ? -3.664 -41.219 21.141 1 85.31 212 LEU B C 1
ATOM 7770 O O . LEU B 1 212 ? -4.859 -41.312 20.859 1 85.31 212 LEU B O 1
ATOM 7774 N N . PRO B 1 213 ? -2.734 -41.844 20.516 1 81.81 213 PRO B N 1
ATOM 7775 C CA . PRO B 1 213 ? -3.033 -42.375 19.188 1 81.81 213 PRO B CA 1
ATOM 7776 C C . PRO B 1 213 ? -4.047 -43.531 19.219 1 81.81 213 PRO B C 1
ATOM 7778 O O . PRO B 1 213 ? -4.812 -43.688 18.266 1 81.81 213 PRO B O 1
ATOM 7781 N N . SER B 1 214 ? -4.098 -44.281 20.266 1 81.44 214 SER B N 1
ATOM 7782 C CA . SER B 1 214 ? -4.973 -45.469 20.328 1 81.44 214 SER B CA 1
ATOM 7783 C C . SER B 1 214 ? -6.395 -45.062 20.703 1 81.44 214 SER B C 1
ATOM 7785 O O . SER B 1 214 ? -7.332 -45.844 20.516 1 81.44 214 SER B O 1
ATOM 7787 N N . HIS B 1 215 ? -6.551 -43.781 21.031 1 84.06 215 HIS B N 1
ATOM 7788 C CA . HIS B 1 215 ? -7.84 -43.438 21.625 1 84.06 215 HIS B CA 1
ATOM 7789 C C . HIS B 1 215 ? -8.539 -42.344 20.828 1 84.06 215 HIS B C 1
ATOM 7791 O O . HIS B 1 215 ? -9.664 -41.969 21.141 1 84.06 215 HIS B O 1
ATOM 7797 N N . ARG B 1 216 ? -7.848 -41.875 19.844 1 91.5 216 ARG B N 1
ATOM 7798 C CA . ARG B 1 216 ? -8.43 -40.719 19.156 1 91.5 216 ARG B CA 1
ATOM 7799 C C . ARG B 1 216 ? -8.391 -40.906 17.641 1 91.5 216 ARG B C 1
ATOM 7801 O O . ARG B 1 216 ? -7.453 -41.5 17.109 1 91.5 216 ARG B O 1
ATOM 7808 N N . ILE B 1 217 ? -9.406 -40.406 17.016 1 93.44 217 ILE B N 1
ATOM 7809 C CA . ILE B 1 217 ? -9.516 -40.438 15.562 1 93.44 217 ILE B CA 1
ATOM 7810 C C . ILE B 1 217 ? -10.008 -39.094 15.055 1 93.44 217 ILE B C 1
ATOM 7812 O O . ILE B 1 217 ? -10.828 -38.438 15.695 1 93.44 217 ILE B O 1
ATOM 7816 N N . VAL B 1 218 ? -9.414 -38.656 13.953 1 95.75 218 VAL B N 1
ATOM 7817 C CA . VAL B 1 218 ? -9.875 -37.406 13.305 1 95.75 218 VAL B CA 1
ATOM 7818 C C . VAL B 1 218 ? -10.562 -37.75 11.984 1 95.75 218 VAL B C 1
ATOM 7820 O O . VAL B 1 218 ? -10.07 -38.594 11.219 1 95.75 218 VAL B O 1
ATOM 7823 N N . THR B 1 219 ? -11.719 -37.156 11.727 1 95.5 219 THR B N 1
ATOM 7824 C CA . THR B 1 219 ? -12.406 -37.344 10.453 1 95.5 219 THR B CA 1
ATOM 7825 C C . THR B 1 219 ? -12.602 -36 9.758 1 95.5 219 THR B C 1
ATOM 7827 O O . THR B 1 219 ? -12.867 -34.969 10.414 1 95.5 219 THR B O 1
ATOM 7830 N N . VAL B 1 220 ? -12.367 -35.969 8.516 1 94.88 220 VAL B N 1
ATOM 7831 C CA . VAL B 1 220 ? -12.633 -34.844 7.66 1 94.88 220 VAL B CA 1
ATOM 7832 C C . VAL B 1 220 ? -13.742 -35.156 6.664 1 94.88 220 VAL B C 1
ATOM 7834 O O . VAL B 1 220 ? -13.672 -36.188 5.965 1 94.88 220 VAL B O 1
ATOM 7837 N N . SER B 1 221 ? -14.711 -34.312 6.465 1 91.38 221 SER B N 1
ATOM 7838 C CA . SER B 1 221 ? -15.969 -34.656 5.809 1 91.38 221 SER B CA 1
ATOM 7839 C C . SER B 1 221 ? -15.828 -34.625 4.293 1 91.38 221 SER B C 1
ATOM 7841 O O . SER B 1 221 ? -16.672 -35.156 3.57 1 91.38 221 SER B O 1
ATOM 7843 N N . SER B 1 222 ? -14.797 -33.906 3.766 1 89.5 222 SER B N 1
ATOM 7844 C CA . SER B 1 222 ? -14.586 -33.844 2.322 1 89.5 222 SER B CA 1
ATOM 7845 C C . SER B 1 222 ? -13.109 -33.719 1.981 1 89.5 222 SER B C 1
ATOM 7847 O O . SER B 1 222 ? -12.266 -33.562 2.873 1 89.5 222 SER B O 1
ATOM 7849 N N . GLN B 1 223 ? -12.797 -33.781 0.72 1 88.94 223 GLN B N 1
ATOM 7850 C CA . GLN B 1 223 ? -11.406 -33.906 0.302 1 88.94 223 GLN B CA 1
ATOM 7851 C C . GLN B 1 223 ? -10.781 -32.531 0.03 1 88.94 223 GLN B C 1
ATOM 7853 O O . GLN B 1 223 ? -9.68 -32.469 -0.521 1 88.94 223 GLN B O 1
ATOM 7858 N N . ALA B 1 224 ? -11.469 -31.422 0.385 1 86.94 224 ALA B N 1
ATOM 7859 C CA . ALA B 1 224 ? -10.852 -30.109 0.22 1 86.94 224 ALA B CA 1
ATOM 7860 C C . ALA B 1 224 ? -9.555 -30.016 1.011 1 86.94 224 ALA B C 1
ATOM 7862 O O . ALA B 1 224 ? -9.523 -30.297 2.211 1 86.94 224 ALA B O 1
ATOM 7863 N N . GLY B 1 225 ? -8.469 -29.719 0.333 1 90.56 225 GLY B N 1
ATOM 7864 C CA . GLY B 1 225 ? -7.184 -29.5 0.986 1 90.56 225 GLY B CA 1
ATOM 7865 C C . GLY B 1 225 ? -6.566 -30.781 1.517 1 90.56 225 GLY B C 1
ATOM 7866 O O . GLY B 1 225 ? -5.703 -30.734 2.396 1 90.56 225 GLY B O 1
ATOM 7867 N N . PHE B 1 226 ? -6.984 -31.938 0.981 1 93.75 226 PHE B N 1
ATOM 7868 C CA . PHE B 1 226 ? -6.512 -33.188 1.568 1 93.75 226 PHE B CA 1
ATOM 7869 C C . PHE B 1 226 ? -5.027 -33.375 1.29 1 93.75 226 PHE B C 1
ATOM 7871 O O . PHE B 1 226 ? -4.332 -34.062 2.053 1 93.75 226 PHE B O 1
ATOM 7878 N N . ILE B 1 227 ? -4.492 -32.781 0.224 1 95 227 ILE B N 1
ATOM 7879 C CA . ILE B 1 227 ? -3.088 -32.969 -0.119 1 95 227 ILE B CA 1
ATOM 7880 C C . ILE B 1 227 ? -2.205 -32.344 0.956 1 95 227 ILE B C 1
ATOM 7882 O O . ILE B 1 227 ? -1.401 -33.031 1.588 1 95 227 ILE B O 1
ATOM 7886 N N . PRO B 1 228 ? -2.354 -31 1.198 1 95.88 228 PRO B N 1
ATOM 7887 C CA . PRO B 1 228 ? -1.535 -30.438 2.275 1 95.88 228 PRO B CA 1
ATOM 7888 C C . PRO B 1 228 ? -1.817 -31.078 3.629 1 95.88 228 PRO B C 1
ATOM 7890 O O . PRO B 1 228 ? -0.906 -31.234 4.445 1 95.88 228 PRO B O 1
ATOM 7893 N N . LEU B 1 229 ? -3.043 -31.484 3.887 1 96.88 229 LEU B N 1
ATOM 7894 C CA . LEU B 1 229 ? -3.387 -32.125 5.152 1 96.88 229 LEU B CA 1
ATOM 7895 C C . LEU B 1 229 ? -2.68 -33.469 5.289 1 96.88 229 LEU B C 1
ATOM 7897 O O . LEU B 1 229 ? -2.201 -33.812 6.371 1 96.88 229 LEU B O 1
ATOM 7901 N N . THR B 1 230 ? -2.654 -34.219 4.219 1 97.69 230 THR B N 1
ATOM 7902 C CA . THR B 1 230 ? -1.978 -35.531 4.227 1 97.69 230 THR B CA 1
ATOM 7903 C C . THR B 1 230 ? -0.474 -35.344 4.426 1 97.69 230 THR B C 1
ATOM 7905 O O . THR B 1 230 ? 0.159 -36.125 5.137 1 97.69 230 THR B O 1
ATOM 7908 N N . ILE B 1 231 ? 0.091 -34.406 3.805 1 97.56 231 ILE B N 1
ATOM 7909 C CA . ILE B 1 231 ? 1.508 -34.094 4.004 1 97.56 231 ILE B CA 1
ATOM 7910 C C . ILE B 1 231 ? 1.771 -33.812 5.477 1 97.56 231 ILE B C 1
ATOM 7912 O O . ILE B 1 231 ? 2.699 -34.344 6.074 1 97.56 231 ILE B O 1
ATOM 7916 N N . TRP B 1 232 ? 0.943 -32.969 6.051 1 97.56 232 TRP B N 1
ATOM 7917 C CA . TRP B 1 232 ? 1.08 -32.562 7.445 1 97.56 232 TRP B CA 1
ATOM 7918 C C . TRP B 1 232 ? 0.901 -33.75 8.383 1 97.56 232 TRP B C 1
ATOM 7920 O O . TRP B 1 232 ? 1.771 -34.031 9.211 1 97.56 232 TRP B O 1
ATOM 7930 N N . ALA B 1 233 ? -0.117 -34.531 8.211 1 97 233 ALA B N 1
ATOM 7931 C CA . ALA B 1 233 ? -0.473 -35.594 9.117 1 97 233 ALA B CA 1
ATOM 7932 C C . ALA B 1 233 ? 0.477 -36.781 8.953 1 97 233 ALA B C 1
ATOM 7934 O O . ALA B 1 233 ? 1.026 -37.281 9.93 1 97 233 ALA B O 1
ATOM 7935 N N . HIS B 1 234 ? 0.74 -37.156 7.73 1 96.88 234 HIS B N 1
ATOM 7936 C CA . HIS B 1 234 ? 1.464 -38.406 7.504 1 96.88 234 HIS B CA 1
ATOM 7937 C C . HIS B 1 234 ? 2.963 -38.156 7.379 1 96.88 234 HIS B C 1
ATOM 7939 O O . HIS B 1 234 ? 3.758 -38.75 8.125 1 96.88 234 HIS B O 1
ATOM 7945 N N . TYR B 1 235 ? 3.322 -37.375 6.492 1 96.88 235 TYR B N 1
ATOM 7946 C CA . TYR B 1 235 ? 4.742 -37.25 6.18 1 96.88 235 TYR B CA 1
ATOM 7947 C C . TYR B 1 235 ? 5.469 -36.469 7.27 1 96.88 235 TYR B C 1
ATOM 7949 O O . TYR B 1 235 ? 6.641 -36.719 7.551 1 96.88 235 TYR B O 1
ATOM 7957 N N . ILE B 1 236 ? 4.781 -35.469 7.871 1 96.81 236 ILE B N 1
ATOM 7958 C CA . ILE B 1 236 ? 5.438 -34.656 8.891 1 96.81 236 ILE B CA 1
ATOM 7959 C C . ILE B 1 236 ? 5.23 -35.312 10.266 1 96.81 236 ILE B C 1
ATOM 7961 O O . ILE B 1 236 ? 6.199 -35.594 10.977 1 96.81 236 ILE B O 1
ATOM 7965 N N . LEU B 1 237 ? 3.975 -35.719 10.609 1 95.75 237 LEU B N 1
ATOM 7966 C CA . LEU B 1 237 ? 3.658 -36.156 11.969 1 95.75 237 LEU B CA 1
ATOM 7967 C C . LEU B 1 237 ? 3.643 -37.656 12.062 1 95.75 237 LEU B C 1
ATOM 7969 O O . LEU B 1 237 ? 3.473 -38.219 13.148 1 95.75 237 LEU B O 1
ATOM 7973 N N . CYS B 1 238 ? 3.758 -38.438 11.008 1 94.81 238 CYS B N 1
ATOM 7974 C CA . CYS B 1 238 ? 3.836 -39.906 10.953 1 94.81 238 CYS B CA 1
ATOM 7975 C C . CYS B 1 238 ? 2.521 -40.531 11.398 1 94.81 238 CYS B C 1
ATOM 7977 O O . CYS B 1 238 ? 2.52 -41.562 12.07 1 94.81 238 CYS B O 1
ATOM 7979 N N . LEU B 1 239 ? 1.449 -39.844 11.109 1 95.56 239 LEU B N 1
ATOM 7980 C CA . LEU B 1 239 ? 0.136 -40.406 11.391 1 95.56 239 LEU B CA 1
ATOM 7981 C C . LEU B 1 239 ? -0.362 -41.25 10.219 1 95.56 239 LEU B C 1
ATOM 7983 O O . LEU B 1 239 ? 0.068 -41.062 9.086 1 95.56 239 LEU B O 1
ATOM 7987 N N . ASN B 1 240 ? -1.215 -42.156 10.531 1 96.38 240 ASN B N 1
ATOM 7988 C CA . ASN B 1 240 ? -1.836 -42.969 9.484 1 96.38 240 ASN B CA 1
ATOM 7989 C C . ASN B 1 240 ? -3.086 -42.281 8.93 1 96.38 240 ASN B C 1
ATOM 7991 O O . ASN B 1 240 ? -4.004 -41.969 9.68 1 96.38 240 ASN B O 1
ATOM 7995 N N . VAL B 1 241 ? -3.068 -42.062 7.621 1 97.38 241 VAL B N 1
ATOM 7996 C CA . VAL B 1 241 ? -4.176 -41.375 6.973 1 97.38 241 VAL B CA 1
ATOM 7997 C C . VAL B 1 241 ? -4.875 -42.312 5.992 1 97.38 241 VAL B C 1
ATOM 7999 O O . VAL B 1 241 ? -4.223 -42.969 5.184 1 97.38 241 VAL B O 1
ATOM 8002 N N . VAL B 1 242 ? -6.195 -42.375 6.07 1 96.75 242 VAL B N 1
ATOM 8003 C CA . VAL B 1 242 ? -6.992 -43.219 5.172 1 96.75 242 VAL B CA 1
ATOM 8004 C C . VAL B 1 242 ? -7.996 -42.344 4.418 1 96.75 242 VAL B C 1
ATOM 8006 O O . VAL B 1 242 ? -8.781 -41.625 5.031 1 96.75 242 VAL B O 1
ATOM 8009 N N . ILE B 1 243 ? -7.918 -42.375 3.16 1 96 243 ILE B N 1
ATOM 8010 C CA . ILE B 1 243 ? -8.914 -41.719 2.324 1 96 243 ILE B CA 1
ATOM 8011 C C . ILE B 1 243 ? -9.984 -42.719 1.904 1 96 243 ILE B C 1
ATOM 8013 O O . ILE B 1 243 ? -9.688 -43.719 1.221 1 96 243 ILE B O 1
ATOM 8017 N N . THR B 1 244 ? -11.234 -42.469 2.299 1 93.12 244 THR B N 1
ATOM 8018 C CA . THR B 1 244 ? -12.328 -43.406 2.074 1 93.12 244 THR B CA 1
ATOM 8019 C C . THR B 1 244 ? -13.375 -42.781 1.138 1 93.12 244 THR B C 1
ATOM 8021 O O . THR B 1 244 ? -13.32 -41.594 0.837 1 93.12 244 THR B O 1
ATOM 8024 N N . GLY B 1 245 ? -14.25 -43.656 0.711 1 88.62 245 GLY B N 1
ATOM 8025 C CA . GLY B 1 245 ? -15.336 -43.219 -0.146 1 88.62 245 GLY B CA 1
ATOM 8026 C C . GLY B 1 245 ? -14.938 -43.125 -1.609 1 88.62 245 GLY B C 1
ATOM 8027 O O . GLY B 1 245 ? -15.633 -42.5 -2.408 1 88.62 245 GLY B O 1
ATOM 8028 N N . LEU B 1 246 ? -13.773 -43.656 -1.939 1 90.06 246 LEU B N 1
ATOM 8029 C CA . LEU B 1 246 ? -13.305 -43.688 -3.322 1 90.06 246 LEU B CA 1
ATOM 8030 C C . LEU B 1 246 ? -14.023 -44.75 -4.129 1 90.06 246 LEU B C 1
ATOM 8032 O O . LEU B 1 246 ? -14.648 -45.656 -3.561 1 90.06 246 LEU B O 1
ATOM 8036 N N . SER B 1 247 ? -14.039 -44.594 -5.48 1 85.38 247 SER B N 1
ATOM 8037 C CA . SER B 1 247 ? -14.633 -45.625 -6.344 1 85.38 247 SER B CA 1
ATOM 8038 C C . SER B 1 247 ? -13.836 -46.938 -6.289 1 85.38 247 SER B C 1
ATOM 8040 O O . SER B 1 247 ? -14.398 -48 -6.484 1 85.38 247 SER B O 1
ATOM 8042 N N . GLY B 1 248 ? -12.555 -46.75 -6.031 1 87.5 248 GLY B N 1
ATOM 8043 C CA . GLY B 1 248 ? -11.703 -47.906 -5.855 1 87.5 248 GLY B CA 1
ATOM 8044 C C . GLY B 1 248 ? -11.422 -48.25 -4.402 1 87.5 248 GLY B C 1
ATOM 8045 O O . GLY B 1 248 ? -12.281 -48.031 -3.541 1 87.5 248 GLY B O 1
ATOM 8046 N N . GLU B 1 249 ? -10.312 -48.844 -4.25 1 90.19 249 GLU B N 1
ATOM 8047 C CA . GLU B 1 249 ? -9.898 -49.188 -2.893 1 90.19 249 GLU B CA 1
ATOM 8048 C C . GLU B 1 249 ? -9.477 -47.938 -2.115 1 90.19 249 GLU B C 1
ATOM 8050 O O . GLU B 1 249 ? -9.07 -46.938 -2.709 1 90.19 249 GLU B O 1
ATOM 8055 N N . ASP B 1 250 ? -9.656 -48.031 -0.881 1 93.5 250 ASP B N 1
ATOM 8056 C CA . ASP B 1 250 ? -9.195 -46.938 -0.026 1 93.5 250 ASP B CA 1
ATOM 8057 C C . ASP B 1 250 ? -7.699 -46.719 -0.183 1 93.5 250 ASP B C 1
ATOM 8059 O O . ASP B 1 250 ? -6.934 -47.656 -0.37 1 93.5 250 ASP B O 1
ATOM 8063 N N . VAL B 1 251 ? -7.352 -45.5 -0.229 1 96 251 VAL B N 1
ATOM 8064 C CA . VAL B 1 251 ? -5.934 -45.156 -0.267 1 96 251 VAL B CA 1
ATOM 8065 C C . VAL B 1 251 ? -5.41 -44.969 1.154 1 96 251 VAL B C 1
ATOM 8067 O O . VAL B 1 251 ? -5.949 -44.156 1.919 1 96 251 VAL B O 1
ATOM 8070 N N . VAL B 1 252 ? -4.402 -45.688 1.475 1 96.38 252 VAL B N 1
ATOM 8071 C CA . VAL B 1 252 ? -3.887 -45.688 2.84 1 96.38 252 VAL B CA 1
ATOM 8072 C C . VAL B 1 252 ? -2.445 -45.188 2.846 1 96.38 252 VAL B C 1
ATOM 8074 O O . VAL B 1 252 ? -1.618 -45.656 2.055 1 96.38 252 VAL B O 1
ATOM 8077 N N . PHE B 1 253 ? -2.178 -44.25 3.623 1 96.12 253 PHE B N 1
ATOM 8078 C CA . PHE B 1 253 ? -0.824 -43.812 3.939 1 96.12 253 PHE B CA 1
ATOM 8079 C C . PHE B 1 253 ? -0.413 -44.281 5.332 1 96.12 253 PHE B C 1
ATOM 8081 O O . PHE B 1 253 ? -0.963 -43.844 6.332 1 96.12 253 PHE B O 1
ATOM 8088 N N . GLY B 1 254 ? 0.527 -45.156 5.465 1 94.5 254 GLY B N 1
ATOM 8089 C CA . GLY B 1 254 ? 0.899 -45.781 6.734 1 94.5 254 GLY B CA 1
ATOM 8090 C C . GLY B 1 254 ? 0.258 -47.125 6.961 1 94.5 254 GLY B C 1
ATOM 8091 O O . GLY B 1 254 ? 0.179 -47.938 6.039 1 94.5 254 GLY B O 1
ATOM 8092 N N . ASP B 1 255 ? -0.191 -47.344 8.203 1 90.25 255 ASP B N 1
ATOM 8093 C CA . ASP B 1 255 ? -0.776 -48.625 8.586 1 90.25 255 ASP B CA 1
ATOM 8094 C C . ASP B 1 255 ? -2.301 -48.594 8.531 1 90.25 255 ASP B C 1
ATOM 8096 O O . ASP B 1 255 ? -2.926 -47.812 9.266 1 90.25 255 ASP B O 1
ATOM 8100 N N . ALA B 1 256 ? -2.848 -49.406 7.781 1 85.25 256 ALA B N 1
ATOM 8101 C CA . ALA B 1 256 ? -4.297 -49.438 7.582 1 85.25 256 ALA B CA 1
ATOM 8102 C C . ALA B 1 256 ? -5.004 -49.969 8.82 1 85.25 256 ALA B C 1
ATOM 8104 O O . ALA B 1 256 ? -6.184 -49.688 9.039 1 85.25 256 ALA B O 1
ATOM 8105 N N . GLU B 1 257 ? -4.348 -50.719 9.617 1 86.06 257 GLU B N 1
ATOM 8106 C CA . GLU B 1 257 ? -4.969 -51.406 10.75 1 86.06 257 GLU B CA 1
ATOM 8107 C C . GLU B 1 257 ? -5.199 -50.438 11.914 1 86.06 257 GLU B C 1
ATOM 8109 O O . GLU B 1 257 ? -6.074 -50.656 12.75 1 86.06 257 GLU B O 1
ATOM 8114 N N . GLU B 1 258 ? -4.457 -49.375 11.93 1 90.06 258 GLU B N 1
ATOM 8115 C CA . GLU B 1 258 ? -4.59 -48.375 12.984 1 90.06 258 GLU B CA 1
ATOM 8116 C C . GLU B 1 258 ? -4.734 -46.969 12.398 1 90.06 258 GLU B C 1
ATOM 8118 O O . GLU B 1 258 ? -3.857 -46.125 12.586 1 90.06 258 GLU B O 1
ATOM 8123 N N . PRO B 1 259 ? -5.902 -46.719 11.797 1 92.44 259 PRO B N 1
ATOM 8124 C CA . PRO B 1 259 ? -6.09 -45.406 11.172 1 92.44 259 PRO B CA 1
ATOM 8125 C C . PRO B 1 259 ? -6.234 -44.281 12.188 1 92.44 259 PRO B C 1
ATOM 8127 O O . PRO B 1 259 ? -6.867 -44.469 13.234 1 92.44 259 PRO B O 1
ATOM 8130 N N . HIS B 1 260 ? -5.625 -43.188 11.969 1 94.94 260 HIS B N 1
ATOM 8131 C CA . HIS B 1 260 ? -5.68 -42.031 12.844 1 94.94 260 HIS B CA 1
ATOM 8132 C C . HIS B 1 260 ? -6.535 -40.906 12.234 1 94.94 260 HIS B C 1
ATOM 8134 O O . HIS B 1 260 ? -7.246 -40.219 12.953 1 94.94 260 HIS B O 1
ATOM 8140 N N . VAL B 1 261 ? -6.363 -40.656 10.93 1 96.31 261 VAL B N 1
ATOM 8141 C CA . VAL B 1 261 ? -7.09 -39.594 10.227 1 96.31 261 VAL B CA 1
ATOM 8142 C C . VAL B 1 261 ? -7.879 -40.219 9.07 1 96.31 261 VAL B C 1
ATOM 8144 O O . VAL B 1 261 ? -7.312 -40.906 8.211 1 96.31 261 VAL B O 1
ATOM 8147 N N . PHE B 1 262 ? -9.203 -40 9.031 1 95.31 262 PHE B N 1
ATOM 8148 C CA . PHE B 1 262 ? -10.07 -40.406 7.938 1 95.31 262 PHE B CA 1
ATOM 8149 C C . PHE B 1 262 ? -10.516 -39.219 7.105 1 95.31 262 PHE B C 1
ATOM 8151 O O . PHE B 1 262 ? -11.055 -38.25 7.645 1 95.31 262 PHE B O 1
ATOM 8158 N N . ILE B 1 263 ? -10.219 -39.25 5.855 1 95.88 263 ILE B N 1
ATOM 8159 C CA . ILE B 1 263 ? -10.719 -38.219 4.93 1 95.88 263 ILE B CA 1
ATOM 8160 C C . ILE B 1 263 ? -11.758 -38.844 3.996 1 95.88 263 ILE B C 1
ATOM 8162 O O . ILE B 1 263 ? -11.453 -39.781 3.258 1 95.88 263 ILE B O 1
ATOM 8166 N N . ARG B 1 264 ? -12.922 -38.375 4.008 1 93.56 264 ARG B N 1
ATOM 8167 C CA . ARG B 1 264 ? -13.992 -38.906 3.18 1 93.56 264 ARG B CA 1
ATOM 8168 C C . ARG B 1 264 ? -14.016 -38.25 1.809 1 93.56 264 ARG B C 1
ATOM 8170 O O . ARG B 1 264 ? -14.109 -37 1.712 1 93.56 264 ARG B O 1
ATOM 8177 N N . TRP B 1 265 ? -13.875 -39.031 0.858 1 91.19 265 TRP B N 1
ATOM 8178 C CA . TRP B 1 265 ? -13.977 -38.531 -0.513 1 91.19 265 TRP B CA 1
ATOM 8179 C C . TRP B 1 265 ? -15.438 -38.406 -0.937 1 91.19 265 TRP B C 1
ATOM 8181 O O . TRP B 1 265 ? -16.203 -39.375 -0.848 1 91.19 265 TRP B O 1
ATOM 8191 N N . ARG B 1 266 ? -15.852 -37.25 -1.174 1 82 266 ARG B N 1
ATOM 8192 C CA . ARG B 1 266 ? -17.219 -37.031 -1.639 1 82 266 ARG B CA 1
ATOM 8193 C C . ARG B 1 266 ? -17.25 -36.719 -3.131 1 82 266 ARG B C 1
ATOM 8195 O O . ARG B 1 266 ? -16.422 -35.938 -3.623 1 82 266 ARG B O 1
ATOM 8202 N N . ARG B 1 267 ? -18.047 -37.5 -3.76 1 67.5 267 ARG B N 1
ATOM 8203 C CA . ARG B 1 267 ? -18.219 -37.219 -5.184 1 67.5 267 ARG B CA 1
ATOM 8204 C C . ARG B 1 267 ? -18.984 -35.938 -5.41 1 67.5 267 ARG B C 1
ATOM 8206 O O . ARG B 1 267 ? -20.047 -35.719 -4.836 1 67.5 267 ARG B O 1
ATOM 8213 N N . SER B 1 268 ? -18.594 -34.875 -4.992 1 54.41 268 SER B N 1
ATOM 8214 C CA . SER B 1 268 ? -19.375 -33.688 -5.211 1 54.41 268 SER B CA 1
ATOM 8215 C C . SER B 1 268 ? -19.297 -33.219 -6.664 1 54.41 268 SER B C 1
ATOM 8217 O O . SER B 1 268 ? -18.281 -33.438 -7.332 1 54.41 268 SER B O 1
ATOM 8219 N N . ASP B 1 269 ? -20.531 -33 -7.277 1 46.84 269 ASP B N 1
ATOM 8220 C CA . ASP B 1 269 ? -20.594 -32.25 -8.523 1 46.84 269 ASP B CA 1
ATOM 8221 C C . ASP B 1 269 ? -19.641 -31.062 -8.492 1 46.84 269 ASP B C 1
ATOM 8223 O O . ASP B 1 269 ? -19.75 -30.188 -7.625 1 46.84 269 ASP B O 1
ATOM 8227 N N . LEU B 1 270 ? -18.453 -31.438 -8.648 1 48.09 270 LEU B N 1
ATOM 8228 C CA . LEU B 1 270 ? -17.5 -30.328 -8.758 1 48.09 270 LEU B CA 1
ATOM 8229 C C . LEU B 1 270 ? -18.219 -29.047 -9.203 1 48.09 270 LEU B C 1
ATOM 8231 O O . LEU B 1 270 ? -19.125 -29.094 -10.031 1 48.09 270 LEU B O 1
ATOM 8235 N N . PRO B 1 271 ? -18.234 -28.094 -8.43 1 44.09 271 PRO B N 1
ATOM 8236 C CA . PRO B 1 271 ? -18.875 -26.906 -9 1 44.09 271 PRO B CA 1
ATOM 8237 C C . PRO B 1 271 ? -18.656 -26.781 -10.5 1 44.09 271 PRO B C 1
ATOM 8239 O O . PRO B 1 271 ? -17.578 -27.078 -11 1 44.09 271 PRO B O 1
ATOM 8242 N N . ASP B 1 272 ? -19.656 -27.078 -11.297 1 40.88 272 ASP B N 1
ATOM 8243 C CA . ASP B 1 272 ? -19.609 -26.812 -12.734 1 40.88 272 ASP B CA 1
ATOM 8244 C C . ASP B 1 272 ? -18.766 -25.578 -13.039 1 40.88 272 ASP B C 1
ATOM 8246 O O . ASP B 1 272 ? -19.25 -24.453 -12.969 1 40.88 272 ASP B O 1
ATOM 8250 N N . ARG B 1 273 ? -17.656 -25.562 -12.625 1 41.59 273 ARG B N 1
ATOM 8251 C CA . ARG B 1 273 ? -16.938 -24.312 -12.805 1 41.59 273 ARG B CA 1
ATOM 8252 C C . ARG B 1 273 ? -16.797 -23.969 -14.289 1 41.59 273 ARG B C 1
ATOM 8254 O O . ARG B 1 273 ? -16.328 -24.781 -15.086 1 41.59 273 ARG B O 1
ATOM 8261 N N . GLU B 1 274 ? -17.562 -23.25 -14.734 1 41.75 274 GLU B N 1
ATOM 8262 C CA . GLU B 1 274 ? -17.5 -22.609 -16.047 1 41.75 274 GLU B CA 1
ATOM 8263 C C . GLU B 1 274 ? -16.062 -22.203 -16.391 1 41.75 274 GLU B C 1
ATOM 8265 O O . GLU B 1 274 ? -15.68 -22.234 -17.562 1 41.75 274 GLU B O 1
ATOM 8270 N N . GLU B 1 275 ? -15.273 -21.469 -15.531 1 44.91 275 GLU B N 1
ATOM 8271 C CA . GLU B 1 275 ? -14.008 -20.828 -15.844 1 44.91 275 GLU B CA 1
ATOM 8272 C C . GLU B 1 275 ? -12.852 -21.484 -15.086 1 44.91 275 GLU B C 1
ATOM 8274 O O . GLU B 1 275 ? -13.039 -22.016 -14 1 44.91 275 GLU B O 1
ATOM 8279 N N . LEU B 1 276 ? -11.867 -21.969 -15.891 1 43.72 276 LEU B N 1
ATOM 8280 C CA . LEU B 1 276 ? -10.602 -22.422 -15.344 1 43.72 276 LEU B CA 1
ATOM 8281 C C . LEU B 1 276 ? -10.156 -21.531 -14.18 1 43.72 276 LEU B C 1
ATOM 8283 O O . LEU B 1 276 ? -9.398 -20.578 -14.375 1 43.72 276 LEU B O 1
ATOM 8287 N N . ASN B 1 277 ? -10.961 -20.969 -13.445 1 50.62 277 ASN B N 1
ATOM 8288 C CA . ASN B 1 277 ? -10.383 -20.125 -12.414 1 50.62 277 ASN B CA 1
ATOM 8289 C C . ASN B 1 277 ? -9.922 -20.938 -11.211 1 50.62 277 ASN B C 1
ATOM 8291 O O . ASN B 1 277 ? -10.68 -21.125 -10.258 1 50.62 277 ASN B O 1
ATOM 8295 N N . TRP B 1 278 ? -8.734 -21.578 -11.492 1 53.97 278 TRP B N 1
ATOM 8296 C CA . TRP B 1 278 ? -8.141 -22.484 -10.516 1 53.97 278 TRP B CA 1
ATOM 8297 C C . TRP B 1 278 ? -8.125 -21.859 -9.125 1 53.97 278 TRP B C 1
ATOM 8299 O O . TRP B 1 278 ? -8.219 -22.562 -8.117 1 53.97 278 TRP B O 1
ATOM 8309 N N . ASN B 1 279 ? -8.062 -20.5 -9.227 1 49.66 279 ASN B N 1
ATOM 8310 C CA . ASN B 1 279 ? -7.832 -19.875 -7.926 1 49.66 279 ASN B CA 1
ATOM 8311 C C . ASN B 1 279 ? -9.141 -19.391 -7.293 1 49.66 279 ASN B C 1
ATOM 8313 O O . ASN B 1 279 ? -9.164 -19 -6.121 1 49.66 279 ASN B O 1
ATOM 8317 N N . LEU B 1 280 ? -10.219 -19.203 -8.133 1 49.88 280 LEU B N 1
ATOM 8318 C CA . LEU B 1 280 ? -11.406 -18.547 -7.617 1 49.88 280 LEU B CA 1
ATOM 8319 C C . LEU B 1 280 ? -12.195 -19.484 -6.707 1 49.88 280 LEU B C 1
ATOM 8321 O O . LEU B 1 280 ? -12.219 -20.688 -6.926 1 49.88 280 LEU B O 1
ATOM 8325 N N . GLU B 1 281 ? -12.766 -18.891 -5.625 1 49.81 281 GLU B N 1
ATOM 8326 C CA . GLU B 1 281 ? -13.492 -19.312 -4.43 1 49.81 281 GLU B CA 1
ATOM 8327 C C . GLU B 1 281 ? -14.727 -20.125 -4.793 1 49.81 281 GLU B C 1
ATOM 8329 O O . GLU B 1 281 ? -15.547 -19.703 -5.613 1 49.81 281 GLU B O 1
ATOM 8334 N N . GLY B 1 282 ? -14.633 -21.344 -4.957 1 46.66 282 GLY B N 1
ATOM 8335 C CA . GLY B 1 282 ? -15.945 -21.969 -4.93 1 46.66 282 GLY B CA 1
ATOM 8336 C C . GLY B 1 282 ? -16.703 -21.703 -3.648 1 46.66 282 GLY B C 1
ATOM 8337 O O . GLY B 1 282 ? -16.125 -21.312 -2.639 1 46.66 282 GLY B O 1
ATOM 8338 N N . ASN B 1 283 ? -18 -21.359 -3.707 1 46.78 283 ASN B N 1
ATOM 8339 C CA . ASN B 1 283 ? -19 -21.125 -2.672 1 46.78 283 ASN B CA 1
ATOM 8340 C C . ASN B 1 283 ? -19.031 -22.266 -1.653 1 46.78 283 ASN B C 1
ATOM 8342 O O . ASN B 1 283 ? -19.984 -22.391 -0.886 1 46.78 283 ASN B O 1
ATOM 8346 N N . GLU B 1 284 ? -18.078 -23.094 -1.685 1 53.38 284 GLU B N 1
ATOM 8347 C CA . GLU B 1 284 ? -18.344 -24.266 -0.849 1 53.38 284 GLU B CA 1
ATOM 8348 C C . GLU B 1 284 ? -17.844 -24.047 0.576 1 53.38 284 GLU B C 1
ATOM 8350 O O . GLU B 1 284 ? -16.766 -23.484 0.78 1 53.38 284 GLU B O 1
ATOM 8355 N N . GLU B 1 285 ? -18.75 -24.109 1.532 1 60.31 285 GLU B N 1
ATOM 8356 C CA . GLU B 1 285 ? -18.562 -23.938 2.971 1 60.31 285 GLU B CA 1
ATOM 8357 C C . GLU B 1 285 ? -17.328 -24.719 3.453 1 60.31 285 GLU B C 1
ATOM 8359 O O . GLU B 1 285 ? -16.719 -24.344 4.465 1 60.31 285 GLU B O 1
ATOM 8364 N N . GLY B 1 286 ? -16.578 -25.516 2.598 1 72.19 286 GLY B N 1
ATOM 8365 C CA . GLY B 1 286 ? -15.438 -26.328 2.996 1 72.19 286 GLY B CA 1
ATOM 8366 C C . GLY B 1 286 ? -15.812 -27.484 3.891 1 72.19 286 GLY B C 1
ATOM 8367 O O . GLY B 1 286 ? -16.969 -27.625 4.277 1 72.19 286 GLY B O 1
ATOM 8368 N N . PRO B 1 287 ? -14.898 -28.406 4.293 1 86.56 287 PRO B N 1
ATOM 8369 C CA . PRO B 1 287 ? -15.18 -29.594 5.105 1 86.56 287 PRO B CA 1
ATOM 8370 C C . PRO B 1 287 ? -15.211 -29.281 6.602 1 86.56 287 PRO B C 1
ATOM 8372 O O . PRO B 1 287 ? -14.664 -28.266 7.039 1 86.56 287 PRO B O 1
ATOM 8375 N N . GLU B 1 288 ? -15.984 -30.172 7.293 1 89.94 288 GLU B N 1
ATOM 8376 C CA . GLU B 1 288 ? -15.93 -30.219 8.75 1 89.94 288 GLU B CA 1
ATOM 8377 C C . GLU B 1 288 ? -14.852 -31.188 9.227 1 89.94 288 GLU B C 1
ATOM 8379 O O . GLU B 1 288 ? -14.609 -32.219 8.594 1 89.94 288 GLU B O 1
ATOM 8384 N N . ILE B 1 289 ? -14.172 -30.797 10.242 1 93.38 289 ILE B N 1
ATOM 8385 C CA . ILE B 1 289 ? -13.188 -31.688 10.859 1 93.38 289 ILE B CA 1
ATOM 8386 C C . ILE B 1 289 ? -13.625 -32.031 12.281 1 93.38 289 ILE B C 1
ATOM 8388 O O . ILE B 1 289 ? -14.023 -31.141 13.039 1 93.38 289 ILE B O 1
ATOM 8392 N N . CYS B 1 290 ? -13.586 -33.344 12.594 1 93.69 290 CYS B N 1
ATOM 8393 C CA . CYS B 1 290 ? -14.07 -33.812 13.891 1 93.69 290 CYS B CA 1
ATOM 8394 C C . CYS B 1 290 ? -13.008 -34.656 14.594 1 93.69 290 CYS B C 1
ATOM 8396 O O . CYS B 1 290 ? -12.305 -35.438 13.953 1 93.69 290 CYS B O 1
ATOM 8398 N N . LEU B 1 291 ? -12.914 -34.438 15.875 1 93.25 291 LEU B N 1
ATOM 8399 C CA . LEU B 1 291 ? -12.125 -35.312 16.75 1 93.25 291 LEU B CA 1
ATOM 8400 C C . LEU B 1 291 ? -13.008 -36.312 17.469 1 93.25 291 LEU B C 1
ATOM 8402 O O . LEU B 1 291 ? -13.969 -35.938 18.141 1 93.25 291 LEU B O 1
ATOM 8406 N N . HIS B 1 292 ? -12.633 -37.594 17.312 1 91 292 HIS B N 1
ATOM 8407 C CA . HIS B 1 292 ? -13.453 -38.656 17.875 1 91 292 HIS B CA 1
ATOM 8408 C C . HIS B 1 292 ? -12.688 -39.438 18.938 1 91 292 HIS B C 1
ATOM 8410 O O . HIS B 1 292 ? -11.453 -39.438 18.938 1 91 292 HIS B O 1
ATOM 8416 N N . GLU B 1 293 ? -13.562 -40.031 19.766 1 86.38 293 GLU B N 1
ATOM 8417 C CA . GLU B 1 293 ? -13.039 -41.156 20.547 1 86.38 293 GLU B CA 1
ATOM 8418 C C . GLU B 1 293 ? -12.984 -42.438 19.719 1 86.38 293 GLU B C 1
ATOM 8420 O O . GLU B 1 293 ? -13.461 -42.469 18.594 1 86.38 293 GLU B O 1
ATOM 8425 N N . THR B 1 294 ? -12.438 -43.469 20.312 1 81.5 294 THR B N 1
ATOM 8426 C CA . THR B 1 294 ? -12.289 -44.719 19.578 1 81.5 294 THR B CA 1
ATOM 8427 C C . THR B 1 294 ? -13.656 -45.312 19.203 1 81.5 294 THR B C 1
ATOM 8429 O O . THR B 1 294 ? -13.781 -46 18.188 1 81.5 294 THR B O 1
ATOM 8432 N N . ASP B 1 295 ? -14.711 -44.969 20.031 1 78.62 295 ASP B N 1
ATOM 8433 C CA . ASP B 1 295 ? -16.062 -45.469 19.766 1 78.62 295 ASP B CA 1
ATOM 8434 C C . ASP B 1 295 ? -16.781 -44.531 18.781 1 78.62 295 ASP B C 1
ATOM 8436 O O . ASP B 1 295 ? -17.984 -44.688 18.562 1 78.62 295 ASP B O 1
ATOM 8440 N N . MET B 1 296 ? -16.047 -43.531 18.234 1 85.75 296 MET B N 1
ATOM 8441 C CA . MET B 1 296 ? -16.5 -42.625 17.172 1 85.75 296 MET B CA 1
ATOM 8442 C C . MET B 1 296 ? -17.453 -41.562 17.734 1 85.75 296 MET B C 1
ATOM 8444 O O . MET B 1 296 ? -18.188 -40.906 16.984 1 85.75 296 MET B O 1
ATOM 8448 N N . THR B 1 297 ? -17.344 -41.438 19.062 1 84.25 297 THR B N 1
ATOM 8449 C CA . THR B 1 297 ? -18.062 -40.312 19.656 1 84.25 297 THR B CA 1
ATOM 8450 C C . THR B 1 297 ? -17.328 -39 19.375 1 84.25 297 THR B C 1
ATOM 8452 O O . THR B 1 297 ? -16.109 -38.906 19.531 1 84.25 297 THR B O 1
ATOM 8455 N N . ILE B 1 298 ? -18.109 -38.031 18.953 1 86.44 298 ILE B N 1
ATOM 8456 C CA . ILE B 1 298 ? -17.516 -36.75 18.594 1 86.44 298 ILE B CA 1
ATOM 8457 C C . ILE B 1 298 ? -17.172 -35.969 19.859 1 86.44 298 ILE B C 1
ATOM 8459 O O . ILE B 1 298 ? -18.031 -35.719 20.703 1 86.44 298 ILE B O 1
ATOM 8463 N N . LEU B 1 299 ? -15.945 -35.688 20.062 1 81.06 299 LEU B N 1
ATOM 8464 C CA . LEU B 1 299 ? -15.492 -34.906 21.203 1 81.06 299 LEU B CA 1
ATOM 8465 C C . LEU B 1 299 ? -15.508 -33.406 20.875 1 81.06 299 LEU B C 1
ATOM 8467 O O . LEU B 1 299 ? -16.031 -32.625 21.656 1 81.06 299 LEU B O 1
ATOM 8471 N N . LEU B 1 300 ? -14.898 -33.062 19.781 1 86.06 300 LEU B N 1
ATOM 8472 C CA . LEU B 1 300 ? -14.805 -31.688 19.312 1 86.06 300 LEU B CA 1
ATOM 8473 C C . LEU B 1 300 ? -15.047 -31.594 17.812 1 86.06 300 LEU B C 1
ATOM 8475 O O . LEU B 1 300 ? -14.766 -32.531 17.078 1 86.06 300 LEU B O 1
ATOM 8479 N N . THR B 1 301 ? -15.672 -30.5 17.391 1 88.44 301 THR B N 1
ATOM 8480 C CA . THR B 1 301 ? -15.953 -30.266 15.977 1 88.44 301 THR B CA 1
ATOM 8481 C C . THR B 1 301 ? -15.641 -28.828 15.586 1 88.44 301 THR B C 1
ATOM 8483 O O . THR B 1 301 ? -15.836 -27.906 16.375 1 88.44 301 THR B O 1
ATOM 8486 N N . THR B 1 302 ? -14.953 -28.719 14.453 1 86.62 302 THR B N 1
ATOM 8487 C CA . THR B 1 302 ? -14.789 -27.406 13.828 1 86.62 302 THR B CA 1
ATOM 8488 C C . THR B 1 302 ? -15.539 -27.344 12.5 1 86.62 302 THR B C 1
ATOM 8490 O O . THR B 1 302 ? -15.297 -28.156 11.609 1 86.62 302 THR B O 1
ATOM 8493 N N . LYS B 1 303 ? -16.422 -26.359 12.445 1 83.38 303 LYS B N 1
ATOM 8494 C CA . LYS B 1 303 ? -17.266 -26.203 11.266 1 83.38 303 LYS B CA 1
ATOM 8495 C C . LYS B 1 303 ? -16.891 -24.969 10.461 1 83.38 303 LYS B C 1
ATOM 8497 O O . LYS B 1 303 ? -16.25 -24.047 10.992 1 83.38 303 LYS B O 1
ATOM 8502 N N . PRO B 1 304 ? -17.203 -24.984 9.141 1 76.12 304 PRO B N 1
ATOM 8503 C CA . PRO B 1 304 ? -16.891 -23.828 8.297 1 76.12 304 PRO B CA 1
ATOM 8504 C C . PRO B 1 304 ? -17.484 -22.531 8.836 1 76.12 304 PRO B C 1
ATOM 8506 O O . PRO B 1 304 ? -16.906 -21.453 8.625 1 76.12 304 PRO B O 1
ATOM 8509 N N . GLU B 1 305 ? -18.562 -22.578 9.539 1 66.88 305 GLU B N 1
ATOM 8510 C CA . GLU B 1 305 ? -19.219 -21.391 10.078 1 66.88 305 GLU B CA 1
ATOM 8511 C C . GLU B 1 305 ? -18.438 -20.781 11.234 1 66.88 305 GLU B C 1
ATOM 8513 O O . GLU B 1 305 ? -18.641 -19.625 11.594 1 66.88 305 GLU B O 1
ATOM 8518 N N . ASP B 1 306 ? -17.547 -21.594 11.695 1 62.97 306 ASP B N 1
ATOM 8519 C CA . ASP B 1 306 ? -16.812 -21.172 12.875 1 62.97 306 ASP B CA 1
ATOM 8520 C C . ASP B 1 306 ? -15.688 -20.203 12.492 1 62.97 306 ASP B C 1
ATOM 8522 O O . ASP B 1 306 ? -15.078 -19.578 13.359 1 62.97 306 ASP B O 1
ATOM 8526 N N . HIS B 1 307 ? -15.492 -20.188 11.266 1 61.19 307 HIS B N 1
ATOM 8527 C CA . HIS B 1 307 ? -14.391 -19.328 10.875 1 61.19 307 HIS B CA 1
ATOM 8528 C C . HIS B 1 307 ? -14.883 -18.141 10.062 1 61.19 307 HIS B C 1
ATOM 8530 O O . HIS B 1 307 ? -15.852 -18.25 9.305 1 61.19 307 HIS B O 1
ATOM 8536 N N . ASP B 1 308 ? -14.391 -16.984 10.445 1 53.72 308 ASP B N 1
ATOM 8537 C CA . ASP B 1 308 ? -14.789 -15.695 9.867 1 53.72 308 ASP B CA 1
ATOM 8538 C C . ASP B 1 308 ? -13.984 -15.391 8.609 1 53.72 308 ASP B C 1
ATOM 8540 O O . ASP B 1 308 ? -14 -14.258 8.109 1 53.72 308 ASP B O 1
ATOM 8544 N N . SER B 1 309 ? -13.125 -16.375 8.281 1 53.75 309 SER B N 1
ATOM 8545 C CA . SER B 1 309 ? -12.172 -15.859 7.297 1 53.75 309 SER B CA 1
ATOM 8546 C C . SER B 1 309 ? -12.711 -16.031 5.879 1 53.75 309 SER B C 1
ATOM 8548 O O . SER B 1 309 ? -13.539 -16.906 5.617 1 53.75 309 SER B O 1
ATOM 8550 N N . ASP B 1 310 ? -12.422 -15.031 4.973 1 53.62 310 ASP B N 1
ATOM 8551 C CA . ASP B 1 310 ? -12.648 -14.766 3.555 1 53.62 310 ASP B CA 1
ATOM 8552 C C . ASP B 1 310 ? -12.219 -15.953 2.699 1 53.62 310 ASP B C 1
ATOM 8554 O O . ASP B 1 310 ? -11.602 -16.891 3.201 1 53.62 310 ASP B O 1
ATOM 8558 N N . SER B 1 311 ? -12.469 -15.672 1.425 1 54.69 311 SER B N 1
ATOM 8559 C CA . SER B 1 311 ? -12.086 -16.5 0.28 1 54.69 311 SER B CA 1
ATOM 8560 C C . SER B 1 311 ? -10.594 -16.828 0.309 1 54.69 311 SER B C 1
ATOM 8562 O O . SER B 1 311 ? -9.758 -15.93 0.458 1 54.69 311 SER B O 1
ATOM 8564 N N . LEU B 1 312 ? -10.344 -18.109 0.633 1 63.25 312 LEU B N 1
ATOM 8565 C CA . LEU B 1 312 ? -8.945 -18.531 0.634 1 63.25 312 LEU B CA 1
ATOM 8566 C C . LEU B 1 312 ? -8.523 -19 -0.75 1 63.25 312 LEU B C 1
ATOM 8568 O O . LEU B 1 312 ? -9.336 -19.562 -1.496 1 63.25 312 LEU B O 1
ATOM 8572 N N . TYR B 1 313 ? -7.383 -18.5 -1.23 1 67.06 313 TYR B N 1
ATOM 8573 C CA . TYR B 1 313 ? -6.789 -18.922 -2.494 1 67.06 313 TYR B CA 1
ATOM 8574 C C . TYR B 1 313 ? -5.73 -20 -2.266 1 67.06 313 TYR B C 1
ATOM 8576 O O . TYR B 1 313 ? -5.188 -20.125 -1.166 1 67.06 313 TYR B O 1
ATOM 8584 N N . SER B 1 314 ? -5.77 -20.922 -3.25 1 77.44 314 SER B N 1
ATOM 8585 C CA . SER B 1 314 ? -4.652 -21.859 -3.262 1 77.44 314 SER B CA 1
ATOM 8586 C C . SER B 1 314 ? -3.461 -21.281 -4.023 1 77.44 314 SER B C 1
ATOM 8588 O O . SER B 1 314 ? -3.635 -20.562 -5.012 1 77.44 314 SER B O 1
ATOM 8590 N N . ALA B 1 315 ? -2.27 -21.453 -3.488 1 85.12 315 ALA B N 1
ATOM 8591 C CA . ALA B 1 315 ? -1.026 -21.078 -4.156 1 85.12 315 ALA B CA 1
ATOM 8592 C C . ALA B 1 315 ? -0.068 -22.266 -4.234 1 85.12 315 ALA B C 1
ATOM 8594 O O . ALA B 1 315 ? 1.067 -22.188 -3.758 1 85.12 315 ALA B O 1
ATOM 8595 N N . GLU B 1 316 ? -0.583 -23.25 -4.977 1 89.81 316 GLU B N 1
ATOM 8596 C CA . GLU B 1 316 ? 0.265 -24.438 -5.148 1 89.81 316 GLU B CA 1
ATOM 8597 C C . GLU B 1 316 ? 1.489 -24.109 -6 1 89.81 316 GLU B C 1
ATOM 8599 O O . GLU B 1 316 ? 1.369 -23.5 -7.062 1 89.81 316 GLU B O 1
ATOM 8604 N N . ARG B 1 317 ? 2.584 -24.609 -5.543 1 92.88 317 ARG B N 1
ATOM 8605 C CA . ARG B 1 317 ? 3.809 -24.281 -6.27 1 92.88 317 ARG B CA 1
ATOM 8606 C C . ARG B 1 317 ? 4.379 -25.516 -6.961 1 92.88 317 ARG B C 1
ATOM 8608 O O . ARG B 1 317 ? 4.207 -26.641 -6.48 1 92.88 317 ARG B O 1
ATOM 8615 N N . HIS B 1 318 ? 4.934 -25.25 -8.125 1 94.44 318 HIS B N 1
ATOM 8616 C CA . HIS B 1 318 ? 5.641 -26.234 -8.93 1 94.44 318 HIS B CA 1
ATOM 8617 C C . HIS B 1 318 ? 6.984 -25.703 -9.414 1 94.44 318 HIS B C 1
ATOM 8619 O O . HIS B 1 318 ? 7.164 -24.484 -9.523 1 94.44 318 HIS B O 1
ATOM 8625 N N . THR B 1 319 ? 7.871 -26.625 -9.609 1 95.38 319 THR B N 1
ATOM 8626 C CA . THR B 1 319 ? 9.133 -26.219 -10.211 1 95.38 319 THR B CA 1
ATOM 8627 C C . THR B 1 319 ? 8.906 -25.672 -11.617 1 95.38 319 THR B C 1
ATOM 8629 O O . THR B 1 319 ? 8 -26.109 -12.32 1 95.38 319 THR B O 1
ATOM 8632 N N . LEU B 1 320 ? 9.695 -24.719 -11.992 1 97.44 320 LEU B N 1
ATOM 8633 C CA . LEU B 1 320 ? 9.562 -24.141 -13.32 1 97.44 320 LEU B CA 1
ATOM 8634 C C . LEU B 1 320 ? 9.727 -25.203 -14.398 1 97.44 320 LEU B C 1
ATOM 8636 O O . LEU B 1 320 ? 8.992 -25.203 -15.391 1 97.44 320 LEU B O 1
ATOM 8640 N N . ALA B 1 321 ? 10.688 -26.094 -14.211 1 97.25 321 ALA B N 1
ATOM 8641 C CA . ALA B 1 321 ? 10.836 -27.219 -15.148 1 97.25 321 ALA B CA 1
ATOM 8642 C C . ALA B 1 321 ? 9.617 -28.125 -15.117 1 97.25 321 ALA B C 1
ATOM 8644 O O . ALA B 1 321 ? 9.273 -28.672 -14.062 1 97.25 321 ALA B O 1
ATOM 8645 N N . GLY B 1 322 ? 9 -28.203 -16.219 1 96.56 322 GLY B N 1
ATOM 8646 C CA . GLY B 1 322 ? 7.84 -29.078 -16.281 1 96.56 322 GLY B CA 1
ATOM 8647 C C . GLY B 1 322 ? 6.555 -28.406 -15.844 1 96.56 322 GLY B C 1
ATOM 8648 O O . GLY B 1 322 ? 5.496 -29.047 -15.82 1 96.56 322 GLY B O 1
ATOM 8649 N N . TYR B 1 323 ? 6.688 -27.219 -15.484 1 96.56 323 TYR B N 1
ATOM 8650 C CA . TYR B 1 323 ? 5.52 -26.453 -15.047 1 96.56 323 TYR B CA 1
ATOM 8651 C C . TYR B 1 323 ? 4.426 -26.484 -16.109 1 96.56 323 TYR B C 1
ATOM 8653 O O . TYR B 1 323 ? 3.262 -26.75 -15.805 1 96.56 323 TYR B O 1
ATOM 8661 N N . GLY B 1 324 ? 4.812 -26.172 -17.344 1 97 324 GLY B N 1
ATOM 8662 C CA . GLY B 1 324 ? 3.857 -26.172 -18.438 1 97 324 GLY B CA 1
ATOM 8663 C C . GLY B 1 324 ? 3.189 -27.516 -18.656 1 97 324 GLY B C 1
ATOM 8664 O O . GLY B 1 324 ? 2.008 -27.578 -19 1 97 324 GLY B O 1
ATOM 8665 N N . THR B 1 325 ? 3.924 -28.516 -18.453 1 96.31 325 THR B N 1
ATOM 8666 C CA . THR B 1 325 ? 3.389 -29.859 -18.578 1 96.31 325 THR B CA 1
ATOM 8667 C C . THR B 1 325 ? 2.289 -30.109 -17.547 1 96.31 325 THR B C 1
ATOM 8669 O O . THR B 1 325 ? 1.209 -30.594 -17.891 1 96.31 325 THR B O 1
ATOM 8672 N N . VAL B 1 326 ? 2.588 -29.75 -16.312 1 93.38 326 VAL B N 1
ATOM 8673 C CA . VAL B 1 326 ? 1.603 -29.922 -15.25 1 93.38 326 VAL B CA 1
ATOM 8674 C C . VAL B 1 326 ? 0.379 -29.062 -15.539 1 93.38 326 VAL B C 1
ATOM 8676 O O . VAL B 1 326 ? -0.758 -29.5 -15.352 1 93.38 326 VAL B O 1
ATOM 8679 N N . PHE B 1 327 ? 0.65 -27.906 -16 1 93.62 327 PHE B N 1
ATOM 8680 C CA . PHE B 1 327 ? -0.402 -26.938 -16.297 1 93.62 327 PHE B CA 1
ATOM 8681 C C . PHE B 1 327 ? -1.354 -27.484 -17.359 1 93.62 327 PHE B C 1
ATOM 8683 O O . PHE B 1 327 ? -2.572 -27.438 -17.188 1 93.62 327 PHE B O 1
ATOM 8690 N N . LEU B 1 328 ? -0.833 -28.062 -18.406 1 94.56 328 LEU B N 1
ATOM 8691 C CA . LEU B 1 328 ? -1.646 -28.609 -19.484 1 94.56 328 LEU B CA 1
ATOM 8692 C C . LEU B 1 328 ? -2.375 -29.859 -19.031 1 94.56 328 LEU B C 1
ATOM 8694 O O . LEU B 1 328 ? -3.57 -30.016 -19.297 1 94.56 328 LEU B O 1
ATOM 8698 N N . ARG B 1 329 ? -1.707 -30.719 -18.391 1 92 329 ARG B N 1
ATOM 8699 C CA . ARG B 1 329 ? -2.295 -31.984 -17.953 1 92 329 ARG B CA 1
ATOM 8700 C C . ARG B 1 329 ? -3.455 -31.734 -17 1 92 329 ARG B C 1
ATOM 8702 O O . ARG B 1 329 ? -4.512 -32.375 -17.125 1 92 329 ARG B O 1
ATOM 8709 N N . ARG B 1 330 ? -3.277 -30.875 -16.109 1 88.5 330 ARG B N 1
ATOM 8710 C CA . ARG B 1 330 ? -4.336 -30.594 -15.141 1 88.5 330 ARG B CA 1
ATOM 8711 C C . ARG B 1 330 ? -5.516 -29.891 -15.812 1 88.5 330 ARG B C 1
ATOM 8713 O O . ARG B 1 330 ? -6.672 -30.156 -15.484 1 88.5 330 ARG B O 1
ATOM 8720 N N . SER B 1 331 ? -5.223 -28.984 -16.719 1 87.31 331 SER B N 1
ATOM 8721 C CA . SER B 1 331 ? -6.277 -28.234 -17.406 1 87.31 331 SER B CA 1
ATOM 8722 C C . SER B 1 331 ? -7.156 -29.172 -18.234 1 87.31 331 SER B C 1
ATOM 8724 O O . SER B 1 331 ? -8.367 -28.984 -18.312 1 87.31 331 SER B O 1
ATOM 8726 N N . LEU B 1 332 ? -6.559 -30.125 -18.859 1 87.56 332 LEU B N 1
ATOM 8727 C CA . LEU B 1 332 ? -7.316 -31.016 -19.734 1 87.56 332 LEU B CA 1
ATOM 8728 C C . LEU B 1 332 ? -7.902 -32.188 -18.953 1 87.56 332 LEU B C 1
ATOM 8730 O O . LEU B 1 332 ? -8.898 -32.781 -19.375 1 87.56 332 LEU B O 1
ATOM 8734 N N . ASN B 1 333 ? -7.242 -32.531 -17.891 1 79.62 333 ASN B N 1
ATOM 8735 C CA . ASN B 1 333 ? -7.73 -33.625 -17.047 1 79.62 333 ASN B CA 1
ATOM 8736 C C . ASN B 1 333 ? -9.055 -33.25 -16.375 1 79.62 333 ASN B C 1
ATOM 8738 O O . ASN B 1 333 ? -9.883 -34.125 -16.125 1 79.62 333 ASN B O 1
ATOM 8742 N N . VAL B 1 334 ? -9.195 -32.031 -16.109 1 65.5 334 VAL B N 1
ATOM 8743 C CA . VAL B 1 334 ? -10.453 -31.578 -15.516 1 65.5 334 VAL B CA 1
ATOM 8744 C C . VAL B 1 334 ? -11.617 -31.922 -16.453 1 65.5 334 VAL B C 1
ATOM 8746 O O . VAL B 1 334 ? -12.742 -32.125 -16 1 65.5 334 VAL B O 1
ATOM 8749 N N . ASP B 1 335 ? -11.281 -32.125 -17.688 1 64.56 335 ASP B N 1
ATOM 8750 C CA . ASP B 1 335 ? -12.305 -32.438 -18.688 1 64.56 335 ASP B CA 1
ATOM 8751 C C . ASP B 1 335 ? -12.352 -33.938 -18.984 1 64.56 335 ASP B C 1
ATOM 8753 O O . ASP B 1 335 ? -13.086 -34.688 -18.344 1 64.56 335 ASP B O 1
ATOM 8757 N N . VAL B 1 336 ? -11.5 -34.312 -19.938 1 69.94 336 VAL B N 1
ATOM 8758 C CA . VAL B 1 336 ? -11.758 -35.688 -20.375 1 69.94 336 VAL B CA 1
ATOM 8759 C C . VAL B 1 336 ? -10.438 -36.469 -20.469 1 69.94 336 VAL B C 1
ATOM 8761 O O . VAL B 1 336 ? -10.422 -37.688 -20.391 1 69.94 336 VAL B O 1
ATOM 8764 N N . ILE B 1 337 ? -9.352 -35.75 -20.453 1 77.19 337 ILE B N 1
ATOM 8765 C CA . ILE B 1 337 ? -8.117 -36.469 -20.75 1 77.19 337 ILE B CA 1
ATOM 8766 C C . ILE B 1 337 ? -7.527 -37.031 -19.469 1 77.19 337 ILE B C 1
ATOM 8768 O O . ILE B 1 337 ? -7.117 -36.281 -18.578 1 77.19 337 ILE B O 1
ATOM 8772 N N . LEU B 1 338 ? -7.363 -38.312 -19.469 1 78 338 LEU B N 1
ATOM 8773 C CA . LEU B 1 338 ? -6.898 -38.969 -18.266 1 78 338 LEU B CA 1
ATOM 8774 C C . LEU B 1 338 ? -5.461 -39.438 -18.422 1 78 338 LEU B C 1
ATOM 8776 O O . LEU B 1 338 ? -4.734 -39.594 -17.438 1 78 338 LEU B O 1
ATOM 8780 N N . SER B 1 339 ? -5.09 -39.625 -19.734 1 82.88 339 SER B N 1
ATOM 8781 C CA . SER B 1 339 ? -3.754 -40.156 -19.969 1 82.88 339 SER B CA 1
ATOM 8782 C C . SER B 1 339 ? -2.719 -39.031 -20.078 1 82.88 339 SER B C 1
ATOM 8784 O O . SER B 1 339 ? -2.955 -38.031 -20.734 1 82.88 339 SER B O 1
ATOM 8786 N N . ASP B 1 340 ? -1.577 -39.281 -19.453 1 85.62 340 ASP B N 1
ATOM 8787 C CA . ASP B 1 340 ? -0.482 -38.312 -19.484 1 85.62 340 ASP B CA 1
ATOM 8788 C C . ASP B 1 340 ? 0.256 -38.375 -20.828 1 85.62 340 ASP B C 1
ATOM 8790 O O . ASP B 1 340 ? 1.031 -37.469 -21.156 1 85.62 340 ASP B O 1
ATOM 8794 N N . ASP B 1 341 ? -0.036 -39.375 -21.625 1 87.62 341 ASP B N 1
ATOM 8795 C CA . ASP B 1 341 ? 0.705 -39.531 -22.875 1 87.62 341 ASP B CA 1
ATOM 8796 C C . ASP B 1 341 ? -0.206 -39.344 -24.078 1 87.62 341 ASP B C 1
ATOM 8798 O O . ASP B 1 341 ? 0.097 -39.844 -25.172 1 87.62 341 ASP B O 1
ATOM 8802 N N . ASP B 1 342 ? -1.259 -38.719 -23.859 1 90.81 342 ASP B N 1
ATOM 8803 C CA . ASP B 1 342 ? -2.176 -38.469 -24.969 1 90.81 342 ASP B CA 1
ATOM 8804 C C . ASP B 1 342 ? -1.506 -37.594 -26.031 1 90.81 342 ASP B C 1
ATOM 8806 O O . ASP B 1 342 ? -0.756 -36.688 -25.719 1 90.81 342 ASP B O 1
ATOM 8810 N N . SER B 1 343 ? -1.763 -37.875 -27.234 1 90.75 343 SER B N 1
ATOM 8811 C CA . SER B 1 343 ? -1.13 -37.219 -28.375 1 90.75 343 SER B CA 1
ATOM 8812 C C . SER B 1 343 ? -1.544 -35.75 -28.453 1 90.75 343 SER B C 1
ATOM 8814 O O . SER B 1 343 ? -0.871 -34.938 -29.094 1 90.75 343 SER B O 1
ATOM 8816 N N . ILE B 1 344 ? -2.58 -35.406 -27.781 1 93.12 344 ILE B N 1
ATOM 8817 C CA . ILE B 1 344 ? -3.094 -34.031 -27.828 1 93.12 344 ILE B CA 1
ATOM 8818 C C . ILE B 1 344 ? -2.072 -33.062 -27.234 1 93.12 344 ILE B C 1
ATOM 8820 O O . ILE B 1 344 ? -2.008 -31.906 -27.609 1 93.12 344 ILE B O 1
ATOM 8824 N N . TYR B 1 345 ? -1.235 -33.625 -26.297 1 95.69 345 TYR B N 1
ATOM 8825 C CA . TYR B 1 345 ? -0.272 -32.781 -25.609 1 95.69 345 TYR B CA 1
ATOM 8826 C C . TYR B 1 345 ? 0.827 -32.312 -26.562 1 95.69 345 TYR B C 1
ATOM 8828 O O . TYR B 1 345 ? 1.252 -31.156 -26.531 1 95.69 345 TYR B O 1
ATOM 8836 N N . VAL B 1 346 ? 1.235 -33.188 -27.438 1 96 346 VAL B N 1
ATOM 8837 C CA . VAL B 1 346 ? 2.281 -32.875 -28.406 1 96 346 VAL B CA 1
ATOM 8838 C C . VAL B 1 346 ? 1.77 -31.812 -29.375 1 96 346 VAL B C 1
ATOM 8840 O O . VAL B 1 346 ? 2.475 -30.844 -29.688 1 96 346 VAL B O 1
ATOM 8843 N N . GLU B 1 347 ? 0.579 -32.031 -29.828 1 95.94 347 GLU B N 1
ATOM 8844 C CA . GLU B 1 347 ? -0.042 -31.062 -30.75 1 95.94 347 GLU B CA 1
ATOM 8845 C C . GLU B 1 347 ? -0.229 -29.703 -30.078 1 95.94 347 GLU B C 1
ATOM 8847 O O . GLU B 1 347 ? 0.055 -28.672 -30.688 1 95.94 347 GLU B O 1
ATOM 8852 N N . LEU B 1 348 ? -0.68 -29.719 -28.875 1 96.31 348 LEU B N 1
ATOM 8853 C CA . LEU B 1 348 ? -0.93 -28.5 -28.125 1 96.31 348 LEU B CA 1
ATOM 8854 C C . LEU B 1 348 ? 0.367 -27.734 -27.906 1 96.31 348 LEU B C 1
ATOM 8856 O O . LEU B 1 348 ? 0.408 -26.5 -28.062 1 96.31 348 LEU B O 1
ATOM 8860 N N . VAL B 1 349 ? 1.41 -28.422 -27.469 1 98.06 349 VAL B N 1
ATOM 8861 C CA . VAL B 1 349 ? 2.701 -27.781 -27.234 1 98.06 349 VAL B CA 1
ATOM 8862 C C . VAL B 1 349 ? 3.211 -27.156 -28.531 1 98.06 349 VAL B C 1
ATOM 8864 O O . VAL B 1 349 ? 3.707 -26.016 -28.516 1 98.06 349 VAL B O 1
ATOM 8867 N N . GLY B 1 350 ? 3.078 -27.922 -29.625 1 97.75 350 GLY B N 1
ATOM 8868 C CA . GLY B 1 350 ? 3.451 -27.359 -30.922 1 97.75 350 GLY B CA 1
ATOM 8869 C C . GLY B 1 350 ? 2.701 -26.078 -31.266 1 97.75 350 GLY B C 1
ATOM 8870 O O . GLY B 1 350 ? 3.297 -25.109 -31.734 1 97.75 350 GLY B O 1
ATOM 8871 N N . LEU B 1 351 ? 1.455 -26.125 -31.078 1 97.81 351 LEU B N 1
ATOM 8872 C CA . LEU B 1 351 ? 0.604 -24.969 -31.359 1 97.81 351 LEU B CA 1
ATOM 8873 C C . LEU B 1 351 ? 0.955 -23.797 -30.469 1 97.81 351 LEU B C 1
ATOM 8875 O O . LEU B 1 351 ? 1.066 -22.656 -30.938 1 97.81 351 LEU B O 1
ATOM 8879 N N . ILE B 1 352 ? 1.112 -24.016 -29.141 1 98.06 352 ILE B N 1
ATOM 8880 C CA . ILE B 1 352 ? 1.411 -22.984 -28.172 1 98.06 352 ILE B CA 1
ATOM 8881 C C . ILE B 1 352 ? 2.734 -22.312 -28.516 1 98.06 352 ILE B C 1
ATOM 8883 O O . ILE B 1 352 ? 2.826 -21.078 -28.531 1 98.06 352 ILE B O 1
ATOM 8887 N N . VAL B 1 353 ? 3.727 -23.078 -28.812 1 98.31 353 VAL B N 1
ATOM 8888 C CA . VAL B 1 353 ? 5.047 -22.547 -29.141 1 98.31 353 VAL B CA 1
ATOM 8889 C C . VAL B 1 353 ? 4.973 -21.781 -30.453 1 98.31 353 VAL B C 1
ATOM 8891 O O . VAL B 1 353 ? 5.547 -20.703 -30.578 1 98.31 353 VAL B O 1
ATOM 8894 N N . GLY B 1 354 ? 4.312 -22.375 -31.438 1 97.44 354 GLY B N 1
ATOM 8895 C CA . GLY B 1 354 ? 4.125 -21.672 -32.688 1 97.44 354 GLY B CA 1
ATOM 8896 C C . GLY B 1 354 ? 3.42 -20.344 -32.531 1 97.44 354 GLY B C 1
ATOM 8897 O O . GLY B 1 354 ? 3.822 -19.344 -33.125 1 97.44 354 GLY B O 1
ATOM 8898 N N . PHE B 1 355 ? 2.41 -20.359 -31.797 1 96.88 355 PHE B N 1
ATOM 8899 C CA . PHE B 1 355 ? 1.656 -19.141 -31.547 1 96.88 355 PHE B CA 1
ATOM 8900 C C . PHE B 1 355 ? 2.51 -18.125 -30.812 1 96.88 355 PHE B C 1
ATOM 8902 O O . PHE B 1 355 ? 2.414 -16.922 -31.062 1 96.88 355 PHE B O 1
ATOM 8909 N N . ALA B 1 356 ? 3.305 -18.547 -29.828 1 97.75 356 ALA B N 1
ATOM 8910 C CA . ALA B 1 356 ? 4.207 -17.672 -29.094 1 97.75 356 ALA B CA 1
ATOM 8911 C C . ALA B 1 356 ? 5.211 -17 -30.047 1 97.75 356 ALA B C 1
ATOM 8913 O O . ALA B 1 356 ? 5.512 -15.82 -29.906 1 97.75 356 ALA B O 1
ATOM 8914 N N . VAL B 1 357 ? 5.715 -17.766 -30.953 1 96.81 357 VAL B N 1
ATOM 8915 C CA . VAL B 1 357 ? 6.652 -17.234 -31.938 1 96.81 357 VAL B CA 1
ATOM 8916 C C . VAL B 1 357 ? 5.961 -16.188 -32.781 1 96.81 357 VAL B C 1
ATOM 8918 O O . VAL B 1 357 ? 6.516 -15.102 -33.031 1 96.81 357 VAL B O 1
ATOM 8921 N N . ALA B 1 358 ? 4.816 -16.484 -33.25 1 94.25 358 ALA B N 1
ATOM 8922 C CA . ALA B 1 358 ? 4.059 -15.531 -34.062 1 94.25 358 ALA B CA 1
ATOM 8923 C C . ALA B 1 358 ? 3.791 -14.25 -33.281 1 94.25 358 ALA B C 1
ATOM 8925 O O . ALA B 1 358 ? 3.932 -13.148 -33.812 1 94.25 358 ALA B O 1
ATOM 8926 N N . ALA B 1 359 ? 3.383 -14.406 -32.094 1 95.06 359 ALA B N 1
ATOM 8927 C CA . ALA B 1 359 ? 3.092 -13.25 -31.25 1 95.06 359 ALA B CA 1
ATOM 8928 C C . ALA B 1 359 ? 4.348 -12.414 -31.016 1 95.06 359 ALA B C 1
ATOM 8930 O O . ALA B 1 359 ? 4.285 -11.18 -31.016 1 95.06 359 ALA B O 1
ATOM 8931 N N . SER B 1 360 ? 5.504 -13.062 -30.766 1 95.69 360 SER B N 1
ATOM 8932 C CA . SER B 1 360 ? 6.754 -12.375 -30.453 1 95.69 360 SER B CA 1
ATOM 8933 C C . SER B 1 360 ? 7.219 -11.508 -31.609 1 95.69 360 SER B C 1
ATOM 8935 O O . SER B 1 360 ? 7.969 -10.547 -31.422 1 95.69 360 SER B O 1
ATOM 8937 N N . GLN B 1 361 ? 6.785 -11.789 -32.75 1 92.25 361 GLN B N 1
ATOM 8938 C CA . GLN B 1 361 ? 7.184 -11.055 -33.938 1 92.25 361 GLN B CA 1
ATOM 8939 C C . GLN B 1 361 ? 6.363 -9.773 -34.094 1 92.25 361 GLN B C 1
ATOM 8941 O O . GLN B 1 361 ? 6.715 -8.906 -34.906 1 92.25 361 GLN B O 1
ATOM 8946 N N . ARG B 1 362 ? 5.445 -9.602 -33.344 1 92.88 362 ARG B N 1
ATOM 8947 C CA . ARG B 1 362 ? 4.555 -8.453 -33.469 1 92.88 362 ARG B CA 1
ATOM 8948 C C . ARG B 1 362 ? 4.656 -7.559 -32.219 1 92.88 362 ARG B C 1
ATOM 8950 O O . ARG B 1 362 ? 3.77 -6.738 -31.984 1 92.88 362 ARG B O 1
ATOM 8957 N N . MET B 1 363 ? 5.691 -7.633 -31.531 1 95.25 363 MET B N 1
ATOM 8958 C CA . MET B 1 363 ? 5.82 -6.891 -30.281 1 95.25 363 MET B CA 1
ATOM 8959 C C . MET B 1 363 ? 6.465 -5.527 -30.516 1 95.25 363 MET B C 1
ATOM 8961 O O . MET B 1 363 ? 7.402 -5.41 -31.312 1 95.25 363 MET B O 1
ATOM 8965 N N . ALA B 1 364 ? 5.957 -4.555 -29.844 1 95.25 364 ALA B N 1
ATOM 8966 C CA . ALA B 1 364 ? 6.559 -3.223 -29.797 1 95.25 364 ALA B CA 1
ATOM 8967 C C . ALA B 1 364 ? 6.477 -2.641 -28.375 1 95.25 364 ALA B C 1
ATOM 8969 O O . ALA B 1 364 ? 5.641 -3.057 -27.578 1 95.25 364 ALA B O 1
ATOM 8970 N N . ARG B 1 365 ? 7.352 -1.73 -28.156 1 94.69 365 ARG B N 1
ATOM 8971 C CA . ARG B 1 365 ? 7.391 -1.105 -26.828 1 94.69 365 ARG B CA 1
ATOM 8972 C C . ARG B 1 365 ? 6.23 -0.133 -26.656 1 94.69 365 ARG B C 1
ATOM 8974 O O . ARG B 1 365 ? 5.953 0.68 -27.531 1 94.69 365 ARG B O 1
ATOM 8981 N N . GLU B 1 366 ? 5.539 -0.317 -25.547 1 93.69 366 GLU B N 1
ATOM 8982 C CA . GLU B 1 366 ? 4.621 0.73 -25.109 1 93.69 366 GLU B CA 1
ATOM 8983 C C . GLU B 1 366 ? 5.367 1.847 -24.375 1 93.69 366 GLU B C 1
ATOM 8985 O O . GLU B 1 366 ? 5.898 1.637 -23.281 1 93.69 366 GLU B O 1
ATOM 8990 N N . LEU B 1 367 ? 5.348 2.967 -24.953 1 90.25 367 LEU B N 1
ATOM 8991 C CA . LEU B 1 367 ? 6.133 4.051 -24.375 1 90.25 367 LEU B CA 1
ATOM 8992 C C . LEU B 1 367 ? 5.551 4.488 -23.031 1 90.25 367 LEU B C 1
ATOM 8994 O O . LEU B 1 367 ? 4.383 4.883 -22.969 1 90.25 367 LEU B O 1
ATOM 8998 N N . PRO B 1 368 ? 6.391 4.383 -21.984 1 85.5 368 PRO B N 1
ATOM 8999 C CA . PRO B 1 368 ? 5.922 4.887 -20.688 1 85.5 368 PRO B CA 1
ATOM 9000 C C . PRO B 1 368 ? 5.57 6.371 -20.719 1 85.5 368 PRO B C 1
ATOM 9002 O O . PRO B 1 368 ? 4.633 6.805 -20.047 1 85.5 368 PRO B O 1
ATOM 9005 N N . ASP B 1 369 ? 6.398 7.113 -21.391 1 84.31 369 ASP B N 1
ATOM 9006 C CA . ASP B 1 369 ? 6.148 8.531 -21.625 1 84.31 369 ASP B CA 1
ATOM 9007 C C . ASP B 1 369 ? 5.871 8.805 -23.094 1 84.31 369 ASP B C 1
ATOM 9009 O O . ASP B 1 369 ? 6.797 9.055 -23.875 1 84.31 369 ASP B O 1
ATOM 9013 N N . PRO B 1 370 ? 4.629 8.812 -23.406 1 85.62 370 PRO B N 1
ATOM 9014 C CA . PRO B 1 370 ? 4.281 9 -24.812 1 85.62 370 PRO B CA 1
ATOM 9015 C C . PRO B 1 370 ? 4.707 10.367 -25.344 1 85.62 370 PRO B C 1
ATOM 9017 O O . PRO B 1 370 ? 4.785 11.336 -24.594 1 85.62 370 PRO B O 1
ATOM 9020 N N . VAL B 1 371 ? 4.977 10.43 -26.609 1 83.56 371 VAL B N 1
ATOM 9021 C CA . VAL B 1 371 ? 5.484 11.641 -27.234 1 83.56 371 VAL B CA 1
ATOM 9022 C C . VAL B 1 371 ? 4.336 12.398 -27.906 1 83.56 371 VAL B C 1
ATOM 9024 O O . VAL B 1 371 ? 3.664 11.852 -28.781 1 83.56 371 VAL B O 1
ATOM 9027 N N . PRO B 1 372 ? 4.145 13.602 -27.453 1 84.25 372 PRO B N 1
ATOM 9028 C CA . PRO B 1 372 ? 3.135 14.391 -28.172 1 84.25 372 PRO B CA 1
ATOM 9029 C C . PRO B 1 372 ? 3.525 14.688 -29.609 1 84.25 372 PRO B C 1
ATOM 9031 O O . PRO B 1 372 ? 4.699 14.945 -29.906 1 84.25 372 PRO B O 1
ATOM 9034 N N . GLN B 1 373 ? 2.553 14.555 -30.547 1 80.25 373 GLN B N 1
ATOM 9035 C CA . GLN B 1 373 ? 2.771 14.852 -31.953 1 80.25 373 GLN B CA 1
ATOM 9036 C C . GLN B 1 373 ? 2.139 16.188 -32.344 1 80.25 373 GLN B C 1
ATOM 9038 O O . GLN B 1 373 ? 1.314 16.734 -31.594 1 80.25 373 GLN B O 1
ATOM 9043 N N . GLU B 1 374 ? 2.652 16.719 -33.375 1 68.56 374 GLU B N 1
ATOM 9044 C CA . GLU B 1 374 ? 2.166 18 -33.875 1 68.56 374 GLU B CA 1
ATOM 9045 C C . GLU B 1 374 ? 0.666 17.969 -34.156 1 68.56 374 GLU B C 1
ATOM 9047 O O . GLU B 1 374 ? -0.026 18.969 -34 1 68.56 374 GLU B O 1
ATOM 9052 N N . SER B 1 375 ? 0.22 16.812 -34.5 1 71.06 375 SER B N 1
ATOM 9053 C CA . SER B 1 375 ? -1.19 16.672 -34.844 1 71.06 375 SER B CA 1
ATOM 9054 C C . SER B 1 375 ? -2.057 16.578 -33.594 1 71.06 375 SER B C 1
ATOM 9056 O O . SER B 1 375 ? -3.283 16.516 -33.688 1 71.06 375 SER B O 1
ATOM 9058 N N . GLY B 1 376 ? -1.407 16.797 -32.5 1 71.88 376 GLY B N 1
ATOM 9059 C CA . GLY B 1 376 ? -2.172 16.688 -31.266 1 71.88 376 GLY B CA 1
ATOM 9060 C C . GLY B 1 376 ? -2.285 15.258 -30.766 1 71.88 376 GLY B C 1
ATOM 9061 O O . GLY B 1 376 ? -2.73 15.023 -29.641 1 71.88 376 GLY B O 1
ATOM 9062 N N . GLU B 1 377 ? -1.901 14.391 -31.703 1 78.56 377 GLU B N 1
ATOM 9063 C CA . GLU B 1 377 ? -1.95 12.977 -31.312 1 78.56 377 GLU B CA 1
ATOM 9064 C C . GLU B 1 377 ? -0.731 12.586 -30.484 1 78.56 377 GLU B C 1
ATOM 9066 O O . GLU B 1 377 ? 0.262 13.32 -30.453 1 78.56 377 GLU B O 1
ATOM 9071 N N . VAL B 1 378 ? -0.877 11.602 -29.641 1 86.06 378 VAL B N 1
ATOM 9072 C CA . VAL B 1 378 ? 0.221 11.102 -28.812 1 86.06 378 VAL B CA 1
ATOM 9073 C C . VAL B 1 378 ? 0.702 9.758 -29.344 1 86.06 378 VAL B C 1
ATOM 9075 O O . VAL B 1 378 ? -0.109 8.883 -29.656 1 86.06 378 VAL B O 1
ATOM 9078 N N . GLU B 1 379 ? 1.941 9.664 -29.641 1 86.81 379 GLU B N 1
ATOM 9079 C CA . GLU B 1 379 ? 2.535 8.398 -30.062 1 86.81 379 GLU B CA 1
ATOM 9080 C C . GLU B 1 379 ? 2.861 7.508 -28.875 1 86.81 379 GLU B C 1
ATOM 9082 O O . GLU B 1 379 ? 3.713 7.852 -28.047 1 86.81 379 GLU B O 1
ATOM 9087 N N . GLU B 1 380 ? 2.248 6.387 -28.875 1 88.81 380 GLU B N 1
ATOM 9088 C CA . GLU B 1 380 ? 2.416 5.465 -27.75 1 88.81 380 GLU B CA 1
ATOM 9089 C C . GLU B 1 380 ? 3.311 4.289 -28.125 1 88.81 380 GLU B C 1
ATOM 9091 O O . GLU B 1 380 ? 3.799 3.566 -27.266 1 88.81 380 GLU B O 1
ATOM 9096 N N . THR B 1 381 ? 3.598 4.109 -29.422 1 90 381 THR B N 1
ATOM 9097 C CA . THR B 1 381 ? 4.348 2.955 -29.906 1 90 381 THR B CA 1
ATOM 9098 C C . THR B 1 381 ? 5.836 3.279 -30 1 90 381 THR B C 1
ATOM 9100 O O . THR B 1 381 ? 6.223 4.246 -30.656 1 90 381 THR B O 1
ATOM 9103 N N . GLY B 1 382 ? 6.598 2.477 -29.297 1 91.38 382 GLY B N 1
ATOM 9104 C CA . GLY B 1 382 ? 8.047 2.621 -29.359 1 91.38 382 GLY B CA 1
ATOM 9105 C C . GLY B 1 382 ? 8.703 1.644 -30.312 1 91.38 382 GLY B C 1
ATOM 9106 O O . GLY B 1 382 ? 8.125 1.278 -31.328 1 91.38 382 GLY B O 1
ATOM 9107 N N . GLN B 1 383 ? 9.898 1.352 -30.016 1 92.44 383 GLN B N 1
ATOM 9108 C CA . GLN B 1 383 ? 10.711 0.474 -30.844 1 92.44 383 GLN B CA 1
ATOM 9109 C C . GLN B 1 383 ? 10.133 -0.938 -30.891 1 92.44 383 GLN B C 1
ATOM 9111 O O . GLN B 1 383 ? 9.648 -1.443 -29.875 1 92.44 383 GLN B O 1
ATOM 9116 N N . ILE B 1 384 ? 10.258 -1.588 -32.031 1 93.25 384 ILE B N 1
ATOM 9117 C CA . ILE B 1 384 ? 9.859 -2.982 -32.188 1 93.25 384 ILE B CA 1
ATOM 9118 C C . ILE B 1 384 ? 10.789 -3.877 -31.375 1 93.25 384 ILE B C 1
ATOM 9120 O O . ILE B 1 384 ? 12.008 -3.672 -31.375 1 93.25 384 ILE B O 1
ATOM 9124 N N . ILE B 1 385 ? 10.211 -4.766 -30.688 1 94.38 385 ILE B N 1
ATOM 9125 C CA . ILE B 1 385 ? 10.984 -5.715 -29.891 1 94.38 385 ILE B CA 1
ATOM 9126 C C . ILE B 1 385 ? 11.305 -6.945 -30.734 1 94.38 385 ILE B C 1
ATOM 9128 O O . ILE B 1 385 ? 10.398 -7.633 -31.219 1 94.38 385 ILE B O 1
ATOM 9132 N N . GLN B 1 386 ? 12.508 -7.176 -30.938 1 89.06 386 GLN B N 1
ATOM 9133 C CA . GLN B 1 386 ? 12.938 -8.359 -31.672 1 89.06 386 GLN B CA 1
ATOM 9134 C C . GLN B 1 386 ? 13.445 -9.445 -30.734 1 89.06 386 GLN B C 1
ATOM 9136 O O . GLN B 1 386 ? 14.641 -9.531 -30.453 1 89.06 386 GLN B O 1
ATOM 9141 N N . LEU B 1 387 ? 12.57 -10.305 -30.328 1 94 387 LEU B N 1
ATOM 9142 C CA . LEU B 1 387 ? 12.938 -11.406 -29.453 1 94 387 LEU B CA 1
ATOM 9143 C C . LEU B 1 387 ? 13.414 -12.609 -30.266 1 94 387 LEU B C 1
ATOM 9145 O O . LEU B 1 387 ? 12.711 -13.07 -31.172 1 94 387 LEU B O 1
ATOM 9149 N N . GLU B 1 388 ? 14.508 -13.102 -30.031 1 93.75 388 GLU B N 1
ATOM 9150 C CA . GLU B 1 388 ? 15.055 -14.234 -30.766 1 93.75 388 GLU B CA 1
ATOM 9151 C C . GLU B 1 388 ? 14.211 -15.492 -30.562 1 93.75 388 GLU B C 1
ATOM 9153 O O . GLU B 1 388 ? 13.75 -15.758 -29.453 1 93.75 388 GLU B O 1
ATOM 9158 N N . SER B 1 389 ? 14.055 -16.281 -31.547 1 94 389 SER B N 1
ATOM 9159 C CA . SER B 1 389 ? 13.219 -17.469 -31.5 1 94 389 SER B CA 1
ATOM 9160 C C . SER B 1 389 ? 13.797 -18.516 -30.547 1 94 389 SER B C 1
ATOM 9162 O O . SER B 1 389 ? 13.047 -19.281 -29.922 1 94 389 SER B O 1
ATOM 9164 N N . TRP B 1 390 ? 15.156 -18.5 -30.453 1 94.94 390 TRP B N 1
ATOM 9165 C CA . TRP B 1 390 ? 15.773 -19.516 -29.594 1 94.94 390 TRP B CA 1
ATOM 9166 C C . TRP B 1 390 ? 15.359 -19.297 -28.141 1 94.94 390 TRP B C 1
ATOM 9168 O O . TRP B 1 390 ? 15.281 -20.25 -27.375 1 94.94 390 TRP B O 1
ATOM 9178 N N . ARG B 1 391 ? 15.117 -18.062 -27.75 1 97.19 391 ARG B N 1
ATOM 9179 C CA . ARG B 1 391 ? 14.664 -17.781 -26.391 1 97.19 391 ARG B CA 1
ATOM 9180 C C . ARG B 1 391 ? 13.312 -18.422 -26.125 1 97.19 391 ARG B C 1
ATOM 9182 O O . ARG B 1 391 ? 13.062 -18.938 -25.031 1 97.19 391 ARG B O 1
ATOM 9189 N N . ILE B 1 392 ? 12.43 -18.375 -27.141 1 97.75 392 ILE B N 1
ATOM 9190 C CA . ILE B 1 392 ? 11.094 -18.969 -27.016 1 97.75 392 ILE B CA 1
ATOM 9191 C C . ILE B 1 392 ? 11.203 -20.484 -26.938 1 97.75 392 ILE B C 1
ATOM 9193 O O . ILE B 1 392 ? 10.555 -21.109 -26.094 1 97.75 392 ILE B O 1
ATOM 9197 N N . ILE B 1 393 ? 12.062 -21 -27.719 1 96.75 393 ILE B N 1
ATOM 9198 C CA . ILE B 1 393 ? 12.234 -22.453 -27.766 1 96.75 393 ILE B CA 1
ATOM 9199 C C . ILE B 1 393 ? 12.836 -22.938 -26.453 1 96.75 393 ILE B C 1
ATOM 9201 O O . ILE B 1 393 ? 12.398 -23.938 -25.891 1 96.75 393 ILE B O 1
ATOM 9205 N N . ASP B 1 394 ? 13.812 -22.25 -25.922 1 96.81 394 ASP B N 1
ATOM 9206 C CA . ASP B 1 394 ? 14.445 -22.625 -24.672 1 96.81 394 ASP B CA 1
ATOM 9207 C C . ASP B 1 394 ? 13.461 -22.562 -23.5 1 96.81 394 ASP B C 1
ATOM 9209 O O . ASP B 1 394 ? 13.438 -23.453 -22.656 1 96.81 394 ASP B O 1
ATOM 9213 N N . ALA B 1 395 ? 12.688 -21.516 -23.5 1 98.19 395 ALA B N 1
ATOM 9214 C CA . ALA B 1 395 ? 11.672 -21.375 -22.469 1 98.19 395 ALA B CA 1
ATOM 9215 C C . ALA B 1 395 ? 10.641 -22.516 -22.562 1 98.19 395 ALA B C 1
ATOM 9217 O O . ALA B 1 395 ? 10.258 -23.094 -21.531 1 98.19 395 ALA B O 1
ATOM 9218 N N . ALA B 1 396 ? 10.25 -22.812 -23.75 1 98.38 396 ALA B N 1
ATOM 9219 C CA . ALA B 1 396 ? 9.258 -23.859 -23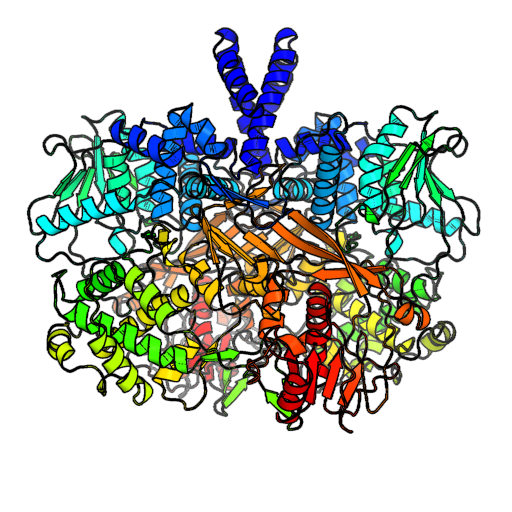.969 1 98.38 396 ALA B CA 1
ATOM 9220 C C . ALA B 1 396 ? 9.805 -25.219 -23.562 1 98.38 396 ALA B C 1
ATOM 9222 O O . ALA B 1 396 ? 9.102 -26.031 -22.953 1 98.38 396 ALA B O 1
ATOM 9223 N N . LYS B 1 397 ? 11.008 -25.484 -23.953 1 97.56 397 LYS B N 1
ATOM 9224 C CA . LYS B 1 397 ? 11.633 -26.766 -23.609 1 97.56 397 LYS B CA 1
ATOM 9225 C C . LYS B 1 397 ? 11.656 -26.953 -22.094 1 97.56 397 LYS B C 1
ATOM 9227 O O . LYS B 1 397 ? 11.422 -28.062 -21.594 1 97.56 397 LYS B O 1
ATOM 9232 N N . LEU B 1 398 ? 11.961 -25.922 -21.453 1 97.94 398 LEU B N 1
ATOM 9233 C CA . LEU B 1 398 ? 12.008 -25.969 -20 1 97.94 398 LEU B CA 1
ATOM 9234 C C . LEU B 1 398 ? 10.609 -26.156 -19.406 1 97.94 398 LEU B C 1
ATOM 9236 O O . LEU B 1 398 ? 10.391 -27.016 -18.562 1 97.94 398 LEU B O 1
ATOM 9240 N N . LEU B 1 399 ? 9.648 -25.359 -19.875 1 98.19 399 LEU B N 1
ATOM 9241 C CA . LEU B 1 399 ? 8.289 -25.359 -19.344 1 98.19 399 LEU B CA 1
ATOM 9242 C C . LEU B 1 399 ? 7.598 -26.688 -19.625 1 98.19 399 LEU B C 1
ATOM 9244 O O . LEU B 1 399 ? 6.875 -27.203 -18.781 1 98.19 399 LEU B O 1
ATOM 9248 N N . PHE B 1 400 ? 7.824 -27.188 -20.828 1 98.19 400 PHE B N 1
ATOM 9249 C CA . PHE B 1 400 ? 7.09 -28.375 -21.234 1 98.19 400 PHE B CA 1
ATOM 9250 C C . PHE B 1 400 ? 7.98 -29.609 -21.172 1 98.19 400 PHE B C 1
ATOM 9252 O O . PHE B 1 400 ? 7.828 -30.547 -21.969 1 98.19 400 PHE B O 1
ATOM 9259 N N . ALA B 1 401 ? 8.914 -29.516 -20.234 1 96.31 401 ALA B N 1
ATOM 9260 C CA . ALA B 1 401 ? 9.719 -30.703 -19.984 1 96.31 401 ALA B CA 1
ATOM 9261 C C . ALA B 1 401 ? 8.82 -31.906 -19.672 1 96.31 401 ALA B C 1
ATOM 9263 O O . ALA B 1 401 ? 7.902 -31.812 -18.859 1 96.31 401 ALA B O 1
ATOM 9264 N N . GLY B 1 402 ? 8.984 -33.031 -20.312 1 93.25 402 GLY B N 1
ATOM 9265 C CA . GLY B 1 402 ? 8.164 -34.219 -20.141 1 93.25 402 GLY B CA 1
ATOM 9266 C C . GLY B 1 402 ? 7.258 -34.5 -21.328 1 93.25 402 GLY B C 1
ATOM 9267 O O . GLY B 1 402 ? 6.73 -35.594 -21.469 1 93.25 402 GLY B O 1
ATOM 9268 N N . ILE B 1 403 ? 7.066 -33.469 -22.141 1 95.94 403 ILE B N 1
ATOM 9269 C CA . ILE B 1 403 ? 6.324 -33.625 -23.375 1 95.94 403 ILE B CA 1
ATOM 9270 C C . ILE B 1 403 ? 7.262 -33.438 -24.578 1 95.94 403 ILE B C 1
ATOM 9272 O O . ILE B 1 403 ? 8.078 -32.5 -24.578 1 95.94 403 ILE B O 1
ATOM 9276 N N . THR B 1 404 ? 7.137 -34.25 -25.5 1 93.88 404 THR B N 1
ATOM 9277 C CA . THR B 1 404 ? 7.98 -34.125 -26.688 1 93.88 404 THR B CA 1
ATOM 9278 C C . THR B 1 404 ? 7.578 -32.906 -27.516 1 93.88 404 THR B C 1
ATOM 9280 O O . THR B 1 404 ? 6.398 -32.75 -27.828 1 93.88 404 THR B O 1
ATOM 9283 N N . MET B 1 405 ? 8.539 -32.125 -27.797 1 94.81 405 MET B N 1
ATOM 9284 C CA . MET B 1 405 ? 8.305 -30.938 -28.625 1 94.81 405 MET B CA 1
ATOM 9285 C C . MET B 1 405 ? 8.789 -31.172 -30.062 1 94.81 405 MET B C 1
ATOM 9287 O O . MET B 1 405 ? 9.984 -31.391 -30.281 1 94.81 405 MET B O 1
ATOM 9291 N N . ASP B 1 406 ? 7.914 -31.078 -31.031 1 94.62 406 ASP B N 1
ATOM 9292 C CA . ASP B 1 406 ? 8.25 -31.219 -32.438 1 94.62 406 ASP B CA 1
ATOM 9293 C C . ASP B 1 406 ? 8.539 -29.859 -33.062 1 94.62 406 ASP B C 1
ATOM 9295 O O . ASP B 1 406 ? 7.625 -29.062 -33.312 1 94.62 406 ASP B O 1
ATOM 9299 N N . PRO B 1 407 ? 9.758 -29.625 -33.375 1 94.44 407 PRO B N 1
ATOM 9300 C CA . PRO B 1 407 ? 10.125 -28.312 -33.906 1 94.44 407 PRO B CA 1
ATOM 9301 C C . PRO B 1 407 ? 9.414 -27.984 -35.219 1 94.44 407 PRO B C 1
ATOM 9303 O O . PRO B 1 407 ? 9.086 -26.812 -35.469 1 94.44 407 PRO B O 1
ATOM 9306 N N . ILE B 1 408 ? 9.203 -29.016 -36.031 1 95.75 408 ILE B N 1
ATOM 9307 C CA . ILE B 1 408 ? 8.547 -28.797 -37.344 1 95.75 408 ILE B CA 1
ATOM 9308 C C . ILE B 1 408 ? 7.109 -28.344 -37.094 1 95.75 408 ILE B C 1
ATOM 9310 O O . ILE B 1 408 ? 6.637 -27.422 -37.781 1 95.75 408 ILE B O 1
ATOM 9314 N N . LEU B 1 409 ? 6.527 -29.031 -36.25 1 95.88 409 LEU B N 1
ATOM 9315 C CA . LEU B 1 409 ? 5.152 -28.672 -35.938 1 95.88 409 LEU B CA 1
ATOM 9316 C C . LEU B 1 409 ? 5.082 -27.25 -35.375 1 95.88 409 LEU B C 1
ATOM 9318 O O . LEU B 1 409 ? 4.18 -26.484 -35.75 1 95.88 409 LEU B O 1
ATOM 9322 N N . CYS B 1 410 ? 6.012 -26.859 -34.531 1 97.12 410 CYS B N 1
ATOM 9323 C CA . CYS B 1 410 ? 6.07 -25.516 -33.938 1 97.12 410 CYS B CA 1
ATOM 9324 C C . CYS B 1 410 ? 6.199 -24.469 -35.031 1 97.12 410 CYS B C 1
ATOM 9326 O O . CYS B 1 410 ? 5.473 -23.469 -35.031 1 97.12 410 CYS B O 1
ATOM 9328 N N . TRP B 1 411 ? 7.051 -24.734 -35.969 1 96.69 411 TRP B N 1
ATOM 9329 C CA . TRP B 1 411 ? 7.309 -23.766 -37.031 1 96.69 411 TRP B CA 1
ATOM 9330 C C . TRP B 1 411 ? 6.113 -23.656 -37.969 1 96.69 411 TRP B C 1
ATOM 9332 O O . TRP B 1 411 ? 5.809 -22.578 -38.5 1 96.69 411 TRP B O 1
ATOM 9342 N N . ASN B 1 412 ? 5.488 -24.797 -38.281 1 96.44 412 ASN B N 1
ATOM 9343 C CA . ASN B 1 412 ? 4.293 -24.766 -39.125 1 96.44 412 ASN B CA 1
ATOM 9344 C C . ASN B 1 412 ? 3.191 -23.922 -38.5 1 96.44 412 ASN B C 1
ATOM 9346 O O . ASN B 1 412 ? 2.559 -23.109 -39.188 1 96.44 412 ASN B O 1
ATOM 9350 N N . TYR B 1 413 ? 3.025 -24.094 -37.25 1 96.62 413 TYR B N 1
ATOM 9351 C CA . TYR B 1 413 ? 2.002 -23.297 -36.562 1 96.62 413 TYR B CA 1
ATOM 9352 C C . TYR B 1 413 ? 2.41 -21.844 -36.5 1 96.62 413 TYR B C 1
ATOM 9354 O O . TYR B 1 413 ? 1.562 -20.938 -36.562 1 96.62 413 TYR B O 1
ATOM 9362 N N . ALA B 1 414 ? 3.703 -21.578 -36.25 1 96.56 414 ALA B N 1
ATOM 9363 C CA . ALA B 1 414 ? 4.188 -20.203 -36.25 1 96.56 414 ALA B CA 1
ATOM 9364 C C . ALA B 1 414 ? 3.854 -19.484 -37.531 1 96.56 414 ALA B C 1
ATOM 9366 O O . ALA B 1 414 ? 3.375 -18.344 -37.531 1 96.56 414 ALA B O 1
ATOM 9367 N N . LYS B 1 415 ? 4.094 -20.125 -38.625 1 95.56 415 LYS B N 1
ATOM 9368 C CA . LYS B 1 415 ? 3.791 -19.562 -39.938 1 95.56 415 LYS B CA 1
ATOM 9369 C C . LYS B 1 415 ? 2.287 -19.375 -40.125 1 95.56 415 LYS B C 1
ATOM 9371 O O . LYS B 1 415 ? 1.844 -18.328 -40.594 1 95.56 415 LYS B O 1
ATOM 9376 N N . PHE B 1 416 ? 1.598 -20.359 -39.75 1 94.88 416 PHE B N 1
ATOM 9377 C CA . PHE B 1 416 ? 0.149 -20.328 -39.906 1 94.88 416 PHE B CA 1
ATOM 9378 C C . PHE B 1 416 ? -0.461 -19.156 -39.156 1 94.88 416 PHE B C 1
ATOM 9380 O O . PHE B 1 416 ? -1.255 -18.406 -39.719 1 94.88 416 PHE B O 1
ATOM 9387 N N . TYR B 1 417 ? -0.116 -18.953 -37.938 1 93.25 417 TYR B N 1
ATOM 9388 C CA . TYR B 1 417 ? -0.762 -17.969 -37.062 1 93.25 417 TYR B CA 1
ATOM 9389 C C . TYR B 1 417 ? -0.131 -16.594 -37.25 1 93.25 417 TYR B C 1
ATOM 9391 O O . TYR B 1 417 ? -0.601 -15.609 -36.656 1 93.25 417 TYR B O 1
ATOM 9399 N N . SER B 1 418 ? 0.971 -16.516 -37.906 1 90.5 418 SER B N 1
ATOM 9400 C CA . SER B 1 418 ? 1.468 -15.219 -38.344 1 90.5 418 SER B CA 1
ATOM 9401 C C . SER B 1 418 ? 0.538 -14.586 -39.375 1 90.5 418 SER B C 1
ATOM 9403 O O . SER B 1 418 ? 0.497 -13.367 -39.5 1 90.5 418 SER B O 1
ATOM 9405 N N . GLU B 1 419 ? -0.263 -15.453 -40.031 1 89.19 419 GLU B N 1
ATOM 9406 C CA . GLU B 1 419 ? -1.141 -15 -41.094 1 89.19 419 GLU B CA 1
ATOM 9407 C C . GLU B 1 419 ? -2.605 -15.062 -40.688 1 89.19 419 GLU B C 1
ATOM 9409 O O . GLU B 1 419 ? -3.451 -14.367 -41.25 1 89.19 419 GLU B O 1
ATOM 9414 N N . GLN B 1 420 ? -2.807 -16.047 -39.812 1 90.44 420 GLN B N 1
ATOM 9415 C CA . GLN B 1 420 ? -4.195 -16.266 -39.406 1 90.44 420 GLN B CA 1
ATOM 9416 C C . GLN B 1 420 ? -4.391 -15.945 -37.938 1 90.44 420 GLN B C 1
ATOM 9418 O O . GLN B 1 420 ? -3.457 -16.062 -37.156 1 90.44 420 GLN B O 1
ATOM 9423 N N . ARG B 1 421 ? -5.68 -15.719 -37.625 1 90.12 421 ARG B N 1
ATOM 9424 C CA . ARG B 1 421 ? -6.039 -15.461 -36.219 1 90.12 421 ARG B CA 1
ATOM 9425 C C . ARG B 1 421 ? -6.324 -16.766 -35.5 1 90.12 421 ARG B C 1
ATOM 9427 O O . ARG B 1 421 ? -6.805 -17.734 -36.094 1 90.12 421 ARG B O 1
ATOM 9434 N N . LEU B 1 422 ? -6.012 -16.766 -34.25 1 93.12 422 LEU B N 1
ATOM 9435 C CA . LEU B 1 422 ? -6.391 -17.891 -33.375 1 93.12 422 LEU B CA 1
ATOM 9436 C C . LEU B 1 422 ? -7.871 -17.812 -33.031 1 93.12 422 LEU B C 1
ATOM 9438 O O . LEU B 1 422 ? -8.297 -16.891 -32.344 1 93.12 422 LEU B O 1
ATOM 9442 N N . SER B 1 423 ? -8.609 -18.625 -33.531 1 91.75 423 SER B N 1
ATOM 9443 C CA . SER B 1 423 ? -10.055 -18.688 -33.312 1 91.75 423 SER B CA 1
ATOM 9444 C C . SER B 1 423 ? -10.539 -20.141 -33.312 1 91.75 423 SER B C 1
ATOM 9446 O O . SER B 1 423 ? -9.773 -21.062 -33.594 1 91.75 423 SER B O 1
ATOM 9448 N N . GLU B 1 424 ? -11.773 -20.297 -33.062 1 89.75 424 GLU B N 1
ATOM 9449 C CA . GLU B 1 424 ? -12.359 -21.641 -33.031 1 89.75 424 GLU B CA 1
ATOM 9450 C C . GLU B 1 424 ? -12.25 -22.312 -34.406 1 89.75 424 GLU B C 1
ATOM 9452 O O . GLU B 1 424 ? -12.055 -23.531 -34.469 1 89.75 424 GLU B O 1
ATOM 9457 N N . HIS B 1 425 ? -12.172 -21.5 -35.438 1 89.25 425 HIS B N 1
ATOM 9458 C CA . HIS B 1 425 ? -12.188 -22.031 -36.781 1 89.25 425 HIS B CA 1
ATOM 9459 C C . HIS B 1 425 ? -10.781 -22.344 -37.281 1 89.25 425 HIS B C 1
ATOM 9461 O O . HIS B 1 425 ? -10.609 -23.047 -38.281 1 89.25 425 HIS B O 1
ATOM 9467 N N . THR B 1 426 ? -9.836 -21.875 -36.594 1 93.5 426 THR B N 1
ATOM 9468 C CA . THR B 1 426 ? -8.469 -22.062 -37.062 1 93.5 426 THR B CA 1
ATOM 9469 C C . THR B 1 426 ? -7.734 -23.078 -36.188 1 93.5 426 THR B C 1
ATOM 9471 O O . THR B 1 426 ? -6.531 -23.297 -36.344 1 93.5 426 THR B O 1
ATOM 9474 N N . LEU B 1 427 ? -8.469 -23.672 -35.25 1 94.81 427 LEU B N 1
ATOM 9475 C CA . LEU B 1 427 ? -7.883 -24.75 -34.469 1 94.81 427 LEU B CA 1
ATOM 9476 C C . LEU B 1 427 ? -7.707 -26.016 -35.281 1 94.81 427 LEU B C 1
ATOM 9478 O O . LEU B 1 427 ? -8.469 -26.25 -36.25 1 94.81 427 LEU B O 1
ATOM 9482 N N . PRO B 1 428 ? -6.734 -26.75 -34.938 1 94.38 428 PRO B N 1
ATOM 9483 C CA . PRO B 1 428 ? -6.512 -27.969 -35.719 1 94.38 428 PRO B CA 1
ATOM 9484 C C . PRO B 1 428 ? -7.656 -28.969 -35.594 1 94.38 428 PRO B C 1
ATOM 9486 O O . PRO B 1 428 ? -8.258 -29.094 -34.5 1 94.38 428 PRO B O 1
ATOM 9489 N N . ALA B 1 429 ? -7.867 -29.766 -36.531 1 91.5 429 ALA B N 1
ATOM 9490 C CA . ALA B 1 429 ? -8.938 -30.766 -36.594 1 91.5 429 ALA B CA 1
ATOM 9491 C C . ALA B 1 429 ? -8.688 -31.891 -35.594 1 91.5 429 ALA B C 1
ATOM 9493 O O . ALA B 1 429 ? -9.617 -32.594 -35.188 1 91.5 429 ALA B O 1
ATOM 9494 N N . THR B 1 430 ? -7.484 -32.031 -35.281 1 90.69 430 THR B N 1
ATOM 9495 C CA . THR B 1 430 ? -7.113 -33.094 -34.344 1 90.69 430 THR B CA 1
ATOM 9496 C C . THR B 1 430 ? -7.781 -32.875 -32.969 1 90.69 430 THR B C 1
ATOM 9498 O O . THR B 1 430 ? -7.879 -33.812 -32.188 1 90.69 430 THR B O 1
ATOM 9501 N N . PHE B 1 431 ? -8.227 -31.625 -32.688 1 92.62 431 PHE B N 1
ATOM 9502 C CA . PHE B 1 431 ? -8.852 -31.312 -31.422 1 92.62 431 PHE B CA 1
ATOM 9503 C C . PHE B 1 431 ? -10.328 -31.703 -31.438 1 92.62 431 PHE B C 1
ATOM 9505 O O . PHE B 1 431 ? -10.977 -31.734 -30.391 1 92.62 431 PHE B O 1
ATOM 9512 N N . ASP B 1 432 ? -10.82 -32.062 -32.594 1 89.44 432 ASP B N 1
ATOM 9513 C CA . ASP B 1 432 ? -12.25 -32.312 -32.719 1 89.44 432 ASP B CA 1
ATOM 9514 C C . ASP B 1 432 ? -12.68 -33.5 -31.875 1 89.44 432 ASP B C 1
ATOM 9516 O O . ASP B 1 432 ? -13.766 -33.469 -31.281 1 89.44 432 ASP B O 1
ATOM 9520 N N . SER B 1 433 ? -11.828 -34.469 -31.891 1 86.75 433 SER B N 1
ATOM 9521 C CA . SER B 1 433 ? -12.141 -35.625 -31.062 1 86.75 433 SER B CA 1
ATOM 9522 C C . SER B 1 433 ? -12.227 -35.25 -29.594 1 86.75 433 SER B C 1
ATOM 9524 O O . SER B 1 433 ? -13.062 -35.781 -28.859 1 86.75 433 SER B O 1
ATOM 9526 N N . TYR B 1 434 ? -11.344 -34.438 -29.219 1 88.44 434 TYR B N 1
ATOM 9527 C CA . TYR B 1 434 ? -11.367 -33.938 -27.844 1 88.44 434 TYR B CA 1
ATOM 9528 C C . TYR B 1 434 ? -12.633 -33.156 -27.562 1 88.44 434 TYR B C 1
ATOM 9530 O O . TYR B 1 434 ? -13.297 -33.344 -26.547 1 88.44 434 TYR B O 1
ATOM 9538 N N . PHE B 1 435 ? -13.023 -32.25 -28.484 1 88.19 435 PHE B N 1
ATOM 9539 C CA . PHE B 1 435 ? -14.18 -31.391 -28.281 1 88.19 435 PHE B CA 1
ATOM 9540 C C . PHE B 1 435 ? -15.461 -32.219 -28.219 1 88.19 435 PHE B C 1
ATOM 9542 O O . PHE B 1 435 ? -16.391 -31.859 -27.484 1 88.19 435 PHE B O 1
ATOM 9549 N N . ALA B 1 436 ? -15.453 -33.25 -28.906 1 85.25 436 ALA B N 1
ATOM 9550 C CA . ALA B 1 436 ? -16.625 -34.125 -28.922 1 85.25 436 ALA B CA 1
ATOM 9551 C C . ALA B 1 436 ? -16.812 -34.844 -27.594 1 85.25 436 ALA B C 1
ATOM 9553 O O . ALA B 1 436 ? -17.938 -35.188 -27.203 1 85.25 436 ALA B O 1
ATOM 9554 N N . GLY B 1 437 ? -15.766 -35 -26.891 1 80 437 GLY B N 1
ATOM 9555 C CA . GLY B 1 437 ? -15.812 -35.719 -25.641 1 80 437 GLY B CA 1
ATOM 9556 C C . GLY B 1 437 ? -16.094 -34.844 -24.438 1 80 437 GLY B C 1
ATOM 9557 O O . GLY B 1 437 ? -16.438 -35.344 -23.359 1 80 437 GLY B O 1
ATOM 9558 N N . VAL B 1 438 ? -15.93 -33.594 -24.609 1 80.44 438 VAL B N 1
ATOM 9559 C CA . VAL B 1 438 ? -16.109 -32.688 -23.484 1 80.44 438 VAL B CA 1
ATOM 9560 C C . VAL B 1 438 ? -17.594 -32.438 -23.25 1 80.44 438 VAL B C 1
ATOM 9562 O O . VAL B 1 438 ? -18.297 -32.031 -24.172 1 80.44 438 VAL B O 1
ATOM 9565 N N . PRO B 1 439 ? -18.047 -32.812 -22.047 1 68.06 439 PRO B N 1
ATOM 9566 C CA . PRO B 1 439 ? -19.469 -32.562 -21.75 1 68.06 439 PRO B CA 1
ATOM 9567 C C . PRO B 1 439 ? -19.828 -31.078 -21.844 1 68.06 439 PRO B C 1
ATOM 9569 O O . PRO B 1 439 ? -19.047 -30.219 -21.438 1 68.06 439 PRO B O 1
ATOM 9572 N N . ARG B 1 440 ? -20.844 -30.672 -22.719 1 59.44 440 ARG B N 1
ATOM 9573 C CA . ARG B 1 440 ? -21.312 -29.297 -22.875 1 59.44 440 ARG B CA 1
ATOM 9574 C C . ARG B 1 440 ? -22.047 -28.844 -21.609 1 59.44 440 ARG B C 1
ATOM 9576 O O . ARG B 1 440 ? -23.078 -29.422 -21.25 1 59.44 440 ARG B O 1
ATOM 9583 N N . HIS B 1 441 ? -21.266 -28.594 -20.672 1 52.25 441 HIS B N 1
ATOM 9584 C CA . HIS B 1 441 ? -21.969 -28.25 -19.438 1 52.25 441 HIS B CA 1
ATOM 9585 C C . HIS B 1 441 ? -22.844 -27.016 -19.625 1 52.25 441 HIS B C 1
ATOM 9587 O O . HIS B 1 441 ? -23.953 -26.938 -19.109 1 52.25 441 HIS B O 1
ATOM 9593 N N . ARG B 1 442 ? -22.344 -25.781 -19.891 1 50.34 442 ARG B N 1
ATOM 9594 C CA . ARG B 1 442 ? -23.141 -24.562 -20.031 1 50.34 442 ARG B CA 1
ATOM 9595 C C . ARG B 1 442 ? -23.062 -24.031 -21.453 1 50.34 442 ARG B C 1
ATOM 9597 O O . ARG B 1 442 ? -22.031 -24.188 -22.125 1 50.34 442 ARG B O 1
ATOM 9604 N N . PRO B 1 443 ? -24.156 -23.672 -21.984 1 50.56 443 PRO B N 1
ATOM 9605 C CA . PRO B 1 443 ? -24.25 -23.172 -23.359 1 50.56 443 PRO B CA 1
ATOM 9606 C C . PRO B 1 443 ? -23.219 -22.094 -23.672 1 50.56 443 PRO B C 1
ATOM 9608 O O . PRO B 1 443 ? -22.781 -21.969 -24.812 1 50.56 443 PRO B O 1
ATOM 9611 N N . GLY B 1 444 ? -22.828 -21.328 -22.703 1 54.09 444 GLY B N 1
ATOM 9612 C CA . GLY B 1 444 ? -22.094 -20.125 -23.031 1 54.09 444 GLY B CA 1
ATOM 9613 C C . GLY B 1 444 ? -20.609 -20.359 -23.234 1 54.09 444 GLY B C 1
ATOM 9614 O O . GLY B 1 444 ? -19.891 -19.5 -23.75 1 54.09 444 GLY B O 1
ATOM 9615 N N . PHE B 1 445 ? -20.078 -21.5 -22.812 1 62.16 445 PHE B N 1
ATOM 9616 C CA . PHE B 1 445 ? -18.641 -21.688 -23.031 1 62.16 445 PHE B CA 1
ATOM 9617 C C . PHE B 1 445 ? -18.375 -22.953 -23.844 1 62.16 445 PHE B C 1
ATOM 9619 O O . PHE B 1 445 ? -18.641 -24.062 -23.375 1 62.16 445 PHE B O 1
ATOM 9626 N N . SER B 1 446 ? -18.031 -22.75 -25.125 1 77.25 446 SER B N 1
ATOM 9627 C CA . SER B 1 446 ? -17.703 -23.875 -26 1 77.25 446 SER B CA 1
ATOM 9628 C C . SER B 1 446 ? -16.344 -24.469 -25.625 1 77.25 446 SER B C 1
ATOM 9630 O O . SER B 1 446 ? -15.469 -23.766 -25.125 1 77.25 446 SER B O 1
ATOM 9632 N N . PRO B 1 447 ? -16.219 -25.797 -25.656 1 82.88 447 PRO B N 1
ATOM 9633 C CA . PRO B 1 447 ? -14.922 -26.422 -25.438 1 82.88 447 PRO B CA 1
ATOM 9634 C C . PRO B 1 447 ? -13.805 -25.781 -26.25 1 82.88 447 PRO B C 1
ATOM 9636 O O . PRO B 1 447 ? -12.656 -25.719 -25.781 1 82.88 447 PRO B O 1
ATOM 9639 N N . ALA B 1 448 ? -14.211 -25.328 -27.391 1 88.12 448 ALA B N 1
ATOM 9640 C CA . ALA B 1 448 ? -13.219 -24.656 -28.234 1 88.12 448 ALA B CA 1
ATOM 9641 C C . ALA B 1 448 ? -12.75 -23.344 -27.594 1 88.12 448 ALA B C 1
ATOM 9643 O O . ALA B 1 448 ? -11.57 -23.016 -27.656 1 88.12 448 ALA B O 1
ATOM 9644 N N . ASP B 1 449 ? -13.656 -22.703 -27.078 1 85.94 449 ASP B N 1
ATOM 9645 C CA . ASP B 1 449 ? -13.312 -21.453 -26.406 1 85.94 449 ASP B CA 1
ATOM 9646 C C . ASP B 1 449 ? -12.406 -21.703 -25.203 1 85.94 449 ASP B C 1
ATOM 9648 O O . ASP B 1 449 ? -11.5 -20.922 -24.922 1 85.94 449 ASP B O 1
ATOM 9652 N N . ARG B 1 450 ? -12.633 -22.688 -24.5 1 84.38 450 ARG B N 1
ATOM 9653 C CA . ARG B 1 450 ? -11.797 -23.062 -23.359 1 84.38 450 ARG B CA 1
ATOM 9654 C C . ARG B 1 450 ? -10.383 -23.406 -23.812 1 84.38 450 ARG B C 1
ATOM 9656 O O . ARG B 1 450 ? -9.414 -23.094 -23.125 1 84.38 450 ARG B O 1
ATOM 9663 N N . MET B 1 451 ? -10.367 -24.109 -24.906 1 90.44 451 MET B N 1
ATOM 9664 C CA . MET B 1 451 ? -9.07 -24.469 -25.469 1 90.44 451 MET B CA 1
ATOM 9665 C C . MET B 1 451 ? -8.281 -23.219 -25.859 1 90.44 451 MET B C 1
ATOM 9667 O O . MET B 1 451 ? -7.074 -23.141 -25.625 1 90.44 451 MET B O 1
ATOM 9671 N N . ILE B 1 452 ? -8.922 -22.328 -26.422 1 92.06 452 ILE B N 1
ATOM 9672 C CA . ILE B 1 452 ? -8.273 -21.078 -26.828 1 92.06 452 ILE B CA 1
ATOM 9673 C C . ILE B 1 452 ? -7.723 -20.359 -25.594 1 92.06 452 ILE B C 1
ATOM 9675 O O . ILE B 1 452 ? -6.586 -19.875 -25.609 1 92.06 452 ILE B O 1
ATOM 9679 N N . ARG B 1 453 ? -8.484 -20.297 -24.547 1 89.19 453 ARG B N 1
ATOM 9680 C CA . ARG B 1 453 ? -8.039 -19.656 -23.312 1 89.19 453 ARG B CA 1
ATOM 9681 C C . ARG B 1 453 ? -6.832 -20.375 -22.719 1 89.19 453 ARG B C 1
ATOM 9683 O O . ARG B 1 453 ? -5.926 -19.75 -22.188 1 89.19 453 ARG B O 1
ATOM 9690 N N . LEU B 1 454 ? -6.895 -21.688 -22.812 1 92.25 454 LEU B N 1
ATOM 9691 C CA . LEU B 1 454 ? -5.766 -22.484 -22.359 1 92.25 454 LEU B CA 1
ATOM 9692 C C . LEU B 1 454 ? -4.508 -22.172 -23.156 1 92.25 454 LEU B C 1
ATOM 9694 O O . LEU B 1 454 ? -3.434 -21.984 -22.578 1 92.25 454 LEU B O 1
ATOM 9698 N N . ILE B 1 455 ? -4.676 -22.078 -24.422 1 95 455 ILE B N 1
ATOM 9699 C CA . ILE B 1 455 ? -3.555 -21.797 -25.312 1 95 455 ILE B CA 1
ATOM 9700 C C . ILE B 1 455 ? -3.006 -20.406 -25.016 1 95 455 ILE B C 1
ATOM 9702 O O . ILE B 1 455 ? -1.789 -20.203 -24.953 1 95 455 ILE B O 1
ATOM 9706 N N . GLU B 1 456 ? -3.855 -19.484 -24.828 1 94.69 456 GLU B N 1
ATOM 9707 C CA . GLU B 1 456 ? -3.443 -18.125 -24.5 1 94.69 456 GLU B CA 1
ATOM 9708 C C . GLU B 1 456 ? -2.66 -18.078 -23.203 1 94.69 456 GLU B C 1
ATOM 9710 O O . GLU B 1 456 ? -1.605 -17.438 -23.125 1 94.69 456 GLU B O 1
ATOM 9715 N N . SER B 1 457 ? -3.152 -18.688 -22.203 1 94.12 457 SER B N 1
ATOM 9716 C CA . SER B 1 457 ? -2.51 -18.688 -20.906 1 94.12 457 SER B CA 1
ATOM 9717 C C . SER B 1 457 ? -1.13 -19.328 -20.953 1 94.12 457 SER B C 1
ATOM 9719 O O . SER B 1 457 ? -0.162 -18.797 -20.422 1 94.12 457 SER B O 1
ATOM 9721 N N . ALA B 1 458 ? -1.091 -20.453 -21.609 1 96.69 458 ALA B N 1
ATOM 9722 C CA . ALA B 1 458 ? 0.185 -21.156 -21.719 1 96.69 458 ALA B CA 1
ATOM 9723 C C . ALA B 1 458 ? 1.188 -20.328 -22.531 1 96.69 458 ALA B C 1
ATOM 9725 O O . ALA B 1 458 ? 2.383 -20.328 -22.219 1 96.69 458 ALA B O 1
ATOM 9726 N N . THR B 1 459 ? 0.685 -19.719 -23.547 1 97.44 459 THR B N 1
ATOM 9727 C CA . THR B 1 459 ? 1.543 -18.875 -24.375 1 97.44 459 THR B CA 1
ATOM 9728 C C . THR B 1 459 ? 2.129 -17.719 -23.547 1 97.44 459 THR B C 1
ATOM 9730 O O . THR B 1 459 ? 3.303 -17.375 -23.703 1 97.44 459 THR B O 1
ATOM 9733 N N . LYS B 1 460 ? 1.348 -17.156 -22.734 1 97.12 460 LYS B N 1
ATOM 9734 C CA . LYS B 1 460 ? 1.827 -16.094 -21.859 1 97.12 460 LYS B CA 1
ATOM 9735 C C . LYS B 1 460 ? 2.975 -16.578 -20.984 1 97.12 460 LYS B C 1
ATOM 9737 O O . LYS B 1 460 ? 3.961 -15.867 -20.781 1 97.12 460 LYS B O 1
ATOM 9742 N N . HIS B 1 461 ? 2.85 -17.766 -20.469 1 97.69 461 HIS B N 1
ATOM 9743 C CA . HIS B 1 461 ? 3.924 -18.328 -19.656 1 97.69 461 HIS B CA 1
ATOM 9744 C C . HIS B 1 461 ? 5.207 -18.469 -20.469 1 97.69 461 HIS B C 1
ATOM 9746 O O . HIS B 1 461 ? 6.293 -18.156 -19.984 1 97.69 461 HIS B O 1
ATOM 9752 N N . VAL B 1 462 ? 5.043 -18.906 -21.641 1 98.25 462 VAL B N 1
ATOM 9753 C CA . VAL B 1 462 ? 6.207 -19.094 -22.5 1 98.25 462 VAL B CA 1
ATOM 9754 C C . VAL B 1 462 ? 6.871 -17.75 -22.766 1 98.25 462 VAL B C 1
ATOM 9756 O O . VAL B 1 462 ? 8.094 -17.609 -22.656 1 98.25 462 VAL B O 1
ATOM 9759 N N . LEU B 1 463 ? 6.074 -16.781 -23.078 1 98.06 463 LEU B N 1
ATOM 9760 C CA . LEU B 1 463 ? 6.613 -15.461 -23.391 1 98.06 463 LEU B CA 1
ATOM 9761 C C . LEU B 1 463 ? 7.289 -14.844 -22.172 1 98.06 463 LEU B C 1
ATOM 9763 O O . LEU B 1 463 ? 8.344 -14.211 -22.297 1 98.06 463 LEU B O 1
ATOM 9767 N N . ILE B 1 464 ? 6.707 -14.992 -21.016 1 98 464 ILE B N 1
ATOM 9768 C CA . ILE B 1 464 ? 7.281 -14.453 -19.781 1 98 464 ILE B CA 1
ATOM 9769 C C . ILE B 1 464 ? 8.695 -15.008 -19.594 1 98 464 ILE B C 1
ATOM 9771 O O . ILE B 1 464 ? 9.641 -14.242 -19.406 1 98 464 ILE B O 1
ATOM 9775 N N . PHE B 1 465 ? 8.852 -16.281 -19.766 1 98.44 465 PHE B N 1
ATOM 9776 C CA . PHE B 1 465 ? 10.133 -16.891 -19.438 1 98.44 465 PHE B CA 1
ATOM 9777 C C . PHE B 1 465 ? 11.094 -16.812 -20.625 1 98.44 465 PHE B C 1
ATOM 9779 O O . PHE B 1 465 ? 12.297 -17 -20.469 1 98.44 465 PHE B O 1
ATOM 9786 N N . ALA B 1 466 ? 10.547 -16.516 -21.812 1 98.5 466 ALA B N 1
ATOM 9787 C CA . ALA B 1 466 ? 11.422 -16.219 -22.953 1 98.5 466 ALA B CA 1
ATOM 9788 C C . ALA B 1 466 ? 12.18 -14.914 -22.734 1 98.5 466 ALA B C 1
ATOM 9790 O O . ALA B 1 466 ? 13.234 -14.695 -23.328 1 98.5 466 ALA B O 1
ATOM 9791 N N . HIS B 1 467 ? 11.695 -14.094 -21.875 1 98.19 467 HIS B N 1
ATOM 9792 C CA . HIS B 1 467 ? 12.305 -12.797 -21.594 1 98.19 467 HIS B CA 1
ATOM 9793 C C . HIS B 1 467 ? 13.281 -12.891 -20.438 1 98.19 467 HIS B C 1
ATOM 9795 O O . HIS B 1 467 ? 13.828 -11.875 -19.984 1 98.19 467 HIS B O 1
ATOM 9801 N N . VAL B 1 468 ? 13.492 -14.094 -19.938 1 98.12 468 VAL B N 1
ATOM 9802 C CA . VAL B 1 468 ? 14.422 -14.289 -18.828 1 98.12 468 VAL B CA 1
ATOM 9803 C C . VAL B 1 468 ? 15.797 -14.664 -19.359 1 98.12 468 VAL B C 1
ATOM 9805 O O . VAL B 1 468 ? 15.93 -15.586 -20.172 1 98.12 468 VAL B O 1
ATOM 9808 N N . VAL B 1 469 ? 16.781 -13.93 -18.891 1 95.75 469 VAL B N 1
ATOM 9809 C CA . VAL B 1 469 ? 18.156 -14.234 -19.266 1 95.75 469 VAL B CA 1
ATOM 9810 C C . VAL B 1 469 ? 18.609 -15.531 -18.594 1 95.75 469 VAL B C 1
ATOM 9812 O O . VAL B 1 469 ? 18.422 -15.703 -17.375 1 95.75 469 VAL B O 1
ATOM 9815 N N . GLU B 1 470 ? 19.094 -16.469 -19.266 1 94.19 470 GLU B N 1
ATOM 9816 C CA . GLU B 1 470 ? 19.594 -17.734 -18.781 1 94.19 470 GLU B CA 1
ATOM 9817 C C . GLU B 1 470 ? 18.5 -18.516 -18.047 1 94.19 470 GLU B C 1
ATOM 9819 O O . GLU B 1 470 ? 18.688 -18.969 -16.922 1 94.19 470 GLU B O 1
ATOM 9824 N N . VAL B 1 471 ? 17.422 -18.688 -18.703 1 96.75 471 VAL B N 1
ATOM 9825 C CA . VAL B 1 471 ? 16.234 -19.312 -18.125 1 96.75 471 VAL B CA 1
ATOM 9826 C C . VAL B 1 471 ? 16.531 -20.766 -17.766 1 96.75 471 VAL B C 1
ATOM 9828 O O . VAL B 1 471 ? 15.906 -21.328 -16.875 1 96.75 471 VAL B O 1
ATOM 9831 N N . ASP B 1 472 ? 17.547 -21.359 -18.375 1 93.88 472 ASP B N 1
ATOM 9832 C CA . ASP B 1 472 ? 17.906 -22.75 -18.172 1 93.88 472 ASP B CA 1
ATOM 9833 C C . ASP B 1 472 ? 18.406 -22.984 -16.75 1 93.88 472 ASP B C 1
ATOM 9835 O O . ASP B 1 472 ? 18.344 -24.109 -16.234 1 93.88 472 ASP B O 1
ATOM 9839 N N . LYS B 1 473 ? 18.812 -21.938 -16.094 1 93.88 473 LYS B N 1
ATOM 9840 C CA . LYS B 1 473 ? 19.344 -22.062 -14.742 1 93.88 473 LYS B CA 1
ATOM 9841 C C . LYS B 1 473 ? 18.25 -21.906 -13.695 1 93.88 473 LYS B C 1
ATOM 9843 O O . LYS B 1 473 ? 18.5 -22.047 -12.5 1 93.88 473 LYS B O 1
ATOM 9848 N N . CYS B 1 474 ? 17.047 -21.766 -14.148 1 96 474 CYS B N 1
ATOM 9849 C CA . CYS B 1 474 ? 15.961 -21.453 -13.219 1 96 474 CYS B CA 1
ATOM 9850 C C . CYS B 1 474 ? 15.016 -22.625 -13.07 1 96 474 CYS B C 1
ATOM 9852 O O . CYS B 1 474 ? 13.898 -22.484 -12.57 1 96 474 CYS B O 1
ATOM 9854 N N . GLY B 1 475 ? 15.359 -23.797 -13.461 1 95.69 475 GLY B N 1
ATOM 9855 C CA . GLY B 1 475 ? 14.469 -24.938 -13.539 1 95.69 475 GLY B CA 1
ATOM 9856 C C . GLY B 1 475 ? 13.883 -25.328 -12.203 1 95.69 475 GLY B C 1
ATOM 9857 O O . GLY B 1 475 ? 12.734 -25.781 -12.125 1 95.69 475 GLY B O 1
ATOM 9858 N N . ASP B 1 476 ? 14.586 -25.109 -11.086 1 93.31 476 ASP B N 1
ATOM 9859 C CA . ASP B 1 476 ? 14.156 -25.578 -9.766 1 93.31 476 ASP B CA 1
ATOM 9860 C C . ASP B 1 476 ? 13.367 -24.484 -9.039 1 93.31 476 ASP B C 1
ATOM 9862 O O . ASP B 1 476 ? 12.961 -24.672 -7.891 1 93.31 476 ASP B O 1
ATOM 9866 N N . MET B 1 477 ? 13.125 -23.391 -9.656 1 95.44 477 MET B N 1
ATOM 9867 C CA . MET B 1 477 ? 12.391 -22.297 -9.023 1 95.44 477 MET B CA 1
ATOM 9868 C C . MET B 1 477 ? 10.93 -22.672 -8.812 1 95.44 477 MET B C 1
ATOM 9870 O O . MET B 1 477 ? 10.234 -23.047 -9.758 1 95.44 477 MET B O 1
ATOM 9874 N N . PRO B 1 478 ? 10.461 -22.578 -7.586 1 95.06 478 PRO B N 1
ATOM 9875 C CA . PRO B 1 478 ? 9.047 -22.891 -7.332 1 95.06 478 PRO B CA 1
ATOM 9876 C C . PRO B 1 478 ? 8.117 -21.734 -7.703 1 95.06 478 PRO B C 1
ATOM 9878 O O . PRO B 1 478 ? 8.266 -20.625 -7.18 1 95.06 478 PRO B O 1
ATOM 9881 N N . ILE B 1 479 ? 7.18 -21.938 -8.594 1 94.75 479 ILE B N 1
ATOM 9882 C CA . ILE B 1 479 ? 6.258 -20.875 -9 1 94.75 479 ILE B CA 1
ATOM 9883 C C . ILE B 1 479 ? 4.816 -21.344 -8.82 1 94.75 479 ILE B C 1
ATOM 9885 O O . ILE B 1 479 ? 4.547 -22.547 -8.836 1 94.75 479 ILE B O 1
ATOM 9889 N N . ILE B 1 480 ? 3.93 -20.469 -8.664 1 92.38 480 ILE B N 1
ATOM 9890 C CA . ILE B 1 480 ? 2.525 -20.734 -8.367 1 92.38 480 ILE B CA 1
ATOM 9891 C C . ILE B 1 480 ? 1.81 -21.203 -9.633 1 92.38 480 ILE B C 1
ATOM 9893 O O . ILE B 1 480 ? 1.956 -20.609 -10.695 1 92.38 480 ILE B O 1
ATOM 9897 N N . LEU B 1 481 ? 1.098 -22.219 -9.484 1 91.94 481 LEU B N 1
ATOM 9898 C CA . LEU B 1 481 ? 0.28 -22.719 -10.586 1 91.94 481 LEU B CA 1
ATOM 9899 C C . LEU B 1 481 ? -0.992 -21.875 -10.734 1 91.94 481 LEU B C 1
ATOM 9901 O O . LEU B 1 481 ? -1.851 -21.891 -9.844 1 91.94 481 LEU B O 1
ATOM 9905 N N . THR B 1 482 ? -1.048 -21.094 -11.812 1 87.94 482 THR B N 1
ATOM 9906 C CA . THR B 1 482 ? -2.205 -20.219 -12 1 87.94 482 THR B CA 1
ATOM 9907 C C . THR B 1 482 ? -2.451 -19.969 -13.484 1 87.94 482 THR B C 1
ATOM 9909 O O . THR B 1 482 ? -1.524 -20.031 -14.297 1 87.94 482 THR B O 1
ATOM 9912 N N . ASP B 1 483 ? -3.717 -19.75 -13.742 1 82.31 483 ASP B N 1
ATOM 9913 C CA . ASP B 1 483 ? -4.082 -19.375 -15.102 1 82.31 483 ASP B CA 1
ATOM 9914 C C . ASP B 1 483 ? -4.406 -17.875 -15.18 1 82.31 483 ASP B C 1
ATOM 9916 O O . ASP B 1 483 ? -4.801 -17.375 -16.234 1 82.31 483 ASP B O 1
ATOM 9920 N N . ASP B 1 484 ? -4.219 -17.266 -14.047 1 78.5 484 ASP B N 1
ATOM 9921 C CA . ASP B 1 484 ? -4.551 -15.844 -13.969 1 78.5 484 ASP B CA 1
ATOM 9922 C C . ASP B 1 484 ? -3.301 -14.977 -14.109 1 78.5 484 ASP B C 1
ATOM 9924 O O . ASP B 1 484 ? -2.85 -14.367 -13.133 1 78.5 484 ASP B O 1
ATOM 9928 N N . VAL B 1 485 ? -2.76 -15 -15.305 1 86.62 485 VAL B N 1
ATOM 9929 C CA . VAL B 1 485 ? -1.612 -14.148 -15.586 1 86.62 485 VAL B CA 1
ATOM 9930 C C . VAL B 1 485 ? -2.039 -12.992 -16.484 1 86.62 485 VAL B C 1
ATOM 9932 O O . VAL B 1 485 ? -2.607 -13.203 -17.562 1 86.62 485 VAL B O 1
ATOM 9935 N N . THR B 1 486 ? -1.797 -11.773 -16 1 87.25 486 THR B N 1
ATOM 9936 C CA . THR B 1 486 ? -2.25 -10.602 -16.75 1 87.25 486 THR B CA 1
ATOM 9937 C C . THR B 1 486 ? -1.163 -10.102 -17.688 1 87.25 486 THR B C 1
ATOM 9939 O O . THR B 1 486 ? -1.436 -9.312 -18.594 1 87.25 486 THR B O 1
ATOM 9942 N N . SER B 1 487 ? 0.066 -10.578 -17.469 1 92.25 487 SER B N 1
ATOM 9943 C CA . SER B 1 487 ? 1.164 -10.141 -18.312 1 92.25 487 SER B CA 1
ATOM 9944 C C . SER B 1 487 ? 0.942 -10.57 -19.766 1 92.25 487 SER B C 1
ATOM 9946 O O . SER B 1 487 ? 0.486 -11.688 -20.031 1 92.25 487 SER B O 1
ATOM 9948 N N . PHE B 1 488 ? 1.165 -9.672 -20.734 1 94.62 488 PHE B N 1
ATOM 9949 C CA . PHE B 1 488 ? 1.105 -9.875 -22.188 1 94.62 488 PHE B CA 1
ATOM 9950 C C . PHE B 1 488 ? -0.333 -10.078 -22.641 1 94.62 488 PHE B C 1
ATOM 9952 O O . PHE B 1 488 ? -0.575 -10.602 -23.734 1 94.62 488 PHE B O 1
ATOM 9959 N N . THR B 1 489 ? -1.259 -9.766 -21.797 1 92.94 489 THR B N 1
ATOM 9960 C CA . THR B 1 489 ? -2.66 -9.938 -22.172 1 92.94 489 THR B CA 1
ATOM 9961 C C . THR B 1 489 ? -3.021 -9.055 -23.359 1 92.94 489 THR B C 1
ATOM 9963 O O . THR B 1 489 ? -3.707 -9.5 -24.281 1 92.94 489 THR B O 1
ATOM 9966 N N . ASN B 1 490 ? -2.535 -7.824 -23.391 1 89 490 ASN B N 1
ATOM 9967 C CA . ASN B 1 490 ? -2.826 -6.906 -24.484 1 89 490 ASN B CA 1
ATOM 9968 C C . ASN B 1 490 ? -2.221 -7.391 -25.797 1 89 490 ASN B C 1
ATOM 9970 O O . ASN B 1 490 ? -2.859 -7.312 -26.844 1 89 490 ASN B O 1
ATOM 9974 N N . LEU B 1 491 ? -1.052 -7.867 -25.703 1 92.75 491 LEU B N 1
ATOM 9975 C CA . LEU B 1 491 ? -0.389 -8.398 -26.891 1 92.75 491 LEU B CA 1
ATOM 9976 C C . LEU B 1 491 ? -1.17 -9.57 -27.469 1 92.75 491 LEU B C 1
ATOM 9978 O O . LEU B 1 491 ? -1.452 -9.609 -28.672 1 92.75 491 LEU B O 1
ATOM 9982 N N . ILE B 1 492 ? -1.495 -10.508 -26.625 1 93.06 492 ILE B N 1
ATOM 9983 C CA . ILE B 1 492 ? -2.176 -11.727 -27.062 1 93.06 492 ILE B CA 1
ATOM 9984 C C . ILE B 1 492 ? -3.551 -11.375 -27.625 1 93.06 492 ILE B C 1
ATOM 9986 O O . ILE B 1 492 ? -3.982 -11.945 -28.625 1 93.06 492 ILE B O 1
ATOM 9990 N N . ARG B 1 493 ? -4.168 -10.469 -27 1 88.12 493 ARG B N 1
ATOM 9991 C CA . ARG B 1 493 ? -5.461 -10.016 -27.5 1 88.12 493 ARG B CA 1
ATOM 9992 C C . ARG B 1 493 ? -5.332 -9.406 -28.891 1 88.12 493 ARG B C 1
ATOM 9994 O O . ARG B 1 493 ? -6.129 -9.703 -29.781 1 88.12 493 ARG B O 1
ATOM 10001 N N . ASP B 1 494 ? -4.387 -8.625 -29.156 1 86.94 494 ASP B N 1
ATOM 10002 C CA . ASP B 1 494 ? -4.172 -7.973 -30.438 1 86.94 494 ASP B CA 1
ATOM 10003 C C . ASP B 1 494 ? -3.842 -9 -31.531 1 86.94 494 ASP B C 1
ATOM 10005 O O . ASP B 1 494 ? -4.293 -8.867 -32.656 1 86.94 494 ASP B O 1
ATOM 10009 N N . VAL B 1 495 ? -3.08 -9.922 -31.188 1 86.38 495 VAL B N 1
ATOM 10010 C CA . VAL B 1 495 ? -2.705 -10.961 -32.125 1 86.38 495 VAL B CA 1
ATOM 10011 C C . VAL B 1 495 ? -3.926 -11.805 -32.469 1 86.38 495 VAL B C 1
ATOM 10013 O O . VAL B 1 495 ? -4.129 -12.164 -33.656 1 86.38 495 VAL B O 1
ATOM 10016 N N . ARG B 1 496 ? -4.676 -12.031 -31.484 1 84.81 496 ARG B N 1
ATOM 10017 C CA . ARG B 1 496 ? -5.867 -12.852 -31.688 1 84.81 496 ARG B CA 1
ATOM 10018 C C . ARG B 1 496 ? -6.891 -12.125 -32.562 1 84.81 496 ARG B C 1
ATOM 10020 O O . ARG B 1 496 ? -7.59 -12.75 -33.375 1 84.81 496 ARG B O 1
ATOM 10027 N N . GLU B 1 497 ? -7.016 -10.844 -32.344 1 79.38 497 GLU B N 1
ATOM 10028 C CA . GLU B 1 497 ? -8 -10.062 -33.062 1 79.38 497 GLU B CA 1
ATOM 10029 C C . GLU B 1 497 ? -7.512 -9.742 -34.5 1 79.38 497 GLU B C 1
ATOM 10031 O O . GLU B 1 497 ? -8.305 -9.352 -35.344 1 79.38 497 GLU B O 1
ATOM 10036 N N . GLY B 1 498 ? -6.258 -10.086 -34.781 1 75.25 498 GLY B N 1
ATOM 10037 C CA . GLY B 1 498 ? -5.707 -9.891 -36.094 1 75.25 498 GLY B CA 1
ATOM 10038 C C . GLY B 1 498 ? -5.48 -8.438 -36.438 1 75.25 498 GLY B C 1
ATOM 10039 O O . GLY B 1 498 ? -5.531 -8.055 -37.625 1 75.25 498 GLY B O 1
ATOM 10040 N N . ASN B 1 499 ? -5.293 -7.691 -35.438 1 75.88 499 ASN B N 1
ATOM 10041 C CA . ASN B 1 499 ? -5.043 -6.277 -35.688 1 75.88 499 ASN B CA 1
ATOM 10042 C C . ASN B 1 499 ? -3.697 -6.059 -36.375 1 75.88 499 ASN B C 1
ATOM 10044 O O . ASN B 1 499 ? -2.738 -6.789 -36.125 1 75.88 499 ASN B O 1
ATOM 10048 N N . ASP B 1 500 ? -3.65 -5.254 -37.312 1 78.56 500 ASP B N 1
ATOM 10049 C CA . ASP B 1 500 ? -2.441 -4.98 -38.094 1 78.56 500 ASP B CA 1
ATOM 10050 C C . ASP B 1 500 ? -1.45 -4.148 -37.281 1 78.56 500 ASP B C 1
ATOM 10052 O O . ASP B 1 500 ? -0.283 -4.023 -37.656 1 78.56 500 ASP B O 1
ATOM 10056 N N . HIS B 1 501 ? -1.839 -3.762 -36.156 1 86.69 501 HIS B N 1
ATOM 10057 C CA . HIS B 1 501 ? -0.926 -2.955 -35.344 1 86.69 501 HIS B CA 1
ATOM 10058 C C . HIS B 1 501 ? -0.103 -3.828 -34.406 1 86.69 501 HIS B C 1
ATOM 10060 O O . HIS B 1 501 ? -0.541 -4.91 -34 1 86.69 501 HIS B O 1
ATOM 10066 N N . PRO B 1 502 ? 1.115 -3.416 -34.188 1 89.81 502 PRO B N 1
ATOM 10067 C CA . PRO B 1 502 ? 1.941 -4.184 -33.25 1 89.81 502 PRO B CA 1
ATOM 10068 C C . PRO B 1 502 ? 1.337 -4.254 -31.844 1 89.81 502 PRO B C 1
ATOM 10070 O O . PRO B 1 502 ? 0.641 -3.328 -31.422 1 89.81 502 PRO B O 1
ATOM 10073 N N . GLY B 1 503 ? 1.534 -5.434 -31.281 1 91.88 503 GLY B N 1
ATOM 10074 C CA . GLY B 1 503 ? 1.122 -5.574 -29.891 1 91.88 503 GLY B CA 1
ATOM 10075 C C . GLY B 1 503 ? 2.039 -4.855 -28.922 1 91.88 503 GLY B C 1
ATOM 10076 O O . GLY B 1 503 ? 3.26 -5.023 -28.984 1 91.88 503 GLY B O 1
ATOM 10077 N N . LEU B 1 504 ? 1.497 -4.008 -28.094 1 92.94 504 LEU B N 1
ATOM 10078 C CA . LEU B 1 504 ? 2.271 -3.166 -27.188 1 92.94 504 LEU B CA 1
ATOM 10079 C C . LEU B 1 504 ? 2.625 -3.922 -25.906 1 92.94 504 LEU B C 1
ATOM 10081 O O . LEU B 1 504 ? 1.79 -4.645 -25.359 1 92.94 504 LEU B O 1
ATOM 10085 N N . VAL B 1 505 ? 3.883 -3.826 -25.594 1 95.38 505 VAL B N 1
ATOM 10086 C CA . VAL B 1 505 ? 4.41 -4.465 -24.391 1 95.38 505 VAL B CA 1
ATOM 10087 C C . VAL B 1 505 ? 4.914 -3.398 -23.422 1 95.38 505 VAL B C 1
ATOM 10089 O O . VAL B 1 505 ? 5.684 -2.512 -23.797 1 95.38 505 VAL B O 1
ATOM 10092 N N . ARG B 1 506 ? 4.559 -3.484 -22.172 1 93.94 506 ARG B N 1
ATOM 10093 C CA . ARG B 1 506 ? 5.02 -2.547 -21.141 1 93.94 506 ARG B CA 1
ATOM 10094 C C . ARG B 1 506 ? 6.453 -2.854 -20.734 1 93.94 506 ARG B C 1
ATOM 10096 O O . ARG B 1 506 ? 6.918 -3.986 -20.875 1 93.94 506 ARG B O 1
ATOM 10103 N N . TRP B 1 507 ? 7.09 -1.959 -20.156 1 94.12 507 TRP B N 1
ATOM 10104 C CA . TRP B 1 507 ? 8.5 -2.104 -19.797 1 94.12 507 TRP B CA 1
ATOM 10105 C C . TRP B 1 507 ? 8.664 -3.121 -18.672 1 94.12 507 TRP B C 1
ATOM 10107 O O . TRP B 1 507 ? 9.719 -3.758 -18.562 1 94.12 507 TRP B O 1
ATOM 10117 N N . ASP B 1 508 ? 7.59 -3.248 -17.828 1 92.56 508 ASP B N 1
ATOM 10118 C CA . ASP B 1 508 ? 7.672 -4.133 -16.656 1 92.56 508 ASP B CA 1
ATOM 10119 C C . ASP B 1 508 ? 6.859 -5.406 -16.891 1 92.56 508 ASP B C 1
ATOM 10121 O O . ASP B 1 508 ? 6.531 -6.113 -15.93 1 92.56 508 ASP B O 1
ATOM 10125 N N . GLU B 1 509 ? 6.555 -5.707 -18.094 1 94.44 509 GLU B N 1
ATOM 10126 C CA . GLU B 1 509 ? 5.664 -6.816 -18.422 1 94.44 509 GLU B CA 1
ATOM 10127 C C . GLU B 1 509 ? 6.246 -8.148 -17.953 1 94.44 509 GLU B C 1
ATOM 10129 O O . GLU B 1 509 ? 5.574 -8.922 -17.266 1 94.44 509 GLU B O 1
ATOM 10134 N N . ALA B 1 510 ? 7.43 -8.406 -18.328 1 96.06 510 ALA B N 1
ATOM 10135 C CA . ALA B 1 510 ? 8.086 -9.664 -17.969 1 96.06 510 ALA B CA 1
ATOM 10136 C C . ALA B 1 510 ? 8.383 -9.727 -16.469 1 96.06 510 ALA B C 1
ATOM 10138 O O . ALA B 1 510 ? 8.203 -10.773 -15.844 1 96.06 510 ALA B O 1
ATOM 10139 N N . PHE B 1 511 ? 8.82 -8.625 -15.938 1 95.88 511 PHE B N 1
ATOM 10140 C CA . PHE B 1 511 ? 9.117 -8.547 -14.516 1 95.88 511 PHE B CA 1
ATOM 10141 C C . PHE B 1 511 ? 7.871 -8.844 -13.688 1 95.88 511 PHE B C 1
ATOM 10143 O O . PHE B 1 511 ? 7.918 -9.648 -12.75 1 95.88 511 PHE B O 1
ATOM 10150 N N . ASP B 1 512 ? 6.793 -8.234 -14.07 1 92.69 512 ASP B N 1
ATOM 10151 C CA . ASP B 1 512 ? 5.527 -8.438 -13.367 1 92.69 512 ASP B CA 1
ATOM 10152 C C . ASP B 1 512 ? 5.043 -9.875 -13.508 1 92.69 512 ASP B C 1
ATOM 10154 O O . ASP B 1 512 ? 4.484 -10.445 -12.562 1 92.69 512 ASP B O 1
ATOM 10158 N N . GLY B 1 513 ? 5.203 -10.383 -14.656 1 94.62 513 GLY B N 1
ATOM 10159 C CA . GLY B 1 513 ? 4.801 -11.758 -14.883 1 94.62 513 GLY B CA 1
ATOM 10160 C C . GLY B 1 513 ? 5.527 -12.742 -13.984 1 94.62 513 GLY B C 1
ATOM 10161 O O . GLY B 1 513 ? 4.895 -13.57 -13.32 1 94.62 513 GLY B O 1
ATOM 10162 N N . VAL B 1 514 ? 6.824 -12.648 -13.898 1 96.19 514 VAL B N 1
ATOM 10163 C CA . VAL B 1 514 ? 7.617 -13.555 -13.07 1 96.19 514 VAL B CA 1
ATOM 10164 C C . VAL B 1 514 ? 7.312 -13.305 -11.594 1 96.19 514 VAL B C 1
ATOM 10166 O O . VAL B 1 514 ? 7.203 -14.25 -10.812 1 96.19 514 VAL B O 1
ATOM 10169 N N . SER B 1 515 ? 7.227 -12.047 -11.258 1 93.62 515 SER B N 1
ATOM 10170 C CA . SER B 1 515 ? 6.969 -11.688 -9.867 1 93.62 515 SER B CA 1
ATOM 10171 C C . SER B 1 515 ? 5.656 -12.281 -9.375 1 93.62 515 SER B C 1
ATOM 10173 O O . SER B 1 515 ? 5.578 -12.781 -8.25 1 93.62 515 SER B O 1
ATOM 10175 N N . LYS B 1 516 ? 4.645 -12.258 -10.195 1 91 516 LYS B N 1
ATOM 10176 C CA . LYS B 1 516 ? 3.328 -12.781 -9.828 1 91 516 LYS B CA 1
ATOM 10177 C C . LYS B 1 516 ? 3.367 -14.297 -9.656 1 91 516 LYS B C 1
ATOM 10179 O O . LYS B 1 516 ? 2.65 -14.852 -8.82 1 91 516 LYS B O 1
ATOM 10184 N N . LEU B 1 517 ? 4.137 -14.891 -10.445 1 93.69 517 LEU B N 1
ATOM 10185 C CA . LEU B 1 517 ? 4.242 -16.344 -10.367 1 93.69 517 LEU B CA 1
ATOM 10186 C C . LEU B 1 517 ? 5.105 -16.766 -9.188 1 93.69 517 LEU B C 1
ATOM 10188 O O . LEU B 1 517 ? 4.938 -17.859 -8.656 1 93.69 517 LEU B O 1
ATOM 10192 N N . LEU B 1 518 ? 5.992 -15.93 -8.844 1 93.25 518 LEU B N 1
ATOM 10193 C CA . LEU B 1 518 ? 6.914 -16.234 -7.754 1 93.25 518 LEU B CA 1
ATOM 10194 C C . LEU B 1 518 ? 6.27 -15.961 -6.398 1 93.25 518 LEU B C 1
ATOM 10196 O O . LEU B 1 518 ? 6.43 -16.75 -5.461 1 93.25 518 LEU B O 1
ATOM 10200 N N . SER B 1 519 ? 5.617 -14.828 -6.293 1 86.56 519 SER B N 1
ATOM 10201 C CA . SER B 1 519 ? 5.129 -14.383 -4.992 1 86.56 519 SER B CA 1
ATOM 10202 C C . SER B 1 519 ? 3.611 -14.242 -4.992 1 86.56 519 SER B C 1
ATOM 10204 O O . SER B 1 519 ? 3.025 -13.75 -5.961 1 86.56 519 SER B O 1
ATOM 10206 N N . SER B 1 520 ? 3.043 -14.938 -3.959 1 64.94 520 SER B N 1
ATOM 10207 C CA . SER B 1 520 ? 1.594 -14.828 -3.82 1 64.94 520 SER B CA 1
ATOM 10208 C C . SER B 1 520 ? 1.192 -13.508 -3.176 1 64.94 520 SER B C 1
ATOM 10210 O O . SER B 1 520 ? 0.004 -13.195 -3.078 1 64.94 520 SER B O 1
ATOM 10212 N N . ALA B 1 521 ? 2.197 -12.961 -2.576 1 55.56 521 ALA B N 1
ATOM 10213 C CA . ALA B 1 521 ? 1.821 -11.773 -1.809 1 55.56 521 ALA B CA 1
ATOM 10214 C C . ALA B 1 521 ? 1.04 -10.789 -2.672 1 55.56 521 ALA B C 1
ATOM 10216 O O . ALA B 1 521 ? 1.435 -10.492 -3.803 1 55.56 521 ALA B O 1
ATOM 10217 N N . GLU B 1 522 ? -0.29 -10.977 -2.721 1 49.34 522 GLU B N 1
ATOM 10218 C CA . GLU B 1 522 ? -1.205 -10.07 -3.406 1 49.34 522 GLU B CA 1
ATOM 10219 C C . GLU B 1 522 ? -0.696 -8.633 -3.359 1 49.34 522 GLU B C 1
ATOM 10221 O O . GLU B 1 522 ? -1.185 -7.824 -2.57 1 49.34 522 GLU B O 1
ATOM 10226 N N . PHE B 1 523 ? 0.524 -8.57 -3.367 1 41.94 523 PHE B N 1
ATOM 10227 C CA . PHE B 1 523 ? 0.966 -7.18 -3.299 1 41.94 523 PHE B CA 1
ATOM 10228 C C . PHE B 1 523 ? 0.347 -6.359 -4.426 1 41.94 523 PHE B C 1
ATOM 10230 O O . PHE B 1 523 ? 0.346 -5.129 -4.375 1 41.94 523 PHE B O 1
ATOM 10237 N N . PHE B 1 524 ? 0.039 -7.156 -5.523 1 41.94 524 PHE B N 1
ATOM 10238 C CA . PHE B 1 524 ? -0.241 -6.496 -6.793 1 41.94 524 PHE B CA 1
ATOM 10239 C C . PHE B 1 524 ? -1.471 -5.602 -6.68 1 41.94 524 PHE B C 1
ATOM 10241 O O . PHE B 1 524 ? -1.499 -4.504 -7.238 1 41.94 524 PHE B O 1
ATOM 10248 N N . SER B 1 525 ? -2.5 -6.445 -6.566 1 37.22 525 SER B N 1
ATOM 10249 C CA . SER B 1 525 ? -3.727 -5.684 -6.789 1 37.22 525 SER B CA 1
ATOM 10250 C C . SER B 1 525 ? -3.756 -4.418 -5.941 1 37.22 525 SER B C 1
ATOM 10252 O O . SER B 1 525 ? -4.34 -3.41 -6.336 1 37.22 525 SER B O 1
ATOM 10254 N N . ARG B 1 526 ? -3.43 -4.676 -4.922 1 36.91 526 ARG B N 1
ATOM 10255 C CA . ARG B 1 526 ? -3.424 -3.59 -3.945 1 36.91 526 ARG B CA 1
ATOM 10256 C C . ARG B 1 526 ? -2.475 -2.475 -4.371 1 36.91 526 ARG B C 1
ATOM 10258 O O . ARG B 1 526 ? -2.721 -1.301 -4.086 1 36.91 526 ARG B O 1
ATOM 10265 N N . ASP B 1 527 ? -1.176 -2.83 -4.715 1 34.41 527 ASP B N 1
ATOM 10266 C CA . ASP B 1 527 ? -0.102 -1.851 -4.859 1 34.41 527 ASP B CA 1
ATOM 10267 C C . ASP B 1 527 ? -0.143 -1.19 -6.238 1 34.41 527 ASP B C 1
ATOM 10269 O O . ASP B 1 527 ? 0.891 -0.767 -6.758 1 34.41 527 ASP B O 1
ATOM 10273 N N . GLU B 1 528 ? -0.847 -1.527 -7.027 1 36.34 528 GLU B N 1
ATOM 10274 C CA . GLU B 1 528 ? -0.685 -0.709 -8.227 1 36.34 528 GLU B CA 1
ATOM 10275 C C . GLU B 1 528 ? -0.418 0.75 -7.867 1 36.34 528 GLU B C 1
ATOM 10277 O O . GLU B 1 528 ? 0.357 1.43 -8.539 1 36.34 528 GLU B O 1
ATOM 10282 N N . ARG B 1 529 ? -1.117 1.15 -7.051 1 35.25 529 ARG B N 1
ATOM 10283 C CA . ARG B 1 529 ? -0.843 2.521 -6.633 1 35.25 529 ARG B CA 1
ATOM 10284 C C . ARG B 1 529 ? 0.556 2.641 -6.035 1 35.25 529 ARG B C 1
ATOM 10286 O O . ARG B 1 529 ? 1.126 3.732 -5.992 1 35.25 529 ARG B O 1
ATOM 10293 N N . ARG B 1 530 ? 1.047 1.513 -5.203 1 37.53 530 ARG B N 1
ATOM 10294 C CA . ARG B 1 530 ? 2.455 1.521 -4.82 1 37.53 530 ARG B CA 1
ATOM 10295 C C . ARG B 1 530 ? 3.355 1.657 -6.043 1 37.53 530 ARG B C 1
ATOM 10297 O O . ARG B 1 530 ? 4.488 2.131 -5.938 1 37.53 530 ARG B O 1
ATOM 10304 N N . ARG B 1 531 ? 2.805 0.982 -6.941 1 40.66 531 ARG B N 1
ATOM 10305 C CA . ARG B 1 531 ? 3.553 1.081 -8.188 1 40.66 531 ARG B CA 1
ATOM 10306 C C . ARG B 1 531 ? 3.754 2.537 -8.594 1 40.66 531 ARG B C 1
ATOM 10308 O O . ARG B 1 531 ? 4.723 2.869 -9.281 1 40.66 531 ARG B O 1
ATOM 10315 N N . SER B 1 532 ? 2.752 3.248 -8.227 1 40.69 532 SER B N 1
ATOM 10316 C CA . SER B 1 532 ? 2.98 4.598 -8.734 1 40.69 532 SER B CA 1
ATOM 10317 C C . SER B 1 532 ? 4.105 5.289 -7.973 1 40.69 532 SER B C 1
ATOM 10319 O O . SER B 1 532 ? 4.75 6.199 -8.5 1 40.69 532 SER B O 1
ATOM 10321 N N . LEU B 1 533 ? 4.344 4.875 -6.688 1 46.78 533 LEU B N 1
ATOM 10322 C CA . LEU B 1 533 ? 5.301 5.738 -6 1 46.78 533 LEU B CA 1
ATOM 10323 C C . LEU B 1 533 ? 6.727 5.23 -6.188 1 46.78 533 LEU B C 1
ATOM 10325 O O . LEU B 1 533 ? 7.66 6.023 -6.316 1 46.78 533 LEU B O 1
ATOM 10329 N N . SER B 1 534 ? 6.891 3.857 -5.93 1 61.28 534 SER B N 1
ATOM 10330 C CA . SER B 1 534 ? 8.266 3.408 -6.145 1 61.28 534 SER B CA 1
ATOM 10331 C C . SER B 1 534 ? 8.305 2.17 -7.031 1 61.28 534 SER B C 1
ATOM 10333 O O . SER B 1 534 ? 7.523 1.234 -6.84 1 61.28 534 SER B O 1
ATOM 10335 N N . THR B 1 535 ? 8.969 2.33 -8.031 1 81.81 535 THR B N 1
ATOM 10336 C CA . THR B 1 535 ? 9.172 1.263 -9 1 81.81 535 THR B CA 1
ATOM 10337 C C . THR B 1 535 ? 9.961 0.111 -8.383 1 81.81 535 THR B C 1
ATOM 10339 O O . THR B 1 535 ? 11.039 0.319 -7.832 1 81.81 535 THR B O 1
ATOM 10342 N N . GLU B 1 536 ? 9.344 -1.077 -8.352 1 89.75 536 GLU B N 1
ATOM 10343 C CA . GLU B 1 536 ? 10.023 -2.275 -7.875 1 89.75 536 GLU B CA 1
ATOM 10344 C C . GLU B 1 536 ? 11.055 -2.768 -8.891 1 89.75 536 GLU B C 1
ATOM 10346 O O . GLU B 1 536 ? 10.75 -2.891 -10.078 1 89.75 536 GLU B O 1
ATOM 10351 N N . SER B 1 537 ? 12.266 -2.943 -8.391 1 94.75 537 SER B N 1
ATOM 10352 C CA . SER B 1 537 ? 13.312 -3.377 -9.312 1 94.75 537 SER B CA 1
ATOM 10353 C C . SER B 1 537 ? 13.742 -4.812 -9.023 1 94.75 537 SER B C 1
ATOM 10355 O O . SER B 1 537 ? 14.414 -5.441 -9.844 1 94.75 537 SER B O 1
ATOM 10357 N N . LEU B 1 538 ? 13.328 -5.328 -7.844 1 95.69 538 LEU B N 1
ATOM 10358 C CA . LEU B 1 538 ? 13.648 -6.703 -7.473 1 95.69 538 LEU B CA 1
ATOM 10359 C C . LEU B 1 538 ? 12.562 -7.289 -6.582 1 95.69 538 LEU B C 1
ATOM 10361 O O . LEU B 1 538 ? 12.055 -6.613 -5.688 1 95.69 538 LEU B O 1
ATOM 10365 N N . CYS B 1 539 ? 12.141 -8.492 -6.852 1 94.56 539 CYS B N 1
ATOM 10366 C CA . CYS B 1 539 ? 11.164 -9.234 -6.066 1 94.56 539 CYS B CA 1
ATOM 10367 C C . CYS B 1 539 ? 11.688 -10.633 -5.738 1 94.56 539 CYS B C 1
ATOM 10369 O O . CYS B 1 539 ? 12.234 -11.32 -6.602 1 94.56 539 CYS B O 1
ATOM 10371 N N . SER B 1 540 ? 11.539 -10.953 -4.457 1 94.19 540 SER B N 1
ATOM 10372 C CA . SER B 1 540 ? 12.07 -12.242 -4.02 1 94.19 540 SER B CA 1
ATOM 10373 C C . SER B 1 540 ? 11.031 -13.023 -3.227 1 94.19 540 SER B C 1
ATOM 10375 O O . SER B 1 540 ? 10.188 -12.438 -2.549 1 94.19 540 SER B O 1
ATOM 10377 N N . ASP B 1 541 ? 11.023 -14.328 -3.385 1 92.81 541 ASP B N 1
ATOM 10378 C CA . ASP B 1 541 ? 10.242 -15.258 -2.576 1 92.81 541 ASP B CA 1
ATOM 10379 C C . ASP B 1 541 ? 10.773 -16.688 -2.717 1 92.81 541 ASP B C 1
ATOM 10381 O O . ASP B 1 541 ? 11.391 -17.016 -3.727 1 92.81 541 ASP B O 1
ATOM 10385 N N . PHE B 1 542 ? 10.688 -17.453 -1.718 1 92.69 542 PHE B N 1
ATOM 10386 C CA . PHE B 1 542 ? 11.062 -18.859 -1.665 1 92.69 542 PHE B CA 1
ATOM 10387 C C . PHE B 1 542 ? 12.516 -19.047 -2.094 1 92.69 542 PHE B C 1
ATOM 10389 O O . PHE B 1 542 ? 12.836 -20 -2.818 1 92.69 542 PHE B O 1
ATOM 10396 N N . GLY B 1 543 ? 13.32 -18.094 -1.784 1 91.12 543 GLY B N 1
ATOM 10397 C CA . GLY B 1 543 ? 14.75 -18.219 -1.991 1 91.12 543 GLY B CA 1
ATOM 10398 C C . GLY B 1 543 ? 15.188 -17.844 -3.395 1 91.12 543 GLY B C 1
ATOM 10399 O O . GLY B 1 543 ? 16.312 -18.125 -3.799 1 91.12 543 GLY B O 1
ATOM 10400 N N . TRP B 1 544 ? 14.344 -17.297 -4.191 1 95.44 544 TRP B N 1
ATOM 10401 C CA . TRP B 1 544 ? 14.641 -16.844 -5.547 1 95.44 544 TRP B CA 1
ATOM 10402 C C . TRP B 1 544 ? 14.273 -15.375 -5.73 1 95.44 544 TRP B C 1
ATOM 10404 O O . TRP B 1 544 ? 13.43 -14.844 -5.008 1 95.44 544 TRP B O 1
ATOM 10414 N N . SER B 1 545 ? 15.008 -14.711 -6.629 1 96.06 545 SER B N 1
ATOM 10415 C CA . SER B 1 545 ? 14.766 -13.289 -6.883 1 96.06 545 SER B CA 1
ATOM 10416 C C . SER B 1 545 ? 14.703 -13 -8.375 1 96.06 545 SER B C 1
ATOM 10418 O O . SER B 1 545 ? 15.453 -13.578 -9.164 1 96.06 545 SER B O 1
ATOM 10420 N N . VAL B 1 546 ? 13.773 -12.203 -8.781 1 96.94 546 VAL B N 1
ATOM 10421 C CA . VAL B 1 546 ? 13.719 -11.656 -10.133 1 96.94 546 VAL B CA 1
ATOM 10422 C C . VAL B 1 546 ? 14.141 -10.188 -10.109 1 96.94 546 VAL B C 1
ATOM 10424 O O . VAL B 1 546 ? 13.742 -9.43 -9.219 1 96.94 546 VAL B O 1
ATOM 10427 N N . LEU B 1 547 ? 15.055 -9.812 -10.969 1 96.56 547 LEU B N 1
ATOM 10428 C CA . LEU B 1 547 ? 15.562 -8.445 -10.992 1 96.56 547 LEU B CA 1
ATOM 10429 C C . LEU B 1 547 ? 15.531 -7.879 -12.406 1 96.56 547 LEU B C 1
ATOM 10431 O O . LEU B 1 547 ? 15.641 -8.625 -13.383 1 96.56 547 LEU B O 1
ATOM 10435 N N . LEU B 1 548 ? 15.398 -6.605 -12.508 1 96.06 548 LEU B N 1
ATOM 10436 C CA . LEU B 1 548 ? 15.492 -5.91 -13.789 1 96.06 548 LEU B CA 1
ATOM 10437 C C . LEU B 1 548 ? 16.906 -6.039 -14.367 1 96.06 548 LEU B C 1
ATOM 10439 O O . LEU B 1 548 ? 17.875 -6.199 -13.625 1 96.06 548 LEU B O 1
ATOM 10443 N N . ASN B 1 549 ? 16.984 -5.938 -15.625 1 94.94 549 ASN B N 1
ATOM 10444 C CA . ASN B 1 549 ? 18.25 -6.156 -16.312 1 94.94 549 ASN B CA 1
ATOM 10445 C C . ASN B 1 549 ? 19.219 -5.004 -16.094 1 94.94 549 ASN B C 1
ATOM 10447 O O . ASN B 1 549 ? 20.406 -5.117 -16.375 1 94.94 549 ASN B O 1
ATOM 10451 N N . THR B 1 550 ? 18.766 -3.943 -15.484 1 92.75 550 THR B N 1
ATOM 10452 C CA . THR B 1 550 ? 19.578 -2.764 -15.227 1 92.75 550 THR B CA 1
ATOM 10453 C C . THR B 1 550 ? 20.578 -3.029 -14.102 1 92.75 550 THR B C 1
ATOM 10455 O O . THR B 1 550 ? 21.531 -2.277 -13.914 1 92.75 550 THR B O 1
ATOM 10458 N N . TYR B 1 551 ? 20.484 -4.09 -13.359 1 89.62 551 TYR B N 1
ATOM 10459 C CA . TYR B 1 551 ? 21.406 -4.453 -12.297 1 89.62 551 TYR B CA 1
ATOM 10460 C C . TYR B 1 551 ? 22.75 -4.875 -12.867 1 89.62 551 TYR B C 1
ATOM 10462 O O . TYR B 1 551 ? 23.75 -4.938 -12.133 1 89.62 551 TYR B O 1
ATOM 10470 N N . ALA B 1 552 ? 22.938 -5.125 -14.086 1 77.19 552 ALA B N 1
ATOM 10471 C CA . ALA B 1 552 ? 24.172 -5.613 -14.711 1 77.19 552 ALA B CA 1
ATOM 10472 C C . ALA B 1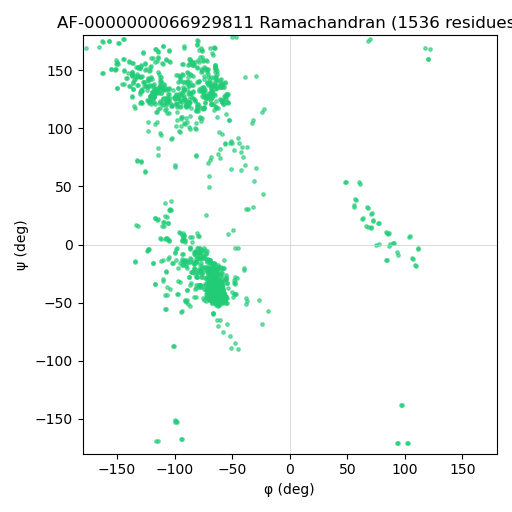 552 ? 25.234 -4.52 -14.742 1 77.19 552 ALA B C 1
ATOM 10474 O O . ALA B 1 552 ? 26.422 -4.805 -14.961 1 77.19 552 ALA B O 1
ATOM 10475 N N . ASP B 1 553 ? 24.984 -3.314 -14.359 1 81.44 553 ASP B N 1
ATOM 10476 C CA . ASP B 1 553 ? 25.922 -2.195 -14.336 1 81.44 553 ASP B CA 1
ATOM 10477 C C . ASP B 1 553 ? 26.656 -2.07 -15.672 1 81.44 553 ASP B C 1
ATOM 10479 O O . ASP B 1 553 ? 27.891 -2.035 -15.711 1 81.44 553 ASP B O 1
ATOM 10483 N N . LEU B 1 554 ? 25.891 -1.994 -16.766 1 87.75 554 LEU B N 1
ATOM 10484 C CA . LEU B 1 554 ? 26.406 -1.915 -18.125 1 87.75 554 LEU B CA 1
ATOM 10485 C C . LEU B 1 554 ? 26.062 -0.573 -18.766 1 87.75 554 LEU B C 1
ATOM 10487 O O . LEU B 1 554 ? 25.312 0.211 -18.188 1 87.75 554 LEU B O 1
ATOM 10491 N N . ASP B 1 555 ? 26.766 -0.375 -19.875 1 93.81 555 ASP B N 1
ATOM 10492 C CA . ASP B 1 555 ? 26.375 0.752 -20.719 1 93.81 555 ASP B CA 1
ATOM 10493 C C . ASP B 1 555 ? 24.922 0.614 -21.172 1 93.81 555 ASP B C 1
ATOM 10495 O O . ASP B 1 555 ? 24.469 -0.485 -21.5 1 93.81 555 ASP B O 1
ATOM 10499 N N . PRO B 1 556 ? 24.203 1.715 -21.125 1 94.62 556 PRO B N 1
ATOM 10500 C CA . PRO B 1 556 ? 22.797 1.623 -21.516 1 94.62 556 PRO B CA 1
ATOM 10501 C C . PRO B 1 556 ? 22.609 1.043 -22.922 1 94.62 556 PRO B C 1
ATOM 10503 O O . PRO B 1 556 ? 21.578 0.438 -23.219 1 94.62 556 PRO B O 1
ATOM 10506 N N . GLY B 1 557 ? 23.5 1.213 -23.812 1 92.94 557 GLY B N 1
ATOM 10507 C CA . GLY B 1 557 ? 23.406 0.652 -25.141 1 92.94 557 GLY B CA 1
ATOM 10508 C C . GLY B 1 557 ? 23.547 -0.859 -25.172 1 92.94 557 GLY B C 1
ATOM 10509 O O . GLY B 1 557 ? 23.203 -1.502 -26.172 1 92.94 557 GLY B O 1
ATOM 10510 N N . ASP B 1 558 ? 24 -1.423 -24.094 1 92.62 558 ASP B N 1
ATOM 10511 C CA . ASP B 1 558 ? 24.219 -2.863 -24.016 1 92.62 558 ASP B CA 1
ATOM 10512 C C . ASP B 1 558 ? 23.156 -3.547 -23.172 1 92.62 558 ASP B C 1
ATOM 10514 O O . ASP B 1 558 ? 23.25 -4.746 -22.906 1 92.62 558 ASP B O 1
ATOM 10518 N N . ILE B 1 559 ? 22.25 -2.826 -22.75 1 93.69 559 ILE B N 1
ATOM 10519 C CA . ILE B 1 559 ? 21.203 -3.381 -21.891 1 93.69 559 ILE B CA 1
ATOM 10520 C C . ILE B 1 559 ? 19.906 -3.504 -22.688 1 93.69 559 ILE B C 1
ATOM 10522 O O . ILE B 1 559 ? 19.453 -2.539 -23.312 1 93.69 559 ILE B O 1
ATOM 10526 N N . ARG B 1 560 ? 19.312 -4.66 -22.703 1 93.31 560 ARG B N 1
ATOM 10527 C CA . ARG B 1 560 ? 17.969 -4.859 -23.203 1 93.31 560 ARG B CA 1
ATOM 10528 C C . ARG B 1 560 ? 16.938 -4.723 -22.094 1 93.31 560 ARG B C 1
ATOM 10530 O O . ARG B 1 560 ? 16.75 -5.645 -21.297 1 93.31 560 ARG B O 1
ATOM 10537 N N . PRO B 1 561 ? 16.25 -3.605 -22.078 1 93.25 561 PRO B N 1
ATOM 10538 C CA . PRO B 1 561 ? 15.375 -3.338 -20.938 1 93.25 561 PRO B CA 1
ATOM 10539 C C . PRO B 1 561 ? 14.164 -4.266 -20.891 1 93.25 561 PRO B C 1
ATOM 10541 O O . PRO B 1 561 ? 13.477 -4.352 -19.859 1 93.25 561 PRO B O 1
ATOM 10544 N N . GLU B 1 562 ? 13.844 -4.996 -22 1 94.88 562 GLU B N 1
ATOM 10545 C CA . GLU B 1 562 ? 12.695 -5.898 -22.047 1 94.88 562 GLU B CA 1
ATOM 10546 C C . GLU B 1 562 ? 12.984 -7.191 -21.281 1 94.88 562 GLU B C 1
ATOM 10548 O O . GLU B 1 562 ? 12.055 -7.926 -20.938 1 94.88 562 GLU B O 1
ATOM 10553 N N . LEU B 1 563 ? 14.266 -7.465 -21.078 1 96.5 563 LEU B N 1
ATOM 10554 C CA . LEU B 1 563 ? 14.656 -8.727 -20.453 1 96.5 563 LEU B CA 1
ATOM 10555 C C . LEU B 1 563 ? 14.797 -8.578 -18.953 1 96.5 563 LEU B C 1
ATOM 10557 O O . LEU B 1 563 ? 14.992 -7.473 -18.453 1 96.5 563 LEU B O 1
ATOM 10561 N N . VAL B 1 564 ? 14.641 -9.703 -18.25 1 97 564 VAL B N 1
ATOM 10562 C CA . VAL B 1 564 ? 14.805 -9.75 -16.797 1 97 564 VAL B CA 1
ATOM 10563 C C . VAL B 1 564 ? 15.781 -10.867 -16.422 1 97 564 VAL B C 1
ATOM 10565 O O . VAL B 1 564 ? 16.125 -11.711 -17.266 1 97 564 VAL B O 1
ATOM 10568 N N . ARG B 1 565 ? 16.25 -10.82 -15.211 1 96.44 565 ARG B N 1
ATOM 10569 C CA . ARG B 1 565 ? 17.141 -11.859 -14.68 1 96.44 565 ARG B CA 1
ATOM 10570 C C . ARG B 1 565 ? 16.516 -12.531 -13.461 1 96.44 565 ARG B C 1
ATOM 10572 O O . ARG B 1 565 ? 15.797 -11.898 -12.695 1 96.44 565 ARG B O 1
ATOM 10579 N N . ILE B 1 566 ? 16.719 -13.797 -13.344 1 97 566 ILE B N 1
ATOM 10580 C CA . ILE B 1 566 ? 16.328 -14.555 -12.156 1 97 566 ILE B CA 1
ATOM 10581 C C . ILE B 1 566 ? 17.578 -15.156 -11.492 1 97 566 ILE B C 1
ATOM 10583 O O . ILE B 1 566 ? 18.438 -15.719 -12.172 1 97 566 ILE B O 1
ATOM 10587 N N . ARG B 1 567 ? 17.688 -14.977 -10.203 1 95.38 567 ARG B N 1
ATOM 10588 C CA . ARG B 1 567 ? 18.812 -15.5 -9.438 1 95.38 567 ARG B CA 1
ATOM 10589 C C . ARG B 1 567 ? 18.328 -16.141 -8.133 1 95.38 567 ARG B C 1
ATOM 10591 O O . ARG B 1 567 ? 17.266 -15.789 -7.621 1 95.38 567 ARG B O 1
ATOM 10598 N N . LYS B 1 568 ? 19.156 -17.031 -7.66 1 94.19 568 LYS B N 1
ATOM 10599 C CA . LYS B 1 568 ? 18.875 -17.625 -6.363 1 94.19 568 LYS B CA 1
ATOM 10600 C C . LYS B 1 568 ? 19.281 -16.703 -5.219 1 94.19 568 LYS B C 1
ATOM 10602 O O . LYS B 1 568 ? 20.312 -16.031 -5.293 1 94.19 568 LYS B O 1
ATOM 10607 N N . GLY B 1 569 ? 18.406 -16.719 -4.25 1 94 569 GLY B N 1
ATOM 10608 C CA . GLY B 1 569 ? 18.75 -15.977 -3.047 1 94 569 GLY B CA 1
ATOM 10609 C C . GLY B 1 569 ? 17.766 -14.875 -2.727 1 94 569 GLY B C 1
ATOM 10610 O O . GLY B 1 569 ? 16.969 -14.484 -3.58 1 94 569 GLY B O 1
ATOM 10611 N N . THR B 1 570 ? 17.797 -14.477 -1.491 1 93.62 570 THR B N 1
ATOM 10612 C CA . THR B 1 570 ? 16.969 -13.391 -0.985 1 93.62 570 THR B CA 1
ATOM 10613 C C . THR B 1 570 ? 17.828 -12.172 -0.629 1 93.62 570 THR B C 1
ATOM 10615 O O . THR B 1 570 ? 18.891 -12.312 -0.039 1 93.62 570 THR B O 1
ATOM 10618 N N . PRO B 1 571 ? 17.391 -10.938 -1.032 1 94.38 571 PRO B N 1
ATOM 10619 C CA . PRO B 1 571 ? 18.172 -9.742 -0.692 1 94.38 571 PRO B CA 1
ATOM 10620 C C . PRO B 1 571 ? 18.453 -9.633 0.803 1 94.38 571 PRO B C 1
ATOM 10622 O O . PRO B 1 571 ? 17.531 -9.625 1.618 1 94.38 571 PRO B O 1
ATOM 10625 N N . THR B 1 572 ? 19.672 -9.57 1.116 1 91.31 572 THR B N 1
ATOM 10626 C CA . THR B 1 572 ? 20.141 -9.516 2.492 1 91.31 572 THR B CA 1
ATOM 10627 C C . THR B 1 572 ? 21.266 -8.492 2.633 1 91.31 572 THR B C 1
ATOM 10629 O O . THR B 1 572 ? 22.234 -8.508 1.861 1 91.31 572 THR B O 1
ATOM 10632 N N . HIS B 1 573 ? 21.125 -7.605 3.561 1 88.31 573 HIS B N 1
ATOM 10633 C CA . HIS B 1 573 ? 22.188 -6.641 3.809 1 88.31 573 HIS B CA 1
ATOM 10634 C C . HIS B 1 573 ? 23.422 -7.324 4.375 1 88.31 573 HIS B C 1
ATOM 10636 O O . HIS B 1 573 ? 23.328 -8.102 5.332 1 88.31 573 HIS B O 1
ATOM 10642 N N . SER B 1 574 ? 24.547 -7.105 3.836 1 84.5 574 SER B N 1
ATOM 10643 C CA . SER B 1 574 ? 25.766 -7.836 4.145 1 84.5 574 SER B CA 1
ATOM 10644 C C . SER B 1 574 ? 26.219 -7.574 5.578 1 84.5 574 SER B C 1
ATOM 10646 O O . SER B 1 574 ? 26.734 -8.477 6.246 1 84.5 574 SER B O 1
ATOM 10648 N N . GLU B 1 575 ? 25.953 -6.406 6.141 1 76.56 575 GLU B N 1
ATOM 10649 C CA . GLU B 1 575 ? 26.453 -6.035 7.457 1 76.56 575 GLU B CA 1
ATOM 10650 C C . GLU B 1 575 ? 25.422 -6.289 8.539 1 76.56 575 GLU B C 1
ATOM 10652 O O . GLU B 1 575 ? 25.734 -6.812 9.609 1 76.56 575 GLU B O 1
ATOM 10657 N N . THR B 1 576 ? 24.203 -5.945 8.227 1 74.62 576 THR B N 1
ATOM 10658 C CA . THR B 1 576 ? 23.172 -6.012 9.258 1 74.62 576 THR B CA 1
ATOM 10659 C C . THR B 1 576 ? 22.406 -7.336 9.18 1 74.62 576 THR B C 1
ATOM 10661 O O . THR B 1 576 ? 21.688 -7.691 10.102 1 74.62 576 THR B O 1
ATOM 10664 N N . GLU B 1 577 ? 22.469 -8.094 8.133 1 79.94 577 GLU B N 1
ATOM 10665 C CA . GLU B 1 577 ? 21.812 -9.375 7.887 1 79.94 577 GLU B CA 1
ATOM 10666 C C . GLU B 1 577 ? 20.297 -9.203 7.801 1 79.94 577 GLU B C 1
ATOM 10668 O O . GLU B 1 577 ? 19.547 -10.172 7.965 1 79.94 577 GLU B O 1
ATOM 10673 N N . GLU B 1 578 ? 19.953 -7.926 7.625 1 84.44 578 GLU B N 1
ATOM 10674 C CA . GLU B 1 578 ? 18.531 -7.676 7.414 1 84.44 578 GLU B CA 1
ATOM 10675 C C . GLU B 1 578 ? 18.062 -8.234 6.07 1 84.44 578 GLU B C 1
ATOM 10677 O O . GLU B 1 578 ? 18.719 -8.039 5.047 1 84.44 578 GLU B O 1
ATOM 10682 N N . ARG B 1 579 ? 16.969 -8.938 6.172 1 88.25 579 ARG B N 1
ATOM 10683 C CA . ARG B 1 579 ? 16.438 -9.547 4.957 1 88.25 579 ARG B CA 1
ATOM 10684 C C . ARG B 1 579 ? 15.117 -8.891 4.555 1 88.25 579 ARG B C 1
ATOM 10686 O O . ARG B 1 579 ? 14.273 -8.609 5.406 1 88.25 579 ARG B O 1
ATOM 10693 N N . LYS B 1 580 ? 15.055 -8.523 3.291 1 88.62 580 LYS B N 1
ATOM 10694 C CA . LYS B 1 580 ? 13.82 -8.008 2.707 1 88.62 580 LYS B CA 1
ATOM 10695 C C . LYS B 1 580 ? 13.477 -8.734 1.41 1 88.62 580 LYS B C 1
ATOM 10697 O O . LYS B 1 580 ? 14.367 -9.273 0.742 1 88.62 580 LYS B O 1
ATOM 10702 N N . MET B 1 581 ? 12.258 -8.789 1.045 1 90.38 581 MET B N 1
ATOM 10703 C CA . MET B 1 581 ? 11.812 -9.547 -0.12 1 90.38 581 MET B CA 1
ATOM 10704 C C . MET B 1 581 ? 11.766 -8.664 -1.361 1 90.38 581 MET B C 1
ATOM 10706 O O . MET B 1 581 ? 11.617 -9.164 -2.479 1 90.38 581 MET B O 1
ATOM 10710 N N . ARG B 1 582 ? 11.969 -7.348 -1.18 1 91.88 582 ARG B N 1
ATOM 10711 C CA . ARG B 1 582 ? 11.836 -6.438 -2.314 1 91.88 582 ARG B CA 1
ATOM 10712 C C . ARG B 1 582 ? 12.859 -5.312 -2.242 1 91.88 582 ARG B C 1
ATOM 10714 O O . ARG B 1 582 ? 13.328 -4.965 -1.156 1 91.88 582 ARG B O 1
ATOM 10721 N N . ILE B 1 583 ? 13.242 -4.871 -3.396 1 92.94 583 ILE B N 1
ATOM 10722 C CA . ILE B 1 583 ? 13.992 -3.629 -3.529 1 92.94 583 ILE B CA 1
ATOM 10723 C C . ILE B 1 583 ? 13.234 -2.658 -4.426 1 92.94 583 ILE B C 1
ATOM 10725 O O . ILE B 1 583 ? 12.789 -3.027 -5.52 1 92.94 583 ILE B O 1
ATOM 10729 N N . VAL B 1 584 ? 13 -1.464 -3.969 1 90.94 584 VAL B N 1
ATOM 10730 C CA . VAL B 1 584 ? 12.289 -0.439 -4.727 1 90.94 584 VAL B CA 1
ATOM 10731 C C . VAL B 1 584 ? 13.203 0.769 -4.941 1 90.94 584 VAL B C 1
ATOM 10733 O O . VAL B 1 584 ? 14.203 0.929 -4.238 1 90.94 584 VAL B O 1
ATOM 10736 N N . ASP B 1 585 ? 12.82 1.584 -5.965 1 89.94 585 ASP B N 1
ATOM 10737 C CA . ASP B 1 585 ? 13.578 2.803 -6.238 1 89.94 585 ASP B CA 1
ATOM 10738 C C . ASP B 1 585 ? 13.406 3.82 -5.113 1 89.94 585 ASP B C 1
ATOM 10740 O O . ASP B 1 585 ? 12.305 3.984 -4.582 1 89.94 585 ASP B O 1
ATOM 10744 N N . GLY B 1 586 ? 14.516 4.332 -4.684 1 80.44 586 GLY B N 1
ATOM 10745 C CA . GLY B 1 586 ? 14.461 5.414 -3.717 1 80.44 586 GLY B CA 1
ATOM 10746 C C . GLY B 1 586 ? 14.289 6.781 -4.355 1 80.44 586 GLY B C 1
ATOM 10747 O O . GLY B 1 586 ? 14.484 6.934 -5.562 1 80.44 586 GLY B O 1
ATOM 10748 N N . ASN B 1 587 ? 13.703 7.691 -3.529 1 62.47 587 ASN B N 1
ATOM 10749 C CA . ASN B 1 587 ? 13.578 9.07 -3.994 1 62.47 587 ASN B CA 1
ATOM 10750 C C . ASN B 1 587 ? 14.742 9.93 -3.51 1 62.47 587 ASN B C 1
ATOM 10752 O O . ASN B 1 587 ? 15.219 9.758 -2.389 1 62.47 587 ASN B O 1
ATOM 10756 N N . ALA B 1 588 ? 15.758 10.211 -4.457 1 56.72 588 ALA B N 1
ATOM 10757 C CA . ALA B 1 588 ? 16.906 10.992 -3.992 1 56.72 588 ALA B CA 1
ATOM 10758 C C . ALA B 1 588 ? 16.609 12.492 -4.086 1 56.72 588 ALA B C 1
ATOM 10760 O O . ALA B 1 588 ? 15.859 12.93 -4.961 1 56.72 588 ALA B O 1
ATOM 10761 N N . VAL B 1 589 ? 16.891 13.148 -2.9 1 48.69 589 VAL B N 1
ATOM 10762 C CA . VAL B 1 589 ? 16.953 14.602 -2.898 1 48.69 589 VAL B CA 1
ATOM 10763 C C . VAL B 1 589 ? 18.094 15.078 -3.799 1 48.69 589 VAL B C 1
ATOM 10765 O O . VAL B 1 589 ? 19.203 14.539 -3.746 1 48.69 589 VAL B O 1
ATOM 10768 N N . GLU B 1 590 ? 17.75 15.656 -4.914 1 47.56 590 GLU B N 1
ATOM 10769 C CA . GLU B 1 590 ? 18.781 16.266 -5.762 1 47.56 590 GLU B CA 1
ATOM 10770 C C . GLU B 1 590 ? 19.766 17.078 -4.934 1 47.56 590 GLU B C 1
ATOM 10772 O O . GLU B 1 590 ? 19.359 17.984 -4.191 1 47.56 590 GLU B O 1
ATOM 10777 N N . ARG B 1 591 ? 20.859 16.516 -4.375 1 43.66 591 ARG B N 1
ATOM 10778 C CA . ARG B 1 591 ? 21.875 17.25 -3.645 1 43.66 591 ARG B CA 1
ATOM 10779 C C . ARG B 1 591 ? 22.391 18.438 -4.465 1 43.66 591 ARG B C 1
ATOM 10781 O O . ARG B 1 591 ? 22.719 19.484 -3.914 1 43.66 591 ARG B O 1
ATOM 10788 N N . SER B 1 592 ? 23.297 18.109 -5.438 1 45.44 592 SER B N 1
ATOM 10789 C CA . SER B 1 592 ? 24.25 19.094 -5.938 1 45.44 592 SER B CA 1
ATOM 10790 C C . SER B 1 592 ? 23.578 20.109 -6.844 1 45.44 592 SER B C 1
ATOM 10792 O O . SER B 1 592 ? 22.516 19.859 -7.406 1 45.44 592 SER B O 1
ATOM 10794 N N . ALA B 1 593 ? 24.266 21.203 -6.77 1 42.47 593 ALA B N 1
ATOM 10795 C CA . ALA B 1 593 ? 24.094 22.406 -7.578 1 42.47 593 ALA B CA 1
ATOM 10796 C C . ALA B 1 593 ? 23.859 22.062 -9.039 1 42.47 593 ALA B C 1
ATOM 10798 O O . ALA B 1 593 ? 24.641 21.328 -9.648 1 42.47 593 ALA B O 1
ATOM 10799 N N . LYS B 1 594 ? 22.781 21.719 -9.414 1 46 594 LYS B N 1
ATOM 10800 C CA . LYS B 1 594 ? 22.5 21.547 -10.836 1 46 594 LYS B CA 1
ATOM 10801 C C . LYS B 1 594 ? 23.141 22.672 -11.664 1 46 594 LYS B C 1
ATOM 10803 O O . LYS B 1 594 ? 22.984 23.844 -11.336 1 46 594 LYS B O 1
ATOM 10808 N N . SER B 1 595 ? 24.391 22.578 -12.031 1 45.38 595 SER B N 1
ATOM 10809 C CA . SER B 1 595 ? 24.812 23.562 -13.016 1 45.38 595 SER B CA 1
ATOM 10810 C C . SER B 1 595 ? 23.969 23.469 -14.289 1 45.38 595 SER B C 1
ATOM 10812 O O . SER B 1 595 ? 23.922 22.406 -14.914 1 45.38 595 SER B O 1
ATOM 10814 N N . TYR B 1 596 ? 23.016 24.219 -14.391 1 48.28 596 TYR B N 1
ATOM 10815 C CA . TYR B 1 596 ? 22.062 24.328 -15.492 1 48.28 596 TYR B CA 1
ATOM 10816 C C . TYR B 1 596 ? 22.703 24.984 -16.703 1 48.28 596 TYR B C 1
ATOM 10818 O O . TYR B 1 596 ? 22.016 25.594 -17.531 1 48.28 596 TYR B O 1
ATOM 10826 N N . VAL B 1 597 ? 24.125 24.891 -16.859 1 53.12 597 VAL B N 1
ATOM 10827 C CA . VAL B 1 597 ? 24.625 25.594 -18.031 1 53.12 597 VAL B CA 1
ATOM 10828 C C . VAL B 1 597 ? 24.672 24.641 -19.219 1 53.12 597 VAL B C 1
ATOM 10830 O O . VAL B 1 597 ? 25.109 23.5 -19.094 1 53.12 597 VAL B O 1
ATOM 10833 N N . TYR B 1 598 ? 24.062 25 -20.375 1 56.78 598 TYR B N 1
ATOM 10834 C CA . TYR B 1 598 ? 24 24.172 -21.578 1 56.78 598 TYR B CA 1
ATOM 10835 C C . TYR B 1 598 ? 24.781 24.812 -22.719 1 56.78 598 TYR B C 1
ATOM 10837 O O . TYR B 1 598 ? 24.219 25.578 -23.516 1 56.78 598 TYR B O 1
ATOM 10845 N N . PRO B 1 599 ? 26.078 24.578 -22.688 1 61 599 PRO B N 1
ATOM 10846 C CA . PRO B 1 599 ? 26.781 25.141 -23.844 1 61 599 PRO B CA 1
ATOM 10847 C C . PRO B 1 599 ? 26.359 24.5 -25.156 1 61 599 PRO B C 1
ATOM 10849 O O . PRO B 1 599 ? 26.172 23.281 -25.234 1 61 599 PRO B O 1
ATOM 10852 N N . VAL B 1 600 ? 25.891 25.281 -26.141 1 63.91 600 VAL B N 1
ATOM 10853 C CA . VAL B 1 600 ? 25.5 24.859 -27.484 1 63.91 600 VAL B CA 1
ATOM 10854 C C . VAL B 1 600 ? 26.641 25.109 -28.469 1 63.91 600 VAL B C 1
ATOM 10856 O O . VAL B 1 600 ? 27.25 26.188 -28.438 1 63.91 600 VAL B O 1
ATOM 10859 N N . GLU B 1 601 ? 27.156 24.094 -28.969 1 65.62 601 GLU B N 1
ATOM 10860 C CA . GLU B 1 601 ? 28.031 24.281 -30.125 1 65.62 601 GLU B CA 1
ATOM 10861 C C . GLU B 1 601 ? 27.219 24.422 -31.406 1 65.62 601 GLU B C 1
ATOM 10863 O O . GLU B 1 601 ? 26.438 23.531 -31.766 1 65.62 601 GLU B O 1
ATOM 10868 N N . ILE B 1 602 ? 27.219 25.688 -31.766 1 64.88 602 ILE B N 1
ATOM 10869 C CA . ILE B 1 602 ? 26.562 25.969 -33.031 1 64.88 602 ILE B CA 1
ATOM 10870 C C . ILE B 1 602 ? 27.609 25.984 -34.156 1 64.88 602 ILE B C 1
ATOM 10872 O O . ILE B 1 602 ? 28.594 26.703 -34.062 1 64.88 602 ILE B O 1
ATOM 10876 N N . GLY B 1 603 ? 27.625 24.906 -35.094 1 63.34 603 GLY B N 1
ATOM 10877 C CA . GLY B 1 603 ? 28.516 24.859 -36.25 1 63.34 603 GLY B CA 1
ATOM 10878 C C . GLY B 1 603 ? 28.281 23.656 -37.125 1 63.34 603 GLY B C 1
ATOM 10879 O O . GLY B 1 603 ? 27.484 22.781 -36.781 1 63.34 603 GLY B O 1
ATOM 10880 N N . PRO B 1 604 ? 28.859 23.672 -38.219 1 70.25 604 PRO B N 1
ATOM 10881 C CA . PRO B 1 604 ? 28.672 22.609 -39.219 1 70.25 604 PRO B CA 1
ATOM 10882 C C . PRO B 1 604 ? 29.359 21.312 -38.812 1 70.25 604 PRO B C 1
ATOM 10884 O O . PRO B 1 604 ? 29.094 20.266 -39.438 1 70.25 604 PRO B O 1
ATOM 10887 N N . GLU B 1 605 ? 30.25 21.406 -37.75 1 78.69 605 GLU B N 1
ATOM 10888 C CA . GLU B 1 605 ? 30.984 20.219 -37.375 1 78.69 605 GLU B CA 1
ATOM 10889 C C . GLU B 1 605 ? 31.109 20.109 -35.844 1 78.69 605 GLU B C 1
ATOM 10891 O O . GLU B 1 605 ? 30.984 21.109 -35.125 1 78.69 605 GLU B O 1
ATOM 10896 N N . TYR B 1 606 ? 31.125 18.891 -35.406 1 80.12 606 TYR B N 1
ATOM 10897 C CA . TYR B 1 606 ? 31.375 18.688 -33.969 1 80.12 606 TYR B CA 1
ATOM 10898 C C . TYR B 1 606 ? 32.406 17.578 -33.75 1 80.12 606 TYR B C 1
ATOM 10900 O O . TYR B 1 606 ? 32.625 16.766 -34.656 1 80.12 606 TYR B O 1
ATOM 10908 N N . THR B 1 607 ? 33.125 17.625 -32.656 1 81.56 607 THR B N 1
ATOM 10909 C CA . THR B 1 607 ? 34 16.547 -32.188 1 81.56 607 THR B CA 1
ATOM 10910 C C . THR B 1 607 ? 33.344 15.781 -31.047 1 81.56 607 THR B C 1
ATOM 10912 O O . THR B 1 607 ? 33.031 16.359 -30.016 1 81.56 607 THR B O 1
ATOM 10915 N N . PRO B 1 608 ? 33.156 14.516 -31.344 1 82.19 608 PRO B N 1
ATOM 10916 C CA . PRO B 1 608 ? 32.594 13.703 -30.266 1 82.19 608 PRO B CA 1
ATOM 10917 C C . PRO B 1 608 ? 33.438 13.688 -29 1 82.19 608 PRO B C 1
ATOM 10919 O O . PRO B 1 608 ? 34.656 13.445 -29.078 1 82.19 608 PRO B O 1
ATOM 10922 N N . ARG B 1 609 ? 32.969 14.031 -27.891 1 82.75 609 ARG B N 1
ATOM 10923 C CA . ARG B 1 609 ? 33.656 14.055 -26.609 1 82.75 609 ARG B CA 1
ATOM 10924 C C . ARG B 1 609 ? 32.656 14.109 -25.453 1 82.75 609 ARG B C 1
ATOM 10926 O O . ARG B 1 609 ? 31.438 14.156 -25.672 1 82.75 609 ARG B O 1
ATOM 10933 N N . THR B 1 610 ? 33.156 14.016 -24.281 1 85.62 610 THR B N 1
ATOM 10934 C CA . THR B 1 610 ? 32.312 14.109 -23.094 1 85.62 610 THR B CA 1
ATOM 10935 C C . THR B 1 610 ? 32.656 15.367 -22.297 1 85.62 610 THR B C 1
ATOM 10937 O O . THR B 1 610 ? 33.75 15.875 -22.359 1 85.62 610 THR B O 1
ATOM 10940 N N . PHE B 1 611 ? 31.703 15.891 -21.672 1 82 611 PHE B N 1
ATOM 10941 C CA . PHE B 1 611 ? 31.922 17.109 -20.906 1 82 611 PHE B CA 1
ATOM 10942 C C . PHE B 1 611 ? 32.281 16.781 -19.453 1 82 611 PHE B C 1
ATOM 10944 O O . PHE B 1 611 ? 32.656 17.672 -18.688 1 82 611 PHE B O 1
ATOM 10951 N N . ALA B 1 612 ? 32.062 15.539 -19.094 1 86.62 612 ALA B N 1
ATOM 10952 C CA . ALA B 1 612 ? 32.375 15.117 -17.719 1 86.62 612 ALA B CA 1
ATOM 10953 C C . ALA B 1 612 ? 32.75 13.641 -17.672 1 86.62 612 ALA B C 1
ATOM 10955 O O . ALA B 1 612 ? 32.531 12.898 -18.641 1 86.62 612 ALA B O 1
ATOM 10956 N N . ASN B 1 613 ? 33.438 13.281 -16.625 1 90.44 613 ASN B N 1
ATOM 10957 C CA . ASN B 1 613 ? 33.812 11.891 -16.375 1 90.44 613 ASN B CA 1
ATOM 10958 C C . ASN B 1 613 ? 33.312 11.406 -15.016 1 90.44 613 ASN B C 1
ATOM 10960 O O . ASN B 1 613 ? 33.344 12.156 -14.039 1 90.44 613 ASN B O 1
ATOM 10964 N N . CYS B 1 614 ? 32.906 10.188 -15.094 1 91.56 614 CYS B N 1
ATOM 10965 C CA . CYS B 1 614 ? 32.469 9.578 -13.844 1 91.56 614 CYS B CA 1
ATOM 10966 C C . CYS B 1 614 ? 33.656 9.305 -12.93 1 91.56 614 CYS B C 1
ATOM 10968 O O . CYS B 1 614 ? 34.656 8.742 -13.359 1 91.56 614 CYS B O 1
ATOM 10970 N N . THR B 1 615 ? 33.5 9.766 -11.672 1 90.88 615 THR B N 1
ATOM 10971 C CA . THR B 1 615 ? 34.562 9.586 -10.711 1 90.88 615 THR B CA 1
ATOM 10972 C C . THR B 1 615 ? 34.25 8.484 -9.719 1 90.88 615 THR B C 1
ATOM 10974 O O . THR B 1 615 ? 35.125 7.773 -9.25 1 90.88 615 THR B O 1
ATOM 10977 N N . SER B 1 616 ? 33 8.445 -9.359 1 88.44 616 SER B N 1
ATOM 10978 C CA . SER B 1 616 ? 32.625 7.434 -8.383 1 88.44 616 SER B CA 1
ATOM 10979 C C . SER B 1 616 ? 31.141 7.078 -8.5 1 88.44 616 SER B C 1
ATOM 10981 O O . SER B 1 616 ? 30.344 7.871 -9.016 1 88.44 616 SER B O 1
ATOM 10983 N N . LYS B 1 617 ? 30.891 5.832 -8.117 1 88.62 617 LYS B N 1
ATOM 10984 C CA . LYS B 1 617 ? 29.531 5.309 -7.988 1 88.62 617 LYS B CA 1
ATOM 10985 C C . LYS B 1 617 ? 29.297 4.754 -6.586 1 88.62 617 LYS B C 1
ATOM 10987 O O . LYS B 1 617 ? 30.078 3.943 -6.09 1 88.62 617 LYS B O 1
ATOM 10992 N N . LYS B 1 618 ? 28.234 5.312 -5.98 1 82.94 618 LYS B N 1
ATOM 10993 C CA . LYS B 1 618 ? 27.875 4.793 -4.664 1 82.94 618 LYS B CA 1
ATOM 10994 C C . LYS B 1 618 ? 26.391 4.457 -4.594 1 82.94 618 LYS B C 1
ATOM 10996 O O . LYS B 1 618 ? 25.547 5.242 -5.027 1 82.94 618 LYS B O 1
ATOM 11001 N N . GLU B 1 619 ? 26.125 3.289 -4.121 1 86.25 619 GLU B N 1
ATOM 11002 C CA . GLU B 1 619 ? 24.75 2.85 -3.934 1 86.25 619 GLU B CA 1
ATOM 11003 C C . GLU B 1 619 ? 24.312 2.977 -2.475 1 86.25 619 GLU B C 1
ATOM 11005 O O . GLU B 1 619 ? 25.031 2.537 -1.572 1 86.25 619 GLU B O 1
ATOM 11010 N N . TYR B 1 620 ? 23.203 3.643 -2.291 1 79.56 620 TYR B N 1
ATOM 11011 C CA . TYR B 1 620 ? 22.656 3.809 -0.948 1 79.56 620 TYR B CA 1
ATOM 11012 C C . TYR B 1 620 ? 21.359 3.008 -0.781 1 79.56 620 TYR B C 1
ATOM 11014 O O . TYR B 1 620 ? 20.531 2.955 -1.692 1 79.56 620 TYR B O 1
ATOM 11022 N N . TYR B 1 621 ? 21.344 2.354 0.374 1 80.44 621 TYR B N 1
ATOM 11023 C CA . TYR B 1 621 ? 20.141 1.584 0.687 1 80.44 621 TYR B CA 1
ATOM 11024 C C . TYR B 1 621 ? 19.484 2.096 1.961 1 80.44 621 TYR B C 1
ATOM 11026 O O . TYR B 1 621 ? 20.156 2.449 2.924 1 80.44 621 TYR B O 1
ATOM 11034 N N . THR B 1 622 ? 18.203 2.332 1.875 1 78 622 THR B N 1
ATOM 11035 C CA . THR B 1 622 ? 17.406 2.604 3.064 1 78 622 THR B CA 1
ATOM 11036 C C . THR B 1 622 ? 16.422 1.459 3.336 1 78 622 THR B C 1
ATOM 11038 O O . THR B 1 622 ? 15.891 0.859 2.4 1 78 622 THR B O 1
ATOM 11041 N N . THR B 1 623 ? 16.297 1.147 4.621 1 78.44 623 THR B N 1
ATOM 11042 C CA . THR B 1 623 ? 15.422 0.046 5 1 78.44 623 THR B CA 1
ATOM 11043 C C . THR B 1 623 ? 14.023 0.56 5.344 1 78.44 623 THR B C 1
ATOM 11045 O O . THR B 1 623 ? 13.883 1.574 6.027 1 78.44 623 THR B O 1
ATOM 11048 N N . LEU B 1 624 ? 13.016 -0.081 4.742 1 77.81 624 LEU B N 1
ATOM 11049 C CA . LEU B 1 624 ? 11.625 0.13 5.105 1 77.81 624 LEU B CA 1
ATOM 11050 C C . LEU B 1 624 ? 11.016 -1.137 5.703 1 77.81 624 LEU B C 1
ATOM 11052 O O . LEU B 1 624 ? 11.742 -2.059 6.082 1 77.81 624 LEU B O 1
ATOM 11056 N N . SER B 1 625 ? 9.75 -1.187 5.871 1 70.69 625 SER B N 1
ATOM 11057 C CA . SER B 1 625 ? 9.102 -2.303 6.547 1 70.69 625 SER B CA 1
ATOM 11058 C C . SER B 1 625 ? 9.195 -3.582 5.719 1 70.69 625 SER B C 1
ATOM 11060 O O . SER B 1 625 ? 9.453 -4.66 6.262 1 70.69 625 SER B O 1
ATOM 11062 N N . TYR B 1 626 ? 9.016 -3.441 4.434 1 75.06 626 TYR B N 1
ATOM 11063 C CA . TYR B 1 626 ? 8.906 -4.652 3.631 1 75.06 626 TYR B CA 1
ATOM 11064 C C . TYR B 1 626 ? 9.945 -4.668 2.516 1 75.06 626 TYR B C 1
ATOM 11066 O O . TYR B 1 626 ? 10.109 -5.676 1.829 1 75.06 626 TYR B O 1
ATOM 11074 N N . GLU B 1 627 ? 10.68 -3.545 2.391 1 86.44 627 GLU B N 1
ATOM 11075 C CA . GLU B 1 627 ? 11.547 -3.424 1.223 1 86.44 627 GLU B CA 1
ATOM 11076 C C . GLU B 1 627 ? 12.789 -2.598 1.541 1 86.44 627 GLU B C 1
ATOM 11078 O O . GLU B 1 627 ? 12.812 -1.857 2.527 1 86.44 627 GLU B O 1
ATOM 11083 N N . PHE B 1 628 ? 13.836 -2.877 0.732 1 87.12 628 PHE B N 1
ATOM 11084 C CA . PHE B 1 628 ? 14.953 -1.94 0.642 1 87.12 628 PHE B CA 1
ATOM 11085 C C . PHE B 1 628 ? 14.688 -0.879 -0.418 1 87.12 628 PHE B C 1
ATOM 11087 O O . PHE B 1 628 ? 14.125 -1.177 -1.475 1 87.12 628 PHE B O 1
ATOM 11094 N N . GLN B 1 629 ? 14.977 0.309 -0.099 1 86.25 629 GLN B N 1
ATOM 11095 C CA . GLN B 1 629 ? 15.008 1.357 -1.113 1 86.25 629 GLN B CA 1
ATOM 11096 C C . GLN B 1 629 ? 16.438 1.636 -1.564 1 86.25 629 GLN B C 1
ATOM 11098 O O . GLN B 1 629 ? 17.344 1.807 -0.735 1 86.25 629 GLN B O 1
ATOM 11103 N N . SER B 1 630 ? 16.641 1.564 -2.848 1 88.94 630 SER B N 1
ATOM 11104 C CA . SER B 1 630 ? 17.984 1.746 -3.381 1 88.94 630 SER B CA 1
ATOM 11105 C C . SER B 1 630 ? 18.047 2.965 -4.293 1 88.94 630 SER B C 1
ATOM 11107 O O . SER B 1 630 ? 17.125 3.234 -5.055 1 88.94 630 SER B O 1
ATOM 11109 N N . ILE B 1 631 ? 19.141 3.746 -4.156 1 86.75 631 ILE B N 1
ATOM 11110 C CA . ILE B 1 631 ? 19.438 4.875 -5.031 1 86.75 631 ILE B CA 1
ATOM 11111 C C . ILE B 1 631 ? 20.938 4.898 -5.355 1 86.75 631 ILE B C 1
ATOM 11113 O O . ILE B 1 631 ? 21.766 4.609 -4.496 1 86.75 631 ILE B O 1
ATOM 11117 N N . LEU B 1 632 ? 21.234 5.121 -6.57 1 88.5 632 LEU B N 1
ATOM 11118 C CA . LEU B 1 632 ? 22.625 5.234 -7.027 1 88.5 632 LEU B CA 1
ATOM 11119 C C . LEU B 1 632 ? 23.031 6.699 -7.156 1 88.5 632 LEU B C 1
ATOM 11121 O O . LEU B 1 632 ? 22.328 7.492 -7.777 1 88.5 632 LEU B O 1
ATOM 11125 N N . PHE B 1 633 ? 24.172 6.992 -6.531 1 84.25 633 PHE B N 1
ATOM 11126 C CA . PHE B 1 633 ? 24.781 8.305 -6.699 1 84.25 633 PHE B CA 1
ATOM 11127 C C . PHE B 1 633 ? 26.031 8.219 -7.559 1 84.25 633 PHE B C 1
ATOM 11129 O O . PHE B 1 633 ? 27 7.551 -7.184 1 84.25 633 PHE B O 1
ATOM 11136 N N . ILE B 1 634 ? 25.922 8.891 -8.672 1 88.62 634 ILE B N 1
ATOM 11137 C CA . ILE B 1 634 ? 27.078 8.953 -9.555 1 88.62 634 ILE B CA 1
ATOM 11138 C C . ILE B 1 634 ? 27.719 10.336 -9.477 1 88.62 634 ILE B C 1
ATOM 11140 O O . ILE B 1 634 ? 27.047 11.352 -9.711 1 88.62 634 ILE B O 1
ATOM 11144 N N . SER B 1 635 ? 28.938 10.375 -9.156 1 86.69 635 SER B N 1
ATOM 11145 C CA . SER B 1 635 ? 29.688 11.633 -9.094 1 86.69 635 SER B CA 1
ATOM 11146 C C . SER B 1 635 ? 30.484 11.875 -10.375 1 86.69 635 SER B C 1
ATOM 11148 O O . SER B 1 635 ? 31.094 10.953 -10.914 1 86.69 635 SER B O 1
ATOM 11150 N N . PHE B 1 636 ? 30.422 13.102 -10.891 1 87.31 636 PHE B N 1
ATOM 11151 C CA . PHE B 1 636 ? 31.109 13.484 -12.125 1 87.31 636 PHE B CA 1
ATOM 11152 C C . PHE B 1 636 ? 32.094 14.633 -11.875 1 87.31 636 PHE B C 1
ATOM 11154 O O . PHE B 1 636 ? 31.844 15.477 -11.016 1 87.31 636 PHE B O 1
ATOM 11161 N N . GLU B 1 637 ? 33.188 14.562 -12.578 1 89.62 637 GLU B N 1
ATOM 11162 C CA . GLU B 1 637 ? 34.094 15.703 -12.703 1 89.62 637 GLU B CA 1
ATOM 11163 C C . GLU B 1 637 ? 34 16.312 -14.109 1 89.62 637 GLU B C 1
ATOM 11165 O O . GLU B 1 637 ? 34.25 15.617 -15.102 1 89.62 637 GLU B O 1
ATOM 11170 N N . SER B 1 638 ? 33.688 17.531 -14.125 1 85.31 638 SER B N 1
ATOM 11171 C CA . SER B 1 638 ? 33.469 18.172 -15.422 1 85.31 638 SER B CA 1
ATOM 11172 C C . SER B 1 638 ? 34.812 18.625 -16.016 1 85.31 638 SER B C 1
ATOM 11174 O O . SER B 1 638 ? 35.812 18.75 -15.305 1 85.31 638 SER B O 1
ATOM 11176 N N . THR B 1 639 ? 34.781 18.766 -17.297 1 86.12 639 THR B N 1
ATOM 11177 C CA . THR B 1 639 ? 35.938 19.266 -18.016 1 86.12 639 THR B CA 1
ATOM 11178 C C . THR B 1 639 ? 36.094 20.766 -17.844 1 86.12 639 THR B C 1
ATOM 11180 O O . THR B 1 639 ? 35.125 21.438 -17.438 1 86.12 639 THR B O 1
ATOM 11183 N N . ARG B 1 640 ? 37.188 21.281 -18.188 1 84.56 640 ARG B N 1
ATOM 11184 C CA . ARG B 1 640 ? 37.469 22.719 -18.094 1 84.56 640 ARG B CA 1
ATOM 11185 C C . ARG B 1 640 ? 36.531 23.516 -19.016 1 84.56 640 ARG B C 1
ATOM 11187 O O . ARG B 1 640 ? 36.125 24.609 -18.688 1 84.56 640 ARG B O 1
ATOM 11194 N N . GLU B 1 641 ? 36.312 22.906 -20.156 1 79.75 641 GLU B N 1
ATOM 11195 C CA . GLU B 1 641 ? 35.438 23.562 -21.109 1 79.75 641 GLU B CA 1
ATOM 11196 C C . GLU B 1 641 ? 34.062 23.828 -20.5 1 79.75 641 GLU B C 1
ATOM 11198 O O . GLU B 1 641 ? 33.5 24.938 -20.641 1 79.75 641 GLU B O 1
ATOM 11203 N N . TRP B 1 642 ? 33.562 22.953 -19.828 1 78.5 642 TRP B N 1
ATOM 11204 C CA . TRP B 1 642 ? 32.25 23.078 -19.188 1 78.5 642 TRP B CA 1
ATOM 11205 C C . TRP B 1 642 ? 32.281 24.062 -18.031 1 78.5 642 TRP B C 1
ATOM 11207 O O . TRP B 1 642 ? 31.359 24.828 -17.812 1 78.5 642 TRP B O 1
ATOM 11217 N N . GLN B 1 643 ? 33.406 24.031 -17.375 1 77.38 643 GLN B N 1
ATOM 11218 C CA . GLN B 1 643 ? 33.562 24.938 -16.25 1 77.38 643 GLN B CA 1
ATOM 11219 C C . GLN B 1 643 ? 33.625 26.391 -16.703 1 77.38 643 GLN B C 1
ATOM 11221 O O . GLN B 1 643 ? 33.094 27.281 -16.031 1 77.38 643 GLN B O 1
ATOM 11226 N N . ASP B 1 644 ? 34.156 26.578 -17.797 1 75.94 644 ASP B N 1
ATOM 11227 C CA . ASP B 1 644 ? 34.281 27.922 -18.344 1 75.94 644 ASP B CA 1
ATOM 11228 C C . ASP B 1 644 ? 32.938 28.5 -18.703 1 75.94 644 ASP B C 1
ATOM 11230 O O . ASP B 1 644 ? 32.75 29.719 -18.75 1 75.94 644 ASP B O 1
ATOM 11234 N N . HIS B 1 645 ? 32.031 27.594 -18.938 1 72 645 HIS B N 1
ATOM 11235 C CA . HIS B 1 645 ? 30.688 28.047 -19.281 1 72 645 HIS B CA 1
ATOM 11236 C C . HIS B 1 645 ? 29.812 28.156 -18.031 1 72 645 HIS B C 1
ATOM 11238 O O . HIS B 1 645 ? 28.594 28.25 -18.125 1 72 645 HIS B O 1
ATOM 11244 N N . GLY B 1 646 ? 30.406 27.953 -16.875 1 68.06 646 GLY B N 1
ATOM 11245 C CA . GLY B 1 646 ? 29.672 28.172 -15.641 1 68.06 646 GLY B CA 1
ATOM 11246 C C . GLY B 1 646 ? 29.25 26.875 -14.977 1 68.06 646 GLY B C 1
ATOM 11247 O O . GLY B 1 646 ? 28.484 26.891 -14.008 1 68.06 646 GLY B O 1
ATOM 11248 N N . GLY B 1 647 ? 29.766 25.828 -15.57 1 70.25 647 GLY B N 1
ATOM 11249 C CA . GLY B 1 647 ? 29.438 24.562 -14.938 1 70.25 647 GLY B CA 1
ATOM 11250 C C . GLY B 1 647 ? 30.234 24.281 -13.68 1 70.25 647 GLY B C 1
ATOM 11251 O O . GLY B 1 647 ? 31.344 24.797 -13.531 1 70.25 647 GLY B O 1
ATOM 11252 N N . SER B 1 648 ? 29.609 23.562 -12.742 1 74.5 648 SER B N 1
ATOM 11253 C CA . SER B 1 648 ? 30.312 23.188 -11.523 1 74.5 648 SER B CA 1
ATOM 11254 C C . SER B 1 648 ? 31.375 22.141 -11.805 1 74.5 648 SER B C 1
ATOM 11256 O O . SER B 1 648 ? 31.219 21.297 -12.703 1 74.5 648 SER B O 1
ATOM 11258 N N . LYS B 1 649 ? 32.406 22.234 -11.141 1 79.69 649 LYS B N 1
ATOM 11259 C CA . LYS B 1 649 ? 33.5 21.281 -11.297 1 79.69 649 LYS B CA 1
ATOM 11260 C C . LYS B 1 649 ? 33.031 19.859 -10.969 1 79.69 649 LYS B C 1
ATOM 11262 O O . LYS B 1 649 ? 33.406 18.906 -11.641 1 79.69 649 LYS B O 1
ATOM 11267 N N . TYR B 1 650 ? 32.25 19.828 -9.883 1 81.69 650 TYR B N 1
ATOM 11268 C CA . TYR B 1 650 ? 31.734 18.531 -9.484 1 81.69 650 TYR B CA 1
ATOM 11269 C C . TYR B 1 650 ? 30.219 18.547 -9.414 1 81.69 650 TYR B C 1
ATOM 11271 O O . TYR B 1 650 ? 29.625 19.562 -9.023 1 81.69 650 TYR B O 1
ATOM 11279 N N . PHE B 1 651 ? 29.578 17.453 -9.984 1 78.31 651 PHE B N 1
ATOM 11280 C CA . PHE B 1 651 ? 28.141 17.297 -9.82 1 78.31 651 PHE B CA 1
ATOM 11281 C C . PHE B 1 651 ? 27.75 15.836 -9.664 1 78.31 651 PHE B C 1
ATOM 11283 O O . PHE B 1 651 ? 28.562 14.945 -9.922 1 78.31 651 PHE B O 1
ATOM 11290 N N . GLN B 1 652 ? 26.562 15.617 -9.094 1 79.31 652 GLN B N 1
ATOM 11291 C CA . GLN B 1 652 ? 26.094 14.25 -8.859 1 79.31 652 GLN B CA 1
ATOM 11292 C C . GLN B 1 652 ? 24.75 14 -9.539 1 79.31 652 GLN B C 1
ATOM 11294 O O . GLN B 1 652 ? 23.938 14.922 -9.68 1 79.31 652 GLN B O 1
ATOM 11299 N N . GLN B 1 653 ? 24.641 12.812 -10.031 1 81.62 653 GLN B N 1
ATOM 11300 C CA . GLN B 1 653 ? 23.391 12.344 -10.602 1 81.62 653 GLN B CA 1
ATOM 11301 C C . GLN B 1 653 ? 22.875 11.109 -9.859 1 81.62 653 GLN B C 1
ATOM 11303 O O . GLN B 1 653 ? 23.641 10.211 -9.531 1 81.62 653 GLN B O 1
ATOM 11308 N N . ASN B 1 654 ? 21.578 11.242 -9.539 1 84.5 654 ASN B N 1
ATOM 11309 C CA . ASN B 1 654 ? 20.969 10.07 -8.93 1 84.5 654 ASN B CA 1
ATOM 11310 C C . ASN B 1 654 ? 20.328 9.164 -9.977 1 84.5 654 ASN B C 1
ATOM 11312 O O . ASN B 1 654 ? 19.672 9.641 -10.898 1 84.5 654 ASN B O 1
ATOM 11316 N N . LEU B 1 655 ? 20.578 7.922 -9.867 1 89.12 655 LEU B N 1
ATOM 11317 C CA . LEU B 1 655 ? 19.984 6.898 -10.711 1 89.12 655 LEU B CA 1
ATOM 11318 C C . LEU B 1 655 ? 19.219 5.875 -9.859 1 89.12 655 LEU B C 1
ATOM 11320 O O . LEU B 1 655 ? 19.5 5.723 -8.672 1 89.12 655 LEU B O 1
ATOM 11324 N N . ALA B 1 656 ? 18.203 5.281 -10.383 1 91.06 656 ALA B N 1
ATOM 11325 C CA . ALA B 1 656 ? 17.438 4.18 -9.797 1 91.06 656 ALA B CA 1
ATOM 11326 C C . ALA B 1 656 ? 17.156 3.098 -10.828 1 91.06 656 ALA B C 1
ATOM 11328 O O . ALA B 1 656 ? 16.875 3.398 -11.992 1 91.06 656 ALA B O 1
ATOM 11329 N N . TYR B 1 657 ? 17.219 1.901 -10.438 1 92.88 657 TYR B N 1
ATOM 11330 C CA . TYR B 1 657 ? 17.156 0.785 -11.375 1 92.88 657 TYR B CA 1
ATOM 11331 C C . TYR B 1 657 ? 15.836 0.771 -12.133 1 92.88 657 TYR B C 1
ATOM 11333 O O . TYR B 1 657 ? 15.805 0.527 -13.344 1 92.88 657 TYR B O 1
ATOM 11341 N N . GLY B 1 658 ? 14.734 0.923 -11.398 1 92.31 658 GLY B N 1
ATOM 11342 C CA . GLY B 1 658 ? 13.438 0.964 -12.055 1 92.31 658 GLY B CA 1
ATOM 11343 C C . GLY B 1 658 ? 13.297 2.119 -13.031 1 92.31 658 GLY B C 1
ATOM 11344 O O . GLY B 1 658 ? 12.805 1.941 -14.148 1 92.31 658 GLY B O 1
ATOM 11345 N N . LYS B 1 659 ? 13.719 3.268 -12.648 1 90.31 659 LYS B N 1
ATOM 11346 C CA . LYS B 1 659 ? 13.688 4.438 -13.523 1 90.31 659 LYS B CA 1
ATOM 11347 C C . LYS B 1 659 ? 14.578 4.246 -14.742 1 90.31 659 LYS B C 1
ATOM 11349 O O . LYS B 1 659 ? 14.227 4.668 -15.844 1 90.31 659 LYS B O 1
ATOM 11354 N N . MET B 1 660 ? 15.727 3.691 -14.508 1 93.62 660 MET B N 1
ATOM 11355 C CA . MET B 1 660 ? 16.625 3.4 -15.617 1 93.62 660 MET B CA 1
ATOM 11356 C C . MET B 1 660 ? 15.953 2.502 -16.656 1 93.62 660 MET B C 1
ATOM 11358 O O . MET B 1 660 ? 16.031 2.768 -17.859 1 93.62 660 MET B O 1
ATOM 11362 N N . ALA B 1 661 ? 15.312 1.51 -16.156 1 94.44 661 ALA B N 1
ATOM 11363 C CA . ALA B 1 661 ? 14.633 0.579 -17.047 1 94.44 661 ALA B CA 1
ATOM 11364 C C . ALA B 1 661 ? 13.516 1.277 -17.828 1 94.44 661 ALA B C 1
ATOM 11366 O O . ALA B 1 661 ? 13.391 1.108 -19.031 1 94.44 661 ALA B O 1
ATOM 11367 N N . LYS B 1 662 ? 12.75 2.041 -17.156 1 93.38 662 LYS B N 1
ATOM 11368 C CA . LYS B 1 662 ? 11.625 2.76 -17.734 1 93.38 662 LYS B CA 1
ATOM 11369 C C . LYS B 1 662 ? 12.086 3.723 -18.828 1 93.38 662 LYS B C 1
ATOM 11371 O O . LYS B 1 662 ? 11.562 3.717 -19.938 1 93.38 662 LYS B O 1
ATOM 11376 N N . TYR B 1 663 ? 13.125 4.453 -18.562 1 93.12 663 TYR B N 1
ATOM 11377 C CA . TYR B 1 663 ? 13.578 5.48 -19.484 1 93.12 663 TYR B CA 1
ATOM 11378 C C . TYR B 1 663 ? 14.344 4.859 -20.656 1 93.12 663 TYR B C 1
ATOM 11380 O O . TYR B 1 663 ? 14.289 5.359 -21.781 1 93.12 663 TYR B O 1
ATOM 11388 N N . LEU B 1 664 ? 15.023 3.842 -20.328 1 94.75 664 LEU B N 1
ATOM 11389 C CA . LEU B 1 664 ? 15.68 3.139 -21.422 1 94.75 664 LEU B CA 1
ATOM 11390 C C . LEU B 1 664 ? 14.664 2.529 -22.375 1 94.75 664 LEU B C 1
ATOM 11392 O O . LEU B 1 664 ? 14.906 2.441 -23.578 1 94.75 664 LEU B O 1
ATOM 11396 N N . PHE B 1 665 ? 13.562 2.08 -21.797 1 94.25 665 PHE B N 1
ATOM 11397 C CA . PHE B 1 665 ? 12.484 1.516 -22.594 1 94.25 665 PHE B CA 1
ATOM 11398 C C . PHE B 1 665 ? 11.883 2.572 -23.516 1 94.25 665 PHE B C 1
ATOM 11400 O O . PHE B 1 665 ? 11.359 2.246 -24.578 1 94.25 665 PHE B O 1
ATOM 11407 N N . ASN B 1 666 ? 12.039 3.814 -23.125 1 92.81 666 ASN B N 1
ATOM 11408 C CA . ASN B 1 666 ? 11.555 4.941 -23.906 1 92.81 666 ASN B CA 1
ATOM 11409 C C . ASN B 1 666 ? 12.578 5.379 -24.953 1 92.81 666 ASN B C 1
ATOM 11411 O O . ASN B 1 666 ? 12.305 6.262 -25.766 1 92.81 666 ASN B O 1
ATOM 11415 N N . THR B 1 667 ? 13.727 4.758 -24.953 1 94.06 667 THR B N 1
ATOM 11416 C CA . THR B 1 667 ? 14.844 5.145 -25.812 1 94.06 667 THR B CA 1
ATOM 11417 C C . THR B 1 667 ? 14.992 4.168 -26.969 1 94.06 667 THR B C 1
ATOM 11419 O O . THR B 1 667 ? 14.93 2.953 -26.781 1 94.06 667 THR B O 1
ATOM 11422 N N . HIS B 1 668 ? 15.18 4.711 -28.172 1 94.06 668 HIS B N 1
ATOM 11423 C CA . HIS B 1 668 ? 15.367 3.895 -29.359 1 94.06 668 HIS B CA 1
ATOM 11424 C C . HIS B 1 668 ? 16.844 3.562 -29.578 1 94.06 668 HIS B C 1
ATOM 11426 O O . HIS B 1 668 ? 17.672 4.461 -29.703 1 94.06 668 HIS B O 1
ATOM 11432 N N . LEU B 1 669 ? 17.062 2.365 -29.594 1 94.19 669 LEU B N 1
ATOM 11433 C CA . LEU B 1 669 ? 18.422 1.931 -29.891 1 94.19 669 LEU B CA 1
ATOM 11434 C C . LEU B 1 669 ? 18.672 1.896 -31.391 1 94.19 669 LEU B C 1
ATOM 11436 O O . LEU B 1 669 ? 17.938 1.248 -32.125 1 94.19 669 LEU B O 1
ATOM 11440 N N . ILE B 1 670 ? 19.688 2.586 -31.75 1 93.62 670 ILE B N 1
ATOM 11441 C CA . ILE B 1 670 ? 20.047 2.621 -33.156 1 93.62 670 ILE B CA 1
ATOM 11442 C C . ILE B 1 670 ? 20.594 1.26 -33.594 1 93.62 670 ILE B C 1
ATOM 11444 O O . ILE B 1 670 ? 21.344 0.622 -32.844 1 93.62 670 ILE B O 1
ATOM 11448 N N . PRO B 1 671 ? 20.188 0.85 -34.75 1 88.62 671 PRO B N 1
ATOM 11449 C CA . PRO B 1 671 ? 20.656 -0.455 -35.219 1 88.62 671 PRO B CA 1
ATOM 11450 C C . PRO B 1 671 ? 22.156 -0.477 -35.5 1 88.62 671 PRO B C 1
ATOM 11452 O O . PRO B 1 671 ? 22.797 0.58 -35.594 1 88.62 671 PRO B O 1
ATOM 11455 N N . GLU B 1 672 ? 22.703 -1.67 -35.594 1 86.5 672 GLU B N 1
ATOM 11456 C CA . GLU B 1 672 ? 24.125 -1.849 -35.906 1 86.5 672 GLU B CA 1
ATOM 11457 C C . GLU B 1 672 ? 24.469 -1.328 -37.281 1 86.5 672 GLU B C 1
ATOM 11459 O O . GLU B 1 672 ? 23.641 -1.414 -38.219 1 86.5 672 GLU B O 1
ATOM 11464 N N . CYS B 1 673 ? 25.609 -0.607 -37.406 1 83.25 673 CYS B N 1
ATOM 11465 C CA . CYS B 1 673 ? 25.953 -0.025 -38.688 1 83.25 673 CYS B CA 1
ATOM 11466 C C . CYS B 1 673 ? 26.547 -1.073 -39.625 1 83.25 673 CYS B C 1
ATOM 11468 O O . CYS B 1 673 ? 27.047 -2.107 -39.156 1 83.25 673 CYS B O 1
ATOM 11470 N N . SER B 1 674 ? 26.547 -0.966 -40.906 1 76.31 674 SER B N 1
ATOM 11471 C CA . SER B 1 674 ? 26.906 -1.901 -41.969 1 76.31 674 SER B CA 1
ATOM 11472 C C . SER B 1 674 ? 28.422 -1.956 -42.188 1 76.31 674 SER B C 1
ATOM 11474 O O . SER B 1 674 ? 28.922 -2.799 -42.906 1 76.31 674 SER B O 1
ATOM 11476 N N . HIS B 1 675 ? 29.125 -1.081 -41.406 1 76.25 675 HIS B N 1
ATOM 11477 C CA . HIS B 1 675 ? 30.562 -1.043 -41.656 1 76.25 675 HIS B CA 1
ATOM 11478 C C . HIS B 1 675 ? 31.25 -2.273 -41.094 1 76.25 675 HIS B C 1
ATOM 11480 O O . HIS B 1 675 ? 31.016 -2.643 -39.938 1 76.25 675 HIS B O 1
ATOM 11486 N N . VAL B 1 676 ? 31.875 -3.115 -41.875 1 63.22 676 VAL B N 1
ATOM 11487 C CA . VAL B 1 676 ? 32.562 -4.332 -41.469 1 63.22 676 VAL B CA 1
ATOM 11488 C C . VAL B 1 676 ? 33.75 -3.977 -40.562 1 63.22 676 VAL B C 1
ATOM 11490 O O . VAL B 1 676 ? 34 -4.633 -39.562 1 63.22 676 VAL B O 1
ATOM 11493 N N . ASN B 1 677 ? 34.688 -3.039 -40.969 1 57.19 677 ASN B N 1
ATOM 11494 C CA . ASN B 1 677 ? 35.906 -2.686 -40.219 1 57.19 677 ASN B CA 1
ATOM 11495 C C . ASN B 1 677 ? 35.625 -1.676 -39.125 1 57.19 677 ASN B C 1
ATOM 11497 O O . ASN B 1 677 ? 35.281 -0.522 -39.406 1 57.19 677 ASN B O 1
ATOM 11501 N N . LYS B 1 678 ? 35.5 -2.113 -37.906 1 60.16 678 LYS B N 1
ATOM 11502 C CA . LYS B 1 678 ? 35.156 -1.357 -36.719 1 60.16 678 LYS B CA 1
ATOM 11503 C C . LYS B 1 678 ? 36.344 -0.539 -36.219 1 60.16 678 LYS B C 1
ATOM 11505 O O . LYS B 1 678 ? 36.25 0.153 -35.219 1 60.16 678 LYS B O 1
ATOM 11510 N N . SER B 1 679 ? 37.531 -0.715 -36.812 1 54.5 679 SER B N 1
ATOM 11511 C CA . SER B 1 679 ? 38.719 -0.05 -36.312 1 54.5 679 SER B CA 1
ATOM 11512 C C . SER B 1 679 ? 38.594 1.467 -36.375 1 54.5 679 SER B C 1
ATOM 11514 O O . SER B 1 679 ? 39.188 2.186 -35.562 1 54.5 679 SER B O 1
ATOM 11516 N N . HIS B 1 680 ? 37.938 1.893 -37.312 1 50.28 680 HIS B N 1
ATOM 11517 C CA . HIS B 1 680 ? 37.844 3.324 -37.594 1 50.28 680 HIS B CA 1
ATOM 11518 C C . HIS B 1 680 ? 36.844 4.008 -36.656 1 50.28 680 HIS B C 1
ATOM 11520 O O . HIS B 1 680 ? 36.75 5.238 -36.656 1 50.28 680 HIS B O 1
ATOM 11526 N N . TRP B 1 681 ? 36.156 3.234 -35.875 1 58.94 681 TRP B N 1
ATOM 11527 C CA . TRP B 1 681 ? 35.031 3.727 -35.094 1 58.94 681 TRP B CA 1
ATOM 11528 C C . TRP B 1 681 ? 35.531 4.516 -33.875 1 58.94 681 TRP B C 1
ATOM 11530 O O . TRP B 1 681 ? 34.812 5.383 -33.375 1 58.94 681 TRP B O 1
ATOM 11540 N N . GLU B 1 682 ? 36.781 4.148 -33.469 1 56.28 682 GLU B N 1
ATOM 11541 C CA . GLU B 1 682 ? 37.219 4.586 -32.156 1 56.28 682 GLU B CA 1
ATOM 11542 C C . GLU B 1 682 ? 37.75 6.012 -32.188 1 56.28 682 GLU B C 1
ATOM 11544 O O . GLU B 1 682 ? 37.875 6.672 -31.172 1 56.28 682 GLU B O 1
ATOM 11549 N N . GLN B 1 683 ? 38.25 6.508 -33.344 1 55.19 683 GLN B N 1
ATOM 11550 C CA . GLN B 1 683 ? 38.938 7.789 -33.281 1 55.19 683 GLN B CA 1
ATOM 11551 C C . GLN B 1 683 ? 37.969 8.953 -33.406 1 55.19 683 GLN B C 1
ATOM 11553 O O . GLN B 1 683 ? 37.125 8.953 -34.312 1 55.19 683 GLN B O 1
ATOM 11558 N N . ALA B 1 684 ? 37.906 9.758 -32.375 1 61.22 684 ALA B N 1
ATOM 11559 C CA . ALA B 1 684 ? 37.125 10.984 -32.344 1 61.22 684 ALA B CA 1
ATOM 11560 C C . ALA B 1 684 ? 37.375 11.844 -33.594 1 61.22 684 ALA B C 1
ATOM 11562 O O . ALA B 1 684 ? 38.469 12.43 -33.719 1 61.22 684 ALA B O 1
ATOM 11563 N N . LYS B 1 685 ? 36.719 11.531 -34.688 1 68.75 685 LYS B N 1
ATOM 11564 C CA . LYS B 1 685 ? 36.906 12.375 -35.844 1 68.75 685 LYS B CA 1
ATOM 11565 C C . LYS B 1 685 ? 35.812 13.422 -35.938 1 68.75 685 LYS B C 1
ATOM 11567 O O . LYS B 1 685 ? 34.688 13.203 -35.438 1 68.75 685 LYS B O 1
ATOM 11572 N N . LYS B 1 686 ? 36.219 14.531 -36.406 1 77.94 686 LYS B N 1
ATOM 11573 C CA . LYS B 1 686 ? 35.25 15.617 -36.656 1 77.94 686 LYS B CA 1
ATOM 11574 C C . LYS B 1 686 ? 34.156 15.164 -37.594 1 77.94 686 LYS B C 1
ATOM 11576 O O . LYS B 1 686 ? 34.406 14.594 -38.656 1 77.94 686 LYS B O 1
ATOM 11581 N N . THR B 1 687 ? 32.906 15.242 -37.062 1 80.75 687 THR B N 1
ATOM 11582 C CA . THR B 1 687 ? 31.75 14.789 -37.812 1 80.75 687 THR B CA 1
ATOM 11583 C C . THR B 1 687 ? 30.922 15.984 -38.281 1 80.75 687 THR B C 1
ATOM 11585 O O . THR B 1 687 ? 30.703 16.938 -37.531 1 80.75 687 THR B O 1
ATOM 11588 N N . LYS B 1 688 ? 30.516 15.969 -39.5 1 79.12 688 LYS B N 1
ATOM 11589 C CA . LYS B 1 688 ? 29.75 17.047 -40.094 1 79.12 688 LYS B CA 1
ATOM 11590 C C . LYS B 1 688 ? 28.281 16.969 -39.688 1 79.12 688 LYS B C 1
ATOM 11592 O O . LYS B 1 688 ? 27.703 15.875 -39.625 1 79.12 688 LYS B O 1
ATOM 11597 N N . LEU B 1 689 ? 27.75 18.188 -39.25 1 83.69 689 LEU B N 1
ATOM 11598 C CA . LEU B 1 689 ? 26.344 18.266 -38.906 1 83.69 689 LEU B CA 1
ATOM 11599 C C . LEU B 1 689 ? 25.531 18.906 -40.031 1 83.69 689 LEU B C 1
ATOM 11601 O O . LEU B 1 689 ? 26.031 19.781 -40.75 1 83.69 689 LEU B O 1
ATOM 11605 N N . GLY B 1 690 ? 24.453 18.391 -40.438 1 73.88 690 GLY B N 1
ATOM 11606 C CA . GLY B 1 690 ? 23.547 19.047 -41.375 1 73.88 690 GLY B CA 1
ATOM 11607 C C . GLY B 1 690 ? 22.844 20.25 -40.781 1 73.88 690 GLY B C 1
ATOM 11608 O O . GLY B 1 690 ? 22.984 20.531 -39.594 1 73.88 690 GLY B O 1
ATOM 11609 N N . PRO B 1 691 ? 22.172 21.062 -41.531 1 74.12 691 PRO B N 1
ATOM 11610 C CA . PRO B 1 691 ? 21.531 22.297 -41.094 1 74.12 691 PRO B CA 1
ATOM 11611 C C . PRO B 1 691 ? 20.438 22.078 -40.062 1 74.12 691 PRO B C 1
ATOM 11613 O O . PRO B 1 691 ? 20.094 23 -39.312 1 74.12 691 PRO B O 1
ATOM 11616 N N . ASP B 1 692 ? 19.984 20.922 -39.969 1 85 692 ASP B N 1
ATOM 11617 C CA . ASP B 1 692 ? 18.875 20.688 -39.062 1 85 692 ASP B CA 1
ATOM 11618 C C . ASP B 1 692 ? 19.328 19.938 -37.812 1 85 692 ASP B C 1
ATOM 11620 O O . ASP B 1 692 ? 18.531 19.219 -37.188 1 85 692 ASP B O 1
ATOM 11624 N N . ALA B 1 693 ? 20.641 20.078 -37.531 1 87.69 693 ALA B N 1
ATOM 11625 C CA . ALA B 1 693 ? 21.172 19.375 -36.375 1 87.69 693 ALA B CA 1
ATOM 11626 C C . ALA B 1 693 ? 22.078 20.281 -35.531 1 87.69 693 ALA B C 1
ATOM 11628 O O . ALA B 1 693 ? 22.734 21.172 -36.094 1 87.69 693 ALA B O 1
ATOM 11629 N N . VAL B 1 694 ? 22.047 20.109 -34.281 1 84.06 694 VAL B N 1
ATOM 11630 C CA . VAL B 1 694 ? 22.906 20.859 -33.375 1 84.06 694 VAL B CA 1
ATOM 11631 C C . VAL B 1 694 ? 23.484 19.906 -32.312 1 84.06 694 VAL B C 1
ATOM 11633 O O . VAL B 1 694 ? 22.891 18.875 -32 1 84.06 694 VAL B O 1
ATOM 11636 N N . ALA B 1 695 ? 24.703 20.219 -31.875 1 84.56 695 ALA B N 1
ATOM 11637 C CA . ALA B 1 695 ? 25.312 19.422 -30.812 1 84.56 695 ALA B CA 1
ATOM 11638 C C . ALA B 1 695 ? 25.375 20.219 -29.5 1 84.56 695 ALA B C 1
ATOM 11640 O O . ALA B 1 695 ? 25.641 21.422 -29.516 1 84.56 695 ALA B O 1
ATOM 11641 N N . ILE B 1 696 ? 25.047 19.531 -28.484 1 78.81 696 ILE B N 1
ATOM 11642 C CA . ILE B 1 696 ? 25.109 20.172 -27.172 1 78.81 696 ILE B CA 1
ATOM 11643 C C . ILE B 1 696 ? 25.953 19.344 -26.219 1 78.81 696 ILE B C 1
ATOM 11645 O O . ILE B 1 696 ? 26 18.109 -26.344 1 78.81 696 ILE B O 1
ATOM 11649 N N . LEU B 1 697 ? 26.812 19.922 -25.438 1 69.88 697 LEU B N 1
ATOM 11650 C CA . LEU B 1 697 ? 27.609 19.188 -24.453 1 69.88 697 LEU B CA 1
ATOM 11651 C C . LEU B 1 697 ? 26.719 18.547 -23.391 1 69.88 697 LEU B C 1
ATOM 11653 O O . LEU B 1 697 ? 26.984 17.422 -22.938 1 69.88 697 LEU B O 1
ATOM 11657 N N . SER B 1 698 ? 25.953 19.234 -22.5 1 57.16 698 SER B N 1
ATOM 11658 C CA . SER B 1 698 ? 25.094 18.609 -21.516 1 57.16 698 SER B CA 1
ATOM 11659 C C . SER B 1 698 ? 23.906 19.5 -21.172 1 57.16 698 SER B C 1
ATOM 11661 O O . SER B 1 698 ? 23.891 20.688 -21.516 1 57.16 698 SER B O 1
ATOM 11663 N N . GLY B 1 699 ? 22.719 19.109 -20.797 1 51.72 699 GLY B N 1
ATOM 11664 C CA . GLY B 1 699 ? 21.75 19.875 -20.016 1 51.72 699 GLY B CA 1
ATOM 11665 C C . GLY B 1 699 ? 20.422 20.062 -20.734 1 51.72 699 GLY B C 1
ATOM 11666 O O . GLY B 1 699 ? 20.234 19.562 -21.844 1 51.72 699 GLY B O 1
ATOM 11667 N N . TYR B 1 700 ? 19.422 20.547 -19.938 1 51.25 700 TYR B N 1
ATOM 11668 C CA . TYR B 1 700 ? 18.047 20.891 -20.281 1 51.25 700 TYR B CA 1
ATOM 11669 C C . TYR B 1 700 ? 18 21.891 -21.422 1 51.25 700 TYR B C 1
ATOM 11671 O O . TYR B 1 700 ? 18.797 22.844 -21.469 1 51.25 700 TYR B O 1
ATOM 11679 N N . GLU B 1 701 ? 17.5 21.422 -22.562 1 47.34 701 GLU B N 1
ATOM 11680 C CA . GLU B 1 701 ? 17.156 22.422 -23.547 1 47.34 701 GLU B CA 1
ATOM 11681 C C . GLU B 1 701 ? 16.516 23.641 -22.891 1 47.34 701 GLU B C 1
ATOM 11683 O O . GLU B 1 701 ? 16.047 24.562 -23.578 1 47.34 701 GLU B O 1
ATOM 11688 N N . GLU B 1 702 ? 15.945 23.422 -21.641 1 44.72 702 GLU B N 1
ATOM 11689 C CA . GLU B 1 702 ? 15.234 24.641 -21.25 1 44.72 702 GLU B CA 1
ATOM 11690 C C . GLU B 1 702 ? 16.125 25.875 -21.391 1 44.72 702 GLU B C 1
ATOM 11692 O O . GLU B 1 702 ? 17.062 26.062 -20.594 1 44.72 702 GLU B O 1
ATOM 11697 N N . MET B 1 703 ? 16.422 26.094 -22.5 1 40.97 703 MET B N 1
ATOM 11698 C CA . MET B 1 703 ? 16.859 27.453 -22.797 1 40.97 703 MET B CA 1
ATOM 11699 C C . MET B 1 703 ? 16.188 28.453 -21.844 1 40.97 703 MET B C 1
ATOM 11701 O O . MET B 1 703 ? 15.117 28.188 -21.312 1 40.97 703 MET B O 1
ATOM 11705 N N . GLU B 1 704 ? 16.922 29.547 -21.438 1 38.94 704 GLU B N 1
ATOM 11706 C CA . GLU B 1 704 ? 16.484 30.641 -20.578 1 38.94 704 GLU B CA 1
ATOM 11707 C C . GLU B 1 704 ? 14.977 30.812 -20.609 1 38.94 704 GLU B C 1
ATOM 11709 O O . GLU B 1 704 ? 14.352 31 -19.562 1 38.94 704 GLU B O 1
ATOM 11714 N N . ASP B 1 705 ? 14.336 31.234 -21.656 1 39.69 705 ASP B N 1
ATOM 11715 C CA . ASP B 1 705 ? 13.016 31.844 -21.828 1 39.69 705 ASP B CA 1
ATOM 11716 C C . ASP B 1 705 ? 12.016 30.828 -22.375 1 39.69 705 ASP B C 1
ATOM 11718 O O . ASP B 1 705 ? 11.117 31.188 -23.141 1 39.69 705 ASP B O 1
ATOM 11722 N N . GLY B 1 706 ? 12.086 29.5 -21.938 1 48.69 706 GLY B N 1
ATOM 11723 C CA . GLY B 1 706 ? 11.039 28.688 -22.547 1 48.69 706 GLY B CA 1
ATOM 11724 C C . GLY B 1 706 ? 11.344 28.297 -23.969 1 48.69 706 GLY B C 1
ATOM 11725 O O . GLY B 1 706 ? 10.477 27.781 -24.672 1 48.69 706 GLY B O 1
ATOM 11726 N N . ILE B 1 707 ? 12.43 28.641 -24.594 1 51.69 707 ILE B N 1
ATOM 11727 C CA . ILE B 1 707 ? 12.609 28.531 -26.047 1 51.69 707 ILE B CA 1
ATOM 11728 C C . ILE B 1 707 ? 13.188 27.156 -26.375 1 51.69 707 ILE B C 1
ATOM 11730 O O . ILE B 1 707 ? 14.242 26.766 -25.859 1 51.69 707 ILE B O 1
ATOM 11734 N N . SER B 1 708 ? 12.5 26.156 -26.984 1 62.25 708 SER B N 1
ATOM 11735 C CA . SER B 1 708 ? 12.914 24.891 -27.594 1 62.25 708 SER B CA 1
ATOM 11736 C C . SER B 1 708 ? 13.781 25.125 -28.828 1 62.25 708 SER B C 1
ATOM 11738 O O . SER B 1 708 ? 13.578 26.094 -29.562 1 62.25 708 SER B O 1
ATOM 11740 N N . MET B 1 709 ? 14.984 24.344 -28.938 1 73.38 709 MET B N 1
ATOM 11741 C CA . MET B 1 709 ? 15.828 24.422 -30.125 1 73.38 709 MET B CA 1
ATOM 11742 C C . MET B 1 709 ? 15.023 24.156 -31.391 1 73.38 709 MET B C 1
ATOM 11744 O O . MET B 1 709 ? 14.234 23.203 -31.438 1 73.38 709 MET B O 1
ATOM 11748 N N . PRO B 1 710 ? 15.172 25.016 -32.312 1 77.81 710 PRO B N 1
ATOM 11749 C CA . PRO B 1 710 ? 14.391 24.844 -33.531 1 77.81 710 PRO B CA 1
ATOM 11750 C C . PRO B 1 710 ? 14.883 23.656 -34.375 1 77.81 710 PRO B C 1
ATOM 11752 O O . PRO B 1 710 ? 14.141 23.156 -35.219 1 77.81 710 PRO B O 1
ATOM 11755 N N . GLN B 1 711 ? 16.125 23.234 -34.188 1 84.75 711 GLN B N 1
ATOM 11756 C CA . GLN B 1 711 ? 16.672 22.141 -35 1 84.75 711 GLN B CA 1
ATOM 11757 C C . GLN B 1 711 ? 15.922 20.844 -34.719 1 84.75 711 GLN B C 1
ATOM 11759 O O . GLN B 1 711 ? 15.492 20.578 -33.594 1 84.75 711 GLN B O 1
ATOM 11764 N N . ARG B 1 712 ? 15.898 20.047 -35.719 1 89.06 712 ARG B N 1
ATOM 11765 C CA . ARG B 1 712 ? 15.188 18.766 -35.656 1 89.06 712 ARG B CA 1
ATOM 11766 C C . ARG B 1 712 ? 15.953 17.766 -34.812 1 89.06 712 ARG B C 1
ATOM 11768 O O . ARG B 1 712 ? 15.344 16.953 -34.094 1 89.06 712 ARG B O 1
ATOM 11775 N N . ILE B 1 713 ? 17.266 17.859 -35 1 90.62 713 ILE B N 1
ATOM 11776 C CA . ILE B 1 713 ? 18.094 16.875 -34.312 1 90.62 713 ILE B CA 1
ATOM 11777 C C . ILE B 1 713 ? 19.031 17.594 -33.312 1 90.62 713 ILE B C 1
ATOM 11779 O O . ILE B 1 713 ? 19.734 18.516 -33.719 1 90.62 713 ILE B O 1
ATOM 11783 N N . VAL B 1 714 ? 18.984 17.141 -32.125 1 87.25 714 VAL B N 1
ATOM 11784 C CA . VAL B 1 714 ? 19.891 17.625 -31.094 1 87.25 714 VAL B CA 1
ATOM 11785 C C . VAL B 1 714 ? 20.828 16.484 -30.656 1 87.25 714 VAL B C 1
ATOM 11787 O O . VAL B 1 714 ? 20.375 15.484 -30.094 1 87.25 714 VAL B O 1
ATOM 11790 N N . VAL B 1 715 ? 22.156 16.641 -30.875 1 89.31 715 VAL B N 1
ATOM 11791 C CA . VAL B 1 715 ? 23.141 15.625 -30.516 1 89.31 715 VAL B CA 1
ATOM 11792 C C . VAL B 1 715 ? 23.734 15.938 -29.156 1 89.31 715 VAL B C 1
ATOM 11794 O O . VAL B 1 715 ? 24.219 17.047 -28.906 1 89.31 715 VAL B O 1
ATOM 11797 N N . THR B 1 716 ? 23.672 15.023 -28.281 1 87.69 716 THR B N 1
ATOM 11798 C CA . THR B 1 716 ? 24.266 15.164 -26.953 1 87.69 716 THR B CA 1
ATOM 11799 C C . THR B 1 716 ? 25.625 14.492 -26.891 1 87.69 716 THR B C 1
ATOM 11801 O O . THR B 1 716 ? 25.75 13.289 -27.125 1 87.69 716 THR B O 1
ATOM 11804 N N . LEU B 1 717 ? 26.609 15.242 -26.469 1 85.88 717 LEU B N 1
ATOM 11805 C CA . LEU B 1 717 ? 27.984 14.758 -26.469 1 85.88 717 LEU B CA 1
ATOM 11806 C C . LEU B 1 717 ? 28.297 14 -25.172 1 85.88 717 LEU B C 1
ATOM 11808 O O . LEU B 1 717 ? 28.578 14.609 -24.141 1 85.88 717 LEU B O 1
ATOM 11812 N N . THR B 1 718 ? 28.25 12.719 -25.25 1 88.31 718 THR B N 1
ATOM 11813 C CA . THR B 1 718 ? 28.453 11.867 -24.078 1 88.31 718 THR B CA 1
ATOM 11814 C C . THR B 1 718 ? 29.453 10.758 -24.375 1 88.31 718 THR B C 1
ATOM 11816 O O . THR B 1 718 ? 29.562 9.789 -23.625 1 88.31 718 THR B O 1
ATOM 11819 N N . ARG B 1 719 ? 30.172 10.852 -25.359 1 85.19 719 ARG B N 1
ATOM 11820 C CA . ARG B 1 719 ? 31.031 9.766 -25.812 1 85.19 719 ARG B CA 1
ATOM 11821 C C . ARG B 1 719 ? 32.125 9.469 -24.797 1 85.19 719 ARG B C 1
ATOM 11823 O O . ARG B 1 719 ? 32.781 10.383 -24.297 1 85.19 719 ARG B O 1
ATOM 11830 N N . GLY B 1 720 ? 32.25 8.172 -24.438 1 80.25 720 GLY B N 1
ATOM 11831 C CA . GLY B 1 720 ? 33.375 7.746 -23.656 1 80.25 720 GLY B CA 1
ATOM 11832 C C . GLY B 1 720 ? 33.031 7.441 -22.203 1 80.25 720 GLY B C 1
ATOM 11833 O O . GLY B 1 720 ? 33.844 6.922 -21.453 1 80.25 720 GLY B O 1
ATOM 11834 N N . ASP B 1 721 ? 31.906 7.797 -21.797 1 88.88 721 ASP B N 1
ATOM 11835 C CA . ASP B 1 721 ? 31.547 7.523 -20.406 1 88.88 721 ASP B CA 1
ATOM 11836 C C . ASP B 1 721 ? 30.125 6.957 -20.312 1 88.88 721 ASP B C 1
ATOM 11838 O O . ASP B 1 721 ? 29.156 7.633 -20.672 1 88.88 721 ASP B O 1
ATOM 11842 N N . ARG B 1 722 ? 30.047 5.77 -19.797 1 91.5 722 ARG B N 1
ATOM 11843 C CA . ARG B 1 722 ? 28.75 5.078 -19.766 1 91.5 722 ARG B CA 1
ATOM 11844 C C . ARG B 1 722 ? 27.781 5.789 -18.828 1 91.5 722 ARG B C 1
ATOM 11846 O O . ARG B 1 722 ? 26.578 5.828 -19.109 1 91.5 722 ARG B O 1
ATOM 11853 N N . TYR B 1 723 ? 28.266 6.41 -17.75 1 92.25 723 TYR B N 1
ATOM 11854 C CA . TYR B 1 723 ? 27.344 7.02 -16.781 1 92.25 723 TYR B CA 1
ATOM 11855 C C . TYR B 1 723 ? 26.891 8.391 -17.266 1 92.25 723 TYR B C 1
ATOM 11857 O O . TYR B 1 723 ? 25.812 8.859 -16.875 1 92.25 723 TYR B O 1
ATOM 11865 N N . LEU B 1 724 ? 27.625 8.984 -18.078 1 90.56 724 LEU B N 1
ATOM 11866 C CA . LEU B 1 724 ? 27.156 10.227 -18.688 1 90.56 724 LEU B CA 1
ATOM 11867 C C . LEU B 1 724 ? 26.047 9.945 -19.688 1 90.56 724 LEU B C 1
ATOM 11869 O O . LEU B 1 724 ? 25.156 10.781 -19.891 1 90.56 724 LEU B O 1
ATOM 11873 N N . ARG B 1 725 ? 26.156 8.828 -20.312 1 92.38 725 ARG B N 1
ATOM 11874 C CA . ARG B 1 725 ? 25.078 8.414 -21.203 1 92.38 725 ARG B CA 1
ATOM 11875 C C . ARG B 1 725 ? 23.797 8.164 -20.422 1 92.38 725 ARG B C 1
ATOM 11877 O O . ARG B 1 725 ? 22.703 8.57 -20.844 1 92.38 725 ARG B O 1
ATOM 11884 N N . TRP B 1 726 ? 23.938 7.523 -19.281 1 93.25 726 TRP B N 1
ATOM 11885 C CA . TRP B 1 726 ? 22.797 7.348 -18.391 1 93.25 726 TRP B CA 1
ATOM 11886 C C . TRP B 1 726 ? 22.25 8.695 -17.953 1 93.25 726 TRP B C 1
ATOM 11888 O O . TRP B 1 726 ? 21.031 8.898 -17.906 1 93.25 726 TRP B O 1
ATOM 11898 N N . HIS B 1 727 ? 23.156 9.562 -17.641 1 89 727 HIS B N 1
ATOM 11899 C CA . HIS B 1 727 ? 22.75 10.906 -17.219 1 89 727 HIS B CA 1
ATOM 11900 C C . HIS B 1 727 ? 21.922 11.594 -18.297 1 89 727 HIS B C 1
ATOM 11902 O O . HIS B 1 727 ? 20.891 12.203 -18 1 89 727 HIS B O 1
ATOM 11908 N N . ALA B 1 728 ? 22.359 11.469 -19.484 1 89.75 728 ALA B N 1
ATOM 11909 C CA . ALA B 1 728 ? 21.641 12.094 -20.594 1 89.75 728 ALA B CA 1
ATOM 11910 C C . ALA B 1 728 ? 20.25 11.5 -20.75 1 89.75 728 ALA B C 1
ATOM 11912 O O . ALA B 1 728 ? 19.281 12.234 -20.984 1 89.75 728 ALA B O 1
ATOM 11913 N N . ILE B 1 729 ? 20.141 10.227 -20.656 1 91.88 729 ILE B N 1
ATOM 11914 C CA . ILE B 1 729 ? 18.859 9.555 -20.812 1 91.88 729 ILE B CA 1
ATOM 11915 C C . ILE B 1 729 ? 17.891 10.023 -19.719 1 91.88 729 ILE B C 1
ATOM 11917 O O . ILE B 1 729 ? 16.75 10.367 -20.016 1 91.88 729 ILE B O 1
ATOM 11921 N N . ILE B 1 730 ? 18.312 10.07 -18.516 1 87.38 730 ILE B N 1
ATOM 11922 C CA . ILE B 1 730 ? 17.469 10.383 -17.375 1 87.38 730 ILE B CA 1
ATOM 11923 C C . ILE B 1 730 ? 17.031 11.844 -17.438 1 87.38 730 ILE B C 1
ATOM 11925 O O . ILE B 1 730 ? 15.906 12.188 -17.062 1 87.38 730 ILE B O 1
ATOM 11929 N N . TYR B 1 731 ? 17.906 12.555 -17.891 1 80.75 731 TYR B N 1
ATOM 11930 C CA . TYR B 1 731 ? 17.625 13.984 -17.922 1 80.75 731 TYR B CA 1
ATOM 11931 C C . TYR B 1 731 ? 16.672 14.328 -19.047 1 80.75 731 TYR B C 1
ATOM 11933 O O . TYR B 1 731 ? 15.836 15.234 -18.922 1 80.75 731 TYR B O 1
ATOM 11941 N N . LEU B 1 732 ? 16.766 13.703 -20.156 1 85.44 732 LEU B N 1
ATOM 11942 C CA . LEU B 1 732 ? 16 14.047 -21.344 1 85.44 732 LEU B CA 1
ATOM 11943 C C . LEU B 1 732 ? 14.625 13.391 -21.312 1 85.44 732 LEU B C 1
ATOM 11945 O O . LEU B 1 732 ? 13.703 13.844 -22 1 85.44 732 LEU B O 1
ATOM 11949 N N . ALA B 1 733 ? 14.484 12.352 -20.609 1 85.06 733 ALA B N 1
ATOM 11950 C CA . ALA B 1 733 ? 13.258 11.555 -20.625 1 85.06 733 ALA B CA 1
ATOM 11951 C C . ALA B 1 733 ? 12.047 12.406 -20.234 1 85.06 733 ALA B C 1
ATOM 11953 O O . ALA B 1 733 ? 11.031 12.414 -20.938 1 85.06 733 ALA B O 1
ATOM 11954 N N . PRO B 1 734 ? 12.141 13.148 -19.125 1 74.94 734 PRO B N 1
ATOM 11955 C CA . PRO B 1 734 ? 10.977 13.961 -18.75 1 74.94 734 PRO B CA 1
ATOM 11956 C C . PRO B 1 734 ? 10.711 15.086 -19.75 1 74.94 734 PRO B C 1
ATOM 11958 O O . PRO B 1 734 ? 9.586 15.594 -19.828 1 74.94 734 PRO B O 1
ATOM 11961 N N . ALA B 1 735 ? 11.703 15.461 -20.516 1 75.06 735 ALA B N 1
ATOM 11962 C CA . ALA B 1 735 ? 11.586 16.578 -21.438 1 75.06 735 ALA B CA 1
ATOM 11963 C C . ALA B 1 735 ? 10.844 16.172 -22.703 1 75.06 735 ALA B C 1
ATOM 11965 O O . ALA B 1 735 ? 10.391 17.016 -23.469 1 75.06 735 ALA B O 1
ATOM 11966 N N . VAL B 1 736 ? 10.641 14.977 -22.906 1 80.94 736 VAL B N 1
ATOM 11967 C CA . VAL B 1 736 ? 10.023 14.469 -24.125 1 80.94 736 VAL B CA 1
ATOM 11968 C C . VAL B 1 736 ? 8.609 15.023 -24.25 1 80.94 736 VAL B C 1
ATOM 11970 O O . VAL B 1 736 ? 8.164 15.367 -25.359 1 80.94 736 VAL B O 1
ATOM 11973 N N . SER B 1 737 ? 7.973 15.195 -23.172 1 76.12 737 SER B N 1
ATOM 11974 C CA . SER B 1 737 ? 6.582 15.633 -23.203 1 76.12 737 SER B CA 1
ATOM 11975 C C . SER B 1 737 ? 6.473 17.078 -23.672 1 76.12 737 SER B C 1
ATOM 11977 O O . SER B 1 737 ? 5.512 17.438 -24.359 1 76.12 737 SER B O 1
ATOM 11979 N N . TYR B 1 738 ? 7.445 17.844 -23.359 1 75.12 738 TYR B N 1
ATOM 11980 C CA . TYR B 1 738 ? 7.355 19.266 -23.703 1 75.12 738 TYR B CA 1
ATOM 11981 C C . TYR B 1 738 ? 8.055 19.547 -25.031 1 75.12 738 TYR B C 1
ATOM 11983 O O . TYR B 1 738 ? 7.613 20.406 -25.812 1 75.12 738 TYR B O 1
ATOM 11991 N N . SER B 1 739 ? 9.133 18.812 -25.391 1 78.25 739 SER B N 1
ATOM 11992 C CA . SER B 1 739 ? 9.922 19.094 -26.578 1 78.25 739 SER B CA 1
ATOM 11993 C C . SER B 1 739 ? 9.375 18.328 -27.781 1 78.25 739 SER B C 1
ATOM 11995 O O . SER B 1 739 ? 9.719 18.641 -28.922 1 78.25 739 SER B O 1
ATOM 11997 N N . SER B 1 740 ? 8.609 17.312 -27.594 1 83.38 740 SER B N 1
ATOM 11998 C CA . SER B 1 740 ? 8.078 16.422 -28.625 1 83.38 740 SER B CA 1
ATOM 11999 C C . SER B 1 740 ? 9.195 15.695 -29.359 1 83.38 740 SER B C 1
ATOM 12001 O O . SER B 1 740 ? 9.055 15.352 -30.531 1 83.38 740 SER B O 1
ATOM 12003 N N . ARG B 1 741 ? 10.406 15.578 -28.734 1 88.94 741 ARG B N 1
ATOM 12004 C CA . ARG B 1 741 ? 11.531 14.867 -29.328 1 88.94 741 ARG B CA 1
ATOM 12005 C C . ARG B 1 741 ? 11.602 13.43 -28.828 1 88.94 741 ARG B C 1
ATOM 12007 O O . ARG B 1 741 ? 11.375 13.172 -27.641 1 88.94 741 ARG B O 1
ATOM 12014 N N . LYS B 1 742 ? 11.922 12.594 -29.75 1 91.5 742 LYS B N 1
ATOM 12015 C CA . LYS B 1 742 ? 12.234 11.219 -29.375 1 91.5 742 LYS B CA 1
ATOM 12016 C C . LYS B 1 742 ? 13.719 11.07 -29.016 1 91.5 742 LYS B C 1
ATOM 12018 O O . LYS B 1 742 ? 14.539 11.914 -29.406 1 91.5 742 LYS B O 1
ATOM 12023 N N . ILE B 1 743 ? 14.031 10.055 -28.297 1 93.62 743 ILE B N 1
ATOM 12024 C CA . ILE B 1 743 ? 15.414 9.852 -27.875 1 93.62 743 ILE B CA 1
ATOM 12025 C C . ILE B 1 743 ? 16 8.656 -28.609 1 93.62 743 ILE B C 1
ATOM 12027 O O . ILE B 1 743 ? 15.422 7.566 -28.609 1 93.62 743 ILE B O 1
ATOM 12031 N N . ALA B 1 744 ? 17.094 8.844 -29.25 1 95.06 744 ALA B N 1
ATOM 12032 C CA . ALA B 1 744 ? 17.875 7.781 -29.891 1 95.06 744 ALA B CA 1
ATOM 12033 C C . ALA B 1 744 ? 19.203 7.578 -29.172 1 95.06 744 ALA B C 1
ATOM 12035 O O . ALA B 1 744 ? 19.828 8.547 -28.719 1 95.06 744 ALA B O 1
ATOM 12036 N N . LEU B 1 745 ? 19.625 6.344 -29.031 1 95.81 745 LEU B N 1
ATOM 12037 C CA . LEU B 1 745 ? 20.875 5.977 -28.359 1 95.81 745 LEU B CA 1
ATOM 12038 C C . LEU B 1 745 ? 21.781 5.199 -29.312 1 95.81 745 LEU B C 1
ATOM 12040 O O . LEU B 1 745 ? 21.375 4.188 -29.875 1 95.81 745 LEU B O 1
ATOM 12044 N N . ARG B 1 746 ? 22.922 5.672 -29.375 1 93.56 746 ARG B N 1
ATOM 12045 C CA . ARG B 1 746 ? 23.922 4.988 -30.203 1 93.56 746 ARG B CA 1
ATOM 12046 C C . ARG B 1 746 ? 24.547 3.826 -29.453 1 93.56 746 ARG B C 1
ATOM 12048 O O . ARG B 1 746 ? 25.109 4.016 -28.359 1 93.56 746 ARG B O 1
ATOM 12055 N N . PRO B 1 747 ? 24.484 2.689 -29.984 1 91.25 747 PRO B N 1
ATOM 12056 C CA . PRO B 1 747 ? 25.219 1.579 -29.359 1 91.25 747 PRO B CA 1
ATOM 12057 C C . PRO B 1 747 ? 26.703 1.568 -29.719 1 91.25 747 PRO B C 1
ATOM 12059 O O . PRO B 1 747 ? 27.125 2.311 -30.609 1 91.25 747 PRO B O 1
ATOM 12062 N N . ASN B 1 748 ? 27.469 0.724 -29.094 1 84.25 748 ASN B N 1
ATOM 12063 C CA . ASN B 1 748 ? 28.891 0.615 -29.359 1 84.25 748 ASN B CA 1
ATOM 12064 C C . ASN B 1 748 ? 29.172 0.006 -30.719 1 84.25 748 ASN B C 1
ATOM 12066 O O . ASN B 1 748 ? 30.25 0.18 -31.281 1 84.25 748 ASN B O 1
ATOM 12070 N N . SER B 1 749 ? 28.156 -0.565 -31.266 1 85.12 749 SER B N 1
ATOM 12071 C CA . SER B 1 749 ? 28.312 -1.262 -32.531 1 85.12 749 SER B CA 1
ATOM 12072 C C . SER B 1 749 ? 28 -0.347 -33.719 1 85.12 749 SER B C 1
ATOM 12074 O O . SER B 1 749 ? 27.938 -0.797 -34.844 1 85.12 749 SER B O 1
ATOM 12076 N N . CYS B 1 750 ? 27.797 0.903 -33.438 1 89.94 750 CYS B N 1
ATOM 12077 C CA . CYS B 1 750 ? 27.469 1.868 -34.5 1 89.94 750 CYS B CA 1
ATOM 12078 C C . CYS B 1 750 ? 28.391 3.072 -34.438 1 89.94 750 CYS B C 1
ATOM 12080 O O . CYS B 1 750 ? 28.641 3.615 -33.375 1 89.94 750 CYS B O 1
ATOM 12082 N N . CYS B 1 751 ? 28.906 3.459 -35.625 1 86.69 751 CYS B N 1
ATOM 12083 C CA . CYS B 1 751 ? 29.766 4.645 -35.656 1 86.69 751 CYS B CA 1
ATOM 12084 C C . CYS B 1 751 ? 28.922 5.918 -35.625 1 86.69 751 CYS B C 1
ATOM 12086 O O . CYS B 1 751 ? 27.703 5.875 -35.812 1 86.69 751 CYS B O 1
ATOM 12088 N N . GLU B 1 752 ? 29.484 7.031 -35.406 1 87.06 752 GLU B N 1
ATOM 12089 C CA . GLU B 1 752 ? 28.781 8.289 -35.156 1 87.06 752 GLU B CA 1
ATOM 12090 C C . GLU B 1 752 ? 28.094 8.797 -36.438 1 87.06 752 GLU B C 1
ATOM 12092 O O . GLU B 1 752 ? 26.938 9.188 -36.406 1 87.06 752 GLU B O 1
ATOM 12097 N N . PRO B 1 753 ? 28.734 8.734 -37.562 1 83.62 753 PRO B N 1
ATOM 12098 C CA . PRO B 1 753 ? 28.062 9.219 -38.781 1 83.62 753 PRO B CA 1
ATOM 12099 C C . PRO B 1 753 ? 26.844 8.375 -39.156 1 83.62 753 PRO B C 1
ATOM 12101 O O . PRO B 1 753 ? 25.812 8.922 -39.562 1 83.62 753 PRO B O 1
ATOM 12104 N N . CYS B 1 754 ? 27.016 7.125 -38.938 1 88.44 754 CYS B N 1
ATOM 12105 C CA . CYS B 1 754 ? 25.891 6.246 -39.281 1 88.44 754 CYS B CA 1
ATOM 12106 C C . CYS B 1 754 ? 24.719 6.504 -38.344 1 88.44 754 CYS B C 1
ATOM 12108 O O . CYS B 1 754 ? 23.562 6.438 -38.75 1 88.44 754 CYS B O 1
ATOM 12110 N N . ALA B 1 755 ? 25.047 6.762 -37.094 1 91 755 ALA B N 1
ATOM 12111 C CA . ALA B 1 755 ? 23.984 7.051 -36.094 1 91 755 ALA B CA 1
ATOM 12112 C C . ALA B 1 755 ? 23.234 8.32 -36.469 1 91 755 ALA B C 1
ATOM 12114 O O . ALA B 1 755 ? 22 8.359 -36.406 1 91 755 ALA B O 1
ATOM 12115 N N . LEU B 1 756 ? 23.922 9.289 -36.875 1 89.81 756 LEU B N 1
ATOM 12116 C CA . LEU B 1 756 ? 23.297 10.555 -37.25 1 89.81 756 LEU B CA 1
ATOM 12117 C C . LEU B 1 756 ? 22.453 10.375 -38.531 1 89.81 756 LEU B C 1
ATOM 12119 O O . LEU B 1 756 ? 21.359 10.93 -38.625 1 89.81 756 LEU B O 1
ATOM 12123 N N . ASP B 1 757 ? 23 9.648 -39.469 1 89.19 757 ASP B N 1
ATOM 12124 C CA . ASP B 1 757 ? 22.281 9.406 -40.719 1 89.19 757 ASP B CA 1
ATOM 12125 C C . ASP B 1 757 ? 20.969 8.672 -40.438 1 89.19 757 ASP B C 1
ATOM 12127 O O . ASP B 1 757 ? 19.953 8.969 -41.062 1 89.19 757 ASP B O 1
ATOM 12131 N N . PHE B 1 758 ? 21.109 7.805 -39.594 1 91.56 758 PHE B N 1
ATOM 12132 C CA . PHE B 1 758 ? 19.922 7.035 -39.281 1 91.56 758 PHE B CA 1
ATOM 12133 C C . PHE B 1 758 ? 18.844 7.938 -38.688 1 91.56 758 PHE B C 1
ATOM 12135 O O . PHE B 1 758 ? 17.688 7.891 -39.125 1 91.56 758 PHE B O 1
ATOM 12142 N N . VAL B 1 759 ? 19.156 8.719 -37.75 1 93.06 759 VAL B N 1
ATOM 12143 C CA . VAL B 1 759 ? 18.188 9.586 -37.062 1 93.06 759 VAL B CA 1
ATOM 12144 C C . VAL B 1 759 ? 17.641 10.617 -38.062 1 93.06 759 VAL B C 1
ATOM 12146 O O . VAL B 1 759 ? 16.469 10.977 -38 1 93.06 759 VAL B O 1
ATOM 12149 N N . ALA B 1 760 ? 18.484 11.023 -38.906 1 91.06 760 ALA B N 1
ATOM 12150 C CA . ALA B 1 760 ? 18.078 11.992 -39.938 1 91.06 760 ALA B CA 1
ATOM 12151 C C . ALA B 1 760 ? 17.031 11.398 -40.875 1 91.06 760 ALA B C 1
ATOM 12153 O O . ALA B 1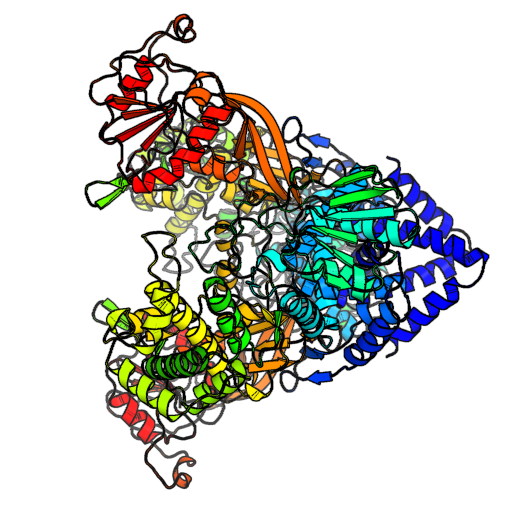 760 ? 16.188 12.125 -41.406 1 91.06 760 ALA B O 1
ATOM 12154 N N . SER B 1 761 ? 17.094 10.164 -41 1 91.31 761 SER B N 1
ATOM 12155 C CA . SER B 1 761 ? 16.172 9.492 -41.906 1 91.31 761 SER B CA 1
ATOM 12156 C C . SER B 1 761 ? 14.82 9.25 -41.219 1 91.31 761 SER B C 1
ATOM 12158 O O . SER B 1 761 ? 13.836 8.945 -41.906 1 91.31 761 SER B O 1
ATOM 12160 N N . GLN B 1 762 ? 14.758 9.359 -40.031 1 90.94 762 GLN B N 1
ATOM 12161 C CA . GLN B 1 762 ? 13.523 9.109 -39.281 1 90.94 762 GLN B CA 1
ATOM 12162 C C . GLN B 1 762 ? 12.648 10.359 -39.219 1 90.94 762 GLN B C 1
ATOM 12164 O O . GLN B 1 762 ? 13.156 11.484 -39.188 1 90.94 762 GLN B O 1
ATOM 12169 N N . PRO B 1 763 ? 11.445 10.219 -39.219 1 88.62 763 PRO B N 1
ATOM 12170 C CA . PRO B 1 763 ? 10.555 11.375 -39.125 1 88.62 763 PRO B CA 1
ATOM 12171 C C . PRO B 1 763 ? 10.477 11.953 -37.719 1 88.62 763 PRO B C 1
ATOM 12173 O O . PRO B 1 763 ? 10.656 11.227 -36.75 1 88.62 763 PRO B O 1
ATOM 12176 N N . GLY B 1 764 ? 10.25 13.266 -37.688 1 87.81 764 GLY B N 1
ATOM 12177 C CA . GLY B 1 764 ? 10.031 13.938 -36.406 1 87.81 764 GLY B CA 1
ATOM 12178 C C . GLY B 1 764 ? 11.297 14.508 -35.812 1 87.81 764 GLY B C 1
ATOM 12179 O O . GLY B 1 764 ? 12.336 14.57 -36.469 1 87.81 764 GLY B O 1
ATOM 12180 N N . LYS B 1 765 ? 11.219 14.961 -34.562 1 90 765 LYS B N 1
ATOM 12181 C CA . LYS B 1 765 ? 12.344 15.539 -33.844 1 90 765 LYS B CA 1
ATOM 12182 C C . LYS B 1 765 ? 13.008 14.5 -32.938 1 90 765 LYS B C 1
ATOM 12184 O O . LYS B 1 765 ? 12.328 13.633 -32.375 1 90 765 LYS B O 1
ATOM 12189 N N . TRP B 1 766 ? 14.359 14.672 -32.844 1 91.69 766 TRP B N 1
ATOM 12190 C CA . TRP B 1 766 ? 15.07 13.617 -32.125 1 91.69 766 TRP B CA 1
ATOM 12191 C C . TRP B 1 766 ? 16.203 14.195 -31.281 1 91.69 766 TRP B C 1
ATOM 12193 O O . TRP B 1 766 ? 16.844 15.172 -31.672 1 91.69 766 TRP B O 1
ATOM 12203 N N . TYR B 1 767 ? 16.391 13.586 -30.109 1 90.88 767 TYR B N 1
ATOM 12204 C CA . TYR B 1 767 ? 17.672 13.641 -29.422 1 90.88 767 TYR B CA 1
ATOM 12205 C C . TYR B 1 767 ? 18.547 12.453 -29.797 1 90.88 767 TYR B C 1
ATOM 12207 O O . TYR B 1 767 ? 18.062 11.32 -29.891 1 90.88 767 TYR B O 1
ATOM 12215 N N . LEU B 1 768 ? 19.781 12.703 -30.062 1 93 768 LEU B N 1
ATOM 12216 C CA . LEU B 1 768 ? 20.734 11.633 -30.312 1 93 768 LEU B CA 1
ATOM 12217 C C . LEU B 1 768 ? 21.828 11.609 -29.25 1 93 768 LEU B C 1
ATOM 12219 O O . LEU B 1 768 ? 22.625 12.547 -29.156 1 93 768 LEU B O 1
ATOM 12223 N N . ILE B 1 769 ? 21.859 10.594 -28.484 1 92.56 769 ILE B N 1
ATOM 12224 C CA . ILE B 1 769 ? 22.891 10.398 -27.469 1 92.56 769 ILE B CA 1
ATOM 12225 C C . ILE B 1 769 ? 24.047 9.594 -28.047 1 92.56 769 ILE B C 1
ATOM 12227 O O . ILE B 1 769 ? 23.859 8.461 -28.5 1 92.56 769 ILE B O 1
ATOM 12231 N N . LEU B 1 770 ? 25.219 10.203 -27.922 1 89.88 770 LEU B N 1
ATOM 12232 C CA . LEU B 1 770 ? 26.375 9.562 -28.547 1 89.88 770 LEU B CA 1
ATOM 12233 C C . LEU B 1 770 ? 27.016 8.562 -27.594 1 89.88 770 LEU B C 1
ATOM 12235 O O . LEU B 1 770 ? 27.328 8.906 -26.453 1 89.88 770 LEU B O 1
#

Organism: NCBI:txid1442368

Radius of gyration: 34.84 Å; Cα contacts (8 Å, |Δi|>4): 3062; chains: 2; bounding box: 92×100×86 Å

Secondary structure (DSSP, 8-state):
--HHHHHHHHHHHTTSHHHHHHHHHHHHHHHHHHHHHHHTT--HHHHHHHHHHHTSSPPPHHHHHHHHHHHT--EEEESSTT-SEEEEES--HHHHHHTT-HHHHHHHHHHHHHHHHS-HHHHHHHHHHHHHHHHHTT-TT--PPPPHHHHHHHHHHHHHHTTTS--HHHHHHHHHHHHHH-TT----GGGG---HHHHHHHHHHHHHHHHSTTTEEEEESS-TTHHHHHIIIIIIT---EEEES-SSSPEEES-TTS--EEEE---------SS--TTS--------EEEEETT--EEEEE-GGG-----PPP--EEESTTHHHHHHHHHHHTTT---TT-HHHHHHHHHHHHHHHHHHTTEEEEEEEEEE-TTS-EEEEEEEP---HHHHHHHHHHHTTTS---HHHHHHHHHHHHHS--SGGGS-GGGHHHHHHS---STT--HHHHHHHHHHHHHHHHHHHHTEETGGGGTT-EEE--S---TTHHHHHHHHHT-SSPEEE-TTHHHHHHHHHH--S--TTTTHHHHHHS-EEEEEETTEEEEEGGGG---GGG--TT-EEEEESEEEETTT--B-SEEEE------S-------EE-SSEE---BSEEEEEEEEEEEE-SSEEEEEEEEEEEE-HHHHHTT--SEEEEEE-HHHHHHHHHTEEEPPPPS-S--GGGSS---EEPPTTEEEESSS-S--TTS----SSEEEE-BTT-HHHHHHHHHHHTTTHHHH-EEEEE--TTS-HHHHHHHHHHSSSEEEEE-/-THHHHHHHHHHHTTSHHHHHHHHHHHHHHHHHHHHHHHHT--HHHHHHHHHHHTSSPPPHHHHHHHHHHHT--EEEESSTT-SEEEEES--HHHHHHTT-HHHHHHHHHHHHHHHHS-HHHHHHHHHHHHHHHHHTT-TT--PPPPHHHHHHHHHHHHHHTTTS--HHHHHHHHHHHHHH-TT----GGGG---HHHHHHHHHHHHHHHHSTTTEEEEESS-TTHHHHHIIIIIIT---EEEES-SSSPEEES-TTS--EEEE---------SS--TTS--S-----EEEEETT--EEEEE-GGG-----PPP--EEESTTHHHHHHHHHHHTTT---TT-THHHHHHHHHHHHHHHHHTTEEEEEEEEEE-TTS-EEEEEEEP---HHHHHHHHHHHTTTS---HHHHHHHHHHHHHS--SGGGS-GGGHHHHHHS---STT--HHHHHHHHHHHHHHHHHHHHTEETGGGGTT-EEE--S---TTHHHHHHHHHT-SSPEEE-TTHHHHHHHHHH---TTTTTTHHHHHHS-EEEEEETTEEEEEGGGG---GGG--TT-EEEEESEEEETTT--B-SEEEE------S-------EE-SSEE---BSEEEEEEEEEEEE-SSEEEEEEEEEEEE-HHHHHTT--SEEEEEE-HHHHHHHHHTEEEPPPPS-S-GGGGSS---EEPPTTEEEESSS----TTS----SSEEEE-BTT-HHHHHHHHHHHTTTHHHH-EEEEE--TTS-HHHHHHHHHHSSSEEEEE-

pLDDT: mean 82.9, std 15.89, range [22.09, 98.5]